Protein 7X0O (pdb70)

Nearest PDB structures (foldseek):
  7x0o-assembly2_B  TM=1.002E+00  e=2.118E-85  Acetivibrio thermocellus
  5f7v-assembly1_A  TM=6.932E-01  e=2.168E-16  Listeria monocytogenes EGD-e
  7bvt-assembly1_A  TM=6.896E-01  e=5.402E-16  Arthrobacter globiformis
  5z6b-assembly1_A  TM=6.510E-01  e=2.008E-15  Bacillus subtilis subsp. subtilis str. 168
  4qsd-assembly1_A  TM=6.463E-01  e=1.969E-14  Agrobacterium fabrum str. C58

Radius of gyration: 30.19 Å; Cα contacts (8 Å, |Δi|>4): 1554; chains: 2; bounding box: 73×84×67 Å

InterPro domains:
  IPR006059 Bacterial-type extracellular solute-binding protein [PF01547] (60-351)
  IPR050490 Bacterial solute-binding protein 1 [PTHR43649] (1-359)

Structure (mmCIF, N/CA/C/O backbone):
data_7X0O
#
_entry.id   7X0O
#
_cell.length_a   67.810
_cell.length_b   80.060
_cell.length_c   170.350
_cell.angle_alpha   90.000
_cell.angle_beta   90.000
_cell.angle_gamma   90.000
#
_symmetry.space_group_name_H-M   'P 21 21 21'
#
loop_
_entity.id
_entity.type
_entity.pdbx_description
1 polymer CbpC
2 water water
#
loop_
_atom_site.group_PDB
_atom_site.id
_atom_site.type_symbol
_atom_site.label_atom_id
_atom_site.label_alt_id
_atom_site.label_comp_id
_atom_site.label_asym_id
_atom_site.label_entity_id
_atom_site.label_seq_id
_atom_site.pdbx_PDB_ins_code
_atom_site.Cartn_x
_atom_site.Cartn_y
_atom_site.Cartn_z
_atom_site.occupancy
_atom_site.B_iso_or_equiv
_atom_site.auth_seq_id
_atom_site.auth_comp_id
_atom_site.auth_asym_id
_atom_site.auth_atom_id
_atom_site.pdbx_PDB_model_num
ATOM 1 N N . VAL A 1 11 ? -4.185 6.888 -51.731 1.00 43.65 33 VAL A N 1
ATOM 2 C CA . VAL A 1 11 ? -3.652 8.053 -52.426 1.00 43.64 33 VAL A CA 1
ATOM 3 C C . VAL A 1 11 ? -3.971 9.324 -51.649 1.00 42.58 33 VAL A C 1
ATOM 4 O O . VAL A 1 11 ? -5.135 9.706 -51.521 1.00 43.34 33 VAL A O 1
ATOM 8 N N . ILE A 1 12 ? -2.936 9.977 -51.131 1.00 39.89 34 ILE A N 1
ATOM 9 C CA . ILE A 1 12 ? -3.100 11.209 -50.369 1.00 37.48 34 ILE A CA 1
ATOM 10 C C . ILE A 1 12 ? -2.964 12.373 -51.341 1.00 36.60 34 ILE A C 1
ATOM 11 O O . ILE A 1 12 ? -1.878 12.641 -51.860 1.00 37.57 34 ILE A O 1
ATOM 16 N N . GLY A 1 13 ? -4.068 13.066 -51.585 1.00 34.42 35 GLY A N 1
ATOM 17 C CA . GLY A 1 13 ? -4.049 14.186 -52.503 1.00 33.28 35 GLY A CA 1
ATOM 18 C C . GLY A 1 13 ? -5.445 14.729 -52.700 1.00 31.52 35 GLY A C 1
ATOM 19 O O . GLY A 1 13 ? -6.383 14.364 -51.989 1.00 28.19 35 GLY A O 1
ATOM 20 N N . GLY A 1 14 ? -5.570 15.603 -53.688 1.00 31.88 36 GLY A N 1
ATOM 21 C CA . GLY A 1 14 ? -6.843 16.220 -53.983 1.00 32.20 36 GLY A CA 1
ATOM 22 C C . GLY A 1 14 ? -7.078 17.469 -53.162 1.00 31.45 36 GLY A C 1
ATOM 23 O O . GLY A 1 14 ? -6.203 17.980 -52.456 1.00 29.96 36 GLY A O 1
ATOM 24 N N . LYS A 1 15 ? -8.307 17.964 -53.258 1.00 32.72 37 LYS A N 1
ATOM 25 C CA . LYS A 1 15 ? -8.679 19.204 -52.595 1.00 34.42 37 LYS A CA 1
ATOM 26 C C . LYS A 1 15 ? -9.033 18.964 -51.132 1.00 33.30 37 LYS A C 1
ATOM 27 O O . LYS A 1 15 ? -9.722 17.997 -50.793 1.00 31.20 37 LYS A O 1
ATOM 33 N N . ILE A 1 16 ? -8.557 19.856 -50.266 1.00 32.82 38 ILE A N 1
ATOM 34 C CA . ILE A 1 16 ? -8.928 19.872 -48.855 1.00 30.66 38 ILE A CA 1
ATOM 35 C C . ILE A 1 16 ? -9.379 21.288 -48.526 1.00 31.86 38 ILE A C 1
ATOM 36 O O . ILE A 1 16 ? -8.574 22.227 -48.573 1.00 25.17 38 ILE A O 1
ATOM 41 N N . VAL A 1 17 ? -10.661 21.445 -48.212 1.00 30.80 39 VAL A N 1
ATOM 42 C CA . VAL A 1 17 ? -11.221 22.738 -47.835 1.00 30.19 39 VAL A CA 1
ATOM 43 C C . VAL A 1 17 ? -11.162 22.871 -46.320 1.00 29.51 39 VAL A C 1
ATOM 44 O O . VAL A 1 17 ? -11.566 21.955 -45.592 1.00 26.41 39 VAL A O 1
ATOM 48 N N . MET A 1 18 ? -10.637 23.997 -45.841 1.00 30.86 40 MET A N 1
ATOM 49 C CA . MET A 1 18 ? -10.688 24.312 -44.420 1.00 32.75 40 MET A CA 1
ATOM 50 C C . MET A 1 18 ? -10.821 25.819 -44.244 1.00 31.92 40 MET A C 1
ATOM 51 O O . MET A 1 18 ? -10.310 26.603 -45.049 1.00 32.44 40 MET A O 1
ATOM 56 N N . TYR A 1 19 ? -11.521 26.208 -43.183 1.00 30.18 41 TYR A N 1
ATOM 57 C CA . TYR A 1 19 ? -11.777 27.601 -42.846 1.00 29.52 41 TYR A CA 1
ATOM 58 C C . TYR A 1 19 ? -10.819 28.075 -41.761 1.00 27.24 41 TYR A C 1
ATOM 59 O O . TYR A 1 19 ? -10.426 27.312 -40.875 1.00 25.64 41 TYR A O 1
ATOM 68 N N . ALA A 1 20 ? -10.443 29.348 -41.841 1.00 28.00 42 ALA A N 1
ATOM 69 C CA . ALA A 1 20 ? -9.524 29.962 -40.891 1.00 27.31 42 ALA A CA 1
ATOM 70 C C . ALA A 1 20 ? -10.265 31.020 -40.084 1.00 28.40 42 ALA A C 1
ATOM 71 O O . ALA A 1 20 ? -10.824 31.963 -40.655 1.00 28.14 42 ALA A O 1
ATOM 73 N N . ALA A 1 21 ? -10.269 30.858 -38.762 1.00 30.24 43 ALA A N 1
ATOM 74 C CA . ALA A 1 21 ? -10.831 31.859 -37.871 1.00 31.92 43 ALA A CA 1
ATOM 75 C C . ALA A 1 21 ? -9.990 33.135 -37.926 1.00 35.41 43 ALA A C 1
ATOM 76 O O . ALA A 1 21 ? -8.845 33.108 -38.381 1.00 35.42 43 ALA A O 1
ATOM 78 N N . PRO A 1 22 ? -10.547 34.272 -37.479 1.00 39.35 44 PRO A N 1
ATOM 79 C CA . PRO A 1 22 ? -9.833 35.557 -37.642 1.00 42.35 44 PRO A CA 1
ATOM 80 C C . PRO A 1 22 ? -8.362 35.562 -37.244 1.00 43.92 44 PRO A C 1
ATOM 81 O O . PRO A 1 22 ? -7.516 35.986 -38.042 1.00 45.93 44 PRO A O 1
ATOM 85 N N . GLY A 1 23 ? -8.027 35.106 -36.042 1.00 44.49 45 GLY A N 1
ATOM 86 C CA . GLY A 1 23 ? -6.662 35.236 -35.567 1.00 46.83 45 GLY A CA 1
ATOM 87 C C . GLY A 1 23 ? -5.760 34.053 -35.854 1.00 48.00 45 GLY A C 1
ATOM 88 O O . GLY A 1 23 ? -4.680 33.939 -35.267 1.00 48.57 45 GLY A O 1
ATOM 89 N N . ASP A 1 24 ? -6.183 33.170 -36.757 1.00 47.07 46 ASP A N 1
ATOM 90 C CA . ASP A 1 24 ? -5.482 31.909 -36.957 1.00 45.06 46 ASP A CA 1
ATOM 91 C C . ASP A 1 24 ? -4.096 32.132 -37.553 1.00 44.66 46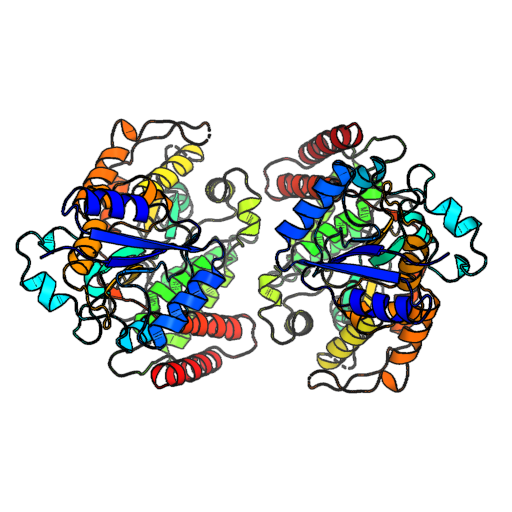 ASP A C 1
ATOM 92 O O . ASP A 1 24 ? -3.942 32.827 -38.563 1.00 46.05 46 ASP A O 1
ATOM 97 N N . ASN A 1 25 ? -3.086 31.529 -36.922 1.00 42.93 47 ASN A N 1
ATOM 98 C CA . ASN A 1 25 ? -1.721 31.534 -37.428 1.00 41.94 47 ASN A CA 1
ATOM 99 C C . ASN A 1 25 ? -1.104 30.142 -37.456 1.00 38.03 47 ASN A C 1
ATOM 100 O O . ASN A 1 25 ? 0.048 30.001 -37.883 1.00 38.53 47 ASN A O 1
ATOM 105 N N . VAL A 1 26 ? -1.832 29.118 -37.016 1.00 33.88 48 VAL A N 1
ATOM 106 C CA . VAL A 1 26 ? -1.297 27.762 -36.963 1.00 32.09 48 VAL A CA 1
ATOM 107 C C . VAL A 1 26 ? -1.583 26.976 -38.243 1.00 31.20 48 VAL A C 1
ATOM 108 O O . VAL A 1 26 ? -0.774 26.131 -38.641 1.00 32.42 48 VAL A O 1
ATOM 112 N N . GLN A 1 27 ? -2.712 27.242 -38.907 1.00 28.97 49 GLN A N 1
ATOM 113 C CA . GLN A 1 27 ? -3.073 26.462 -40.089 1.00 28.56 49 GLN A CA 1
ATOM 114 C C . GLN A 1 27 ? -2.059 26.635 -41.212 1.00 29.42 49 GLN A C 1
ATOM 115 O O . GLN A 1 27 ? -1.827 25.698 -41.987 1.00 28.06 49 GLN A O 1
ATOM 121 N N . SER A 1 28 ? -1.450 27.819 -41.322 1.00 29.74 50 SER A N 1
ATOM 122 C CA . SER A 1 28 ? -0.405 28.019 -42.320 1.00 32.91 50 SER A CA 1
ATOM 123 C C . SER A 1 28 ? 0.795 27.117 -42.058 1.00 32.23 50 SER A C 1
ATOM 124 O O . SER A 1 28 ? 1.466 26.686 -43.003 1.00 29.72 50 SER A O 1
ATOM 127 N N . GLU A 1 29 ? 1.083 26.825 -40.787 1.00 33.20 51 GLU A N 1
ATOM 128 C CA . GLU A 1 29 ? 2.110 25.839 -40.464 1.00 35.25 51 GLU A CA 1
ATOM 129 C C . GLU A 1 29 ? 1.705 24.460 -40.963 1.00 31.47 51 GLU A C 1
ATOM 130 O O . GLU A 1 29 ? 2.495 23.755 -41.601 1.00 28.92 51 GLU A O 1
ATOM 136 N N . ILE A 1 30 ? 0.468 24.060 -40.657 1.00 29.22 52 ILE A N 1
ATOM 137 C CA . ILE A 1 30 ? -0.032 22.739 -41.028 1.00 26.79 52 ILE A CA 1
ATOM 138 C C . ILE A 1 30 ? 0.081 22.521 -42.531 1.00 27.76 52 ILE A C 1
ATOM 139 O O . ILE A 1 30 ? 0.536 21.468 -42.991 1.00 27.69 52 ILE A O 1
ATOM 144 N N . ARG A 1 31 ? -0.335 23.516 -43.317 1.00 25.18 53 ARG A N 1
ATOM 145 C CA . ARG A 1 31 ? -0.321 23.375 -44.770 1.00 25.54 53 ARG A CA 1
ATOM 146 C C . ARG A 1 31 ? 1.084 23.108 -45.297 1.00 31.68 53 ARG A C 1
ATOM 147 O O . ARG A 1 31 ? 1.274 22.239 -46.154 1.00 29.58 53 ARG A O 1
ATOM 155 N N . ASN A 1 32 ? 2.082 23.841 -44.794 1.00 26.64 54 ASN A N 1
ATOM 156 C CA . ASN A 1 32 ? 3.450 23.640 -45.264 1.00 29.93 54 ASN A CA 1
ATOM 157 C C . ASN A 1 32 ? 3.958 22.245 -44.921 1.00 30.35 54 ASN A C 1
ATOM 158 O O . ASN A 1 32 ? 4.576 21.578 -45.760 1.00 27.99 54 ASN A O 1
ATOM 163 N N . ILE A 1 33 ? 3.710 21.786 -43.693 1.00 29.97 55 ILE A N 1
ATOM 164 C CA . ILE A 1 33 ? 4.120 20.439 -43.301 1.00 31.58 55 ILE A CA 1
ATOM 165 C C . ILE A 1 33 ? 3.350 19.397 -44.102 1.00 32.91 55 ILE A C 1
ATOM 166 O O . ILE A 1 33 ? 3.925 18.424 -44.606 1.00 33.10 55 ILE A O 1
ATOM 171 N N . VAL A 1 34 ? 2.033 19.584 -44.228 1.00 26.16 56 VAL A N 1
ATOM 172 C CA . VAL A 1 34 ? 1.218 18.639 -44.988 1.00 28.30 56 VAL A CA 1
ATOM 173 C C . VAL A 1 34 ? 1.670 18.598 -46.442 1.00 30.67 56 VAL A C 1
ATOM 174 O O . VAL A 1 34 ? 1.696 17.533 -47.067 1.00 32.61 56 VAL A O 1
ATOM 178 N N . ARG A 1 35 ? 2.030 19.756 -47.004 1.00 26.83 57 ARG A N 1
ATOM 179 C CA . ARG A 1 35 ? 2.512 19.815 -48.379 1.00 32.00 57 ARG A CA 1
ATOM 180 C C . ARG A 1 35 ? 3.961 19.366 -48.524 1.00 28.29 57 ARG A C 1
ATOM 181 O O . ARG A 1 35 ? 4.386 19.065 -49.645 1.00 28.88 57 ARG A O 1
ATOM 189 N N . SER A 1 36 ? 4.727 19.309 -47.431 1.00 28.44 58 SER A N 1
ATOM 190 C CA . SER A 1 36 ? 6.086 18.781 -47.521 1.00 45.16 58 SER A CA 1
ATOM 191 C C . SER A 1 36 ? 6.057 17.297 -47.866 1.00 45.17 58 SER A C 1
ATOM 192 O O . SER A 1 36 ? 6.677 16.865 -48.846 1.00 45.42 58 SER A O 1
ATOM 195 N N . LYS A 1 37 ? 5.347 16.499 -47.073 1.00 42.75 59 LYS A N 1
ATOM 196 C CA . LYS A 1 37 ? 4.859 15.231 -47.587 1.00 45.59 59 LYS A CA 1
ATOM 197 C C . LYS A 1 37 ? 3.735 15.505 -48.587 1.00 46.05 59 LYS A C 1
ATOM 198 O O . LYS A 1 37 ? 3.332 16.648 -48.789 1.00 49.06 59 LYS A O 1
ATOM 204 N N . TYR A 1 38 ? 3.236 14.445 -49.230 1.00 43.24 60 TYR A N 1
ATOM 205 C CA . TYR A 1 38 ? 2.086 14.509 -50.138 1.00 39.63 60 TYR A CA 1
ATOM 206 C C . TYR A 1 38 ? 1.971 15.827 -50.897 1.00 38.69 60 TYR A C 1
ATOM 207 O O . TYR A 1 38 ? 1.095 16.645 -50.586 1.00 37.88 60 TYR A O 1
ATOM 216 N N . PRO A 1 39 ? 2.838 16.081 -51.882 1.00 39.58 61 PRO A N 1
ATOM 217 C CA . PRO A 1 39 ? 2.794 17.369 -52.593 1.00 40.42 61 PRO A CA 1
ATOM 218 C C . PRO A 1 39 ? 1.566 17.562 -53.472 1.00 39.24 61 PRO A C 1
ATOM 219 O O . PRO A 1 39 ? 1.447 18.617 -54.106 1.00 40.41 61 PRO A O 1
ATOM 223 N N . ASN A 1 40 ? 0.650 16.597 -53.530 1.00 37.91 62 ASN A N 1
ATOM 224 C CA . ASN A 1 40 ? -0.537 16.697 -54.368 1.00 38.81 62 ASN A CA 1
ATOM 225 C C . ASN A 1 40 ? -1.761 17.195 -53.611 1.00 36.51 62 ASN A C 1
ATOM 226 O O . ASN A 1 40 ? -2.832 17.327 -54.211 1.00 36.51 62 ASN A O 1
ATOM 231 N N . VAL A 1 41 ? -1.634 17.465 -52.314 1.00 33.62 63 VAL A N 1
ATOM 232 C CA . VAL A 1 41 ? -2.756 17.979 -51.536 1.00 32.66 63 VAL A CA 1
ATOM 233 C C . VAL A 1 41 ? -3.005 19.431 -51.927 1.00 34.40 63 VAL A C 1
ATOM 234 O O . VAL A 1 41 ? -2.119 20.284 -51.799 1.00 34.45 63 VAL A O 1
ATOM 238 N N . GLU A 1 42 ? -4.215 19.716 -52.408 1.00 34.37 64 GLU A N 1
ATOM 239 C CA . GLU A 1 42 ? -4.607 21.059 -52.828 1.00 35.53 64 GLU A CA 1
ATOM 240 C C . GLU A 1 42 ? -5.441 21.695 -51.721 1.00 32.73 64 GLU A C 1
ATOM 241 O O . GLU A 1 42 ? -6.599 21.319 -51.514 1.00 31.61 64 GLU A O 1
ATOM 247 N N . PHE A 1 43 ? -4.858 22.656 -51.013 1.00 30.21 65 PHE A N 1
ATOM 248 C CA . PHE A 1 43 ? -5.566 23.361 -49.953 1.00 29.35 65 PHE A CA 1
ATOM 249 C C . PHE A 1 43 ? -6.360 24.528 -50.526 1.00 29.18 65 PHE A C 1
ATOM 250 O O . PHE A 1 43 ? -5.810 25.374 -51.238 1.00 27.60 65 PHE A O 1
ATOM 258 N N . GLN A 1 44 ? -7.653 24.566 -50.215 1.00 29.47 66 GLN A N 1
ATOM 259 C CA . GLN A 1 44 ? -8.522 25.697 -50.535 1.00 32.57 66 GLN A CA 1
ATOM 260 C C . GLN A 1 44 ? -8.908 26.347 -49.210 1.00 31.89 66 GLN A C 1
ATOM 261 O O . GLN A 1 44 ? -9.767 25.837 -48.486 1.00 32.36 66 GLN A O 1
ATOM 267 N N . VAL A 1 45 ? -8.266 27.468 -48.892 1.00 32.48 67 VAL A N 1
ATOM 268 C CA . VAL A 1 45 ? -8.421 28.128 -47.601 1.00 32.74 67 VAL A CA 1
ATOM 269 C C . VAL A 1 45 ? -9.422 29.265 -47.736 1.00 33.16 67 VAL A C 1
ATOM 270 O O . VAL A 1 45 ? -9.329 30.083 -48.661 1.00 34.75 67 VAL A O 1
ATOM 274 N N . VAL A 1 46 ? -10.377 29.318 -46.815 1.00 31.56 68 VAL A N 1
ATOM 275 C CA . VAL A 1 46 ? -11.287 30.447 -46.675 1.00 30.99 68 VAL A CA 1
ATOM 276 C C . VAL A 1 46 ? -10.953 31.120 -45.352 1.00 30.38 68 VAL A C 1
ATOM 277 O O . VAL A 1 46 ? -11.163 30.541 -44.279 1.00 28.23 68 VAL A O 1
ATOM 281 N N . SER A 1 47 ? -10.422 32.335 -45.422 1.00 33.35 69 SER A N 1
ATOM 282 C CA . SER A 1 47 ? -10.075 33.098 -44.235 1.00 36.71 69 SER A CA 1
ATOM 283 C C . SER A 1 47 ? -11.218 34.037 -43.875 1.00 37.64 69 SER A C 1
ATOM 284 O O . SER A 1 47 ? -11.909 34.568 -44.748 1.00 38.89 69 SER A O 1
ATOM 287 N N . PHE A 1 48 ? -11.406 34.242 -42.576 1.00 37.41 70 PHE A N 1
ATOM 288 C CA . PHE A 1 48 ? -12.469 35.091 -42.061 1.00 39.28 70 PHE A CA 1
ATOM 289 C C . PHE A 1 48 ? -11.872 36.208 -41.220 1.00 39.89 70 PHE A C 1
ATOM 290 O O . PHE A 1 48 ? -10.920 35.989 -40.467 1.00 39.54 70 PHE A O 1
ATOM 298 N N . ASN A 1 49 ? -12.421 37.412 -41.370 1.00 41.11 71 ASN A N 1
ATOM 299 C CA . ASN A 1 49 ? -12.020 38.548 -40.556 1.00 43.11 71 ASN A CA 1
ATOM 300 C C . ASN A 1 49 ? -13.050 38.916 -39.499 1.00 43.18 71 ASN A C 1
ATOM 301 O O . ASN A 1 49 ? -12.754 39.749 -38.635 1.00 43.93 71 ASN A O 1
ATOM 306 N N . ASN A 1 50 ? -14.235 38.312 -39.535 1.00 42.36 72 ASN A N 1
ATOM 307 C CA . ASN A 1 50 ? -15.289 38.565 -38.564 1.00 42.12 72 ASN A CA 1
ATOM 308 C C . ASN A 1 50 ? -15.597 37.276 -37.819 1.00 41.32 72 ASN A C 1
ATOM 309 O O . ASN A 1 50 ? -15.776 36.222 -38.439 1.00 40.11 72 ASN A O 1
ATOM 314 N N . ALA A 1 51 ? -15.657 37.364 -36.489 1.00 41.80 73 ALA A N 1
ATOM 315 C CA . ALA A 1 51 ? -15.858 36.170 -35.676 1.00 41.33 73 ALA A CA 1
ATOM 316 C C . ALA A 1 51 ? -17.267 35.613 -35.836 1.00 40.92 73 ALA A C 1
ATOM 317 O O . ALA A 1 51 ? -17.456 34.391 -35.880 1.00 38.46 73 ALA A O 1
ATOM 319 N N . ASP A 1 52 ? -18.269 36.490 -35.928 1.00 42.23 74 ASP A N 1
ATOM 320 C CA . ASP A 1 52 ? -19.645 36.023 -36.062 1.00 43.51 74 ASP A CA 1
ATOM 321 C C . ASP A 1 52 ? -19.906 35.400 -37.427 1.00 42.62 74 ASP A C 1
ATOM 322 O O . ASP A 1 52 ? -20.709 34.467 -37.534 1.00 43.48 74 ASP A O 1
ATOM 327 N N . GLU A 1 53 ? -19.246 35.894 -38.477 1.00 40.43 75 GLU A N 1
ATOM 328 C CA . GLU A 1 53 ? -19.410 35.287 -39.795 1.00 39.90 75 GLU A CA 1
ATOM 329 C C . GLU A 1 53 ? -18.747 33.918 -39.871 1.00 36.88 75 GLU A C 1
ATOM 330 O O . GLU A 1 53 ? -19.257 33.022 -40.555 1.00 36.53 75 GLU A O 1
ATOM 336 N N . PHE A 1 54 ? -17.622 33.731 -39.178 1.00 34.06 76 PHE A N 1
ATOM 337 C CA . PHE A 1 54 ? -16.989 32.416 -39.138 1.00 33.76 76 PHE A CA 1
ATOM 338 C C . PHE A 1 54 ? -17.890 31.393 -38.458 1.00 33.73 76 PHE A C 1
ATOM 339 O O . PHE A 1 54 ? -18.180 30.332 -39.022 1.00 32.86 76 PHE A O 1
ATOM 347 N N . LYS A 1 55 ? -18.337 31.695 -37.236 1.00 34.55 77 LYS A N 1
ATOM 348 C CA . LYS A 1 55 ? -19.139 30.735 -36.483 1.00 36.27 77 LYS A CA 1
ATOM 349 C C . LYS A 1 55 ? -20.469 30.459 -37.174 1.00 37.02 77 LYS A C 1
ATOM 350 O O . LYS A 1 55 ? -20.928 29.312 -37.217 1.00 37.61 77 LYS A O 1
ATOM 356 N N . SER A 1 56 ? -21.100 31.498 -37.724 1.00 36.95 78 SER A N 1
ATOM 357 C CA . SER A 1 56 ? -22.398 31.322 -38.367 1.00 38.74 78 SER A CA 1
ATOM 358 C C . SER A 1 56 ? -22.285 30.453 -39.614 1.00 38.13 78 SER A C 1
ATOM 359 O O . SER A 1 56 ? -23.096 29.544 -39.824 1.00 36.17 78 SER A O 1
ATOM 362 N N . ARG A 1 57 ? -21.286 30.720 -40.459 1.00 37.73 79 ARG A N 1
ATOM 363 C CA . ARG A 1 57 ? -21.170 29.977 -41.711 1.00 37.06 79 ARG A CA 1
ATOM 364 C C . ARG A 1 57 ? -20.736 28.535 -41.471 1.00 36.66 79 ARG A C 1
ATOM 365 O O . ARG A 1 57 ? -21.245 27.616 -42.122 1.00 37.32 79 ARG A O 1
ATOM 373 N N . LEU A 1 58 ? -19.802 28.314 -40.545 1.00 34.16 80 LEU A N 1
ATOM 374 C CA . LEU A 1 58 ? -19.309 26.959 -40.310 1.00 34.02 80 LEU A CA 1
ATOM 375 C C . LEU A 1 58 ? -20.397 26.072 -39.720 1.00 32.63 80 LEU A C 1
ATOM 376 O O . LEU A 1 58 ? -20.648 24.968 -40.217 1.00 31.35 80 LEU A O 1
ATOM 381 N N . LEU A 1 59 ? -21.065 26.544 -38.666 1.00 31.84 81 LEU A N 1
ATOM 382 C CA . LEU A 1 59 ? -22.045 25.703 -37.988 1.00 31.94 81 LEU A CA 1
ATOM 383 C C . LEU A 1 59 ? -23.256 25.433 -38.871 1.00 30.73 81 LEU A C 1
ATOM 384 O O . LEU A 1 59 ? -23.731 24.295 -38.945 1.00 30.91 81 LEU A O 1
ATOM 389 N N . THR A 1 60 ? -23.759 26.459 -39.562 1.00 31.63 82 THR A N 1
ATOM 390 C CA . THR A 1 60 ? -24.920 26.264 -40.425 1.00 32.90 82 THR A CA 1
ATOM 391 C C . THR A 1 60 ? -24.608 25.298 -41.561 1.00 32.92 82 THR A C 1
ATOM 392 O O . THR A 1 60 ? -25.458 24.487 -41.947 1.00 35.45 82 THR A O 1
ATOM 396 N N . GLU A 1 61 ? -23.394 25.372 -42.112 1.00 32.14 83 GLU A N 1
ATOM 397 C CA . GLU A 1 61 ? -23.020 24.473 -43.200 1.00 34.22 83 GLU A CA 1
ATOM 398 C C . GLU A 1 61 ? -22.919 23.031 -42.719 1.00 32.45 83 GLU A C 1
ATOM 399 O O . GLU A 1 61 ? -23.373 22.110 -43.408 1.00 31.85 83 GLU A O 1
ATOM 405 N N . LEU A 1 62 ? -22.323 22.814 -41.543 1.00 31.26 84 LEU A N 1
ATOM 406 C CA . LEU A 1 62 ? -22.199 21.460 -41.009 1.00 31.85 84 LEU A CA 1
ATOM 407 C C . LEU A 1 62 ? -23.570 20.834 -40.782 1.00 33.37 84 LEU A C 1
ATOM 408 O O . LEU A 1 62 ? -23.805 19.676 -41.145 1.00 29.37 84 LEU A O 1
ATOM 413 N N . MET A 1 63 ? -24.491 21.589 -40.180 1.00 34.88 85 MET A N 1
ATOM 414 C CA . MET A 1 63 ? -25.830 21.075 -39.917 1.00 37.55 85 MET A CA 1
ATOM 415 C C . MET A 1 63 ? -26.676 20.959 -41.178 1.00 37.10 85 MET A C 1
ATOM 416 O O . MET A 1 63 ? -27.783 20.415 -41.111 1.00 40.17 85 MET A O 1
ATOM 421 N N . ALA A 1 64 ? -26.189 21.454 -42.315 1.00 36.03 86 ALA A N 1
ATOM 422 C CA . ALA A 1 64 ? -26.860 21.290 -43.597 1.00 38.90 86 ALA A CA 1
ATOM 423 C C . ALA A 1 64 ? -26.135 20.298 -44.496 1.00 40.57 86 ALA A C 1
ATOM 424 O O . ALA A 1 64 ? -26.476 20.178 -45.678 1.00 42.63 86 ALA A O 1
ATOM 426 N N . GLY A 1 65 ? -25.144 19.587 -43.964 1.00 39.54 87 GLY A N 1
ATOM 427 C CA . GLY A 1 65 ? -24.393 18.613 -44.725 1.00 40.19 87 GLY A CA 1
ATOM 428 C C . GLY A 1 65 ? -23.273 19.172 -45.571 1.00 41.16 87 GLY A C 1
ATOM 429 O O . GLY A 1 65 ? -22.753 18.454 -46.432 1.00 43.06 87 GLY A O 1
ATOM 430 N N . GLU A 1 66 ? -22.882 20.427 -45.359 1.00 38.32 88 GLU A N 1
ATOM 431 C CA . GLU A 1 66 ? -21.815 21.055 -46.116 1.00 35.28 88 GLU A CA 1
ATOM 432 C C . GLU A 1 66 ? -20.646 21.378 -45.181 1.00 31.41 88 GLU A C 1
ATOM 433 O O . GLU A 1 66 ? -20.500 20.766 -44.113 1.00 29.14 88 GLU A O 1
ATOM 439 N N . GLY A 1 67 ? -19.817 22.338 -45.578 1.00 31.23 89 GLY A N 1
ATOM 440 C CA . GLY A 1 67 ? -18.717 22.773 -44.752 1.00 31.16 89 GLY A CA 1
ATOM 441 C C . GLY A 1 67 ? -17.381 22.249 -45.237 1.00 29.61 89 GLY A C 1
ATOM 442 O O . GLY A 1 67 ? -17.292 21.519 -46.228 1.00 30.22 89 GLY A O 1
ATOM 443 N N . PRO A 1 68 ? -16.311 22.616 -44.538 1.00 27.45 90 PRO A N 1
ATOM 444 C CA . PRO A 1 68 ? -14.969 22.205 -44.958 1.00 27.44 90 PRO A CA 1
ATOM 445 C C . PRO A 1 68 ? -14.679 20.751 -44.612 1.00 26.98 90 PRO A C 1
ATOM 446 O O . PRO A 1 68 ? -15.361 20.125 -43.801 1.00 26.31 90 PRO A O 1
ATOM 450 N N . ASP A 1 69 ? -13.627 20.224 -45.247 1.00 28.09 91 ASP A N 1
ATOM 451 C CA . ASP A 1 69 ? -13.240 18.835 -45.016 1.00 27.54 91 ASP A CA 1
ATOM 452 C C . ASP A 1 69 ? -12.661 18.641 -43.619 1.00 25.91 91 ASP A C 1
ATOM 453 O O . ASP A 1 69 ? -12.982 17.659 -42.939 1.00 24.99 91 ASP A O 1
ATOM 458 N N . VAL A 1 70 ? -11.803 19.558 -43.180 1.00 24.55 92 VAL A N 1
ATOM 459 C CA . VAL A 1 70 ? -11.177 19.507 -41.863 1.00 24.71 92 VAL A CA 1
ATOM 460 C C . VAL A 1 70 ? -11.610 20.735 -41.077 1.00 26.57 92 VAL A C 1
ATOM 461 O O . VAL A 1 70 ? -11.512 21.864 -41.574 1.00 28.36 92 VAL A O 1
ATOM 465 N N . ILE A 1 71 ? -12.080 20.516 -39.852 1.00 27.21 93 ILE A N 1
ATOM 466 C CA . ILE A 1 71 ? -12.640 21.567 -39.012 1.00 27.91 93 ILE A CA 1
ATOM 467 C C . ILE A 1 71 ? -11.698 21.814 -37.842 1.00 25.99 93 ILE A C 1
ATOM 468 O O . ILE A 1 71 ? -11.344 20.879 -37.114 1.00 25.54 93 ILE A O 1
ATOM 473 N N . VAL A 1 72 ? -11.291 23.069 -37.666 1.00 25.11 94 VAL A N 1
ATOM 474 C CA . VAL A 1 72 ? -10.488 23.497 -36.525 1.00 24.08 94 VAL A CA 1
ATOM 475 C C . VAL A 1 72 ? -11.329 24.482 -35.724 1.00 24.53 94 VAL A C 1
ATOM 476 O O . VAL A 1 72 ? -11.742 25.524 -36.251 1.00 25.24 94 VAL A O 1
ATOM 480 N N . LEU A 1 73 ? -11.584 24.153 -34.458 1.00 23.89 95 LEU A N 1
ATOM 481 C CA . LEU A 1 73 ? -12.464 24.944 -33.609 1.00 25.95 95 LEU A CA 1
ATOM 482 C C . LEU A 1 73 ? -11.820 25.208 -32.255 1.00 25.63 95 LEU A C 1
ATOM 483 O O . LEU A 1 73 ? -11.033 24.402 -31.751 1.00 23.51 95 LEU A O 1
ATOM 488 N N . SER A 1 74 ? -12.166 26.362 -31.679 1.00 25.95 96 SER A N 1
ATOM 489 C CA . SER A 1 74 ? -11.827 26.731 -30.305 1.00 29.80 96 SER A CA 1
ATOM 490 C C . SER A 1 74 ? -13.140 27.030 -29.583 1.00 30.67 96 SER A C 1
ATOM 491 O O . SER A 1 74 ? -13.530 28.198 -29.444 1.00 32.23 96 SER A O 1
ATOM 494 N N . PRO A 1 75 ? -13.847 25.998 -29.115 1.00 30.42 97 PRO A N 1
ATOM 495 C CA . PRO A 1 75 ? -15.245 26.180 -28.703 1.00 31.29 97 PRO A CA 1
ATOM 496 C C . PRO A 1 75 ? -15.461 26.642 -27.271 1.00 31.61 97 PRO A C 1
ATOM 497 O O . PRO A 1 75 ? -16.609 26.950 -26.918 1.00 32.45 97 PRO A O 1
ATOM 501 N N . SER A 1 76 ? -14.421 26.703 -26.440 1.00 31.08 98 SER A N 1
ATOM 502 C CA . SER A 1 76 ? -14.601 27.121 -25.054 1.00 32.43 98 SER A CA 1
ATOM 503 C C . SER A 1 76 ? -14.470 28.633 -24.906 1.00 31.92 98 SER A C 1
ATOM 504 O O . SER A 1 76 ? -14.889 29.386 -25.791 1.00 32.49 98 SER A O 1
ATOM 507 N N . THR A 1 77 ? -13.892 29.089 -23.791 1.00 31.17 99 THR A N 1
ATOM 508 C CA . THR A 1 77 ? -13.906 30.504 -23.433 1.00 31.90 99 THR A CA 1
ATOM 509 C C . THR A 1 77 ? -12.513 31.085 -23.201 1.00 32.63 99 THR A C 1
ATOM 510 O O . THR A 1 77 ? -12.389 32.132 -22.556 1.00 33.43 99 THR A O 1
ATOM 514 N N . LYS A 1 78 ? -11.459 30.440 -23.697 1.00 32.07 100 LYS A N 1
ATOM 515 C CA . LYS A 1 78 ? -10.144 31.058 -23.608 1.00 35.15 100 LYS A CA 1
ATOM 516 C C . LYS A 1 78 ? -10.089 32.295 -24.509 1.00 34.84 100 LYS A C 1
ATOM 517 O O . LYS A 1 78 ? -11.025 32.592 -25.257 1.00 34.87 100 LYS A O 1
ATOM 523 N N . LYS A 1 79 ? -8.971 33.023 -24.424 1.00 35.56 101 LYS A N 1
ATOM 524 C CA . LYS A 1 79 ? -8.918 34.403 -24.905 1.00 36.77 101 LYS A CA 1
ATOM 525 C C . LYS A 1 79 ? -9.417 34.543 -26.342 1.00 37.88 101 LYS A C 1
ATOM 526 O O . LYS A 1 79 ? -10.379 35.270 -26.610 1.00 39.97 101 LYS A O 1
ATOM 532 N N . GLY A 1 80 ? -8.774 33.857 -27.282 1.00 36.80 102 GLY A N 1
ATOM 533 C CA . GLY A 1 80 ? -9.133 34.020 -28.678 1.00 37.55 102 GLY A CA 1
ATOM 534 C C . GLY A 1 80 ? -10.181 33.051 -29.188 1.00 38.56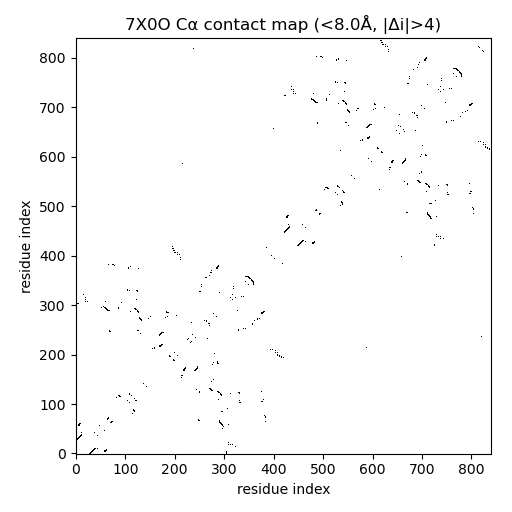 102 GLY A C 1
ATOM 535 O O . GLY A 1 80 ? -10.211 32.740 -30.382 1.00 40.12 102 GLY A O 1
ATOM 536 N N . SER A 1 81 ? -11.047 32.567 -28.303 1.00 37.03 103 SER A N 1
ATOM 537 C CA . SER A 1 81 ? -11.990 31.528 -28.680 1.00 36.76 103 SER A CA 1
ATOM 538 C C . SER A 1 81 ? -13.197 32.105 -29.415 1.00 37.50 103 SER A C 1
ATOM 539 O O . SER A 1 81 ? -13.553 33.278 -29.271 1.00 37.98 103 SER A O 1
ATOM 542 N N . ILE A 1 82 ? -13.826 31.248 -30.217 1.00 36.87 104 ILE A N 1
ATOM 543 C CA . ILE A 1 82 ? -15.169 31.496 -30.727 1.00 38.65 104 ILE A CA 1
ATOM 544 C C . ILE A 1 82 ? -16.110 30.572 -29.971 1.00 36.35 104 ILE A C 1
ATOM 545 O O . ILE A 1 82 ? -16.312 29.418 -30.367 1.00 34.37 104 ILE A O 1
ATOM 550 N N . THR A 1 83 ? -16.679 31.065 -28.873 1.00 36.54 105 THR A N 1
ATOM 551 C CA . THR A 1 83 ? -17.437 30.208 -27.972 1.00 36.62 105 THR A CA 1
ATOM 552 C C . THR A 1 83 ? -18.689 29.686 -28.665 1.00 35.50 105 THR A C 1
ATOM 553 O O . THR A 1 83 ? -19.438 30.450 -29.281 1.00 36.30 105 THR A O 1
ATOM 557 N N . ILE A 1 84 ? -18.914 28.379 -28.563 1.00 33.48 106 ILE A N 1
ATOM 558 C CA . ILE A 1 84 ? -20.086 27.724 -29.131 1.00 33.17 106 ILE A CA 1
ATOM 559 C C . ILE A 1 84 ? -20.914 27.155 -27.986 1.00 31.63 106 ILE A C 1
ATOM 560 O O . ILE A 1 84 ? -20.378 26.488 -27.094 1.00 31.01 106 ILE A O 1
ATOM 565 N N . GLU A 1 85 ? -22.223 27.421 -28.021 1.00 33.20 107 GLU A N 1
ATOM 566 C CA . GLU A 1 85 ? -23.072 27.202 -26.854 1.00 36.53 107 GLU A CA 1
ATOM 567 C C . GLU A 1 85 ? -23.333 25.722 -26.597 1.00 36.91 107 GLU A C 1
ATOM 568 O O . GLU A 1 85 ? -23.359 25.285 -25.440 1.00 35.85 107 GLU A O 1
ATOM 574 N N . THR A 1 86 ? -23.539 24.936 -27.653 1.00 28.57 108 THR A N 1
ATOM 575 C CA . THR A 1 86 ? -23.922 23.529 -27.528 1.00 28.86 108 THR A CA 1
ATOM 576 C C . THR A 1 86 ? -22.998 22.665 -28.389 1.00 31.20 108 THR A C 1
ATOM 577 O O . THR A 1 86 ? -23.438 21.908 -29.255 1.00 30.55 108 THR A O 1
ATOM 581 N N . MET A 1 87 ? -21.692 22.793 -28.144 1.00 30.53 109 MET A N 1
ATOM 582 C CA . MET A 1 87 ? -20.711 22.045 -28.925 1.00 31.85 109 MET A CA 1
ATOM 583 C C . MET A 1 87 ? -20.898 20.540 -28.771 1.00 30.47 109 MET A C 1
ATOM 584 O O . MET A 1 87 ? -20.815 19.795 -29.755 1.00 29.17 109 MET A O 1
ATOM 589 N N . ARG A 1 88 ? -21.161 20.071 -27.547 1.00 27.14 110 ARG A N 1
ATOM 590 C CA . ARG A 1 88 ? -21.319 18.635 -27.336 1.00 29.77 110 ARG A CA 1
ATOM 591 C C . ARG A 1 88 ? -22.554 18.100 -28.051 1.00 32.28 110 ARG A C 1
ATOM 592 O O . ARG A 1 88 ? -22.513 17.015 -28.643 1.00 33.04 110 ARG A O 1
ATOM 600 N N . LYS A 1 89 ? -23.662 18.843 -28.005 1.00 31.47 111 LYS A N 1
ATOM 601 C CA . LYS A 1 89 ? -24.851 18.430 -28.743 1.00 32.57 111 LYS A CA 1
ATOM 602 C C . LYS A 1 89 ? -24.614 18.457 -30.246 1.00 31.61 111 LYS A C 1
ATOM 603 O O . LYS A 1 89 ? -25.154 17.617 -30.974 1.00 33.60 111 LYS A O 1
ATOM 609 N N . LEU A 1 90 ? -23.813 19.411 -30.724 1.00 29.82 112 LEU A N 1
ATOM 610 C CA . LEU A 1 90 ? -23.480 19.466 -32.143 1.00 30.81 112 LEU A CA 1
ATOM 611 C C . LEU A 1 90 ? -22.680 18.239 -32.563 1.00 29.80 112 LEU A C 1
ATOM 612 O O . LEU A 1 90 ? -22.909 17.674 -33.639 1.00 28.36 112 LEU A O 1
ATOM 617 N N . VAL A 1 91 ? -21.733 17.817 -31.723 1.00 27.80 113 VAL A N 1
ATOM 618 C CA . VAL A 1 91 ? -20.967 16.607 -32.002 1.00 28.20 113 VAL A CA 1
ATOM 619 C C . VAL A 1 91 ? -21.879 15.386 -32.002 1.00 30.83 113 VAL A C 1
ATOM 620 O O . VAL A 1 91 ? -21.754 14.495 -32.851 1.00 30.35 113 VAL A O 1
ATOM 624 N N . GLU A 1 92 ? -22.824 15.336 -31.061 1.00 34.25 114 GLU A N 1
ATOM 625 C CA . GLU A 1 92 ? -23.730 14.198 -30.957 1.00 38.51 114 GLU A CA 1
ATOM 626 C C . GLU A 1 92 ? -24.669 14.078 -32.150 1.00 38.02 114 GLU A C 1
ATOM 627 O O . GLU A 1 92 ? -25.176 12.983 -32.412 1.00 38.44 114 GLU A O 1
ATOM 633 N N . SER A 1 93 ? -24.913 15.170 -32.876 1.00 37.15 115 SER A N 1
ATOM 634 C CA . SER A 1 93 ? -25.753 15.095 -34.065 1.00 37.63 115 SER A CA 1
ATOM 635 C C . SER A 1 93 ? -25.063 14.397 -35.229 1.00 37.08 115 SER A C 1
ATOM 636 O O . SER A 1 93 ? -25.738 14.046 -36.203 1.00 38.55 115 SER A O 1
ATOM 639 N N . GLY A 1 94 ? -23.752 14.186 -35.156 1.00 35.34 116 GLY A N 1
ATOM 640 C CA . GLY A 1 94 ? -23.053 13.446 -36.184 1.00 33.49 116 GLY A CA 1
ATOM 641 C C . GLY A 1 94 ? -22.526 14.269 -37.336 1.00 31.38 116 GLY A C 1
ATOM 642 O O . GLY A 1 94 ? -22.412 13.750 -38.452 1.00 30.44 116 GLY A O 1
ATOM 643 N N . VAL A 1 95 ? -22.192 15.542 -37.105 1.00 30.76 117 VAL A N 1
ATOM 644 C CA . VAL A 1 95 ? -21.628 16.354 -38.176 1.00 30.77 117 VAL A CA 1
ATOM 645 C C . VAL A 1 95 ? -20.199 15.943 -38.500 1.00 28.49 117 VAL A C 1
ATOM 646 O O . VAL A 1 95 ? -19.680 16.303 -39.563 1.00 26.65 117 VAL A O 1
ATOM 650 N N . PHE A 1 96 ? -19.549 15.192 -37.614 1.00 26.69 118 PHE A N 1
ATOM 651 C CA . PHE A 1 96 ? -18.214 14.664 -37.849 1.00 33.23 118 PHE A CA 1
ATOM 652 C C . PHE A 1 96 ? -18.259 13.144 -37.910 1.00 31.35 118 PHE A C 1
ATOM 653 O O . PHE A 1 96 ? -19.097 12.504 -37.267 1.00 27.22 118 PHE A O 1
ATOM 661 N N . CYS A 1 97 ? -17.345 12.571 -38.686 1.00 31.21 119 CYS A N 1
ATOM 662 C CA . CYS A 1 97 ? -17.258 11.126 -38.803 1.00 32.87 119 CYS A CA 1
ATOM 663 C C . CYS A 1 97 ? -16.425 10.542 -37.665 1.00 31.15 119 CYS A C 1
ATOM 664 O O . CYS A 1 97 ? -15.652 11.238 -37.000 1.00 29.72 119 CYS A O 1
ATOM 667 N N . ASP A 1 98 ? -16.600 9.242 -37.443 1.00 31.72 120 ASP A N 1
ATOM 668 C CA . ASP A 1 98 ? -15.807 8.537 -36.446 1.00 30.98 120 ASP A CA 1
ATOM 669 C C . ASP A 1 98 ? -14.364 8.421 -36.921 1.00 31.54 120 ASP A C 1
ATOM 670 O O . ASP A 1 98 ? -14.102 8.029 -38.063 1.00 30.25 120 ASP A O 1
ATOM 675 N N . LEU A 1 99 ? -13.426 8.764 -36.041 1.00 26.71 121 LEU A N 1
ATOM 676 C CA . LEU A 1 99 ? -12.007 8.725 -36.366 1.00 35.34 121 LEU A CA 1
ATOM 677 C C . LEU A 1 99 ? -11.355 7.386 -36.051 1.00 27.08 121 LEU A C 1
ATOM 678 O O . LEU A 1 99 ? -10.194 7.182 -36.419 1.00 33.10 121 LEU A O 1
ATOM 683 N N . GLU A 1 100 ? -12.065 6.479 -35.381 1.00 31.23 122 GLU A N 1
ATOM 684 C CA . GLU A 1 100 ? -11.474 5.190 -35.030 1.00 34.31 122 GLU A CA 1
ATOM 685 C C . GLU A 1 100 ? -11.037 4.357 -36.233 1.00 28.99 122 GLU A C 1
ATOM 686 O O . GLU A 1 100 ? -9.947 3.763 -36.162 1.00 29.34 122 GLU A O 1
ATOM 692 N N . PRO A 1 101 ? -11.806 4.241 -37.325 1.00 29.03 123 PRO A N 1
ATOM 693 C CA . PRO A 1 101 ? -11.304 3.473 -38.479 1.00 29.91 123 PRO A CA 1
ATOM 694 C C . PRO A 1 101 ? -9.975 3.973 -39.019 1.00 29.38 123 PRO A C 1
ATOM 695 O O . PRO A 1 101 ? -9.220 3.186 -39.603 1.00 29.30 123 PRO A O 1
ATOM 699 N N . TYR A 1 102 ? -9.659 5.255 -38.839 1.00 27.97 124 TYR A N 1
ATOM 700 C CA . TYR A 1 102 ? -8.402 5.803 -39.333 1.00 27.56 124 TYR A CA 1
ATOM 701 C C . TYR A 1 102 ? -7.272 5.613 -38.333 1.00 32.46 124 TYR A C 1
ATOM 702 O O . TYR A 1 102 ? -6.134 5.339 -38.728 1.00 34.24 124 TYR A O 1
ATOM 711 N N . ILE A 1 103 ? -7.571 5.747 -37.042 1.00 32.05 125 ILE A N 1
ATOM 712 C CA . ILE A 1 103 ? -6.555 5.534 -36.019 1.00 34.27 125 ILE A CA 1
ATOM 713 C C . ILE A 1 103 ? -6.189 4.057 -35.929 1.00 35.47 125 ILE A C 1
ATOM 714 O O . ILE A 1 103 ? -5.018 3.704 -35.744 1.00 36.19 125 ILE A O 1
ATOM 719 N N . SER A 1 104 ? -7.180 3.170 -36.065 1.00 35.49 126 SER A N 1
ATOM 720 C CA . SER A 1 104 ? -6.906 1.736 -36.011 1.00 35.88 126 SER A CA 1
ATOM 721 C C . SER A 1 104 ? -6.049 1.286 -37.189 1.00 35.96 126 SER A C 1
ATOM 722 O O . SER A 1 104 ? -5.102 0.510 -37.014 1.00 32.86 126 SER A O 1
ATOM 725 N N . LYS A 1 105 ? -6.369 1.756 -38.396 1.00 39.73 127 LYS A N 1
ATOM 726 C CA . LYS A 1 105 ? -5.637 1.350 -39.590 1.00 43.37 127 LYS A CA 1
ATOM 727 C C . LYS A 1 105 ? -4.238 1.952 -39.659 1.00 43.39 127 LYS A C 1
ATOM 728 O O . LYS A 1 105 ? -3.419 1.486 -40.459 1.00 44.16 127 LYS A O 1
ATOM 734 N N . ASP A 1 106 ? -3.931 2.944 -38.828 1.00 43.31 128 ASP A N 1
ATOM 735 C CA . ASP A 1 106 ? -2.707 3.725 -38.960 1.00 44.19 128 ASP A CA 1
ATOM 736 C C . ASP A 1 106 ? -1.665 3.186 -37.986 1.00 44.83 128 ASP A C 1
ATOM 737 O O . ASP A 1 106 ? -1.810 3.322 -36.767 1.00 44.04 128 ASP A O 1
ATOM 742 N N . GLU A 1 107 ? -0.612 2.576 -38.532 1.00 47.16 129 GLU A N 1
ATOM 743 C CA . GLU A 1 107 ? 0.515 2.156 -37.707 1.00 50.04 129 GLU A CA 1
ATOM 744 C C . GLU A 1 107 ? 1.320 3.350 -37.215 1.00 48.64 129 GLU A C 1
ATOM 745 O O . GLU A 1 107 ? 1.879 3.310 -36.114 1.00 48.87 129 GLU A O 1
ATOM 751 N N . SER A 1 108 ? 1.393 4.413 -38.019 1.00 47.78 130 SER A N 1
ATOM 752 C CA . SER A 1 108 ? 2.270 5.537 -37.715 1.00 47.20 130 SER A CA 1
ATOM 753 C C . SER A 1 108 ? 1.845 6.316 -36.475 1.00 45.15 130 SER A C 1
ATOM 754 O O . SER A 1 108 ? 2.679 7.018 -35.896 1.00 44.57 130 SER A O 1
ATOM 757 N N . ILE A 1 109 ? 0.587 6.215 -36.044 1.00 44.15 131 ILE A N 1
ATOM 758 C CA . ILE A 1 109 ? 0.117 6.952 -34.874 1.00 43.19 131 ILE A CA 1
ATOM 759 C C . ILE A 1 109 ? 0.021 6.003 -33.688 1.00 44.91 131 ILE A C 1
ATOM 760 O O . ILE A 1 109 ? -0.401 4.847 -33.825 1.00 46.08 131 ILE A O 1
ATOM 765 N N . ASN A 1 110 ? 0.437 6.486 -32.520 1.00 45.82 132 ASN A N 1
ATOM 766 C CA . ASN A 1 110 ? 0.329 5.734 -31.275 1.00 46.76 132 ASN A CA 1
ATOM 767 C C . ASN A 1 110 ? -0.155 6.672 -30.180 1.00 44.27 132 ASN A C 1
ATOM 768 O O . ASN A 1 110 ? 0.507 7.669 -29.880 1.00 40.53 132 ASN A O 1
ATOM 773 N N . LEU A 1 111 ? -1.316 6.361 -29.596 1.00 46.49 133 LEU A N 1
ATOM 774 C CA . LEU A 1 111 ? -1.951 7.246 -28.625 1.00 47.55 133 LEU A CA 1
ATOM 775 C C . LEU A 1 111 ? -1.197 7.336 -27.303 1.00 49.13 133 LEU A C 1
ATOM 776 O O . LEU A 1 111 ? -1.552 8.179 -26.472 1.00 48.54 133 LEU A O 1
ATOM 781 N N . SER A 1 112 ? -0.182 6.496 -27.081 1.00 50.35 134 SER A N 1
ATOM 782 C CA . SER A 1 112 ? 0.616 6.603 -25.864 1.00 51.77 134 SER A CA 1
ATOM 783 C C . SER A 1 112 ? 1.471 7.864 -25.838 1.00 51.88 134 SER A C 1
ATOM 784 O O . SER A 1 112 ? 1.925 8.268 -24.762 1.00 52.14 134 SER A O 1
ATOM 787 N N . GLU A 1 113 ? 1.697 8.494 -26.993 1.00 52.26 135 GLU A N 1
ATOM 788 C CA . GLU A 1 113 ? 2.491 9.716 -27.044 1.00 52.59 135 GLU A CA 1
ATOM 789 C C . GLU A 1 113 ? 1.710 10.931 -26.560 1.00 46.51 135 GLU A C 1
ATOM 790 O O . GLU A 1 113 ? 2.318 11.948 -26.209 1.00 45.50 135 GLU A O 1
ATOM 796 N N . TYR A 1 114 ? 0.387 10.843 -26.503 1.00 42.93 136 TYR A N 1
ATOM 797 C CA . TYR A 1 114 ? -0.452 11.976 -26.146 1.00 36.78 136 TYR A CA 1
ATOM 798 C C . TYR A 1 114 ? -1.131 11.755 -24.800 1.00 33.99 136 TYR A C 1
ATOM 799 O O . TYR A 1 114 ? -1.162 10.648 -24.256 1.00 34.49 136 TYR A O 1
ATOM 808 N N . ASN A 1 115 ? -1.681 12.842 -24.266 1.00 32.91 137 ASN A N 1
ATOM 809 C CA . ASN A 1 115 ? -2.453 12.800 -23.027 1.00 33.21 137 ASN A CA 1
ATOM 810 C C . ASN A 1 115 ? -3.748 12.045 -23.296 1.00 32.40 137 ASN A C 1
ATOM 811 O O . ASN A 1 115 ? -4.713 12.607 -23.817 1.00 29.66 137 ASN A O 1
ATOM 816 N N . GLU A 1 116 ? -3.773 10.759 -22.938 1.00 35.68 138 GLU A N 1
ATOM 817 C CA . GLU A 1 116 ? -4.932 9.926 -23.246 1.00 36.75 138 GLU A CA 1
ATOM 818 C C . GLU A 1 116 ? -6.170 10.381 -22.479 1.00 35.34 138 GLU A C 1
ATOM 819 O O . GLU A 1 116 ? -7.293 10.281 -22.988 1.00 33.51 138 GLU A O 1
ATOM 825 N N . THR A 1 117 ? -5.989 10.868 -21.248 1.00 34.24 139 THR A N 1
ATOM 826 C CA . THR A 1 117 ? -7.131 11.352 -20.475 1.00 33.77 139 THR A CA 1
ATOM 827 C C . THR A 1 117 ? -7.810 12.520 -21.179 1.00 34.93 139 THR A C 1
ATOM 828 O O . THR A 1 117 ? -9.043 12.618 -21.190 1.00 33.80 139 THR A O 1
ATOM 832 N N . VAL A 1 118 ? -7.022 13.414 -21.777 1.00 26.47 140 VAL A N 1
ATOM 833 C CA . VAL A 1 118 ? -7.591 14.540 -22.509 1.00 32.06 140 VAL A CA 1
ATOM 834 C C . VAL A 1 118 ? -8.140 14.084 -23.855 1.00 30.65 140 VAL A C 1
ATOM 835 O O . VAL A 1 118 ? -9.196 14.552 -24.296 1.00 30.47 140 VAL A O 1
ATOM 839 N N . LEU A 1 119 ? -7.438 13.165 -24.526 1.00 29.06 141 LEU A N 1
ATOM 840 C CA . LEU A 1 119 ? -7.891 12.695 -25.832 1.00 30.62 141 LEU A CA 1
ATOM 841 C C . LEU A 1 119 ? -9.229 11.976 -25.735 1.00 31.52 141 LEU A C 1
ATOM 842 O O . LEU A 1 119 ? -10.007 11.983 -26.696 1.00 31.74 141 LEU A O 1
ATOM 847 N N . ASN A 1 120 ? -9.511 11.348 -24.592 1.00 31.96 142 ASN A N 1
ATOM 848 C CA . ASN A 1 120 ? -10.780 10.661 -24.395 1.00 32.01 142 ASN A CA 1
ATOM 849 C C . ASN A 1 120 ? -11.967 11.612 -24.353 1.00 30.58 142 ASN A C 1
ATOM 850 O O . ASN A 1 120 ? -13.109 11.147 -24.435 1.00 29.32 142 ASN A O 1
ATOM 855 N N . SER A 1 121 ? -11.732 12.922 -24.225 1.00 29.45 143 SER A N 1
ATOM 856 C CA . SER A 1 121 ? -12.826 13.882 -24.341 1.00 29.14 143 SER A CA 1
ATOM 857 C C . SER A 1 121 ? -13.461 13.841 -25.724 1.00 30.17 143 SER A C 1
ATOM 858 O O . SER A 1 121 ? -14.639 14.184 -25.876 1.00 30.72 143 SER A O 1
ATOM 861 N N . GLY A 1 122 ? -12.704 13.430 -26.740 1.00 29.91 144 GLY A N 1
ATOM 862 C CA . GLY A 1 122 ? -13.243 13.250 -28.070 1.00 30.32 144 GLY A CA 1
ATOM 863 C C . GLY A 1 122 ? -13.994 11.961 -28.298 1.00 30.52 144 GLY A C 1
ATOM 864 O O . GLY A 1 122 ? -14.536 11.755 -29.387 1.00 28.84 144 GLY A O 1
ATOM 865 N N . VAL A 1 123 ? -14.046 11.082 -27.303 1.00 31.41 145 VAL A N 1
ATOM 866 C CA . VAL A 1 123 ? -14.799 9.836 -27.388 1.00 32.77 145 VAL A CA 1
ATOM 867 C C . VAL A 1 123 ? -16.131 10.074 -26.688 1.00 34.25 145 VAL A C 1
ATOM 868 O O . VAL A 1 123 ? -16.212 10.065 -25.456 1.00 35.34 145 VAL A O 1
ATOM 872 N N . ILE A 1 124 ? -17.181 10.297 -27.475 1.00 33.78 146 ILE A N 1
ATOM 873 C CA . ILE A 1 124 ? -18.529 10.515 -26.967 1.00 34.58 146 ILE A CA 1
ATOM 874 C C . ILE A 1 124 ? -19.448 9.491 -27.617 1.00 33.33 146 ILE A C 1
ATOM 875 O O . ILE A 1 124 ? -19.400 9.297 -28.838 1.00 30.37 146 ILE A O 1
ATOM 880 N N . ASN A 1 125 ? -20.287 8.847 -26.803 1.00 38.07 147 ASN A N 1
ATOM 881 C CA . ASN A 1 125 ? -21.228 7.829 -27.275 1.00 41.74 147 ASN A CA 1
ATOM 882 C C . ASN A 1 125 ? -20.514 6.714 -28.038 1.00 44.33 147 ASN A C 1
ATOM 883 O O . ASN A 1 125 ? -21.025 6.189 -29.029 1.00 47.03 147 ASN A O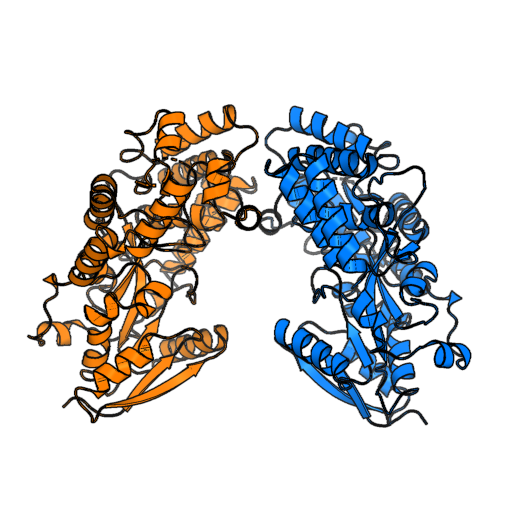 1
ATOM 888 N N . GLY A 1 126 ? -19.319 6.351 -27.574 1.00 43.70 148 GLY A N 1
ATOM 889 C CA . GLY A 1 126 ? -18.577 5.266 -28.188 1.00 42.81 148 GLY A CA 1
ATOM 890 C C . GLY A 1 126 ? -17.962 5.571 -29.535 1.00 41.35 148 GLY A C 1
ATOM 891 O O . GLY A 1 126 ? -17.617 4.643 -30.269 1.00 42.45 148 GLY A O 1
ATOM 892 N N . LYS A 1 127 ? -17.811 6.847 -29.886 1.00 38.62 149 LYS A N 1
ATOM 893 C CA . LYS A 1 127 ? -17.241 7.227 -31.171 1.00 36.86 149 LYS A CA 1
ATOM 894 C C . LYS A 1 127 ? -16.236 8.347 -30.957 1.00 33.59 149 LYS A C 1
ATOM 895 O O . LYS A 1 127 ? -16.517 9.303 -30.229 1.00 28.25 149 LYS A O 1
ATOM 901 N N . ARG A 1 128 ? -15.068 8.226 -31.586 1.00 31.46 150 ARG A N 1
ATOM 902 C CA . ARG A 1 128 ? -14.046 9.268 -31.502 1.00 30.98 150 ARG A CA 1
ATOM 903 C C . ARG A 1 128 ? -14.389 10.329 -32.538 1.00 29.85 150 ARG A C 1
ATOM 904 O O . ARG A 1 128 ? -13.902 10.313 -33.670 1.00 28.49 150 ARG A O 1
ATOM 912 N N . TYR A 1 129 ? -15.243 11.271 -32.136 1.00 29.42 151 TYR A N 1
ATOM 913 C CA . TYR A 1 129 ? -15.754 12.268 -33.068 1.00 30.33 151 TYR A CA 1
ATOM 914 C C . TYR A 1 129 ? -14.732 13.353 -33.384 1.00 30.82 151 TYR A C 1
ATOM 915 O O . TYR A 1 129 ? -14.752 13.908 -34.488 1.00 30.48 151 TYR A O 1
ATOM 924 N N . PHE A 1 130 ? -13.839 13.671 -32.449 1.00 24.94 152 PHE A N 1
ATOM 925 C CA . PHE A 1 130 ? -12.859 14.721 -32.683 1.00 28.15 152 PHE A CA 1
ATOM 926 C C . PHE A 1 130 ? -11.585 14.417 -31.909 1.00 29.37 152 PHE A C 1
ATOM 927 O O . PHE A 1 130 ? -11.548 13.540 -31.042 1.00 31.05 152 PHE A O 1
ATOM 935 N N . ILE A 1 131 ? -10.537 15.165 -32.237 1.00 28.27 153 ILE A N 1
ATOM 936 C CA . ILE A 1 131 ? -9.242 15.095 -31.571 1.00 28.38 153 ILE A CA 1
ATOM 937 C C . ILE A 1 131 ? -9.017 16.422 -30.851 1.00 23.38 153 ILE A C 1
ATOM 938 O O . ILE A 1 131 ? -8.854 17.461 -31.508 1.00 23.04 153 ILE A O 1
ATOM 943 N N . PRO A 1 132 ? -9.003 16.446 -29.516 1.00 25.30 154 PRO A N 1
ATOM 944 C CA . PRO A 1 132 ? -8.606 17.661 -28.787 1.00 23.23 154 PRO A CA 1
ATOM 945 C C . PRO A 1 132 ? -7.097 17.848 -28.845 1.00 24.18 154 PRO A C 1
ATOM 946 O O . PRO A 1 132 ? -6.338 17.022 -28.332 1.00 25.63 154 PRO A O 1
ATOM 950 N N . ILE A 1 133 ? -6.656 18.939 -29.481 1.00 24.02 155 ILE A N 1
ATOM 951 C CA . ILE A 1 133 ? -5.225 19.225 -29.572 1.00 25.59 155 ILE A CA 1
ATOM 952 C C . ILE A 1 133 ? -4.717 20.074 -28.415 1.00 26.37 155 ILE A C 1
ATOM 953 O O . ILE A 1 133 ? -3.495 20.169 -28.221 1.00 26.81 155 ILE A O 1
ATOM 958 N N . ALA A 1 134 ? -5.606 20.691 -27.641 1.00 25.22 156 ALA A N 1
ATOM 959 C CA . ALA A 1 134 ? -5.201 21.454 -26.469 1.00 24.83 156 ALA A CA 1
ATOM 960 C C . ALA A 1 134 ? -6.358 21.493 -25.482 1.00 24.89 156 ALA A C 1
ATOM 961 O O . ALA A 1 134 ? -7.520 21.309 -25.852 1.00 25.65 156 ALA A O 1
ATOM 963 N N . TYR A 1 135 ? -6.023 21.737 -24.217 1.00 24.66 157 TYR A N 1
ATOM 964 C CA . TYR A 1 135 ? -7.005 21.696 -23.143 1.00 25.11 157 TYR A CA 1
ATOM 965 C C . TYR A 1 135 ? -6.628 22.726 -22.086 1.00 25.24 157 TYR A C 1
ATOM 966 O O . TYR A 1 135 ? -5.609 23.414 -22.192 1.00 23.43 157 TYR A O 1
ATOM 975 N N . ASP A 1 136 ? -7.463 22.820 -21.054 1.00 25.69 158 ASP A N 1
ATOM 976 C CA . ASP A 1 136 ? -7.209 23.702 -19.925 1.00 29.20 158 ASP A CA 1
ATOM 977 C C . ASP A 1 136 ? -7.693 23.035 -18.647 1.00 30.05 158 ASP A C 1
ATOM 978 O O . ASP A 1 136 ? -8.647 22.253 -18.658 1.00 30.57 158 ASP A O 1
ATOM 983 N N . VAL A 1 137 ? -7.023 23.355 -17.545 1.00 31.22 159 VAL A N 1
ATOM 984 C CA . VAL A 1 137 ? -7.388 22.882 -16.217 1.00 32.30 159 VAL A CA 1
ATOM 985 C C . VAL A 1 137 ? -7.608 24.100 -15.329 1.00 32.34 159 VAL A C 1
ATOM 986 O O . VAL A 1 137 ? -6.681 24.889 -15.125 1.00 30.00 159 VAL A O 1
ATOM 990 N N . PRO A 1 138 ? -8.810 24.303 -14.787 1.00 33.27 160 PRO A N 1
ATOM 991 C CA . PRO A 1 138 ? -9.043 25.455 -13.901 1.00 32.57 160 PRO A CA 1
ATOM 992 C C . PRO A 1 138 ? -8.168 25.386 -12.659 1.00 33.02 160 PRO A C 1
ATOM 993 O O . PRO A 1 138 ? -8.179 24.399 -11.919 1.00 32.59 160 PRO A O 1
ATOM 997 N N . ILE A 1 139 ? -7.395 26.451 -12.442 1.00 33.27 161 ILE A N 1
ATOM 998 C CA . ILE A 1 139 ? -6.483 26.567 -11.312 1.00 32.13 161 ILE A CA 1
ATOM 999 C C . ILE A 1 139 ? -6.548 27.996 -10.796 1.00 30.84 161 ILE A C 1
ATOM 1000 O O . ILE A 1 139 ? -6.986 28.912 -11.495 1.00 31.82 161 ILE A O 1
ATOM 1005 N N . PHE A 1 140 ? -6.094 28.188 -9.561 1.00 29.68 162 PHE A N 1
ATOM 1006 C CA . PHE A 1 140 ? -5.845 29.525 -9.048 1.00 30.21 162 PHE A CA 1
ATOM 1007 C C . PHE A 1 140 ? -4.399 29.638 -8.580 1.00 31.48 162 PHE A C 1
ATOM 1008 O O . PHE A 1 140 ? -3.805 28.668 -8.099 1.00 34.63 162 PHE A O 1
ATOM 1016 N N . TRP A 1 141 ? -3.835 30.836 -8.733 1.00 30.20 163 TRP A N 1
ATOM 1017 C CA . TRP A 1 141 ? -2.412 31.046 -8.508 1.00 29.21 163 TRP A CA 1
ATOM 1018 C C . TRP A 1 141 ? -2.171 32.436 -7.939 1.00 28.66 163 TRP A C 1
ATOM 1019 O O . TRP A 1 141 ? -3.023 33.325 -8.028 1.00 28.00 163 TRP A O 1
ATOM 1030 N N . THR A 1 142 ? -0.987 32.614 -7.366 1.00 28.86 164 THR A N 1
ATOM 1031 C CA . THR A 1 142 ? -0.551 33.883 -6.787 1.00 30.41 164 THR A CA 1
ATOM 1032 C C . THR A 1 142 ? 0.938 33.767 -6.476 1.00 31.42 164 THR A C 1
ATOM 1033 O O . THR A 1 142 ? 1.578 32.757 -6.795 1.00 30.21 164 THR A O 1
ATOM 1037 N N . ALA A 1 143 ? 1.489 34.802 -5.849 1.00 31.12 165 ALA A N 1
ATOM 1038 C CA . ALA A 1 143 ? 2.872 34.776 -5.401 1.00 32.79 165 ALA A CA 1
ATOM 1039 C C . ALA A 1 143 ? 2.979 34.086 -4.046 1.00 32.04 165 ALA A C 1
ATOM 1040 O O . ALA A 1 143 ? 2.066 34.147 -3.219 1.00 31.51 165 ALA A O 1
ATOM 1042 N N . ASN A 1 144 ? 4.117 33.421 -3.826 1.00 31.71 166 ASN A N 1
ATOM 1043 C CA . ASN A 1 144 ? 4.311 32.672 -2.588 1.00 31.83 166 ASN A CA 1
ATOM 1044 C C . ASN A 1 144 ? 4.388 33.594 -1.376 1.00 32.46 166 ASN A C 1
ATOM 1045 O O . ASN A 1 144 ? 3.900 33.245 -0.294 1.00 32.38 166 ASN A O 1
ATOM 1050 N N . SER A 1 145 ? 4.993 34.774 -1.535 1.00 34.68 167 SER A N 1
ATOM 1051 C CA . SER A 1 145 ? 5.100 35.701 -0.413 1.00 37.56 167 SER A CA 1
ATOM 1052 C C . SER A 1 145 ? 3.742 36.266 -0.018 1.00 37.71 167 SER A C 1
ATOM 1053 O O . SER A 1 145 ? 3.548 36.659 1.139 1.00 38.29 167 SER A O 1
ATOM 1056 N N . ILE A 1 146 ? 2.793 36.315 -0.955 1.00 37.67 168 ILE A N 1
ATOM 1057 C CA . ILE A 1 146 ? 1.443 36.741 -0.603 1.00 37.81 168 ILE A CA 1
ATOM 1058 C C . ILE A 1 146 ? 0.732 35.645 0.181 1.00 37.09 168 ILE A C 1
ATOM 1059 O O . ILE A 1 146 ? -0.076 35.933 1.073 1.00 36.16 168 ILE A O 1
ATOM 1064 N N . LEU A 1 147 ? 1.028 34.378 -0.122 1.00 37.23 169 LEU A N 1
ATOM 1065 C CA . LEU A 1 147 ? 0.488 33.281 0.676 1.00 38.31 169 LEU A CA 1
ATOM 1066 C C . LEU A 1 147 ? 1.016 33.324 2.105 1.00 39.45 169 LEU A C 1
ATOM 1067 O O . LEU A 1 147 ? 0.264 33.091 3.059 1.00 39.10 169 LEU A O 1
ATOM 1072 N N . GLU A 1 148 ? 2.307 33.622 2.275 1.00 41.69 170 GLU A N 1
ATOM 1073 C CA . GLU A 1 148 ? 2.886 33.643 3.614 1.00 45.25 170 GLU A CA 1
ATOM 1074 C C . GLU A 1 148 ? 2.397 34.844 4.411 1.00 45.77 170 GLU A C 1
ATOM 1075 O O . GLU A 1 148 ? 2.290 34.771 5.641 1.00 44.48 170 GLU A O 1
ATOM 1081 N N . GLU A 1 149 ? 2.091 35.950 3.730 1.00 47.69 171 GLU A N 1
ATOM 1082 C CA . GLU A 1 149 ? 1.535 37.115 4.404 1.00 49.86 171 GLU A CA 1
ATOM 1083 C C . GLU A 1 149 ? 0.122 36.856 4.904 1.00 48.61 171 GLU A C 1
ATOM 1084 O O . GLU A 1 149 ? -0.306 37.483 5.878 1.00 48.15 171 GLU A O 1
ATOM 1090 N N . ASN A 1 150 ? -0.599 35.933 4.270 1.00 47.41 172 ASN A N 1
ATOM 1091 C CA . ASN A 1 150 ? -1.928 35.527 4.699 1.00 47.10 172 ASN A CA 1
ATOM 1092 C C . ASN A 1 150 ? -1.918 34.203 5.457 1.00 48.90 172 ASN A C 1
ATOM 1093 O O . ASN A 1 150 ? -2.989 33.674 5.772 1.00 49.56 172 ASN A O 1
ATOM 1098 N N . ASN A 1 151 ? -0.732 33.656 5.738 1.00 50.48 173 ASN A N 1
ATOM 1099 C CA . ASN A 1 151 ? -0.574 32.454 6.561 1.00 52.81 173 ASN A CA 1
ATOM 1100 C C . ASN A 1 151 ? -1.287 31.247 5.954 1.00 50.51 173 ASN A C 1
ATOM 1101 O O . ASN A 1 151 ? -1.869 30.425 6.665 1.00 50.60 173 ASN A O 1
ATOM 1106 N N . ILE A 1 152 ? -1.236 31.129 4.628 1.00 47.58 174 ILE A N 1
ATOM 1107 C CA . ILE A 1 152 ? -1.891 30.020 3.944 1.00 45.30 174 ILE A CA 1
ATOM 1108 C C . ILE A 1 152 ? -0.940 29.426 2.914 1.00 45.66 174 ILE A C 1
ATOM 1109 O O . ILE A 1 152 ? -1.372 28.890 1.887 1.00 46.17 174 ILE A O 1
ATOM 1114 N N . LYS A 1 153 ? 0.364 29.506 3.190 1.00 45.27 175 LYS A N 1
ATOM 1115 C CA . LYS A 1 153 ? 1.356 29.000 2.246 1.00 44.81 175 LYS A CA 1
ATOM 1116 C C . LYS A 1 153 ? 1.261 27.487 2.094 1.00 43.00 175 LYS A C 1
ATOM 1117 O O . LYS A 1 153 ? 1.486 26.957 0.999 1.00 41.44 175 LYS A O 1
ATOM 1123 N N . ASP A 1 154 ? 0.908 26.780 3.166 1.00 42.63 176 ASP A N 1
ATOM 1124 C CA . ASP A 1 154 ? 0.883 25.324 3.171 1.00 42.96 176 ASP A CA 1
ATOM 1125 C C . ASP A 1 154 ? -0.530 24.754 3.188 1.00 43.89 176 ASP A C 1
ATOM 1126 O O . ASP A 1 154 ? -0.690 23.535 3.310 1.00 44.76 176 ASP A O 1
ATOM 1131 N N . GLU A 1 155 ? -1.563 25.595 3.069 1.00 43.16 177 GLU A N 1
ATOM 1132 C CA . GLU A 1 155 ? -2.936 25.125 3.188 1.00 44.18 177 GLU A CA 1
ATOM 1133 C C . GLU A 1 155 ? -3.777 25.252 1.925 1.00 42.13 177 GLU A C 1
ATOM 1134 O O . GLU A 1 155 ? -4.808 24.578 1.835 1.00 42.47 177 GLU A O 1
ATOM 1140 N N . ILE A 1 156 ? -3.380 26.075 0.951 1.00 41.53 178 ILE A N 1
ATOM 1141 C CA . ILE A 1 156 ? -4.232 26.262 -0.219 1.00 40.98 178 ILE A CA 1
ATOM 1142 C C . ILE A 1 156 ? -4.233 25.030 -1.111 1.00 42.17 178 ILE A C 1
ATOM 1143 O O . ILE A 1 156 ? -5.177 24.829 -1.885 1.00 41.87 178 ILE A O 1
ATOM 1148 N N . ALA A 1 157 ? -3.196 24.194 -1.027 1.00 43.62 179 ALA A N 1
ATOM 1149 C CA . ALA A 1 157 ? -3.150 22.998 -1.859 1.00 43.60 179 ALA A CA 1
ATOM 1150 C C . ALA A 1 157 ? -4.165 21.964 -1.394 1.00 43.78 179 ALA A C 1
ATOM 1151 O O . ALA A 1 157 ? -4.647 21.162 -2.203 1.00 43.95 179 ALA A O 1
ATOM 1153 N N . ASN A 1 158 ? -4.496 21.962 -0.102 1.00 44.69 180 ASN A N 1
ATOM 1154 C CA . ASN A 1 158 ? -5.487 21.057 0.464 1.00 46.24 180 ASN A CA 1
ATOM 1155 C C . ASN A 1 158 ? -6.803 21.763 0.782 1.00 46.54 180 ASN A C 1
ATOM 1156 O O . ASN A 1 158 ? -7.565 21.291 1.632 1.00 48.04 180 ASN A O 1
ATOM 1161 N N . TRP A 1 159 ? -7.081 22.884 0.123 1.00 45.02 181 TRP A N 1
ATOM 1162 C CA . TRP A 1 159 ? -8.306 23.630 0.384 1.00 44.19 181 TRP A CA 1
ATOM 1163 C C . TRP A 1 159 ? -9.523 22.938 -0.224 1.00 43.46 181 TRP A C 1
ATOM 1164 O O . TRP A 1 159 ? -9.475 22.432 -1.348 1.00 41.48 181 TRP A O 1
ATOM 1175 N N . THR A 1 160 ? -10.619 22.916 0.532 1.00 45.15 182 THR A N 1
ATOM 1176 C CA . THR A 1 160 ? -11.935 22.613 -0.012 1.00 46.97 182 THR A CA 1
ATOM 1177 C C . THR A 1 160 ? -12.624 23.916 -0.421 1.00 47.09 182 THR A C 1
ATOM 1178 O O . THR A 1 160 ? -12.135 25.013 -0.147 1.00 46.22 182 THR A O 1
ATOM 1182 N N . LEU A 1 161 ? -13.773 23.798 -1.096 1.00 48.24 183 LEU A N 1
ATOM 1183 C CA . LEU A 1 161 ? -14.475 25.015 -1.494 1.00 47.97 183 LEU A CA 1
ATOM 1184 C C . LEU A 1 161 ? -15.019 25.760 -0.282 1.00 48.44 183 LEU A C 1
ATOM 1185 O O . LEU A 1 161 ? -15.165 26.987 -0.321 1.00 49.55 183 LEU A O 1
ATOM 1190 N N . LYS A 1 162 ? -15.306 25.046 0.807 1.00 48.81 184 LYS A N 1
ATOM 1191 C CA . LYS A 1 162 ? -15.746 25.726 2.017 1.00 49.66 184 LYS A CA 1
ATOM 1192 C C . LYS A 1 162 ? -14.571 26.295 2.800 1.00 48.86 184 LYS A C 1
ATOM 1193 O O . LYS A 1 162 ? -14.735 27.293 3.507 1.00 47.58 184 LYS A O 1
ATOM 1199 N N . ASP A 1 163 ? -13.385 25.690 2.686 1.00 50.06 185 ASP A N 1
ATOM 1200 C CA . ASP A 1 163 ? -12.195 26.316 3.252 1.00 51.16 185 ASP A CA 1
ATOM 1201 C C . ASP A 1 163 ? -11.862 27.618 2.536 1.00 49.86 185 ASP A C 1
ATOM 1202 O O . ASP A 1 163 ? -11.371 28.563 3.164 1.00 50.02 185 ASP A O 1
ATOM 1207 N N . MET A 1 164 ? -12.124 27.686 1.229 1.00 48.41 186 MET A N 1
ATOM 1208 C CA . MET A 1 164 ? -11.880 28.916 0.485 1.00 47.60 186 MET A CA 1
ATOM 1209 C C . MET A 1 164 ? -12.905 29.988 0.830 1.00 47.00 186 MET A C 1
ATOM 1210 O O . MET A 1 164 ? -12.555 31.167 0.969 1.00 45.52 186 MET A O 1
ATOM 1215 N N . ALA A 1 165 ? -14.174 29.600 0.974 1.00 46.90 187 ALA A N 1
ATOM 1216 C CA . ALA A 1 165 ? -15.197 30.564 1.366 1.00 47.76 187 ALA A CA 1
ATOM 1217 C C . ALA A 1 165 ? -14.943 31.098 2.769 1.00 48.35 187 ALA A C 1
ATOM 1218 O O . ALA A 1 165 ? -15.142 32.290 3.032 1.00 47.74 187 ALA A O 1
ATOM 1220 N N . ASP A 1 166 ? -14.486 30.235 3.680 1.00 49.92 188 ASP A N 1
ATOM 1221 C CA . ASP A 1 166 ? -14.214 30.683 5.041 1.00 50.99 188 ASP A CA 1
ATOM 1222 C C . ASP A 1 166 ? -12.999 31.601 5.094 1.00 47.91 188 ASP A C 1
ATOM 1223 O O . ASP A 1 166 ? -12.922 32.476 5.966 1.00 46.90 188 ASP A O 1
ATOM 1228 N N . PHE A 1 167 ? -12.034 31.404 4.193 1.00 45.51 189 PHE A N 1
ATOM 1229 C CA . PHE A 1 167 ? -10.951 32.370 4.070 1.00 44.51 189 PHE A CA 1
ATOM 1230 C C . PHE A 1 167 ? -11.446 33.672 3.458 1.00 43.30 189 PHE A C 1
ATOM 1231 O O . PHE A 1 167 ? -10.930 34.745 3.788 1.00 43.04 189 PHE A O 1
ATOM 1239 N N . ALA A 1 168 ? -12.444 33.602 2.572 1.00 42.99 190 ALA A N 1
ATOM 1240 C CA . ALA A 1 168 ? -12.936 34.811 1.921 1.00 42.11 190 ALA A CA 1
ATOM 1241 C C . ALA A 1 168 ? -13.739 35.677 2.883 1.00 42.83 190 ALA A C 1
ATOM 1242 O O . ALA A 1 168 ? -13.646 36.909 2.838 1.00 43.22 190 ALA A O 1
ATOM 1244 N N . VAL A 1 169 ? -14.536 35.055 3.756 1.00 44.64 191 VAL A N 1
ATOM 1245 C CA . VAL A 1 169 ? -15.258 35.821 4.768 1.00 47.01 191 VAL A CA 1
ATOM 1246 C C . VAL A 1 169 ? -14.281 36.465 5.742 1.00 48.47 191 VAL A C 1
ATOM 1247 O O . VAL A 1 169 ? -14.415 37.645 6.089 1.00 47.77 191 VAL A O 1
ATOM 1251 N N . GLN A 1 170 ? -13.287 35.702 6.203 1.00 49.88 192 GLN A N 1
ATOM 1252 C CA . GLN A 1 170 ? -12.268 36.267 7.082 1.00 51.65 192 GLN A CA 1
ATOM 1253 C C . GLN A 1 170 ? -11.459 37.341 6.367 1.00 50.93 192 GLN A C 1
ATOM 1254 O O . GLN A 1 170 ? -11.045 38.327 6.989 1.00 51.44 192 GLN A O 1
ATOM 1260 N N . PHE A 1 171 ? -11.228 37.171 5.063 1.00 49.45 193 PHE A N 1
ATOM 1261 C CA . PHE A 1 171 ? -10.523 38.190 4.293 1.00 48.52 193 PHE A CA 1
ATOM 1262 C C . PHE A 1 171 ? -11.392 39.426 4.090 1.00 49.80 193 PHE A C 1
ATOM 1263 O O . PHE A 1 171 ? -10.903 40.557 4.187 1.00 48.54 193 PHE A O 1
ATOM 1271 N N . LYS A 1 172 ? -12.682 39.227 3.799 1.00 52.38 194 LYS A N 1
ATOM 1272 C CA . LYS A 1 172 ? -13.575 40.361 3.579 1.00 55.06 194 LYS A CA 1
ATOM 1273 C C . LYS A 1 172 ? -13.704 41.199 4.842 1.00 57.48 194 LYS A C 1
ATOM 1274 O O . LYS A 1 172 ? -13.803 42.430 4.778 1.00 58.73 194 LYS A O 1
ATOM 1280 N N . GLU A 1 173 ? -13.694 40.546 6.005 1.00 58.02 195 GLU A N 1
ATOM 1281 C CA . GLU A 1 173 ? -13.701 41.261 7.273 1.00 59.50 195 GLU A CA 1
ATOM 1282 C C . GLU A 1 173 ? -12.347 41.874 7.593 1.00 61.16 195 GLU A C 1
ATOM 1283 O O . GLU A 1 173 ? -12.271 42.764 8.446 1.00 62.30 195 GLU A O 1
ATOM 1285 N N . LYS A 1 174 ? -11.282 41.410 6.941 1.00 61.83 196 LYS A N 1
ATOM 1286 C CA . LYS A 1 174 ? -9.950 41.978 7.124 1.00 63.59 196 LYS A CA 1
ATOM 1287 C C . LYS A 1 174 ? -9.672 43.084 6.105 1.00 64.48 196 LYS A C 1
ATOM 1288 O O . LYS A 1 174 ? -9.370 44.222 6.479 1.00 64.92 196 LYS A O 1
ATOM 1294 N N . ASN A 1 175 ? -9.785 42.761 4.814 1.00 68.69 197 ASN A N 1
ATOM 1295 C CA . ASN A 1 175 ? -9.542 43.703 3.724 1.00 68.78 197 ASN A CA 1
ATOM 1296 C C . ASN A 1 175 ? -10.891 44.188 3.202 1.00 68.36 197 ASN A C 1
ATOM 1297 O O . ASN A 1 175 ? -11.622 43.428 2.556 1.00 67.62 197 ASN A O 1
ATOM 1302 N N . SER A 1 176 ? -11.220 45.448 3.484 1.00 69.32 198 SER A N 1
ATOM 1303 C CA . SER A 1 176 ? -12.454 46.066 3.009 1.00 69.52 198 SER A CA 1
ATOM 1304 C C . SER A 1 176 ? -12.193 47.236 2.058 1.00 69.85 198 SER A C 1
ATOM 1305 O O . SER A 1 176 ? -12.869 48.271 2.123 1.00 72.29 198 SER A O 1
ATOM 1308 N N . ASP A 1 177 ? -11.232 47.076 1.136 1.00 67.31 199 ASP A N 1
ATOM 1309 C CA . ASP A 1 177 ? -11.036 48.039 0.054 1.00 66.75 199 ASP A CA 1
ATOM 1310 C C . ASP A 1 177 ? -10.218 47.405 -1.069 1.00 62.67 199 ASP A C 1
ATOM 1311 O O . ASP A 1 177 ? -9.817 48.075 -2.024 1.00 63.24 199 ASP A O 1
ATOM 1316 N N . ASN A 1 178 ? -9.976 46.104 -0.977 1.00 58.76 200 ASN A N 1
ATOM 1317 C CA . ASN A 1 178 ? -9.288 45.388 -2.032 1.00 55.13 200 ASN A CA 1
ATOM 1318 C C . ASN A 1 178 ? -10.073 44.127 -2.360 1.00 51.41 200 ASN A C 1
ATOM 1319 O O . ASN A 1 178 ? -10.812 43.585 -1.530 1.00 51.74 200 ASN A O 1
ATOM 1324 N N . TYR A 1 179 ? -9.883 43.651 -3.584 1.00 47.38 201 TYR A N 1
ATOM 1325 C CA . TYR A 1 179 ? -10.505 42.410 -4.001 1.00 43.13 201 TYR A CA 1
ATOM 1326 C C . TYR A 1 179 ? -9.656 41.240 -3.537 1.00 41.15 201 TYR A C 1
ATOM 1327 O O . TYR A 1 179 ? -8.426 41.318 -3.489 1.00 40.72 201 TYR A O 1
ATOM 1336 N N . LEU A 1 180 ? -10.300 40.114 -3.245 1.00 40.76 202 LEU A N 1
ATOM 1337 C CA . LEU A 1 180 ? -9.553 38.887 -2.891 1.00 39.28 202 LEU A CA 1
ATOM 1338 C C . LEU A 1 180 ? -9.149 38.168 -4.180 1.00 37.12 202 LEU A C 1
ATOM 1339 O O . LEU A 1 180 ? -8.048 37.656 -4.235 1.00 36.14 202 LEU A O 1
ATOM 1344 N N . PHE A 1 181 ? -10.007 38.188 -5.190 1.00 36.66 203 PHE A N 1
ATOM 1345 C CA . PHE A 1 181 ? -9.722 37.478 -6.435 1.00 36.35 203 PHE A CA 1
ATOM 1346 C C . PHE A 1 181 ? -9.769 38.391 -7.658 1.00 33.05 203 PHE A C 1
ATOM 1347 O O . PHE A 1 181 ? -10.431 39.437 -7.669 1.00 31.60 203 PHE A O 1
ATOM 1355 N N . GLY A 1 182 ? -9.029 37.962 -8.684 1.00 30.72 204 GLY A N 1
ATOM 1356 C CA . GLY A 1 182 ? -9.219 38.443 -10.036 1.00 31.89 204 GLY A CA 1
ATOM 1357 C C . GLY A 1 182 ? -9.073 37.272 -10.989 1.00 31.37 204 GLY A C 1
ATOM 1358 O O . GLY A 1 182 ? -8.481 36.247 -10.645 1.00 30.00 204 GLY A O 1
ATOM 1359 N N . TYR A 1 183 ? -9.620 37.425 -12.195 1.00 32.69 205 TYR A N 1
ATOM 1360 C CA . TYR A 1 183 ? -10.296 38.632 -12.652 1.00 35.38 205 TYR A CA 1
ATOM 1361 C C . TYR A 1 183 ? -11.342 38.273 -13.705 1.00 37.47 205 TYR A C 1
ATOM 1362 O O . TYR A 1 183 ? -11.250 37.225 -14.348 1.00 37.18 205 TYR A O 1
ATOM 1371 N N . GLY A 1 184 ? -12.325 39.151 -13.886 1.00 40.10 206 GLY A N 1
ATOM 1372 C CA . GLY A 1 184 ? -13.315 38.976 -14.930 1.00 41.27 206 GLY A CA 1
ATOM 1373 C C . GLY A 1 184 ? -14.260 37.811 -14.681 1.00 41.03 206 GLY A C 1
ATOM 1374 O O . GLY A 1 184 ? -14.256 37.162 -13.634 1.00 39.47 206 GLY A O 1
ATOM 1375 N N . ASP A 1 185 ? -15.088 37.552 -15.698 1.00 42.64 207 ASP A N 1
ATOM 1376 C CA . ASP A 1 185 ? -16.077 36.484 -15.606 1.00 43.82 207 ASP A CA 1
ATOM 1377 C C . ASP A 1 185 ? -15.441 35.101 -15.606 1.00 42.00 207 ASP A C 1
ATOM 1378 O O . ASP A 1 185 ? -16.097 34.132 -15.212 1.00 41.59 207 ASP A O 1
ATOM 1383 N N . GLY A 1 186 ? -14.183 34.989 -16.041 1.00 40.43 208 GLY A N 1
ATOM 1384 C CA . GLY A 1 186 ? -13.526 33.697 -16.115 1.00 39.18 208 GLY A CA 1
ATOM 1385 C C . GLY A 1 186 ? -13.292 33.036 -14.773 1.00 39.54 208 GLY A C 1
ATOM 1386 O O . GLY A 1 186 ? -13.113 31.814 -14.721 1.00 40.73 208 GLY A O 1
ATOM 1387 N N . PHE A 1 187 ? -13.289 33.811 -13.687 1.00 38.59 209 PHE A N 1
ATOM 1388 C CA . PHE A 1 187 ? -13.085 33.224 -12.366 1.00 37.48 209 PHE A CA 1
ATOM 1389 C C . PHE A 1 187 ? -14.290 32.392 -11.945 1.00 35.71 209 PHE A C 1
ATOM 1390 O O . PHE A 1 187 ? -14.144 31.236 -11.532 1.00 33.58 209 PHE A O 1
ATOM 1398 N N . ILE A 1 188 ? -15.492 32.967 -12.035 1.00 34.90 210 ILE A N 1
ATOM 1399 C CA . ILE A 1 188 ? -16.694 32.235 -11.650 1.00 34.56 210 ILE A CA 1
ATOM 1400 C C . ILE A 1 188 ? -16.952 31.070 -12.599 1.00 32.80 210 ILE A C 1
ATOM 1401 O O . ILE A 1 188 ? -17.447 30.016 -12.176 1.00 32.11 210 ILE A O 1
ATOM 1406 N N . ARG A 1 189 ? -16.610 31.221 -13.883 1.00 32.89 211 ARG A N 1
ATOM 1407 C CA . ARG A 1 189 ? -16.750 30.103 -14.809 1.00 33.46 211 ARG A CA 1
ATOM 1408 C C . ARG A 1 189 ? -15.783 28.983 -14.453 1.00 32.79 211 ARG A C 1
ATOM 1409 O O . ARG A 1 189 ? -16.082 27.803 -14.669 1.00 33.57 211 ARG A O 1
ATOM 1417 N N . ASN A 1 190 ? -14.612 29.336 -13.917 1.00 31.67 212 ASN A N 1
ATOM 1418 C CA . ASN A 1 190 ? -13.661 28.317 -13.489 1.00 30.69 212 ASN A CA 1
ATOM 1419 C C . ASN A 1 190 ? -14.213 27.496 -12.331 1.00 28.61 212 ASN A C 1
ATOM 1420 O O . ASN A 1 190 ? -13.941 26.293 -12.244 1.00 26.16 212 ASN A O 1
ATOM 1425 N N . ILE A 1 191 ? -14.983 28.121 -11.437 1.00 30.24 213 ILE A N 1
ATOM 1426 C CA . ILE A 1 191 ? -15.640 27.363 -10.374 1.00 32.19 213 ILE A CA 1
ATOM 1427 C C . ILE A 1 191 ? -16.666 26.407 -10.966 1.00 29.81 213 ILE A C 1
ATOM 1428 O O . ILE A 1 191 ? -16.836 25.278 -10.490 1.00 29.91 213 ILE A O 1
ATOM 1433 N N . MET A 1 192 ? -17.363 26.843 -12.018 1.00 27.58 214 MET A N 1
ATOM 1434 C CA . MET A 1 192 ? -18.331 25.976 -12.682 1.00 28.95 214 MET A CA 1
ATOM 1435 C C . MET A 1 192 ? -17.637 24.883 -13.486 1.00 28.46 214 MET A C 1
ATOM 1436 O O . MET A 1 192 ? -18.091 23.732 -13.499 1.00 27.52 214 MET A O 1
ATOM 1441 N N . TYR A 1 193 ? -16.547 25.230 -14.179 1.00 27.06 215 TYR A N 1
ATOM 1442 C CA . TYR A 1 193 ? -15.803 24.235 -14.945 1.00 26.05 215 TYR A CA 1
ATOM 1443 C C . TYR A 1 193 ? -15.315 23.102 -14.051 1.00 25.46 215 TYR A C 1
ATOM 1444 O O . TYR A 1 193 ? -15.276 21.939 -14.471 1.00 25.68 215 TYR A O 1
ATOM 1453 N N . ALA A 1 194 ? -14.939 23.423 -12.813 1.00 24.51 216 ALA A N 1
ATOM 1454 C CA . ALA A 1 194 ? -14.374 22.433 -11.907 1.00 26.11 216 ALA A CA 1
ATOM 1455 C C . ALA A 1 194 ? -15.430 21.622 -11.169 1.00 29.22 216 ALA A C 1
ATOM 1456 O O . ALA A 1 194 ? -15.108 20.552 -10.641 1.00 30.62 216 ALA A O 1
ATOM 1458 N N . ASN A 1 195 ? -16.678 22.092 -11.119 1.00 28.73 217 ASN A N 1
ATOM 1459 C CA . ASN A 1 195 ? -17.687 21.459 -10.283 1.00 30.54 217 ASN A CA 1
ATOM 1460 C C . ASN A 1 195 ? -18.967 21.064 -11.008 1.00 29.84 217 ASN A C 1
ATOM 1461 O O . ASN A 1 195 ? -19.878 20.539 -10.359 1.00 32.75 217 ASN A O 1
ATOM 1466 N N . TRP A 1 196 ? -19.070 21.291 -12.320 1.00 27.81 218 TRP A N 1
ATOM 1467 C CA . TRP A 1 196 ? -20.294 20.916 -13.025 1.00 27.00 218 TRP A CA 1
ATOM 1468 C C . TRP A 1 196 ? -20.481 19.404 -13.061 1.00 26.98 218 TRP A C 1
ATOM 1469 O O . TRP A 1 196 ? -21.619 18.921 -13.014 1.00 24.83 218 TRP A O 1
ATOM 1480 N N . ARG A 1 197 ? -19.382 18.647 -13.145 1.00 27.93 219 ARG A N 1
ATOM 1481 C CA . ARG A 1 197 ? -19.470 17.191 -13.185 1.00 30.95 219 ARG A CA 1
ATOM 1482 C C . ARG A 1 197 ? -20.123 16.637 -11.926 1.00 32.63 219 ARG A C 1
ATOM 1483 O O . ARG A 1 197 ? -20.710 15.549 -11.953 1.00 30.49 219 ARG A O 1
ATOM 1491 N N . GLU A 1 198 ? -20.047 17.381 -10.822 1.00 34.33 220 GLU A N 1
ATOM 1492 C CA . GLU A 1 198 ? -20.651 16.942 -9.572 1.00 34.76 220 GLU A CA 1
ATOM 1493 C C . GLU A 1 198 ? -22.172 16.920 -9.635 1.00 34.06 220 GLU A C 1
ATOM 1494 O O . GLU A 1 198 ? -22.804 16.259 -8.804 1.00 34.04 220 GLU A O 1
ATOM 1500 N N . PHE A 1 199 ? -22.773 17.612 -10.604 1.00 31.30 221 PHE A N 1
ATOM 1501 C CA . PHE A 1 199 ? -24.218 17.757 -10.650 1.00 31.96 221 PHE A CA 1
ATOM 1502 C C . PHE A 1 199 ? -24.852 17.334 -11.970 1.00 33.78 221 PHE A C 1
ATOM 1503 O O . PHE A 1 199 ? -26.079 17.408 -12.091 1.00 35.62 221 PHE A O 1
ATOM 1511 N N . VAL A 1 200 ? -24.069 16.894 -12.954 1.00 32.17 222 VAL A N 1
ATOM 1512 C CA . VAL A 1 200 ? -24.588 16.545 -14.272 1.00 31.75 222 VAL A CA 1
ATOM 1513 C C . VAL A 1 200 ? -24.115 15.144 -14.637 1.00 33.62 222 VAL A C 1
ATOM 1514 O O . VAL A 1 200 ? -22.920 14.842 -14.541 1.00 33.16 222 VAL A O 1
ATOM 1518 N N . ASP A 1 201 ? -25.052 14.295 -15.057 1.00 35.30 223 ASP A N 1
ATOM 1519 C CA . ASP A 1 201 ? -24.779 12.923 -15.487 1.00 38.45 223 ASP A CA 1
ATOM 1520 C C . ASP A 1 201 ? -25.188 12.815 -16.956 1.00 39.26 223 ASP A C 1
ATOM 1521 O O . ASP A 1 201 ? -26.348 12.534 -17.268 1.00 39.18 223 ASP A O 1
ATOM 1526 N N . TYR A 1 202 ? -24.226 13.040 -17.857 1.00 38.07 224 TYR A N 1
ATOM 1527 C CA . TYR A 1 202 ? -24.525 13.059 -19.287 1.00 37.65 224 TYR A CA 1
ATOM 1528 C C . TYR A 1 202 ? -25.013 11.701 -19.780 1.00 38.24 224 TYR A C 1
ATOM 1529 O O . TYR A 1 202 ? -25.911 11.628 -20.627 1.00 37.51 224 TYR A O 1
ATOM 1538 N N . GLU A 1 203 ? -24.429 10.616 -19.266 1.00 39.53 225 GLU A N 1
ATOM 1539 C CA . GLU A 1 203 ? -24.812 9.276 -19.708 1.00 42.14 225 GLU A CA 1
ATOM 1540 C C . GLU A 1 203 ? -26.295 9.014 -19.469 1.00 42.68 225 GLU A C 1
ATOM 1541 O O . GLU A 1 203 ? -27.006 8.543 -20.364 1.00 43.90 225 GLU A O 1
ATOM 1547 N N . ASN A 1 204 ? -26.780 9.316 -18.266 1.00 42.87 226 ASN A N 1
ATOM 1548 C CA . ASN A 1 204 ? -28.170 9.073 -17.906 1.00 45.33 226 ASN A CA 1
ATOM 1549 C C . ASN A 1 204 ? -29.075 10.269 -18.179 1.00 45.65 226 ASN A C 1
ATOM 1550 O O . ASN A 1 204 ? -30.286 10.170 -17.956 1.00 46.64 226 ASN A O 1
ATOM 1555 N N . LYS A 1 205 ? -28.516 11.388 -18.647 1.00 45.14 227 LYS A N 1
ATOM 1556 C CA . LYS A 1 205 ? -29.287 12.573 -19.031 1.00 44.85 227 LYS A CA 1
ATOM 1557 C C . LYS A 1 205 ? -30.128 13.107 -17.872 1.00 43.68 227 LYS A C 1
ATOM 1558 O O . LYS A 1 205 ? -31.308 13.426 -18.031 1.00 44.03 227 LYS A O 1
ATOM 1564 N N . GLN A 1 206 ? -29.520 13.204 -16.693 1.00 43.13 228 GLN A N 1
ATOM 1565 C CA . GLN A 1 206 ? -30.220 13.823 -15.577 1.00 44.13 228 GLN A CA 1
ATOM 1566 C C . GLN A 1 206 ? -29.226 14.548 -14.683 1.00 42.81 228 GLN A C 1
ATOM 1567 O O . GLN A 1 206 ? -28.027 14.255 -14.677 1.00 43.29 228 GLN A O 1
ATOM 1573 N N . ALA A 1 207 ? -29.749 15.513 -13.929 1.00 40.96 229 ALA A N 1
ATOM 1574 C CA . ALA A 1 207 ? -28.946 16.372 -13.075 1.00 37.40 229 ALA A CA 1
ATOM 1575 C C . ALA A 1 207 ? -29.495 16.342 -11.656 1.00 34.91 229 ALA A C 1
ATOM 1576 O O . ALA A 1 207 ? -30.649 15.981 -11.419 1.00 35.69 229 ALA A O 1
ATOM 1578 N N . SER A 1 208 ? -28.647 16.729 -10.709 1.00 32.88 230 SER A N 1
ATOM 1579 C CA . SER A 1 208 ? -29.003 16.792 -9.298 1.00 33.48 230 SER A CA 1
ATOM 1580 C C . SER A 1 208 ? -28.765 18.189 -8.735 1.00 33.60 230 SER A C 1
ATOM 1581 O O . SER A 1 208 ? -28.234 18.356 -7.635 1.00 34.08 230 SER A O 1
ATOM 1584 N N . PHE A 1 209 ? -29.160 19.217 -9.490 1.00 33.04 231 PHE A N 1
ATOM 1585 C CA . PHE A 1 209 ? -29.002 20.584 -9.004 1.00 34.00 231 PHE A CA 1
ATOM 1586 C C . PHE A 1 209 ? -29.997 20.899 -7.898 1.00 38.23 231 PHE A C 1
ATOM 1587 O O . PHE A 1 209 ? -29.717 21.737 -7.034 1.00 39.20 231 PHE A O 1
ATOM 1595 N N . ASP A 1 210 ? -31.155 20.238 -7.901 1.00 39.70 232 ASP A N 1
ATOM 1596 C CA . ASP A 1 210 ? -32.141 20.405 -6.833 1.00 44.21 232 ASP A CA 1
ATOM 1597 C C . ASP A 1 210 ? -31.787 19.461 -5.684 1.00 46.42 232 ASP A C 1
ATOM 1598 O O . ASP A 1 210 ? -32.465 18.473 -5.397 1.00 47.93 232 ASP A O 1
ATOM 1603 N N . SER A 1 211 ? -30.684 19.799 -5.022 1.00 46.87 233 SER A N 1
ATOM 1604 C CA . SER A 1 211 ? -30.128 18.984 -3.956 1.00 47.28 233 SER A CA 1
ATOM 1605 C C . SER A 1 211 ? -29.492 19.906 -2.930 1.00 46.54 233 SER A C 1
ATOM 1606 O O . SER A 1 211 ? -29.161 21.058 -3.224 1.00 45.99 233 SER A O 1
ATOM 1609 N N . GLN A 1 212 ? -29.329 19.387 -1.712 1.00 46.84 234 GLN A N 1
ATOM 1610 C CA . GLN A 1 212 ? -28.705 20.184 -0.664 1.00 46.30 234 GLN A CA 1
ATOM 1611 C C . GLN A 1 212 ? -27.249 20.499 -0.987 1.00 44.06 234 GLN A C 1
ATOM 1612 O O . GLN A 1 212 ? -26.741 21.548 -0.576 1.00 42.26 234 GLN A O 1
ATOM 1618 N N . GLU A 1 213 ? -26.571 19.621 -1.729 1.00 43.17 235 GLU A N 1
ATOM 1619 C CA . GLU A 1 213 ? -25.181 19.880 -2.093 1.00 41.30 235 GLU A CA 1
ATOM 1620 C C . GLU A 1 213 ? -25.049 21.127 -2.959 1.00 35.57 235 GLU A C 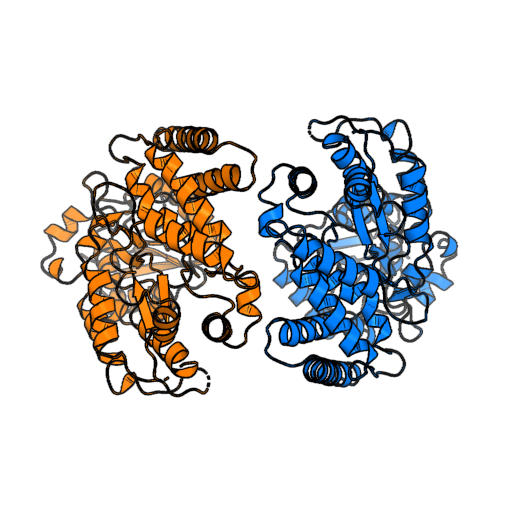1
ATOM 1621 O O . GLU A 1 213 ? -24.154 21.951 -2.738 1.00 30.76 235 GLU A O 1
ATOM 1627 N N . PHE A 1 214 ? -25.929 21.286 -3.951 1.00 35.21 236 PHE A N 1
ATOM 1628 C CA . PHE A 1 214 ? -25.828 22.445 -4.833 1.00 35.24 236 PHE A CA 1
ATOM 1629 C C . PHE A 1 214 ? -26.237 23.734 -4.132 1.00 34.72 236 PHE A C 1
ATOM 1630 O O . PHE A 1 214 ? -25.713 24.805 -4.461 1.00 33.71 236 PHE A O 1
ATOM 1638 N N . VAL A 1 215 ? -27.170 23.662 -3.182 1.00 36.62 237 VAL A N 1
ATOM 1639 C CA . VAL A 1 215 ? -27.532 24.851 -2.414 1.00 38.67 237 VAL A CA 1
ATOM 1640 C C . VAL A 1 215 ? -26.333 25.336 -1.611 1.00 39.07 237 VAL A C 1
ATOM 1641 O O . VAL A 1 215 ? -26.002 26.527 -1.609 1.00 39.10 237 VAL A O 1
ATOM 1645 N N . GLU A 1 216 ? -25.660 24.411 -0.921 1.00 40.16 238 GLU A N 1
ATOM 1646 C CA . GLU A 1 216 ? -24.431 24.754 -0.214 1.00 40.70 238 GLU A CA 1
ATOM 1647 C C . GLU A 1 216 ? -23.332 25.176 -1.181 1.00 36.98 238 GLU A C 1
ATOM 1648 O O . GLU A 1 216 ? -22.491 26.014 -0.837 1.00 35.84 238 GLU A O 1
ATOM 1654 N N . PHE A 1 217 ? -23.319 24.601 -2.388 1.00 34.19 239 PHE A N 1
ATOM 1655 C CA . PHE A 1 217 ? -22.372 25.034 -3.412 1.00 32.22 239 PHE A CA 1
ATOM 1656 C C . PHE A 1 217 ? -22.610 26.490 -3.792 1.00 31.77 239 PHE A C 1
ATOM 1657 O O . PHE A 1 217 ? -21.658 27.266 -3.937 1.00 30.20 239 PHE A O 1
ATOM 1665 N N . LEU A 1 218 ? -23.878 26.879 -3.952 1.00 32.43 240 LEU A N 1
ATOM 1666 C CA . LEU A 1 218 ? -24.197 28.269 -4.259 1.00 33.99 240 LEU A CA 1
ATOM 1667 C C . LEU A 1 218 ? -23.845 29.182 -3.091 1.00 35.05 240 LEU A C 1
ATOM 1668 O O . LEU A 1 218 ? -23.315 30.281 -3.292 1.00 34.45 240 LEU A O 1
ATOM 1673 N N . GLU A 1 219 ? -24.141 28.745 -1.865 1.00 35.61 241 GLU A N 1
ATOM 1674 C CA . GLU A 1 219 ? -23.824 29.551 -0.691 1.00 37.47 241 GLU A CA 1
ATOM 1675 C C . GLU A 1 219 ? -22.319 29.745 -0.545 1.00 36.29 241 GLU A C 1
ATOM 1676 O O . GLU A 1 219 ? -21.862 30.809 -0.112 1.00 36.58 241 GLU A O 1
ATOM 1682 N N . ALA A 1 220 ? -21.533 28.725 -0.898 1.00 35.37 242 ALA A N 1
ATOM 1683 C CA . ALA A 1 220 ? -20.080 28.847 -0.825 1.00 35.52 242 ALA A CA 1
ATOM 1684 C C . ALA A 1 220 ? -19.558 29.860 -1.838 1.00 34.40 242 ALA A C 1
ATOM 1685 O O . ALA A 1 220 ? -18.717 30.704 -1.507 1.00 34.42 242 ALA A O 1
ATOM 1687 N N . ILE A 1 221 ? -20.043 29.791 -3.082 1.00 34.34 243 ILE A N 1
ATOM 1688 C CA . ILE A 1 221 ? -19.641 30.768 -4.091 1.00 35.89 243 ILE A CA 1
ATOM 1689 C C . ILE A 1 221 ? -20.098 32.167 -3.703 1.00 38.29 243 ILE A C 1
ATOM 1690 O O . ILE A 1 221 ? -19.412 33.156 -3.993 1.00 37.93 243 ILE A O 1
ATOM 1695 N N . GLY A 1 222 ? -21.252 32.278 -3.042 1.00 40.60 244 GLY A N 1
ATOM 1696 C CA . GLY A 1 222 ? -21.731 33.587 -2.629 1.00 42.31 244 GLY A CA 1
ATOM 1697 C C . GLY A 1 222 ? -20.801 34.270 -1.645 1.00 42.98 244 GLY A C 1
ATOM 1698 O O . GLY A 1 222 ? -20.566 35.478 -1.734 1.00 43.69 244 GLY A O 1
ATOM 1699 N N . ALA A 1 223 ? -20.258 33.509 -0.691 1.00 42.04 245 ALA A N 1
ATOM 1700 C CA . ALA A 1 223 ? -19.305 34.081 0.255 1.00 42.94 245 ALA A CA 1
ATOM 1701 C C . ALA A 1 223 ? -17.984 34.417 -0.420 1.00 43.73 245 ALA A C 1
ATOM 1702 O O . ALA A 1 223 ? -17.314 35.381 -0.032 1.00 44.47 245 ALA A O 1
ATOM 1704 N N . ILE A 1 224 ? -17.598 33.632 -1.426 1.00 42.54 246 ILE A N 1
ATOM 1705 C CA . ILE A 1 224 ? -16.369 33.893 -2.166 1.00 42.26 246 ILE A CA 1
ATOM 1706 C C . ILE A 1 224 ? -16.486 35.191 -2.956 1.00 40.80 246 ILE A C 1
ATOM 1707 O O . ILE A 1 224 ? -15.575 36.027 -2.940 1.00 41.95 246 ILE A O 1
ATOM 1712 N N . GLU A 1 225 ? -17.615 35.388 -3.642 1.00 39.30 247 GLU A N 1
ATOM 1713 C CA . GLU A 1 225 ? -17.792 36.581 -4.464 1.00 40.59 247 GLU A CA 1
ATOM 1714 C C . GLU A 1 225 ? -17.916 37.841 -3.617 1.00 41.62 247 GLU A C 1
ATOM 1715 O O . GLU A 1 225 ? -17.529 38.927 -4.066 1.00 41.42 247 GLU A O 1
ATOM 1721 N N . LYS A 1 226 ? -18.444 37.722 -2.396 1.00 42.49 248 LYS A N 1
ATOM 1722 C CA . LYS A 1 226 ? -18.574 38.887 -1.527 1.00 44.25 248 LYS A CA 1
ATOM 1723 C C . LYS A 1 226 ? -17.223 39.476 -1.144 1.00 42.93 248 LYS A C 1
ATOM 1724 O O . LYS A 1 226 ? -17.152 40.660 -0.797 1.00 44.21 248 LYS A O 1
ATOM 1730 N N . ALA A 1 227 ? -16.153 38.682 -1.201 1.00 39.81 249 ALA A N 1
ATOM 1731 C CA . ALA A 1 227 ? -14.812 39.192 -0.952 1.00 39.43 249 ALA A CA 1
ATOM 1732 C C . ALA A 1 227 ? -14.260 40.001 -2.118 1.00 39.23 249 ALA A C 1
ATOM 1733 O O . ALA A 1 227 ? -13.247 40.688 -1.948 1.00 39.44 249 ALA A O 1
ATOM 1735 N N . GLY A 1 228 ? -14.890 39.933 -3.288 1.00 37.94 250 GLY A N 1
ATOM 1736 C CA . GLY A 1 228 ? -14.515 40.783 -4.399 1.00 36.49 250 GLY A CA 1
ATOM 1737 C C . GLY A 1 228 ? -13.800 40.072 -5.528 1.00 35.87 250 GLY A C 1
ATOM 1738 O O . GLY A 1 228 ? -12.781 39.409 -5.313 1.00 35.10 250 GLY A O 1
ATOM 1739 N N . ILE A 1 229 ? -14.333 40.206 -6.740 1.00 34.79 251 ILE A N 1
ATOM 1740 C CA . ILE A 1 229 ? -13.683 39.739 -7.960 1.00 34.32 251 ILE A CA 1
ATOM 1741 C C . ILE A 1 229 ? -13.610 40.933 -8.900 1.00 37.80 251 ILE A C 1
ATOM 1742 O O . ILE A 1 229 ? -14.639 41.381 -9.420 1.00 38.98 251 ILE A O 1
ATOM 1747 N N . CYS A 1 230 ? -12.403 41.449 -9.119 1.00 38.19 252 CYS A N 1
ATOM 1748 C CA . CYS A 1 230 ? -12.246 42.634 -9.948 1.00 40.57 252 CYS A CA 1
ATOM 1749 C C . CYS A 1 230 ? -12.524 42.301 -11.409 1.00 40.56 252 CYS A C 1
ATOM 1750 O O . CYS A 1 230 ? -12.322 41.172 -11.864 1.00 38.60 252 CYS A O 1
ATOM 1753 N N . ASP A 1 231 ? -13.002 43.299 -12.144 1.00 43.86 253 ASP A N 1
ATOM 1754 C CA . ASP A 1 231 ? -13.381 43.090 -13.531 1.00 43.73 253 ASP A CA 1
ATOM 1755 C C . ASP A 1 231 ? -12.149 43.009 -14.425 1.00 44.76 253 ASP A C 1
ATOM 1756 O O . ASP A 1 231 ? -11.042 43.406 -14.048 1.00 42.84 253 ASP A O 1
ATOM 1758 N N . GLU A 1 232 ? -12.357 42.477 -15.633 1.00 46.72 254 GLU A N 1
ATOM 1759 C CA . GLU A 1 232 ? -11.275 42.425 -16.608 1.00 47.67 254 GLU A CA 1
ATOM 1760 C C . GLU A 1 232 ? -10.876 43.822 -17.062 1.00 54.42 254 GLU A C 1
ATOM 1761 O O . GLU A 1 232 ? -9.732 44.035 -17.480 1.00 55.32 254 GLU A O 1
ATOM 1763 N N . LYS A 1 233 ? -11.801 44.781 -16.983 1.00 58.10 255 LYS A N 1
ATOM 1764 C CA . LYS A 1 233 ? -11.500 46.148 -17.386 1.00 63.05 255 LYS A CA 1
ATOM 1765 C C . LYS A 1 233 ? -10.624 46.868 -16.370 1.00 69.15 255 LYS A C 1
ATOM 1766 O O . LYS A 1 233 ? -10.050 47.912 -16.697 1.00 83.12 255 LYS A O 1
ATOM 1768 N N . LEU A 1 234 ? -10.515 46.343 -15.148 1.00 63.05 256 LEU A N 1
ATOM 1769 C CA . LEU A 1 234 ? -9.633 46.927 -14.147 1.00 62.52 256 LEU A CA 1
ATOM 1770 C C . LEU A 1 234 ? -8.231 46.333 -14.161 1.00 59.69 256 LEU A C 1
ATOM 1771 O O . LEU A 1 234 ? -7.311 46.950 -13.611 1.00 59.60 256 LEU A O 1
ATOM 1773 N N . ILE A 1 235 ? -8.042 45.165 -14.772 1.00 56.21 257 ILE A N 1
ATOM 1774 C CA . ILE A 1 235 ? -6.707 44.588 -14.884 1.00 53.72 257 ILE A CA 1
ATOM 1775 C C . ILE A 1 235 ? -5.942 45.119 -16.095 1.00 56.90 257 ILE A C 1
ATOM 1776 O O . ILE A 1 235 ? -4.719 45.276 -16.031 1.00 53.54 257 ILE A O 1
ATOM 1778 N N . LYS A 1 236 ? -6.635 45.408 -17.200 1.00 60.88 258 LYS A N 1
ATOM 1779 C CA . LYS A 1 236 ? -5.970 45.966 -18.371 1.00 68.28 258 LYS A CA 1
ATOM 1780 C C . LYS A 1 236 ? -5.486 47.391 -18.139 1.00 78.26 258 LYS A C 1
ATOM 1781 O O . LYS A 1 236 ? -4.618 47.866 -18.880 1.00 82.73 258 LYS A O 1
ATOM 1783 N N . GLU A 1 237 ? -6.025 48.079 -17.132 1.00 79.92 259 GLU A N 1
ATOM 1784 C CA . GLU A 1 237 ? -5.552 49.416 -16.792 1.00 71.09 259 GLU A CA 1
ATOM 1785 C C . GLU A 1 237 ? -4.121 49.414 -16.270 1.00 67.54 259 GLU A C 1
ATOM 1786 O O . GLU A 1 237 ? -3.460 50.457 -16.310 1.00 70.66 259 GLU A O 1
ATOM 1792 N N . TYR A 1 238 ? -3.629 48.278 -15.787 1.00 62.13 260 TYR A N 1
ATOM 1793 C CA . TYR A 1 238 ? -2.284 48.197 -15.238 1.00 59.38 260 TYR A CA 1
ATOM 1794 C C . TYR A 1 238 ? -1.279 47.876 -16.337 1.00 54.87 260 TYR A C 1
ATOM 1795 O O . TYR A 1 238 ? -1.519 47.011 -17.184 1.00 52.93 260 TYR A O 1
ATOM 1797 N N . THR A 1 239 ? -0.148 48.585 -16.313 1.00 54.14 261 THR A N 1
ATOM 1798 C CA . THR A 1 239 ? 0.903 48.335 -17.295 1.00 52.90 261 THR A CA 1
ATOM 1799 C C . THR A 1 239 ? 1.501 46.946 -17.118 1.00 49.55 261 THR A C 1
ATOM 1800 O O . THR A 1 239 ? 1.835 46.277 -18.103 1.00 48.80 261 THR A O 1
ATOM 1802 N N . GLY A 1 240 ? 1.644 46.497 -15.875 1.00 47.37 262 GLY A N 1
ATOM 1803 C CA . GLY A 1 240 ? 2.109 45.163 -15.570 1.00 44.95 262 GLY A CA 1
ATOM 1804 C C . GLY A 1 240 ? 1.023 44.111 -15.530 1.00 43.10 262 GLY A C 1
ATOM 1805 O O . GLY A 1 240 ? 1.281 42.992 -15.072 1.00 41.88 262 GLY A O 1
ATOM 1806 N N . MET A 1 241 ? -0.179 44.439 -15.992 1.00 43.51 263 MET A N 1
ATOM 1807 C CA . MET A 1 241 ? -1.314 43.504 -16.095 1.00 41.51 263 MET A CA 1
ATOM 1808 C C . MET A 1 241 ? -1.642 43.009 -14.682 1.00 40.74 263 MET A C 1
ATOM 1809 O O . MET A 1 241 ? -1.626 43.805 -13.730 1.00 40.32 263 MET A O 1
ATOM 1811 N N . GLU A 1 242 ? -1.944 41.720 -14.510 1.00 40.11 264 GLU A N 1
ATOM 1812 C CA . GLU A 1 242 ? -2.366 41.214 -13.210 1.00 38.72 264 GLU A CA 1
ATOM 1813 C C . GLU A 1 242 ? -1.216 41.140 -12.213 1.00 37.24 264 GLU A C 1
ATOM 1814 O O . GLU A 1 242 ? -1.464 41.114 -11.003 1.00 35.77 264 GLU A O 1
ATOM 1820 N N . PHE A 1 243 ? 0.030 41.105 -12.688 1.00 37.06 265 PHE A N 1
ATOM 1821 C CA . PHE A 1 243 ? 1.164 41.032 -11.772 1.00 37.36 265 PHE A CA 1
ATOM 1822 C C . PHE A 1 243 ? 1.350 42.343 -11.020 1.00 38.25 265 PHE A C 1
ATOM 1823 O O . PHE A 1 243 ? 1.666 42.340 -9.824 1.00 38.48 265 PHE A O 1
ATOM 1831 N N . GLU A 1 244 ? 1.158 43.475 -11.702 1.00 38.40 266 GLU A N 1
ATOM 1832 C CA . GLU A 1 244 ? 1.282 44.768 -11.036 1.00 38.88 266 GLU A CA 1
ATOM 1833 C C . GLU A 1 244 ? 0.136 44.997 -10.058 1.00 37.02 266 GLU A C 1
ATOM 1834 O O . GLU A 1 244 ? 0.354 45.482 -8.942 1.00 34.53 266 GLU A O 1
ATOM 1840 N N . ALA A 1 245 ? -1.094 44.659 -10.460 1.00 38.53 267 ALA A N 1
ATOM 1841 C CA . ALA A 1 245 ? -2.221 44.744 -9.536 1.00 38.69 267 ALA A CA 1
ATOM 1842 C C . ALA A 1 245 ? -2.026 43.824 -8.339 1.00 38.70 267 ALA A C 1
ATOM 1843 O O . ALA A 1 245 ? -2.475 44.139 -7.231 1.00 39.37 267 ALA A O 1
ATOM 1845 N N . LEU A 1 246 ? -1.363 42.684 -8.543 1.00 36.69 268 LEU A N 1
ATOM 1846 C CA . LEU A 1 246 ? -1.017 41.813 -7.425 1.00 36.19 268 LEU A CA 1
ATOM 1847 C C . LEU A 1 246 ? 0.009 42.475 -6.513 1.00 35.67 268 LEU A C 1
ATOM 1848 O O . LEU A 1 246 ? -0.049 42.323 -5.287 1.00 35.92 268 LEU A O 1
ATOM 1853 N N . LYS A 1 247 ? 0.955 43.216 -7.097 1.00 35.52 269 LYS A N 1
ATOM 1854 C CA . LYS A 1 247 ? 1.962 43.910 -6.300 1.00 36.23 269 LYS A CA 1
ATOM 1855 C C . LYS A 1 247 ? 1.345 45.041 -5.486 1.00 36.01 269 LYS A C 1
ATOM 1856 O O . LYS A 1 247 ? 1.735 45.270 -4.335 1.00 35.65 269 LYS A O 1
ATOM 1862 N N . HIS A 1 248 ? 0.382 45.758 -6.064 1.00 36.92 270 HIS A N 1
ATOM 1863 C CA . HIS A 1 248 ? -0.277 46.857 -5.369 1.00 39.74 270 HIS A CA 1
ATOM 1864 C C . HIS A 1 248 ? -1.325 46.391 -4.368 1.00 40.00 270 HIS A C 1
ATOM 1865 O O . HIS A 1 248 ? -1.869 47.224 -3.634 1.00 41.92 270 HIS A O 1
ATOM 1872 N N . GLY A 1 249 ? -1.624 45.095 -4.319 1.00 37.47 271 GLY A N 1
ATOM 1873 C CA . GLY A 1 249 ? -2.601 44.581 -3.383 1.00 37.93 271 GLY A CA 1
ATOM 1874 C C . GLY A 1 249 ? -4.038 44.649 -3.842 1.00 37.99 271 GLY A C 1
ATOM 1875 O O . GLY A 1 249 ? -4.937 44.349 -3.047 1.00 37.89 271 GLY A O 1
ATOM 1876 N N . LYS A 1 250 ? -4.289 45.036 -5.095 1.00 37.52 272 LYS A N 1
ATOM 1877 C CA . LYS A 1 250 ? -5.662 45.101 -5.587 1.00 37.83 272 LYS A CA 1
ATOM 1878 C C . LYS A 1 250 ? -6.300 43.718 -5.632 1.00 36.05 272 LYS A C 1
ATOM 1879 O O . LYS A 1 250 ? -7.501 43.571 -5.376 1.00 34.72 272 LYS A O 1
ATOM 1885 N N . ILE A 1 251 ? -5.512 42.692 -5.957 1.00 36.02 273 ILE A N 1
ATOM 1886 C CA . ILE A 1 251 ? -5.960 41.308 -5.926 1.00 35.92 273 ILE A CA 1
ATOM 1887 C C . ILE A 1 251 ? -4.964 40.502 -5.102 1.00 35.48 273 ILE A C 1
ATOM 1888 O O . ILE A 1 251 ? -3.831 40.926 -4.866 1.00 35.60 273 ILE A O 1
ATOM 1893 N N . THR A 1 252 ? -5.403 39.324 -4.665 1.00 34.24 274 THR A N 1
ATOM 1894 C CA . THR A 1 252 ? -4.573 38.444 -3.849 1.00 34.79 274 THR A CA 1
ATOM 1895 C C . THR A 1 252 ? -4.432 37.057 -4.453 1.00 32.75 274 THR A C 1
ATOM 1896 O O . THR A 1 252 ? -3.315 36.532 -4.533 1.00 33.93 274 THR A O 1
ATOM 1900 N N . LEU A 1 253 ? -5.531 36.449 -4.890 1.00 31.11 275 LEU A N 1
ATOM 1901 C CA . LEU A 1 253 ? -5.511 35.168 -5.579 1.00 29.79 275 LEU A CA 1
ATOM 1902 C C . LEU A 1 253 ? -6.086 35.358 -6.975 1.00 29.16 275 LEU A C 1
ATOM 1903 O O . LEU A 1 253 ? -7.064 36.088 -7.156 1.00 29.55 275 LEU A O 1
ATOM 1908 N N . ILE A 1 254 ? -5.481 34.704 -7.963 1.00 28.41 276 ILE A N 1
ATOM 1909 C CA . ILE A 1 254 ? -5.844 34.891 -9.362 1.00 29.60 276 ILE A CA 1
ATOM 1910 C C . ILE A 1 254 ? -6.360 33.579 -9.931 1.00 30.23 276 ILE A C 1
ATOM 1911 O O . ILE A 1 254 ? -5.752 32.524 -9.724 1.00 27.33 276 ILE A O 1
ATOM 1916 N N . SER A 1 255 ? -7.480 33.651 -10.647 1.00 31.78 277 SER A N 1
ATOM 1917 C CA . SER A 1 255 ? -7.956 32.540 -11.463 1.00 31.82 277 SER A CA 1
ATOM 1918 C C . SER A 1 255 ? -8.673 33.132 -12.665 1.00 32.86 277 SER A C 1
ATOM 1919 O O . SER A 1 255 ? -9.624 33.902 -12.502 1.00 33.46 277 SER A O 1
ATOM 1922 N N . SER A 1 256 ? -8.218 32.773 -13.863 1.00 32.29 278 SER A N 1
ATOM 1923 C CA . SER A 1 256 ? -8.757 33.341 -15.087 1.00 32.61 278 SER A CA 1
ATOM 1924 C C . SER A 1 256 ? -8.828 32.266 -16.161 1.00 30.99 278 SER A C 1
ATOM 1925 O O . SER A 1 256 ? -8.107 31.266 -16.121 1.00 31.28 278 SER A O 1
ATOM 1928 N N . THR A 1 257 ? -9.713 32.493 -17.130 1.00 31.93 279 THR A N 1
ATOM 1929 C CA . THR A 1 257 ? -9.906 31.586 -18.252 1.00 31.97 279 THR A CA 1
ATOM 1930 C C . THR A 1 257 ? -9.147 32.009 -19.503 1.00 32.48 279 THR A C 1
ATOM 1931 O O . THR A 1 257 ? -9.040 31.210 -20.440 1.00 33.13 279 THR A O 1
ATOM 1935 N N . GLU A 1 258 ? -8.628 33.240 -19.541 1.00 33.45 280 GLU A N 1
ATOM 1936 C CA . GLU A 1 258 ? -8.034 33.763 -20.768 1.00 36.49 280 GLU A CA 1
ATOM 1937 C C . GLU A 1 258 ? -6.820 32.950 -21.200 1.00 34.58 280 GLU A C 1
ATOM 1938 O O . GLU A 1 258 ? -6.648 32.664 -22.391 1.00 35.18 280 GLU A O 1
ATOM 1944 N N . TYR A 1 259 ? -5.966 32.573 -20.258 1.00 31.66 281 TYR A N 1
ATOM 1945 C CA . TYR A 1 259 ? -4.701 31.919 -20.592 1.00 32.07 281 TYR A CA 1
ATOM 1946 C C . TYR A 1 259 ? -4.598 30.551 -19.938 1.00 29.22 281 TYR A C 1
ATOM 1947 O O . TYR A 1 259 ? -4.367 30.468 -18.716 1.00 29.28 281 TYR A O 1
ATOM 1956 N N . PRO A 1 260 ? -4.760 29.460 -20.686 1.00 27.39 282 PRO A N 1
ATOM 1957 C CA . PRO A 1 260 ? -4.426 28.143 -20.138 1.00 27.07 282 PRO A CA 1
ATOM 1958 C C . PRO A 1 260 ? -2.947 28.092 -19.793 1.00 27.64 282 PRO A C 1
ATOM 1959 O O . PRO A 1 260 ? -2.116 28.741 -20.433 1.00 27.74 282 PRO A O 1
ATOM 1963 N N . ILE A 1 261 ? -2.618 27.318 -18.766 1.00 26.27 283 ILE A N 1
ATOM 1964 C CA . ILE A 1 261 ? -1.270 27.367 -18.177 1.00 28.74 283 ILE A CA 1
ATOM 1965 C C . ILE A 1 261 ? -0.415 26.363 -18.931 1.00 27.02 283 ILE A C 1
ATOM 1966 O O . ILE A 1 261 ? -0.148 25.237 -18.494 1.00 26.42 283 ILE A O 1
ATOM 1971 N N . ASN A 1 262 ? 0.044 26.776 -20.109 1.00 27.64 284 ASN A N 1
ATOM 1972 C CA . ASN A 1 262 ? 1.040 26.015 -20.843 1.00 29.58 284 ASN A CA 1
ATOM 1973 C C . ASN A 1 262 ? 2.411 26.276 -20.227 1.00 29.49 284 ASN A C 1
ATOM 1974 O O . ASN A 1 262 ? 2.569 27.189 -19.412 1.00 28.02 284 ASN A O 1
ATOM 1979 N N . PRO A 1 263 ? 3.427 25.471 -20.572 1.00 32.17 285 PRO A N 1
ATOM 1980 C CA . PRO A 1 263 ? 4.758 25.679 -19.970 1.00 34.36 285 PRO A CA 1
ATOM 1981 C C . PRO A 1 263 ? 5.278 27.105 -20.077 1.00 35.18 285 PRO A C 1
ATOM 1982 O O . PRO A 1 263 ? 5.953 27.580 -19.156 1.00 36.10 285 PRO A O 1
ATOM 1986 N N . TRP A 1 264 ? 4.978 27.803 -21.174 1.00 35.64 286 TRP A N 1
ATOM 1987 C CA . TRP A 1 264 ? 5.413 29.190 -21.310 1.00 35.54 286 TRP A CA 1
ATOM 1988 C C . TRP A 1 264 ? 4.704 30.093 -20.307 1.00 33.62 286 TRP A C 1
ATOM 1989 O O . TRP A 1 264 ? 5.338 30.937 -19.663 1.00 33.89 286 TRP A O 1
ATOM 2000 N N . GLU A 1 265 ? 3.382 29.936 -20.168 1.00 31.14 287 GLU A N 1
ATOM 2001 C CA . GLU A 1 265 ? 2.632 30.755 -19.218 1.00 32.02 287 GLU A CA 1
ATOM 2002 C C . GLU A 1 265 ? 3.153 30.572 -17.799 1.00 33.05 287 GLU A C 1
ATOM 2003 O O . GLU A 1 265 ? 3.222 31.535 -17.027 1.00 34.50 287 GLU A O 1
ATOM 2009 N N . LEU A 1 266 ? 3.519 29.341 -17.438 1.00 31.84 288 LEU A N 1
ATOM 2010 C CA . LEU A 1 266 ? 4.072 29.085 -16.112 1.00 31.93 288 LEU A CA 1
ATOM 2011 C C . LEU A 1 266 ? 5.376 29.846 -15.907 1.00 31.21 288 LEU A C 1
ATOM 2012 O O . LEU A 1 266 ? 5.572 30.506 -14.879 1.00 29.22 288 LEU A O 1
ATOM 2017 N N . TRP A 1 267 ? 6.282 29.765 -16.884 1.00 33.28 289 TRP A N 1
ATOM 2018 C CA . TRP A 1 267 ? 7.550 30.482 -16.794 1.00 35.52 289 TRP A CA 1
ATOM 2019 C C . TRP A 1 267 ? 7.337 31.988 -16.888 1.00 37.38 289 TRP A C 1
ATOM 2020 O O . TRP A 1 267 ? 8.028 32.763 -16.217 1.00 39.62 289 TRP A O 1
ATOM 2031 N N . TYR A 1 268 ? 6.381 32.415 -17.715 1.00 36.05 290 TYR A N 1
ATOM 2032 C CA . TYR A 1 268 ? 6.069 33.836 -17.842 1.00 35.83 290 TYR A CA 1
ATOM 2033 C C . TYR A 1 268 ? 5.526 34.394 -16.531 1.00 35.14 290 TYR A C 1
ATOM 2034 O O . TYR A 1 268 ? 5.951 35.460 -16.072 1.00 35.91 290 TYR A O 1
ATOM 2043 N N . ARG A 1 269 ? 4.579 33.682 -15.913 1.00 33.76 291 ARG A N 1
ATOM 2044 C CA . ARG A 1 269 ? 4.008 34.145 -14.651 1.00 32.54 291 ARG A CA 1
ATOM 2045 C C . ARG A 1 269 ? 5.039 34.106 -13.528 1.00 31.48 291 ARG A C 1
ATOM 2046 O O . ARG A 1 269 ? 5.102 35.027 -12.705 1.00 30.53 291 ARG A O 1
ATOM 2054 N N . ASN A 1 270 ? 5.851 33.047 -13.477 1.00 31.47 292 ASN A N 1
ATOM 2055 C CA . ASN A 1 270 ? 6.862 32.941 -12.429 1.00 31.12 292 ASN A CA 1
ATOM 2056 C C . ASN A 1 270 ? 7.908 34.039 -12.563 1.00 32.38 292 ASN A C 1
ATOM 2057 O O . ASN A 1 270 ? 8.356 34.607 -11.560 1.00 32.33 292 ASN A O 1
ATOM 2062 N N . SER A 1 271 ? 8.311 34.351 -13.796 1.00 34.95 293 SER A N 1
ATOM 2063 C CA . SER A 1 271 ? 9.315 35.388 -14.006 1.00 37.70 293 SER A CA 1
ATOM 2064 C C . SER A 1 271 ? 8.765 36.768 -13.665 1.00 37.51 293 SER A C 1
ATOM 2065 O O . SER A 1 271 ? 9.466 37.589 -13.063 1.00 37.98 293 SER A O 1
ATOM 2068 N N . HIS A 1 272 ? 7.515 37.043 -14.047 1.00 35.43 294 HIS A N 1
ATOM 2069 C CA . HIS A 1 272 ? 6.908 38.331 -13.722 1.00 34.59 294 HIS A CA 1
ATOM 2070 C C . HIS A 1 272 ? 6.710 38.483 -12.219 1.00 33.65 294 HIS A C 1
ATOM 2071 O O . HIS A 1 272 ? 6.902 39.575 -11.670 1.00 34.48 294 HIS A O 1
ATOM 2078 N N . ILE A 1 273 ? 6.315 37.404 -11.540 1.00 32.58 295 ILE A N 1
ATOM 2079 C CA . ILE A 1 273 ? 6.150 37.454 -10.091 1.00 33.81 295 ILE A CA 1
ATOM 2080 C C . ILE A 1 273 ? 7.496 37.668 -9.409 1.00 36.83 295 ILE A C 1
ATOM 2081 O O . ILE A 1 273 ? 7.614 38.471 -8.475 1.00 38.40 295 ILE A O 1
ATOM 2086 N N . ASN A 1 274 ? 8.534 36.964 -9.868 1.00 35.87 296 ASN A N 1
ATOM 2087 C CA . ASN A 1 274 ? 9.874 37.175 -9.333 1.00 37.32 296 ASN A CA 1
ATOM 2088 C C . ASN A 1 274 ? 10.368 38.594 -9.578 1.00 40.82 296 ASN A C 1
ATOM 2089 O O . ASN A 1 274 ? 11.234 39.077 -8.841 1.00 41.55 296 ASN A O 1
ATOM 2094 N N . TYR A 1 275 ? 9.830 39.273 -10.592 1.00 42.78 297 TYR A N 1
ATOM 2095 C CA . TYR A 1 275 ? 10.229 40.649 -10.864 1.00 46.48 297 TYR A CA 1
ATOM 2096 C C . TYR A 1 275 ? 9.651 41.613 -9.834 1.00 45.92 297 TYR A C 1
ATOM 2097 O O . TYR A 1 275 ? 10.354 42.509 -9.352 1.00 48.20 297 TYR A O 1
ATOM 2106 N N . TYR A 1 276 ? 8.375 41.444 -9.482 1.00 42.28 298 TYR A N 1
ATOM 2107 C CA . TYR A 1 276 ? 7.716 42.373 -8.572 1.00 40.84 298 TYR A CA 1
ATOM 2108 C C . TYR A 1 276 ? 7.946 42.047 -7.103 1.00 39.34 298 TYR A C 1
ATOM 2109 O O . TYR A 1 276 ? 7.791 42.934 -6.258 1.00 40.50 298 TYR A O 1
ATOM 2118 N N . PHE A 1 277 ? 8.318 40.815 -6.777 1.00 55.97 299 PHE A N 1
ATOM 2119 C CA . PHE A 1 277 ? 8.493 40.430 -5.382 1.00 55.31 299 PHE A CA 1
ATOM 2120 C C . PHE A 1 277 ? 9.902 39.901 -5.156 1.00 55.21 299 PHE A C 1
ATOM 2121 O O . PHE A 1 277 ? 10.836 40.310 -5.844 1.00 55.20 299 PHE A O 1
ATOM 2129 N N . PRO A 1 279 ? 12.779 38.337 -5.313 1.00 57.56 301 PRO A N 1
ATOM 2130 C CA . PRO A 1 279 ? 12.978 36.900 -5.097 1.00 56.31 301 PRO A CA 1
ATOM 2131 C C . PRO A 1 279 ? 11.699 36.183 -4.668 1.00 53.31 301 PRO A C 1
ATOM 2132 O O . PRO A 1 279 ? 11.429 36.060 -3.473 1.00 54.09 301 PRO A O 1
ATOM 2136 N N . ASP A 1 280 ? 10.919 35.713 -5.638 1.00 55.51 302 ASP A N 1
ATOM 2137 C CA . ASP A 1 280 ? 9.681 35.009 -5.340 1.00 52.54 302 ASP A CA 1
ATOM 2138 C C . ASP A 1 280 ? 9.390 34.011 -6.451 1.00 49.07 302 ASP A C 1
ATOM 2139 O O . ASP A 1 280 ? 10.046 33.997 -7.495 1.00 47.72 302 ASP A O 1
ATOM 2144 N N . SER A 1 281 ? 8.388 33.169 -6.207 1.00 46.84 303 SER A N 1
ATOM 2145 C CA . SER A 1 281 ? 7.977 32.151 -7.159 1.00 45.04 303 SER A CA 1
ATOM 2146 C C . SER A 1 281 ? 6.458 32.105 -7.216 1.00 44.33 303 SER A C 1
ATOM 2147 O O . SER A 1 281 ? 5.767 32.554 -6.298 1.00 44.68 303 SER A O 1
ATOM 2150 N N . ILE A 1 282 ? 5.942 31.560 -8.312 1.00 41.88 304 ILE A N 1
ATOM 2151 C CA . ILE A 1 282 ? 4.505 31.365 -8.454 1.00 39.24 304 ILE A CA 1
ATOM 2152 C C . ILE A 1 282 ? 4.090 30.144 -7.647 1.00 39.81 304 ILE A C 1
ATOM 2153 O O . ILE A 1 282 ? 4.833 29.158 -7.545 1.00 39.66 304 ILE A O 1
ATOM 2158 N N . ARG A 1 283 ? 2.905 30.216 -7.048 1.00 40.78 305 ARG A N 1
ATOM 2159 C CA . ARG A 1 283 ? 2.281 29.085 -6.379 1.00 40.92 305 ARG A CA 1
ATOM 2160 C C . ARG A 1 283 ? 0.963 28.792 -7.073 1.00 40.02 305 ARG A C 1
ATOM 2161 O O . ARG A 1 283 ? 0.143 29.694 -7.259 1.00 39.74 305 ARG A O 1
ATOM 2169 N N . LEU A 1 284 ? 0.758 27.538 -7.453 1.00 40.48 306 LEU A N 1
ATOM 2170 C CA . LEU A 1 284 ? -0.460 27.121 -8.123 1.00 38.78 306 LEU A CA 1
ATOM 2171 C C . LEU A 1 284 ? -1.146 26.021 -7.334 1.00 39.11 306 LEU A C 1
ATOM 2172 O O . LEU A 1 284 ? -0.535 25.324 -6.522 1.00 40.96 306 LEU A O 1
ATOM 2177 N N . SER A 1 285 ? -2.431 25.859 -7.618 1.00 37.28 307 SER A N 1
ATOM 2178 C CA . SER A 1 285 ? -3.242 24.852 -6.963 1.00 38.20 307 SER A CA 1
ATOM 2179 C C . SER A 1 285 ? -4.452 24.571 -7.839 1.00 36.46 307 SER A C 1
ATOM 2180 O O . SER A 1 285 ? -4.954 25.461 -8.532 1.00 34.39 307 SER A O 1
ATOM 2183 N N . LYS A 1 286 ? -4.915 23.327 -7.801 1.00 37.69 308 LYS A N 1
ATOM 2184 C CA . LYS A 1 286 ? -6.189 23.014 -8.421 1.00 37.24 308 LYS A CA 1
ATOM 2185 C C . LYS A 1 286 ? -7.302 23.771 -7.703 1.00 39.48 308 LYS A C 1
ATOM 2186 O O . LYS A 1 286 ? -7.146 24.234 -6.569 1.00 39.28 308 LYS A O 1
ATOM 2192 N N . PHE A 1 287 ? -8.437 23.892 -8.373 1.00 41.18 309 PHE A N 1
ATOM 2193 C CA . PHE A 1 287 ? -9.523 24.669 -7.805 1.00 45.56 309 PHE A CA 1
ATOM 2194 C C . PHE A 1 287 ? -10.152 23.918 -6.636 1.00 50.18 309 PHE A C 1
ATOM 2195 O O . PHE A 1 287 ? -10.301 22.693 -6.692 1.00 51.58 309 PHE A O 1
ATOM 2203 N N . PRO A 1 288 ? -10.506 24.615 -5.557 1.00 53.66 310 PRO A N 1
ATOM 2204 C CA . PRO A 1 288 ? -11.232 23.956 -4.462 1.00 57.23 310 PRO A CA 1
ATOM 2205 C C . PRO A 1 288 ? -12.557 23.400 -4.960 1.00 59.62 310 PRO A C 1
ATOM 2206 O O . PRO A 1 288 ? -13.392 24.126 -5.506 1.00 59.89 310 PRO A O 1
ATOM 2210 N N . THR A 1 289 ? -12.744 22.098 -4.768 1.00 60.85 311 THR A N 1
ATOM 2211 C CA . THR A 1 289 ? -13.874 21.371 -5.323 1.00 60.99 311 THR A CA 1
ATOM 2212 C C . THR A 1 289 ? -14.740 20.797 -4.207 1.00 61.82 311 THR A C 1
ATOM 2213 O O . THR A 1 289 ? -14.307 20.657 -3.059 1.00 63.23 311 THR A O 1
ATOM 2217 N N . PHE A 1 290 ? -15.980 20.471 -4.564 1.00 60.18 312 PHE A N 1
ATOM 2218 C CA . PHE A 1 290 ? -16.945 19.895 -3.643 1.00 59.94 312 PHE A CA 1
ATOM 2219 C C . PHE A 1 290 ? -16.919 18.367 -3.694 1.00 60.58 312 PHE A C 1
ATOM 2220 O O . PHE A 1 290 ? -16.105 17.748 -4.382 1.00 59.25 312 PHE A O 1
ATOM 2228 N N . GLY A 1 291 ? -17.832 17.757 -2.941 1.00 63.42 313 GLY A N 1
ATOM 2229 C CA . GLY A 1 291 ? -18.100 16.337 -3.031 1.00 64.59 313 GLY A CA 1
ATOM 2230 C C . GLY A 1 291 ? -17.139 15.451 -2.259 1.00 65.32 313 GLY A C 1
ATOM 2231 O O . GLY A 1 291 ? -16.091 15.868 -1.764 1.00 65.13 313 GLY A O 1
ATOM 2232 N N . ASP A 1 292 ? -17.528 14.178 -2.169 1.00 65.94 314 ASP A N 1
ATOM 2233 C CA . ASP A 1 292 ? -16.765 13.133 -1.502 1.00 65.63 314 ASP A CA 1
ATOM 2234 C C . ASP A 1 292 ? -15.746 12.461 -2.412 1.00 62.08 314 ASP A C 1
ATOM 2235 O O . ASP A 1 292 ? -14.898 11.710 -1.918 1.00 62.42 314 ASP A O 1
ATOM 2237 N N . LEU A 1 293 ? -15.807 12.706 -3.716 1.00 58.98 315 LEU A N 1
ATOM 2238 C CA . LEU A 1 293 ? -14.916 12.067 -4.671 1.00 58.18 315 LEU A CA 1
ATOM 2239 C C . LEU A 1 293 ? -13.742 12.989 -4.980 1.00 57.02 315 LEU A C 1
ATOM 2240 O O . LEU A 1 293 ? -13.741 14.175 -4.641 1.00 56.63 315 LEU A O 1
ATOM 2245 N N . GLY A 1 294 ? -12.731 12.428 -5.636 1.00 56.49 316 GLY A N 1
ATOM 2246 C CA . GLY A 1 294 ? -11.552 13.200 -5.974 1.00 55.12 316 GLY A CA 1
ATOM 2247 C C . GLY A 1 294 ? -11.437 13.546 -7.442 1.00 53.40 316 GLY A C 1
ATOM 2248 O O . GLY A 1 294 ? -10.512 13.092 -8.122 1.00 52.65 316 GLY A O 1
ATOM 2249 N N . ARG A 1 295 ? -12.369 14.350 -7.947 1.00 51.96 317 ARG A N 1
ATOM 2250 C CA . ARG A 1 295 ? -12.372 14.725 -9.352 1.00 48.49 317 ARG A CA 1
ATOM 2251 C C . ARG A 1 295 ? -11.553 15.992 -9.559 1.00 45.95 317 ARG A C 1
ATOM 2252 O O . ARG A 1 295 ? -11.707 16.969 -8.818 1.00 46.69 317 ARG A O 1
ATOM 2260 N N . ILE A 1 296 ? -10.688 15.968 -10.568 1.00 43.12 318 ILE A N 1
ATOM 2261 C CA . ILE A 1 296 ? -9.971 17.144 -11.050 1.00 40.77 318 ILE A CA 1
ATOM 2262 C C . ILE A 1 296 ? -10.272 17.185 -12.542 1.00 38.59 318 ILE A C 1
ATOM 2263 O O . ILE A 1 296 ? -9.658 16.452 -13.326 1.00 38.00 318 ILE A O 1
ATOM 2268 N N . VAL A 1 297 ? -11.212 18.034 -12.941 1.00 36.07 319 VAL A N 1
ATOM 2269 C CA . VAL A 1 297 ? -11.811 17.974 -14.268 1.00 33.12 319 VAL A CA 1
ATOM 2270 C C . VAL A 1 297 ? -11.182 19.026 -15.168 1.00 29.86 319 VAL A C 1
ATOM 2271 O O . VAL A 1 297 ? -11.133 20.212 -14.818 1.00 28.02 319 VAL A O 1
ATOM 2275 N N . ALA A 1 298 ? -10.698 18.588 -16.322 1.00 29.03 320 ALA A N 1
ATOM 2276 C CA . ALA A 1 298 ? -10.257 19.473 -17.386 1.00 28.37 320 ALA A CA 1
ATOM 2277 C C . ALA A 1 298 ? -11.302 19.495 -18.496 1.00 27.97 320 ALA A C 1
ATOM 2278 O O . ALA A 1 298 ? -12.241 18.695 -18.519 1.00 29.25 320 ALA A O 1
ATOM 2280 N N . HIS A 1 299 ? -11.133 20.432 -19.425 1.00 26.82 321 HIS A N 1
ATOM 2281 C CA . HIS A 1 299 ? -11.994 20.495 -20.592 1.00 28.41 321 HIS A CA 1
ATOM 2282 C C . HIS A 1 299 ? -11.160 20.917 -21.793 1.00 26.76 321 HIS A C 1
ATOM 2283 O O . HIS A 1 299 ? -10.230 21.726 -21.652 1.00 25.57 321 HIS A O 1
ATOM 2290 N N . PRO A 1 300 ? -11.455 20.382 -22.977 1.00 32.04 322 PRO A N 1
ATOM 2291 C CA . PRO A 1 300 ? -10.675 20.755 -24.161 1.00 35.05 322 PRO A CA 1
ATOM 2292 C C . PRO A 1 300 ? -11.002 22.168 -24.614 1.00 43.64 322 PRO A C 1
ATOM 2293 O O . PRO A 1 300 ? -12.148 22.615 -24.540 1.00 53.42 322 PRO A O 1
ATOM 2297 N N . THR A 1 301 ? -9.979 22.871 -25.095 1.00 37.67 323 THR A N 1
ATOM 2298 C CA . THR A 1 301 ? -10.152 24.213 -25.630 1.00 31.70 323 THR A CA 1
ATOM 2299 C C . THR A 1 301 ? -9.962 24.285 -27.137 1.00 28.32 323 THR A C 1
ATOM 2300 O O . THR A 1 301 ? -10.348 25.290 -27.743 1.00 29.77 323 THR A O 1
ATOM 2304 N N . ASP A 1 302 ? -9.392 23.251 -27.753 1.00 25.64 324 ASP A N 1
ATOM 2305 C CA . ASP A 1 302 ? -9.098 23.263 -29.179 1.00 26.35 324 ASP A CA 1
ATOM 2306 C C . ASP A 1 302 ? -9.277 21.855 -29.725 1.00 25.21 324 ASP A C 1
ATOM 2307 O O . ASP A 1 302 ? -8.687 20.906 -29.200 1.00 23.12 324 ASP A O 1
ATOM 2312 N N . ILE A 1 303 ? -10.094 21.722 -30.769 1.00 25.74 325 ILE A N 1
ATOM 2313 C CA . ILE A 1 303 ? -10.424 20.424 -31.340 1.00 28.02 325 ILE A CA 1
ATOM 2314 C C . ILE A 1 303 ? -10.257 20.473 -32.852 1.00 26.92 325 ILE A C 1
ATOM 2315 O O . ILE A 1 303 ? -10.344 21.536 -33.475 1.00 19.33 325 ILE A O 1
ATOM 2320 N N . VAL A 1 304 ? -9.996 19.307 -33.438 1.00 25.44 326 VAL A N 1
ATOM 2321 C CA . VAL A 1 304 ? -9.941 19.129 -34.884 1.00 25.37 326 VAL A CA 1
ATOM 2322 C C . VAL A 1 304 ? -10.762 17.894 -35.228 1.00 23.91 326 VAL A C 1
ATOM 2323 O O . VAL A 1 304 ? -10.766 16.915 -34.474 1.00 24.42 326 VAL A O 1
ATOM 2327 N N . ALA A 1 305 ? -11.456 17.936 -36.364 1.00 21.98 327 ALA A N 1
ATOM 2328 C CA . ALA A 1 305 ? -12.319 16.833 -36.758 1.00 20.00 327 ALA A CA 1
ATOM 2329 C C . ALA A 1 305 ? -12.459 16.827 -38.274 1.00 20.34 327 ALA A C 1
ATOM 2330 O O . ALA A 1 305 ? -12.074 17.777 -38.961 1.00 20.42 327 ALA A O 1
ATOM 2332 N N . ILE A 1 306 ? -13.014 15.732 -38.790 1.00 20.84 328 ILE A N 1
ATOM 2333 C CA . ILE A 1 306 ? -13.241 15.545 -40.218 1.00 21.33 328 ILE A CA 1
ATOM 2334 C C . ILE A 1 306 ? -14.738 15.608 -40.487 1.00 22.99 328 ILE A C 1
ATOM 2335 O O . ILE A 1 306 ? -15.538 15.021 -39.748 1.00 25.46 328 ILE A O 1
ATOM 2340 N N . ASN A 1 307 ? -15.113 16.330 -41.543 1.00 24.01 329 ASN A N 1
ATOM 2341 C CA . ASN A 1 307 ? -16.514 16.425 -41.930 1.00 26.45 329 ASN A CA 1
ATOM 2342 C C . ASN A 1 307 ? -17.057 15.053 -42.308 1.00 28.38 329 ASN A C 1
ATOM 2343 O O . ASN A 1 307 ? -16.404 14.280 -43.015 1.00 29.28 329 ASN A O 1
ATOM 2348 N N . LYS A 1 308 ? -18.263 14.749 -41.820 1.00 29.82 330 LYS A N 1
ATOM 2349 C CA . LYS A 1 308 ? -18.893 13.475 -42.149 1.00 31.84 330 LYS A CA 1
ATOM 2350 C C . LYS A 1 308 ? -19.176 13.360 -43.643 1.00 33.64 330 LYS A C 1
ATOM 2351 O O . LYS A 1 308 ? -19.103 12.261 -44.207 1.00 33.65 330 LYS A O 1
ATOM 2357 N N . ASN A 1 309 ? -19.463 14.479 -44.307 1.00 35.27 331 ASN A N 1
ATOM 2358 C CA . ASN A 1 309 ? -19.773 14.486 -45.730 1.00 38.92 331 ASN A CA 1
ATOM 2359 C C . ASN A 1 309 ? -18.562 14.814 -46.595 1.00 37.72 331 ASN A C 1
ATOM 2360 O O . ASN A 1 309 ? -18.723 15.147 -47.775 1.00 39.59 331 ASN A O 1
ATOM 2365 N N . SER A 1 310 ? -17.358 14.725 -46.040 1.00 34.07 332 SER A N 1
ATOM 2366 C CA . SER A 1 310 ? -16.156 14.929 -46.834 1.00 32.30 332 SER A CA 1
ATOM 2367 C C . SER A 1 310 ? -15.988 13.791 -47.833 1.00 32.37 332 SER A C 1
ATOM 2368 O O . SER A 1 310 ? -16.153 12.616 -47.487 1.00 31.83 332 SER A O 1
ATOM 2371 N N . LYS A 1 311 ? -15.664 14.139 -49.075 1.00 33.96 333 LYS A N 1
ATOM 2372 C CA . LYS A 1 311 ? -15.363 13.151 -50.099 1.00 38.04 333 LYS A CA 1
ATOM 2373 C C . LYS A 1 311 ? -13.869 12.912 -50.240 1.00 39.32 333 LYS A C 1
ATOM 2374 O O . LYS A 1 311 ? -13.447 12.226 -51.176 1.00 39.84 333 LYS A O 1
ATOM 2380 N N . ASN A 1 312 ? -13.066 13.447 -49.326 1.00 38.80 334 ASN A N 1
ATOM 2381 C CA . ASN A 1 312 ? -11.622 13.261 -49.324 1.00 38.10 334 ASN A CA 1
ATOM 2382 C C . ASN A 1 312 ? -11.135 12.947 -47.918 1.00 36.12 334 ASN A C 1
ATOM 2383 O O . ASN A 1 312 ? -10.182 13.544 -47.410 1.00 34.61 334 ASN A O 1
ATOM 2388 N N . LYS A 1 313 ? -11.797 11.997 -47.264 1.00 34.94 335 LYS A N 1
ATOM 2389 C CA . LYS A 1 313 ? -11.283 11.490 -46.005 1.00 37.93 335 LYS A CA 1
ATOM 2390 C C . LYS A 1 313 ? -9.963 10.760 -46.257 1.00 43.62 335 LYS A C 1
ATOM 2391 O O . LYS A 1 313 ? -9.534 10.582 -47.401 1.00 58.67 335 LYS A O 1
ATOM 2397 N N . ALA A 1 314 ? -9.311 10.349 -45.167 1.00 39.83 336 ALA A N 1
ATOM 2398 C CA . ALA A 1 314 ? -7.964 9.777 -45.193 1.00 37.31 336 ALA A CA 1
ATOM 2399 C C . ALA A 1 314 ? -6.927 10.833 -45.568 1.00 35.12 336 ALA A C 1
ATOM 2400 O O . ALA A 1 314 ? -5.913 10.972 -44.876 1.00 35.59 336 ALA A O 1
ATOM 2402 N N . THR A 1 315 ? -7.151 11.576 -46.657 1.00 32.66 337 THR A N 1
ATOM 2403 C CA . THR A 1 315 ? -6.354 12.780 -46.881 1.00 30.54 337 THR A CA 1
ATOM 2404 C C . THR A 1 315 ? -6.632 13.814 -45.798 1.00 30.08 337 THR A C 1
ATOM 2405 O O . THR A 1 315 ? -5.704 14.446 -45.279 1.00 29.46 337 THR A O 1
ATOM 2409 N N . ALA A 1 316 ? -7.906 13.993 -45.441 1.00 28.61 338 ALA A N 1
ATOM 2410 C CA . ALA A 1 316 ? -8.251 14.868 -44.326 1.00 28.44 338 ALA A CA 1
ATOM 2411 C C . ALA A 1 316 ? -7.671 14.348 -43.017 1.00 26.72 338 ALA A C 1
ATOM 2412 O O . ALA A 1 316 ? -7.245 15.133 -42.162 1.00 23.02 338 ALA A O 1
ATOM 2414 N N . TYR A 1 317 ? -7.652 13.023 -42.842 1.00 25.67 339 TYR A N 1
ATOM 2415 C CA . TYR A 1 317 ? -7.062 12.442 -41.640 1.00 24.44 339 TYR A CA 1
ATOM 2416 C C . TYR A 1 317 ? -5.567 12.722 -41.573 1.00 24.67 339 TYR A C 1
ATOM 2417 O O . TYR A 1 317 ? -5.020 12.971 -40.492 1.00 21.41 339 TYR A O 1
ATOM 2426 N N . GLU A 1 318 ? -4.889 12.676 -42.721 1.00 27.19 340 GLU A N 1
ATOM 2427 C CA . GLU A 1 318 ? -3.463 12.978 -42.750 1.00 29.92 340 GLU A CA 1
ATOM 2428 C C . GLU A 1 318 ? -3.196 14.421 -42.339 1.00 27.74 340 GLU A C 1
ATOM 2429 O O . GLU A 1 318 ? -2.199 14.709 -41.666 1.00 27.48 340 GLU A O 1
ATOM 2435 N N . VAL A 1 319 ? -4.079 15.344 -42.729 1.00 26.41 341 VAL A N 1
ATOM 2436 C CA . VAL A 1 319 ? -3.938 16.732 -42.299 1.00 27.06 341 VAL A CA 1
ATOM 2437 C C . VAL A 1 319 ? -4.222 16.857 -40.807 1.00 28.01 341 VAL A C 1
ATOM 2438 O O . VAL A 1 319 ? -3.572 17.636 -40.099 1.00 27.56 341 VAL A O 1
ATOM 2442 N N . LEU A 1 320 ? -5.182 16.078 -40.304 1.00 27.99 342 LEU A N 1
ATOM 2443 C CA . LEU A 1 320 ? -5.566 16.163 -38.898 1.00 28.53 342 LEU A CA 1
ATOM 2444 C C . LEU A 1 320 ? -4.416 15.762 -37.983 1.00 28.69 342 LEU A C 1
ATOM 2445 O O . LEU A 1 320 ? -4.225 16.357 -36.915 1.00 29.14 342 LEU A O 1
ATOM 2450 N N . LYS A 1 321 ? -3.640 14.750 -38.381 1.00 28.29 343 LYS A N 1
ATOM 2451 C CA . LYS A 1 321 ? -2.583 14.234 -37.518 1.00 29.04 343 LYS A CA 1
ATOM 2452 C C . LYS A 1 321 ? -1.482 15.261 -37.284 1.00 28.76 343 LYS A C 1
ATOM 2453 O O . LYS A 1 321 ? -0.871 15.274 -36.209 1.00 29.69 343 LYS A O 1
ATOM 2459 N N . VAL A 1 322 ? -1.211 16.118 -38.271 1.00 27.42 344 VAL A N 1
ATOM 2460 C CA . VAL A 1 322 ? -0.139 17.102 -38.139 1.00 27.46 344 VAL A CA 1
ATOM 2461 C C . VAL A 1 322 ? -0.411 18.050 -36.977 1.00 27.86 344 VAL A C 1
ATOM 2462 O O . VAL A 1 322 ? 0.524 18.551 -36.340 1.00 28.97 344 VAL A O 1
ATOM 2466 N N . PHE A 1 323 ? -1.687 18.301 -36.670 1.00 25.55 345 PHE A N 1
ATOM 2467 C CA . PHE A 1 323 ? -2.028 19.118 -35.511 1.00 24.09 345 PHE A CA 1
ATOM 2468 C C . PHE A 1 323 ? -1.542 18.503 -34.203 1.00 23.92 345 PHE A C 1
ATOM 2469 O O . PHE A 1 323 ? -1.382 19.227 -33.214 1.00 25.17 345 PHE A O 1
ATOM 2477 N N . LEU A 1 324 ? -1.307 17.190 -34.173 1.00 23.46 346 LEU A N 1
ATOM 2478 C CA . LEU A 1 324 ? -0.857 16.505 -32.969 1.00 25.36 346 LEU A CA 1
ATOM 2479 C C . LEU A 1 324 ? 0.656 16.352 -32.886 1.00 26.41 346 LEU A C 1
ATOM 2480 O O . LEU A 1 324 ? 1.160 15.930 -31.840 1.00 27.53 346 LEU A O 1
ATOM 2485 N N . SER A 1 325 ? 1.385 16.673 -33.952 1.00 26.28 347 SER A N 1
ATOM 2486 C CA . SER A 1 325 ? 2.820 16.426 -33.987 1.00 28.14 347 SER A CA 1
ATOM 2487 C C . SER A 1 325 ? 3.540 17.254 -32.927 1.00 23.48 347 SER A C 1
ATOM 2488 O O . SER A 1 325 ? 3.129 18.369 -32.595 1.00 22.91 347 SER A O 1
ATOM 2491 N N . LYS A 1 326 ? 4.627 16.688 -32.389 1.00 30.05 348 LYS A N 1
ATOM 2492 C CA . LYS A 1 326 ? 5.424 17.406 -31.397 1.00 32.84 348 LYS A CA 1
ATOM 2493 C C . LYS A 1 326 ? 5.911 18.746 -31.930 1.00 25.78 348 LYS A C 1
ATOM 2494 O O . LYS A 1 326 ? 6.053 19.703 -31.162 1.00 25.89 348 LYS A O 1
ATOM 2500 N N . GLU A 1 327 ? 6.180 18.832 -33.234 1.00 26.11 349 GLU A N 1
ATOM 2501 C CA . GLU A 1 327 ? 6.684 20.077 -33.805 1.00 31.22 349 GLU A CA 1
ATOM 2502 C C . GLU A 1 327 ? 5.624 21.171 -33.760 1.00 28.33 349 GLU A C 1
ATOM 2503 O O . GLU A 1 327 ? 5.900 22.300 -33.342 1.00 27.79 349 GLU A O 1
ATOM 2509 N N . ILE A 1 328 ? 4.396 20.853 -34.171 1.00 26.16 350 ILE A N 1
ATOM 2510 C CA . ILE A 1 328 ? 3.325 21.843 -34.120 1.00 24.52 350 ILE A CA 1
ATOM 2511 C C . ILE A 1 328 ? 2.992 22.195 -32.675 1.00 23.31 350 ILE A C 1
ATOM 2512 O O . ILE A 1 328 ? 2.885 23.373 -32.314 1.00 23.20 350 ILE A O 1
ATOM 2517 N N . GLN A 1 329 ? 2.847 21.178 -31.820 1.00 24.65 351 GLN A N 1
ATOM 2518 C CA . GLN A 1 329 ? 2.396 21.401 -30.451 1.00 26.85 351 GLN A CA 1
ATOM 2519 C C . GLN A 1 329 ? 3.392 22.205 -29.624 1.00 28.35 351 GLN A C 1
ATOM 2520 O O . GLN A 1 329 ? 2.997 22.811 -28.622 1.00 28.49 351 GLN A O 1
ATOM 2526 N N . SER A 1 330 ? 4.666 22.227 -30.013 1.00 30.05 352 SER A N 1
ATOM 2527 C CA . SER A 1 330 ? 5.683 22.995 -29.309 1.00 31.70 352 SER A CA 1
ATOM 2528 C C . SER A 1 330 ? 6.060 24.281 -30.037 1.00 32.53 352 SER A C 1
ATOM 2529 O O . SER A 1 330 ? 7.033 24.938 -29.651 1.00 30.96 352 SER A O 1
ATOM 2532 N N . SER A 1 331 ? 5.317 24.653 -31.076 1.00 31.83 353 SER A N 1
ATOM 2533 C CA . SER A 1 331 ? 5.651 25.827 -31.866 1.00 33.86 353 SER A CA 1
ATOM 2534 C C . SER A 1 331 ? 5.226 27.108 -31.152 1.00 32.61 353 SER A C 1
ATOM 2535 O O . SER A 1 331 ? 4.431 27.095 -30.208 1.00 31.67 353 SER A O 1
ATOM 2538 N N . GLN A 1 332 ? 5.775 28.230 -31.623 1.00 33.57 354 GLN A N 1
ATOM 2539 C CA . GLN A 1 332 ? 5.446 29.526 -31.037 1.00 35.19 354 GLN A CA 1
ATOM 2540 C C . GLN A 1 332 ? 3.996 29.908 -31.307 1.00 31.81 354 GLN A C 1
ATOM 2541 O O . GLN A 1 332 ? 3.313 30.435 -30.421 1.00 28.96 354 GLN A O 1
ATOM 2547 N N . GLN A 1 333 ? 3.510 29.658 -32.526 1.00 31.97 355 GLN A N 1
ATOM 2548 C CA . GLN A 1 333 ? 2.120 29.969 -32.847 1.00 31.69 355 GLN A CA 1
ATOM 2549 C C . GLN A 1 333 ? 1.160 29.161 -31.982 1.00 30.78 355 GLN A C 1
ATOM 2550 O O . GLN A 1 333 ? 0.143 29.686 -31.512 1.00 29.01 355 GLN A O 1
ATOM 2556 N N . PHE A 1 334 ? 1.464 27.878 -31.763 1.00 29.95 356 PHE A N 1
ATOM 2557 C CA . PHE A 1 334 ? 0.623 27.053 -30.902 1.00 30.93 356 PHE A CA 1
ATOM 2558 C C . PHE A 1 334 ? 0.602 27.590 -29.477 1.00 32.09 356 PHE A C 1
ATOM 2559 O O . PHE A 1 334 ? -0.435 27.549 -28.803 1.00 30.31 356 PHE A O 1
ATOM 2567 N N . ARG A 1 335 ? 1.743 28.092 -28.999 1.00 31.47 357 ARG A N 1
ATOM 2568 C CA . ARG A 1 335 ? 1.810 28.627 -27.645 1.00 33.69 357 ARG A CA 1
ATOM 2569 C C . ARG A 1 335 ? 0.963 29.886 -27.494 1.00 35.18 357 ARG A C 1
ATOM 2570 O O . ARG A 1 335 ? 0.382 30.118 -26.428 1.00 36.29 357 ARG A O 1
ATOM 2578 N N . ASP A 1 336 ? 0.872 30.702 -28.547 1.00 35.63 358 ASP A N 1
ATOM 2579 C CA . ASP A 1 336 ? 0.183 31.984 -28.444 1.00 37.33 358 ASP A CA 1
ATOM 2580 C C . ASP A 1 336 ? -1.329 31.859 -28.594 1.00 37.35 358 ASP A C 1
ATOM 2581 O O . ASP A 1 336 ? -2.066 32.695 -28.061 1.00 37.20 358 ASP A O 1
ATOM 2586 N N . ARG A 1 337 ? -1.813 30.834 -29.298 1.00 36.71 359 ARG A N 1
ATOM 2587 C CA . ARG A 1 337 ? -3.218 30.763 -29.676 1.00 37.51 359 ARG A CA 1
ATOM 2588 C C . ARG A 1 337 ? -3.957 29.545 -29.139 1.00 37.27 359 ARG A C 1
ATOM 2589 O O . ARG A 1 337 ? -5.191 29.519 -29.209 1.00 37.82 359 ARG A O 1
ATOM 2597 N N . MET A 1 338 ? -3.258 28.544 -28.614 1.00 37.00 360 MET A N 1
ATOM 2598 C CA . MET A 1 338 ? -3.882 27.308 -28.168 1.00 34.76 360 MET A CA 1
ATOM 2599 C C . MET A 1 338 ? -3.695 27.143 -26.666 1.00 33.82 360 MET A C 1
ATOM 2600 O O . MET A 1 338 ? -2.962 27.894 -26.017 1.00 34.64 360 MET A O 1
ATOM 2605 N N . GLY A 1 339 ? -4.367 26.135 -26.117 1.00 31.19 361 GLY A N 1
ATOM 2606 C CA . GLY A 1 339 ? -4.257 25.812 -24.708 1.00 30.47 361 GLY A CA 1
ATOM 2607 C C . GLY A 1 339 ? -3.054 24.950 -24.394 1.00 30.37 361 GLY A C 1
ATOM 2608 O O . GLY A 1 339 ? -2.031 24.983 -25.088 1.00 31.17 361 GLY A O 1
ATOM 2609 N N . ILE A 1 340 ? -3.176 24.167 -23.327 1.00 28.19 362 ILE A N 1
ATOM 2610 C CA . ILE A 1 340 ? -2.118 23.257 -22.896 1.00 26.72 362 ILE A CA 1
ATOM 2611 C C . ILE A 1 340 ? -2.026 22.110 -23.896 1.00 27.61 362 ILE A C 1
ATOM 2612 O O . ILE A 1 340 ? -3.022 21.409 -24.126 1.00 26.42 362 ILE A O 1
ATOM 2617 N N . PRO A 1 341 ? -0.866 21.888 -24.514 1.00 28.82 363 PRO A N 1
ATOM 2618 C CA . PRO A 1 341 ? -0.753 20.819 -25.515 1.00 29.62 363 PRO A CA 1
ATOM 2619 C C . PRO A 1 341 ? -1.007 19.440 -24.923 1.00 29.01 363 PRO A C 1
ATOM 2620 O O . PRO A 1 341 ? -0.770 19.189 -23.738 1.00 30.69 363 PRO A O 1
ATOM 2624 N N . VAL A 1 342 ? -1.497 18.537 -25.778 1.00 27.25 364 VAL A N 1
ATOM 2625 C CA . VAL A 1 342 ? -1.784 17.161 -25.379 1.00 29.62 364 VAL A CA 1
ATOM 2626 C C . VAL A 1 342 ? -0.673 16.192 -25.760 1.00 30.25 364 VAL A C 1
ATOM 2627 O O . VAL A 1 342 ? -0.693 15.038 -25.304 1.00 30.80 364 VAL A O 1
ATOM 2631 N N . ASN A 1 343 ? 0.287 16.616 -26.577 1.00 31.60 365 ASN A N 1
ATOM 2632 C CA . ASN A 1 343 ? 1.430 15.783 -26.937 1.00 32.30 365 ASN A CA 1
ATOM 2633 C C . ASN A 1 343 ? 2.422 15.770 -25.779 1.00 33.86 365 ASN A C 1
ATOM 2634 O O . ASN A 1 343 ? 2.962 16.818 -25.409 1.00 33.45 365 ASN A O 1
ATOM 2639 N N . ASP A 1 344 ? 2.660 14.587 -25.203 1.00 37.20 366 ASP A N 1
ATOM 2640 C CA . ASP A 1 344 ? 3.448 14.511 -23.976 1.00 40.80 366 ASP A CA 1
ATOM 2641 C C . ASP A 1 344 ? 4.908 14.887 -24.200 1.00 40.53 366 ASP A C 1
ATOM 2642 O O . ASP A 1 344 ? 5.552 15.425 -23.291 1.00 40.12 366 ASP A O 1
ATOM 2647 N N . GLU A 1 345 ? 5.451 14.620 -25.390 1.00 39.80 367 GLU A N 1
ATOM 2648 C CA . GLU A 1 345 ? 6.838 14.991 -25.655 1.00 41.72 367 GLU A CA 1
ATOM 2649 C C . GLU A 1 345 ? 7.011 16.496 -25.820 1.00 38.63 367 GLU A C 1
ATOM 2650 O O . GLU A 1 345 ? 8.053 17.039 -25.436 1.00 38.18 367 GLU A O 1
ATOM 2656 N N . ALA A 1 346 ? 6.015 17.184 -26.382 1.00 36.51 368 ALA A N 1
ATOM 2657 C CA . ALA A 1 346 ? 6.095 18.638 -26.495 1.00 35.17 368 ALA A CA 1
ATOM 2658 C C . ALA A 1 346 ? 6.140 19.292 -25.120 1.00 35.10 368 ALA A C 1
ATOM 2659 O O . ALA A 1 346 ? 6.984 20.156 -24.857 1.00 36.00 368 ALA A O 1
ATOM 2661 N N . ILE A 1 347 ? 5.231 18.891 -24.228 1.00 33.87 369 ILE A N 1
ATOM 2662 C CA . ILE A 1 347 ? 5.255 19.393 -22.857 1.00 34.10 369 ILE A CA 1
ATOM 2663 C C . ILE A 1 347 ? 6.588 19.063 -22.197 1.00 34.80 369 ILE A C 1
ATOM 2664 O O . ILE A 1 347 ? 7.184 19.900 -21.508 1.00 34.87 369 ILE A O 1
ATOM 2669 N N . ARG A 1 348 ? 7.077 17.837 -22.405 1.00 36.42 370 ARG A N 1
ATOM 2670 C CA . ARG A 1 348 ? 8.356 17.430 -21.831 1.00 38.79 370 ARG A CA 1
ATOM 2671 C C . ARG A 1 348 ? 9.497 18.300 -22.347 1.00 40.61 370 ARG A C 1
ATOM 2672 O O . ARG A 1 348 ? 10.367 18.720 -21.575 1.00 34.95 370 ARG A O 1
ATOM 2680 N N . GLU A 1 349 ? 9.514 18.574 -23.654 1.00 40.06 371 GLU A N 1
ATOM 2681 C CA . GLU A 1 349 ? 10.564 19.409 -24.228 1.00 41.04 371 GLU A CA 1
ATOM 2682 C C . GLU A 1 349 ? 10.443 20.858 -23.770 1.00 37.63 371 GLU A C 1
ATOM 2683 O O . GLU A 1 349 ? 11.454 21.509 -23.482 1.00 36.98 371 GLU A O 1
ATOM 2689 N N . LEU A 1 350 ? 9.215 21.381 -23.696 1.00 34.24 372 LEU A N 1
ATOM 2690 C CA . LEU A 1 350 ? 9.024 22.781 -23.328 1.00 33.51 372 LEU A CA 1
ATOM 2691 C C . LEU A 1 350 ? 9.436 23.042 -21.884 1.00 35.98 372 LEU A C 1
ATOM 2692 O O . LEU A 1 350 ? 10.101 24.044 -21.596 1.00 37.46 372 LEU A O 1
ATOM 2697 N N . ILE A 1 351 ? 9.046 22.159 -20.960 1.00 37.31 373 ILE A N 1
ATOM 2698 C CA . ILE A 1 351 ? 9.427 22.336 -19.561 1.00 39.51 373 ILE A CA 1
ATOM 2699 C C . ILE A 1 351 ? 10.944 22.303 -19.419 1.00 41.79 373 ILE A C 1
ATOM 2700 O O . ILE A 1 351 ? 11.531 23.090 -18.666 1.00 41.97 373 ILE A O 1
ATOM 2705 N N . GLU A 1 352 ? 11.602 21.404 -20.156 1.00 43.07 374 GLU A N 1
ATOM 2706 C CA . GLU A 1 352 ? 13.060 21.345 -20.142 1.00 46.67 374 GLU A CA 1
ATOM 2707 C C . GLU A 1 352 ? 13.677 22.662 -20.604 1.00 46.45 374 GLU A C 1
ATOM 2708 O O . GLU A 1 352 ? 14.705 23.094 -20.068 1.00 48.91 374 GLU A O 1
ATOM 2714 N N . LYS A 1 353 ? 13.058 23.316 -21.595 1.00 44.47 375 LYS A N 1
ATOM 2715 C CA . LYS A 1 353 ? 13.610 24.561 -22.127 1.00 44.94 375 LYS A CA 1
ATOM 2716 C C . LYS A 1 353 ? 13.575 25.680 -21.096 1.00 44.92 375 LYS A C 1
ATOM 2717 O O . LYS A 1 353 ? 14.561 26.406 -20.927 1.00 48.52 375 LYS A O 1
ATOM 2723 N N . TYR A 1 354 ? 12.463 25.822 -20.381 1.00 41.34 376 TYR A N 1
ATOM 2724 C CA . TYR A 1 354 ? 12.323 26.900 -19.415 1.00 42.35 376 TYR A CA 1
ATOM 2725 C C . TYR A 1 354 ? 12.873 26.544 -18.043 1.00 43.25 376 TYR A C 1
ATOM 2726 O O . TYR A 1 354 ? 12.902 27.407 -17.159 1.00 40.93 376 TYR A O 1
ATOM 2735 N N . SER A 1 355 ? 13.311 25.303 -17.847 1.00 44.25 377 SER A N 1
ATOM 2736 C CA . SER A 1 355 ? 13.969 24.905 -16.613 1.00 46.97 377 SER A CA 1
ATOM 2737 C C . SER A 1 355 ? 15.484 25.050 -16.681 1.00 50.25 377 SER A C 1
ATOM 2738 O O . SER A 1 355 ? 16.152 24.863 -15.659 1.00 52.46 377 SER A O 1
ATOM 2741 N N . GLY A 1 356 ? 16.039 25.377 -17.849 1.00 50.34 378 GLY A N 1
ATOM 2742 C CA . GLY A 1 356 ? 17.478 25.483 -17.993 1.00 52.89 378 GLY A CA 1
ATOM 2743 C C . GLY A 1 356 ? 17.949 26.846 -18.462 1.00 54.45 378 GLY A C 1
ATOM 2744 O O . GLY A 1 356 ? 17.334 27.865 -18.136 1.00 53.13 378 GLY A O 1
ATOM 2745 N N . GLU A 1 357 ? 19.042 26.873 -19.233 1.00 57.81 379 GLU A N 1
ATOM 2746 C CA . GLU A 1 357 ? 19.660 28.141 -19.615 1.00 58.97 379 GLU A CA 1
ATOM 2747 C C . GLU A 1 357 ? 18.743 28.985 -20.492 1.00 56.75 379 GLU A C 1
ATOM 2748 O O . GLU A 1 357 ? 18.748 30.217 -20.387 1.00 57.41 379 GLU A O 1
ATOM 2754 N N . GLU A 1 358 ? 17.935 28.349 -21.344 1.00 54.86 380 GLU A N 1
ATOM 2755 C CA . GLU A 1 358 ? 17.019 29.112 -22.182 1.00 55.13 380 GLU A CA 1
ATOM 2756 C C . GLU A 1 358 ? 15.951 29.813 -21.355 1.00 54.22 380 GLU A C 1
ATOM 2757 O O . GLU A 1 358 ? 15.325 30.759 -21.845 1.00 54.05 380 GLU A O 1
ATOM 2763 N N . GLY A 1 359 ? 15.734 29.371 -20.116 1.00 53.30 381 GLY A N 1
ATOM 2764 C CA . GLY A 1 359 ? 14.847 30.060 -19.202 1.00 51.34 381 GLY A CA 1
ATOM 2765 C C . GLY A 1 359 ? 15.457 31.268 -18.527 1.00 53.42 381 GLY A C 1
ATOM 2766 O O . GLY A 1 359 ? 14.728 32.060 -17.922 1.00 53.21 381 GLY A O 1
ATOM 2767 N N . LYS A 1 360 ? 16.778 31.427 -18.619 1.00 51.16 382 LYS A N 1
ATOM 2768 C CA . LYS A 1 360 ? 17.477 32.597 -18.088 1.00 53.44 382 LYS A CA 1
ATOM 2769 C C . LYS A 1 360 ? 17.718 33.534 -19.268 1.00 55.21 382 LYS A C 1
ATOM 2770 O O . LYS A 1 360 ? 18.753 33.483 -19.936 1.00 57.02 382 LYS A O 1
ATOM 2776 N N . THR A 1 361 ? 16.722 34.371 -19.549 1.00 54.27 383 THR A N 1
ATOM 2777 C CA . THR A 1 361 ? 16.826 35.366 -20.607 1.00 54.96 383 THR A CA 1
ATOM 2778 C C . THR A 1 361 ? 16.217 36.680 -20.136 1.00 55.15 383 THR A C 1
ATOM 2779 O O . THR A 1 361 ? 16.248 36.988 -18.940 1.00 56.00 383 THR A O 1
ATOM 2783 N N . THR A 1 362 ? 15.669 37.463 -21.062 1.00 54.72 384 THR A N 1
ATOM 2784 C CA . THR A 1 362 ? 15.024 38.727 -20.738 1.00 55.09 384 THR A CA 1
ATOM 2785 C C . THR A 1 362 ? 13.607 38.750 -21.294 1.00 53.01 384 THR A C 1
ATOM 2786 O O . THR A 1 362 ? 13.347 38.222 -22.379 1.00 52.79 384 THR A O 1
ATOM 2790 N N . LEU A 1 363 ? 12.695 39.357 -20.537 1.00 51.76 385 LEU A N 1
ATOM 2791 C CA . LEU A 1 363 ? 11.325 39.597 -20.954 1.00 51.55 385 LEU A CA 1
ATOM 2792 C C . LEU A 1 363 ? 11.020 41.086 -20.849 1.00 54.08 385 LEU A C 1
ATOM 2793 O O . LEU A 1 363 ? 11.525 41.755 -19.942 1.00 56.47 385 LEU A O 1
ATOM 2798 N N . PRO A 1 364 ? 10.222 41.645 -21.772 1.00 54.45 386 PRO A N 1
ATOM 2799 C CA . PRO A 1 364 ? 9.893 43.075 -21.719 1.00 55.33 386 PRO A CA 1
ATOM 2800 C C . PRO A 1 364 ? 9.054 43.447 -20.499 1.00 52.85 386 PRO A C 1
ATOM 2801 O O . PRO A 1 364 ? 7.943 42.939 -20.356 1.00 48.96 386 PRO A O 1
ATOM 2805 N N . THR A 1 372 ? 11.722 46.234 -19.590 1.00 60.55 394 THR A N 1
ATOM 2806 C CA . THR A 1 372 ? 12.350 44.921 -19.678 1.00 59.33 394 THR A CA 1
ATOM 2807 C C . THR A 1 372 ? 12.697 44.384 -18.293 1.00 58.98 394 THR A C 1
ATOM 2808 O O . THR A 1 372 ? 12.947 45.152 -17.364 1.00 61.52 394 THR A O 1
ATOM 2812 N N . MET A 1 373 ? 12.703 43.060 -18.158 1.00 56.56 395 MET A N 1
ATOM 2813 C CA . MET A 1 373 ? 13.018 42.415 -16.892 1.00 54.78 395 MET A CA 1
ATOM 2814 C C . MET A 1 373 ? 13.903 41.204 -17.147 1.00 53.38 395 MET A C 1
ATOM 2815 O O . MET A 1 373 ? 13.939 40.653 -18.249 1.00 52.10 395 MET A O 1
ATOM 2820 N N . ASP A 1 374 ? 14.626 40.800 -16.106 1.00 54.07 396 ASP A N 1
ATOM 2821 C CA . ASP A 1 374 ? 15.441 39.594 -16.148 1.00 54.63 396 ASP A CA 1
ATOM 2822 C C . ASP A 1 374 ? 14.605 38.405 -15.697 1.00 52.58 396 ASP A C 1
ATOM 2823 O O . ASP A 1 374 ? 13.965 38.452 -14.641 1.00 52.74 396 ASP A O 1
ATOM 2828 N N . THR A 1 375 ? 14.612 37.346 -16.496 1.00 50.26 397 THR A N 1
ATOM 2829 C CA . THR A 1 375 ? 13.866 36.143 -16.165 1.00 45.97 397 THR A CA 1
ATOM 2830 C C . THR A 1 375 ? 14.763 35.137 -15.452 1.00 46.82 397 THR A C 1
ATOM 2831 O O . THR A 1 375 ? 15.993 35.215 -15.499 1.00 49.59 397 THR A O 1
ATOM 2835 N N . VAL A 1 376 ? 14.123 34.184 -14.785 1.00 45.70 398 VAL A N 1
ATOM 2836 C CA . VAL A 1 376 ? 14.828 33.094 -14.117 1.00 47.04 398 VAL A CA 1
ATOM 2837 C C . VAL A 1 376 ? 14.249 31.781 -14.626 1.00 43.45 398 VAL A C 1
ATOM 2838 O O . VAL A 1 376 ? 13.068 31.731 -14.999 1.00 39.59 398 VAL A O 1
ATOM 2842 N N . PRO A 1 377 ? 15.034 30.707 -14.686 1.00 45.08 399 PRO A N 1
ATOM 2843 C CA . PRO A 1 377 ? 14.467 29.410 -15.064 1.00 45.27 399 PRO A CA 1
ATOM 2844 C C . PRO A 1 377 ? 13.450 28.936 -14.036 1.00 45.20 399 PRO A C 1
ATOM 2845 O O . PRO A 1 377 ? 13.438 29.373 -12.883 1.00 47.60 399 PRO A O 1
ATOM 2849 N N . LEU A 1 378 ? 12.580 28.036 -14.480 1.00 41.74 400 LEU A N 1
ATOM 2850 C CA . LEU A 1 378 ? 11.542 27.506 -13.607 1.00 39.85 400 LEU A CA 1
ATOM 2851 C C . LEU A 1 378 ? 12.174 26.790 -12.419 1.00 40.09 400 LEU A C 1
ATOM 2852 O O . LEU A 1 378 ? 13.014 25.899 -12.613 1.00 40.32 400 LEU A O 1
ATOM 2857 N N . PRO A 1 379 ? 11.813 27.141 -11.188 1.00 40.61 401 PRO A N 1
ATOM 2858 C CA . PRO A 1 379 ? 12.344 26.413 -10.035 1.00 41.90 401 PRO A CA 1
ATOM 2859 C C . PRO A 1 379 ? 11.811 24.991 -9.998 1.00 41.90 401 PRO A C 1
ATOM 2860 O O . PRO A 1 379 ? 10.717 24.700 -10.488 1.00 40.87 401 PRO A O 1
ATOM 2864 N N . GLU A 1 380 ? 12.619 24.097 -9.423 1.00 44.00 402 GLU A N 1
ATOM 2865 C CA . GLU A 1 380 ? 12.197 22.709 -9.255 1.00 45.26 402 GLU A CA 1
ATOM 2866 C C . GLU A 1 380 ? 10.875 22.622 -8.502 1.00 43.97 402 GLU A C 1
ATOM 2867 O O . GLU A 1 380 ? 10.028 21.775 -8.811 1.00 40.30 402 GLU A O 1
ATOM 2873 N N . SER A 1 381 ? 10.686 23.489 -7.503 1.00 45.36 403 SER A N 1
ATOM 2874 C CA . SER A 1 381 ? 9.443 23.498 -6.738 1.00 44.29 403 SER A CA 1
ATOM 2875 C C . SER A 1 381 ? 8.242 23.799 -7.627 1.00 41.42 403 SER A C 1
ATOM 2876 O O . SER A 1 381 ? 7.182 23.177 -7.483 1.00 40.28 403 SER A O 1
ATOM 2879 N N . VAL A 1 382 ? 8.386 24.752 -8.550 1.00 39.20 404 VAL A N 1
ATOM 2880 C CA . VAL A 1 382 ? 7.262 25.142 -9.396 1.00 36.30 404 VAL A CA 1
ATOM 2881 C C . VAL A 1 382 ? 6.942 24.047 -10.407 1.00 35.40 404 VAL A C 1
ATOM 2882 O O . VAL A 1 382 ? 5.771 23.780 -10.703 1.00 31.65 404 VAL A O 1
ATOM 2886 N N . VAL A 1 383 ? 7.973 23.397 -10.953 1.00 37.05 405 VAL A N 1
ATOM 2887 C CA . VAL A 1 383 ? 7.748 22.328 -11.923 1.00 37.00 405 VAL A CA 1
ATOM 2888 C C . VAL A 1 383 ? 7.020 21.159 -11.271 1.00 36.36 405 VAL A C 1
ATOM 2889 O O . VAL A 1 383 ? 6.139 20.539 -11.879 1.00 34.20 405 VAL A O 1
ATOM 2893 N N . ALA A 1 384 ? 7.370 20.846 -10.021 1.00 37.72 406 ALA A N 1
ATOM 2894 C CA . ALA A 1 384 ? 6.712 19.746 -9.322 1.00 37.73 406 ALA A CA 1
ATOM 2895 C C . ALA A 1 384 ? 5.254 20.072 -9.021 1.00 37.25 406 ALA A C 1
ATOM 2896 O O . ALA A 1 384 ? 4.385 19.196 -9.114 1.00 36.85 406 ALA A O 1
ATOM 2898 N N . GLU A 1 385 ? 4.965 21.323 -8.656 1.00 37.50 407 GLU A N 1
ATOM 2899 C CA . GLU A 1 385 ? 3.579 21.714 -8.420 1.00 37.13 407 GLU A CA 1
ATOM 2900 C C . GLU A 1 385 ? 2.796 21.754 -9.726 1.00 35.73 407 GLU A C 1
ATOM 2901 O O . GLU A 1 385 ? 1.616 21.387 -9.763 1.00 34.82 407 GLU A O 1
ATOM 2907 N N . TYR A 1 386 ? 3.439 22.205 -10.805 1.00 34.38 408 TYR A N 1
ATOM 2908 C CA . TYR A 1 386 ? 2.816 22.163 -12.123 1.00 32.76 408 TYR A CA 1
ATOM 2909 C C . TYR A 1 386 ? 2.515 20.730 -12.545 1.00 33.65 408 TYR A C 1
ATOM 2910 O O . TYR A 1 386 ? 1.420 20.430 -13.033 1.00 34.31 408 TYR A O 1
ATOM 2919 N N . ASN A 1 387 ? 3.481 19.825 -12.358 1.00 34.35 409 ASN A N 1
ATOM 2920 C CA . ASN A 1 387 ? 3.290 18.441 -12.780 1.00 34.67 409 ASN A CA 1
ATOM 2921 C C . ASN A 1 387 ? 2.216 17.746 -11.953 1.00 34.60 409 ASN A C 1
ATOM 2922 O O . ASN A 1 387 ? 1.448 16.936 -12.482 1.00 33.70 409 ASN A O 1
ATOM 2927 N N . SER A 1 388 ? 2.145 18.051 -10.654 1.00 34.79 410 SER A N 1
ATOM 2928 C CA . SER A 1 388 ? 1.120 17.448 -9.807 1.00 35.78 410 SER A CA 1
ATOM 2929 C C . SER A 1 388 ? -0.286 17.819 -10.264 1.00 34.69 410 SER A C 1
ATOM 2930 O O . SER A 1 388 ? -1.237 17.069 -10.009 1.00 33.73 410 SER A O 1
ATOM 2933 N N . ILE A 1 389 ? -0.444 18.963 -10.931 1.00 33.00 411 ILE A N 1
ATOM 2934 C CA . ILE A 1 389 ? -1.770 19.387 -11.371 1.00 31.41 411 ILE A CA 1
ATOM 2935 C C . ILE A 1 389 ? -2.152 18.719 -12.686 1.00 31.19 411 ILE A C 1
ATOM 2936 O O . ILE A 1 389 ? -3.209 18.085 -12.788 1.00 30.84 411 ILE A O 1
ATOM 2941 N N . ILE A 1 390 ? -1.305 18.852 -13.713 1.00 30.70 412 ILE A N 1
ATOM 2942 C CA . ILE A 1 390 ? -1.638 18.278 -15.015 1.00 33.64 412 ILE A CA 1
ATOM 2943 C C . ILE A 1 390 ? -1.677 16.754 -14.945 1.00 36.73 412 ILE A C 1
ATOM 2944 O O . ILE A 1 390 ? -2.503 16.118 -15.613 1.00 38.22 412 ILE A O 1
ATOM 2949 N N . ASN A 1 391 ? -0.792 16.139 -14.160 1.00 37.02 413 ASN A N 1
ATOM 2950 C CA . ASN A 1 391 ? -0.820 14.688 -14.019 1.00 37.56 413 ASN A CA 1
ATOM 2951 C C . ASN A 1 391 ? -1.935 14.223 -13.093 1.00 37.51 413 ASN A C 1
ATOM 2952 O O . ASN A 1 391 ? -2.268 13.032 -13.091 1.00 38.32 413 ASN A O 1
ATOM 2957 N N . GLY A 1 392 ? -2.512 15.132 -12.307 1.00 36.83 414 GLY A N 1
ATOM 2958 C CA . GLY A 1 392 ? -3.632 14.833 -11.437 1.00 37.35 414 GLY A CA 1
ATOM 2959 C C . GLY A 1 392 ? -5.003 14.905 -12.071 1.00 35.80 414 GLY A C 1
ATOM 2960 O O . GLY A 1 392 ? -5.991 14.566 -11.414 1.00 38.23 414 GLY A O 1
ATOM 2961 N N . VAL A 1 393 ? -5.094 15.354 -13.324 1.00 32.46 415 VAL A N 1
ATOM 2962 C CA . VAL A 1 393 ? -6.379 15.422 -14.013 1.00 29.70 415 VAL A CA 1
ATOM 2963 C C . VAL A 1 393 ? -6.992 14.030 -14.075 1.00 31.05 415 VAL A C 1
ATOM 2964 O O . VAL A 1 393 ? -6.393 13.094 -14.618 1.00 29.52 415 VAL A O 1
ATOM 2968 N N . THR A 1 394 ? -8.195 13.888 -13.517 1.00 31.80 416 THR A N 1
ATOM 2969 C CA . THR A 1 394 ? -8.852 12.588 -13.468 1.00 33.30 416 THR A CA 1
ATOM 2970 C C . THR A 1 394 ? -9.747 12.328 -14.672 1.00 33.50 416 THR A C 1
ATOM 2971 O O . THR A 1 394 ? -9.945 11.165 -15.041 1.00 34.63 416 THR A O 1
ATOM 2975 N N . GLU A 1 395 ? -10.291 13.372 -15.292 1.00 33.58 417 GLU A N 1
ATOM 2976 C CA . GLU A 1 395 ? -11.083 13.203 -16.503 1.00 35.97 417 GLU A CA 1
ATOM 2977 C C . GLU A 1 395 ? -11.171 14.537 -17.227 1.00 34.66 417 GLU A C 1
ATOM 2978 O O . GLU A 1 395 ? -11.024 15.605 -16.627 1.00 34.61 417 GLU A O 1
ATOM 2984 N N . CYS A 1 396 ? -11.423 14.454 -18.531 1.00 33.55 418 CYS A N 1
ATOM 2985 C CA . CYS A 1 396 ? -11.560 15.618 -19.397 1.00 31.19 418 CYS A CA 1
ATOM 2986 C C . CYS A 1 396 ? -12.823 15.433 -20.219 1.00 32.04 418 CYS A C 1
ATOM 2987 O O . CYS A 1 396 ? -12.930 14.472 -20.989 1.00 33.99 418 CYS A O 1
ATOM 2990 N N . VAL A 1 397 ? -13.779 16.342 -20.052 1.00 30.05 419 VAL A N 1
ATOM 2991 C CA . VAL A 1 397 ? -15.103 16.205 -20.643 1.00 30.63 419 VAL A CA 1
ATOM 2992 C C . VAL A 1 397 ? -15.407 17.456 -21.449 1.00 28.53 419 VAL A C 1
ATOM 2993 O O . VAL A 1 397 ? -15.211 18.576 -20.964 1.00 26.27 419 VAL A O 1
ATOM 2997 N N . LEU A 1 398 ? -15.881 17.267 -22.677 1.00 29.74 420 LEU A N 1
ATOM 2998 C CA . LEU A 1 398 ? -16.430 18.380 -23.438 1.00 30.00 420 LEU A CA 1
ATOM 2999 C C . LEU A 1 398 ? -17.801 18.696 -22.865 1.00 29.86 420 LEU A C 1
ATOM 3000 O O . LEU A 1 398 ? -18.742 17.909 -23.012 1.00 31.39 420 LEU A O 1
ATOM 3005 N N . VAL A 1 399 ? -17.921 19.838 -22.207 1.00 29.11 421 VAL A N 1
ATOM 3006 C CA . VAL A 1 399 ? -19.164 20.232 -21.563 1.00 30.68 421 VAL A CA 1
ATOM 3007 C C . VAL A 1 399 ? -19.847 21.274 -22.432 1.00 31.16 421 VAL A C 1
ATOM 3008 O O . VAL A 1 399 ? -19.191 22.153 -23.007 1.00 31.73 421 VAL A O 1
ATOM 3012 N N . ASP A 1 400 ? -21.166 21.160 -22.552 1.00 29.97 422 ASP A N 1
ATOM 3013 C CA . ASP A 1 400 ? -21.936 22.199 -23.215 1.00 29.39 422 ASP A CA 1
ATOM 3014 C C . ASP A 1 400 ? -21.809 23.491 -22.425 1.00 29.44 422 ASP A C 1
ATOM 3015 O O . ASP A 1 400 ? -22.116 23.528 -21.230 1.00 29.11 422 ASP A O 1
ATOM 3020 N N . GLU A 1 401 ? -21.336 24.547 -23.090 1.00 30.25 423 GLU A N 1
ATOM 3021 C CA . GLU A 1 401 ? -21.175 25.830 -22.415 1.00 31.59 423 GLU A CA 1
ATOM 3022 C C . GLU A 1 401 ? -22.504 26.358 -21.892 1.00 30.36 423 GLU A C 1
ATOM 3023 O O . GLU A 1 401 ? -22.527 27.139 -20.934 1.00 30.22 423 GLU A O 1
ATOM 3029 N N . GLN A 1 402 ? -23.615 25.948 -22.507 1.00 30.13 424 GLN A N 1
ATOM 3030 C CA . GLN A 1 402 ? -24.927 26.399 -22.053 1.00 29.12 424 GLN A CA 1
ATOM 3031 C C . GLN A 1 402 ? -25.232 25.884 -20.650 1.00 28.33 424 GLN A C 1
ATOM 3032 O O . GLN A 1 402 ? -25.859 26.585 -19.847 1.00 28.58 424 GLN A O 1
ATOM 3038 N N . ILE A 1 403 ? -24.796 24.660 -20.337 1.00 26.95 425 ILE A N 1
ATOM 3039 C CA . ILE A 1 403 ? -24.983 24.123 -18.990 1.00 28.65 425 ILE A CA 1
ATOM 3040 C C . ILE A 1 403 ? -24.248 24.988 -17.974 1.00 29.55 425 ILE A C 1
ATOM 3041 O O . ILE A 1 403 ? -24.779 25.314 -16.906 1.00 31.08 425 ILE A O 1
ATOM 3046 N N . ILE A 1 404 ? -23.006 25.362 -18.291 1.00 26.62 426 ILE A N 1
ATOM 3047 C CA . ILE A 1 404 ? -22.238 26.237 -17.409 1.00 26.35 426 ILE A CA 1
ATOM 3048 C C . ILE A 1 404 ? -22.936 27.582 -17.253 1.00 26.77 426 ILE A C 1
ATOM 3049 O O . ILE A 1 404 ? -22.979 28.154 -16.156 1.00 27.04 426 ILE A O 1
ATOM 3054 N N . ASP A 1 405 ? -23.503 28.104 -18.345 1.00 27.70 427 ASP A N 1
ATOM 3055 C CA . ASP A 1 405 ? -24.215 29.376 -18.273 1.00 29.50 427 ASP A CA 1
ATOM 3056 C C . ASP A 1 405 ? -25.471 29.274 -17.421 1.00 30.05 427 ASP A C 1
ATOM 3057 O O . ASP A 1 405 ? -25.832 30.240 -16.740 1.00 28.89 427 ASP A O 1
ATOM 3062 N N . PHE A 1 406 ? -26.152 28.126 -17.448 1.00 29.40 428 PHE A N 1
ATOM 3063 C CA . PHE A 1 406 ? -27.324 27.949 -16.597 1.00 29.77 428 PHE A CA 1
ATOM 3064 C C . PHE A 1 406 ? -26.938 27.966 -15.123 1.00 29.22 428 PHE A C 1
ATOM 3065 O O . PHE A 1 406 ? -27.676 28.499 -14.286 1.00 30.45 428 PHE A O 1
ATOM 3073 N N . MET A 1 407 ? -25.785 27.383 -14.785 1.00 27.33 429 MET A N 1
ATOM 3074 C CA . MET A 1 407 ? -25.343 27.384 -13.395 1.00 27.69 429 MET A CA 1
ATOM 3075 C C . MET A 1 407 ? -24.990 28.788 -12.925 1.00 27.56 429 MET A C 1
ATOM 3076 O O . MET A 1 407 ? -25.209 29.122 -11.755 1.00 27.92 429 MET A O 1
ATOM 3081 N N . ILE A 1 408 ? -24.455 29.620 -13.818 1.00 27.64 430 ILE A N 1
ATOM 3082 C CA . ILE A 1 408 ? -24.058 30.971 -13.439 1.00 28.76 430 ILE A CA 1
ATOM 3083 C C . ILE A 1 408 ? -25.285 31.861 -13.281 1.00 32.16 430 ILE A C 1
ATOM 3084 O O . ILE A 1 408 ? -25.410 32.605 -12.300 1.00 34.28 430 ILE A O 1
ATOM 3089 N N . GLU A 1 409 ? -26.207 31.803 -14.245 1.00 34.43 431 GLU A N 1
ATOM 3090 C CA . GLU A 1 409 ? -27.433 32.586 -14.137 1.00 38.26 431 GLU A CA 1
ATOM 3091 C C . GLU A 1 409 ? -28.278 32.153 -12.945 1.00 38.05 431 GLU A C 1
ATOM 3092 O O . GLU A 1 409 ? -29.074 32.952 -12.439 1.00 40.71 431 GLU A O 1
ATOM 3098 N N . GLY A 1 410 ? -28.122 30.910 -12.487 1.00 35.23 432 GLY A N 1
ATOM 3099 C CA . GLY A 1 410 ? -28.760 30.507 -11.246 1.00 33.33 432 GLY A CA 1
ATOM 3100 C C . GLY A 1 410 ? -28.065 31.080 -10.026 1.00 31.91 432 GLY A C 1
ATOM 3101 O O . GLY A 1 410 ? -28.719 31.493 -9.065 1.00 30.85 432 GLY A O 1
ATOM 3102 N N . PHE A 1 411 ? -26.729 31.111 -10.045 1.00 31.58 433 PHE A N 1
ATOM 3103 C CA . PHE A 1 411 ? -25.990 31.728 -8.949 1.00 32.98 433 PHE A CA 1
ATOM 3104 C C . PHE A 1 411 ? -26.249 33.228 -8.881 1.00 32.76 433 PHE A C 1
ATOM 3105 O O . PHE A 1 411 ? -26.348 33.798 -7.788 1.00 32.64 433 PHE A O 1
ATOM 3113 N N . ASN A 1 412 ? -26.366 33.883 -10.039 1.00 32.17 434 ASN A N 1
ATOM 3114 C CA . ASN A 1 412 ? -26.600 35.323 -10.051 1.00 35.70 434 ASN A CA 1
ATOM 3115 C C . ASN A 1 412 ? -27.965 35.677 -9.477 1.00 38.23 434 ASN A C 1
ATOM 3116 O O . ASN A 1 412 ? -28.111 36.725 -8.837 1.00 38.52 434 ASN A O 1
ATOM 3121 N N . GLU A 1 413 ? -28.972 34.827 -9.694 1.00 40.26 435 GLU A N 1
ATOM 3122 C CA . GLU A 1 413 ? -30.277 35.061 -9.085 1.00 43.07 435 GLU A CA 1
ATOM 3123 C C . GLU A 1 413 ? -30.182 35.035 -7.564 1.00 42.11 435 GLU A C 1
ATOM 3124 O O . GLU A 1 413 ? -30.793 35.865 -6.881 1.00 43.61 435 GLU A O 1
ATOM 3130 N N . TYR A 1 414 ? -29.421 34.085 -7.018 1.00 39.65 436 TYR A N 1
ATOM 3131 C CA . TYR A 1 414 ? -29.228 34.026 -5.573 1.00 39.81 436 TYR A CA 1
ATOM 3132 C C . TYR A 1 414 ? -28.322 35.154 -5.092 1.00 40.83 436 TYR A C 1
ATOM 3133 O O . TYR A 1 414 ? -28.571 35.750 -4.037 1.00 42.43 436 TYR A O 1
ATOM 3142 N N . LYS A 1 415 ? -27.267 35.460 -5.852 1.00 39.36 437 LYS A N 1
ATOM 3143 C CA . LYS A 1 415 ? -26.343 36.517 -5.451 1.00 39.15 437 LYS A CA 1
ATOM 3144 C C . LYS A 1 415 ? -27.029 37.877 -5.435 1.00 38.25 437 LYS A C 1
ATOM 3145 O O . LYS A 1 415 ? -26.859 38.655 -4.489 1.00 39.88 437 LYS A O 1
ATOM 3151 N N . ASN A 1 416 ? -27.810 38.182 -6.470 1.00 36.51 438 ASN A N 1
ATOM 3152 C CA . ASN A 1 416 ? -28.476 39.473 -6.589 1.00 37.32 438 ASN A CA 1
ATOM 3153 C C . ASN A 1 416 ? -29.747 39.570 -5.753 1.00 39.31 438 ASN A C 1
ATOM 3154 O O . ASN A 1 416 ? -30.522 40.513 -5.943 1.00 43.18 438 ASN A O 1
ATOM 3159 N N . GLY A 1 417 ? -29.980 38.627 -4.841 1.00 37.80 439 GLY A N 1
ATOM 3160 C CA . GLY A 1 417 ? -31.126 38.716 -3.960 1.00 39.93 439 GLY A CA 1
ATOM 3161 C C . GLY A 1 417 ? -32.459 38.536 -4.646 1.00 41.77 439 GLY A C 1
ATOM 3162 O O . GLY A 1 417 ? -33.486 38.947 -4.101 1.00 42.34 439 GLY A O 1
ATOM 3163 N N . LYS A 1 418 ? -32.473 37.933 -5.835 1.00 42.81 440 LYS A N 1
ATOM 3164 C CA . LYS A 1 418 ? -33.714 37.700 -6.562 1.00 45.03 440 LYS A CA 1
ATOM 3165 C C . LYS A 1 418 ? -34.410 36.416 -6.139 1.00 44.98 440 LYS A C 1
ATOM 3166 O O . LYS A 1 418 ? -35.645 36.357 -6.149 1.00 45.45 440 LYS A O 1
ATOM 3172 N N . MET A 1 419 ? -33.646 35.393 -5.763 1.00 42.93 441 MET A N 1
ATOM 3173 C CA . MET A 1 419 ? -34.195 34.128 -5.302 1.00 43.39 441 MET A CA 1
ATOM 3174 C C . MET A 1 419 ? -33.405 33.661 -4.091 1.00 43.66 441 MET A C 1
ATOM 3175 O O . MET A 1 419 ? -32.283 34.111 -3.845 1.00 42.47 441 MET A O 1
ATOM 3180 N N . SER A 1 420 ? -34.003 32.747 -3.336 1.00 45.33 442 SER A N 1
ATOM 3181 C CA . SER A 1 420 ? -33.258 32.051 -2.304 1.00 45.83 442 SER A CA 1
ATOM 3182 C C . SER A 1 420 ? -32.355 30.993 -2.936 1.00 43.65 442 SER A C 1
ATOM 3183 O O . SER A 1 420 ? -32.458 30.674 -4.124 1.00 41.50 442 SER A O 1
ATOM 3186 N N . ALA A 1 421 ? -31.450 30.449 -2.120 1.00 43.60 443 ALA A N 1
ATOM 3187 C CA . ALA A 1 421 ? -30.524 29.435 -2.611 1.00 42.44 443 ALA A CA 1
ATOM 3188 C C . ALA A 1 421 ? -31.255 28.191 -3.097 1.00 42.90 443 ALA A C 1
ATOM 3189 O O . ALA A 1 421 ? -30.821 27.554 -4.064 1.00 41.91 443 ALA A O 1
ATOM 3191 N N . LYS A 1 422 ? -32.365 27.831 -2.448 1.00 45.12 444 LYS A N 1
ATOM 3192 C CA . LYS A 1 422 ? -33.087 26.624 -2.829 1.00 46.43 444 LYS A CA 1
ATOM 3193 C C . LYS A 1 422 ? -33.975 26.852 -4.046 1.00 44.97 444 LYS A C 1
ATOM 3194 O O . LYS A 1 422 ? -34.231 25.911 -4.806 1.00 43.84 444 LYS A O 1
ATOM 3200 N N . ASP A 1 423 ? -34.440 28.084 -4.259 1.00 44.32 445 ASP A N 1
ATOM 3201 C CA . ASP A 1 423 ? -35.177 28.396 -5.477 1.00 44.10 445 ASP A CA 1
ATOM 3202 C C . ASP A 1 423 ? -34.258 28.527 -6.687 1.00 39.78 445 ASP A C 1
ATOM 3203 O O . ASP A 1 423 ? -34.652 28.160 -7.800 1.00 38.93 445 ASP A O 1
ATOM 3208 N N . ALA A 1 424 ? -33.040 29.041 -6.495 1.00 36.68 446 ALA A N 1
ATOM 3209 C CA . ALA A 1 424 ? -32.090 29.113 -7.600 1.00 34.01 446 ALA A CA 1
ATOM 3210 C C . ALA A 1 424 ? -31.568 27.737 -7.987 1.00 32.81 446 ALA A C 1
ATOM 3211 O O . ALA A 1 424 ? -31.326 27.479 -9.172 1.00 33.01 446 ALA A O 1
ATOM 3213 N N . ALA A 1 425 ? -31.388 26.844 -7.012 1.00 32.41 447 ALA A N 1
ATOM 3214 C CA . ALA A 1 425 ? -30.998 25.478 -7.335 1.00 33.90 447 ALA A CA 1
ATOM 3215 C C . ALA A 1 425 ? -32.096 24.758 -8.102 1.00 36.76 447 ALA A C 1
ATOM 3216 O O . ALA A 1 425 ? -31.810 23.906 -8.950 1.00 35.71 447 ALA A O 1
ATOM 3218 N N . ARG A 1 426 ? -33.354 25.082 -7.812 1.00 39.87 448 ARG A N 1
ATOM 3219 C CA . ARG A 1 426 ? -34.466 24.449 -8.507 1.00 42.31 448 ARG A CA 1
ATOM 3220 C C . ARG A 1 426 ? -34.609 24.970 -9.935 1.00 42.20 448 ARG A C 1
ATOM 3221 O O . ARG A 1 426 ? -35.004 24.216 -10.833 1.00 42.43 448 ARG A O 1
ATOM 3229 N N . MET A 1 427 ? -34.278 26.243 -10.169 1.00 41.04 449 MET A N 1
ATOM 3230 C CA . MET A 1 427 ? -34.353 26.793 -11.520 1.00 39.94 449 MET A CA 1
ATOM 3231 C C . MET A 1 427 ? -33.265 26.216 -12.419 1.00 37.06 449 MET A C 1
ATOM 3232 O O . MET A 1 427 ? -33.519 25.903 -13.589 1.00 36.26 449 MET A O 1
ATOM 3237 N N . VAL A 1 428 ? -32.045 26.071 -11.892 1.00 35.14 450 VAL A N 1
ATOM 3238 C CA . VAL A 1 428 ? -30.969 25.450 -12.660 1.00 32.90 450 VAL A CA 1
ATOM 3239 C C . VAL A 1 428 ? -31.311 24.001 -12.976 1.00 31.39 450 VAL A C 1
ATOM 3240 O O . VAL A 1 428 ? -31.086 23.522 -14.094 1.00 29.69 450 VAL A O 1
ATOM 3244 N N . GLN A 1 429 ? -31.861 23.281 -11.994 1.00 32.54 451 GLN A N 1
ATOM 3245 C CA . GLN A 1 429 ? -32.249 21.892 -12.217 1.00 33.36 451 GLN A CA 1
ATOM 3246 C C . GLN A 1 429 ? -33.273 21.780 -13.338 1.00 35.08 451 GLN A C 1
ATOM 3247 O O . GLN A 1 429 ? -33.220 20.846 -14.146 1.00 35.69 451 GLN A O 1
ATOM 3253 N N . GLN A 1 430 ? -34.213 22.723 -13.405 1.00 37.39 452 GLN A N 1
ATOM 3254 C CA . GLN A 1 430 ? -35.200 22.712 -14.478 1.00 42.00 452 GLN A CA 1
ATOM 3255 C C . GLN A 1 430 ? -34.539 22.898 -15.838 1.00 41.67 452 GLN A C 1
ATOM 3256 O O . GLN A 1 430 ? -34.670 22.054 -16.731 1.00 42.74 452 GLN A O 1
ATOM 3262 N N . LYS A 1 431 ? -33.815 24.006 -16.009 1.00 39.09 453 LYS A N 1
ATOM 3263 C CA . LYS A 1 431 ? -33.267 24.343 -17.319 1.00 35.74 453 LYS A CA 1
ATOM 3264 C C . LYS A 1 431 ? -32.284 23.286 -17.807 1.00 33.19 453 LYS A C 1
ATOM 3265 O O . LYS A 1 431 ? -32.248 22.968 -19.001 1.00 33.80 453 LYS A O 1
ATOM 3271 N N . VAL A 1 432 ? -31.480 22.727 -16.901 1.00 30.06 454 VAL A N 1
ATOM 3272 C CA . VAL A 1 432 ? -30.476 21.754 -17.320 1.00 30.86 454 VAL A CA 1
ATOM 3273 C C . VAL A 1 432 ? -31.124 20.414 -17.655 1.00 34.23 454 VAL A C 1
ATOM 3274 O O . VAL A 1 432 ? -30.764 19.771 -18.648 1.00 34.11 454 VAL A O 1
ATOM 3278 N N . ASN A 1 433 ? -32.091 19.975 -16.843 1.00 36.68 455 ASN A N 1
ATOM 3279 C CA . ASN A 1 433 ? -32.742 18.691 -17.099 1.00 38.28 455 ASN A CA 1
ATOM 3280 C C . ASN A 1 433 ? -33.469 18.694 -18.437 1.00 38.88 455 ASN A C 1
ATOM 3281 O O . ASN A 1 433 ? -33.450 17.693 -19.165 1.00 38.64 455 ASN A O 1
ATOM 3286 N N . LEU A 1 434 ? -34.114 19.808 -18.783 1.00 39.26 456 LEU A N 1
ATOM 3287 C CA . LEU A 1 434 ? -34.778 19.908 -20.075 1.00 40.29 456 LEU A CA 1
ATOM 3288 C C . LEU A 1 434 ? -33.808 20.212 -21.209 1.00 36.72 456 LEU A C 1
ATOM 3289 O O . LEU A 1 434 ? -34.163 20.023 -22.377 1.00 36.43 456 LEU A O 1
ATOM 3294 N N . PHE A 1 435 ? -32.595 20.676 -20.897 1.00 36.62 457 PHE A N 1
ATOM 3295 C CA . PHE A 1 435 ? -31.565 20.784 -21.924 1.00 36.87 457 PHE A CA 1
ATOM 3296 C C . PHE A 1 435 ? -30.980 19.418 -22.260 1.00 38.31 457 PHE A C 1
ATOM 3297 O O . PHE A 1 435 ? -30.664 19.144 -23.422 1.00 38.02 457 PHE A O 1
ATOM 3305 N N . LEU A 1 436 ? -30.843 18.547 -21.259 1.00 40.14 458 LEU A N 1
ATOM 3306 C CA . LEU A 1 436 ? -30.262 17.229 -21.491 1.00 40.96 458 LEU A CA 1
ATOM 3307 C C . LEU A 1 436 ? -31.212 16.330 -22.272 1.00 43.82 458 LEU A C 1
ATOM 3308 O O . LEU A 1 436 ? -30.764 15.446 -23.011 1.00 43.73 458 LEU A O 1
ATOM 3313 N N . ASN A 1 437 ? -32.516 16.544 -22.124 1.00 46.66 459 ASN A N 1
ATOM 3314 C CA . ASN A 1 437 ? -33.555 15.741 -22.764 1.00 50.61 459 ASN A CA 1
ATOM 3315 C C . ASN A 1 437 ? -34.100 16.424 -24.012 1.00 53.20 459 ASN A C 1
ATOM 3316 O O . ASN A 1 437 ? -35.297 16.336 -24.306 1.00 54.28 459 ASN A O 1
ATOM 3321 N N . GLU A 1 438 ? -33.244 17.190 -24.691 1.00 53.41 460 GLU A N 1
ATOM 3322 C CA . GLU A 1 438 ? -33.575 17.943 -25.903 1.00 53.89 460 GLU A CA 1
ATOM 3323 C C . GLU A 1 438 ? -34.451 19.145 -25.579 1.00 54.82 460 GLU A C 1
ATOM 3324 O O . GLU A 1 438 ? -33.979 20.282 -25.588 1.00 53.38 460 GLU A O 1
ATOM 3326 N N . VAL B 1 11 ? -30.147 77.941 -58.187 1.00 66.65 33 VAL B N 1
ATOM 3327 C CA . VAL B 1 11 ? -30.663 76.695 -58.740 1.00 66.88 33 VAL B CA 1
ATOM 3328 C C . VAL B 1 11 ? -30.251 75.518 -57.862 1.00 62.52 33 VAL B C 1
ATOM 3329 O O . VAL B 1 11 ? -29.069 75.191 -57.760 1.00 61.76 33 VAL B O 1
ATOM 3331 N N . ILE B 1 12 ? -31.235 74.886 -57.231 1.00 60.53 34 ILE B N 1
ATOM 3332 C CA . ILE B 1 12 ? -30.999 73.754 -56.341 1.00 56.29 34 ILE B CA 1
ATOM 3333 C C . ILE B 1 12 ? -31.137 72.470 -57.153 1.00 56.87 34 ILE B C 1
ATOM 3334 O O . ILE B 1 12 ? -32.229 72.132 -57.618 1.00 57.63 34 ILE B O 1
ATOM 3339 N N . GLY B 1 13 ? -30.031 71.757 -57.326 1.00 55.52 35 GLY B N 1
ATOM 3340 C CA . GLY B 1 13 ? -30.055 70.526 -58.091 1.00 56.57 35 GLY B CA 1
ATOM 3341 C C . GLY B 1 13 ? -28.662 69.954 -58.229 1.00 54.29 35 GLY B C 1
ATOM 3342 O O . GLY B 1 13 ? -27.724 70.381 -57.553 1.00 51.66 35 GLY B O 1
ATOM 3343 N N . GLY B 1 14 ? -28.541 68.970 -59.114 1.00 55.63 36 GLY B N 1
ATOM 3344 C CA . GLY B 1 14 ? -27.265 68.328 -59.352 1.00 55.37 36 GLY B CA 1
ATOM 3345 C C . GLY B 1 14 ? -26.996 67.162 -58.423 1.00 53.10 36 GLY B C 1
ATOM 3346 O O . GLY B 1 14 ? -27.860 66.682 -57.682 1.00 53.49 36 GLY B O 1
ATOM 3347 N N . LYS B 1 15 ? -25.749 66.699 -58.475 1.00 50.78 37 LYS B N 1
ATOM 3348 C CA . LYS B 1 15 ? -25.335 65.539 -57.700 1.00 48.50 37 LYS B CA 1
ATOM 3349 C C . LYS B 1 15 ? -25.029 65.934 -56.262 1.00 44.96 37 LYS B C 1
ATOM 3350 O O . LYS B 1 15 ? -24.388 66.957 -56.005 1.00 44.48 37 LYS B O 1
ATOM 3356 N N . ILE B 1 16 ? -25.499 65.118 -55.323 1.00 43.76 38 ILE B N 1
ATOM 3357 C CA . ILE B 1 16 ? -25.156 65.253 -53.912 1.00 41.09 38 ILE B CA 1
ATOM 3358 C C . ILE B 1 16 ? -24.703 63.889 -53.413 1.00 40.98 38 ILE B C 1
ATOM 3359 O O . ILE B 1 16 ? -25.498 62.942 -53.377 1.00 43.91 38 ILE B O 1
ATOM 3364 N N . VAL B 1 17 ? -23.433 63.788 -53.040 1.00 37.53 39 VAL B N 1
ATOM 3365 C CA . VAL B 1 17 ? -22.872 62.551 -52.510 1.00 36.76 39 VAL B CA 1
ATOM 3366 C C . VAL B 1 17 ? -23.027 62.560 -50.996 1.00 34.84 39 VAL B C 1
ATOM 3367 O O . VAL B 1 17 ? -22.715 63.559 -50.337 1.00 33.41 39 VAL B O 1
ATOM 3371 N N . MET B 1 18 ? -23.508 61.449 -50.442 1.00 36.73 40 MET B N 1
ATOM 3372 C CA . MET B 1 18 ? -23.587 61.280 -48.999 1.00 38.78 40 MET B CA 1
ATOM 3373 C C . MET B 1 18 ? -23.244 59.844 -48.638 1.00 40.08 40 MET B C 1
ATOM 3374 O O . MET B 1 18 ? -23.574 58.912 -49.378 1.00 42.83 40 MET B O 1
ATOM 3379 N N . TYR B 1 19 ? -22.580 59.676 -47.500 1.00 36.76 41 TYR B N 1
ATOM 3380 C CA . TYR B 1 19 ? -22.229 58.360 -46.990 1.00 35.21 41 TYR B CA 1
ATOM 3381 C C . TYR B 1 19 ? -23.199 57.997 -45.874 1.00 35.49 41 TYR B C 1
ATOM 3382 O O . TYR B 1 19 ? -23.589 58.854 -45.076 1.00 33.63 41 TYR B O 1
ATOM 3391 N N . ALA B 1 20 ? -23.580 56.723 -45.817 1.00 37.02 42 ALA B N 1
ATOM 3392 C CA . ALA B 1 20 ? -24.525 56.232 -44.821 1.00 36.94 42 ALA B CA 1
ATOM 3393 C C . ALA B 1 20 ? -23.821 55.245 -43.903 1.00 36.68 42 ALA B C 1
ATOM 3394 O O . ALA B 1 20 ? -23.287 54.231 -44.368 1.00 35.44 42 ALA B O 1
ATOM 3396 N N . ALA B 1 21 ? -23.822 55.543 -42.606 1.00 38.39 43 ALA B N 1
ATOM 3397 C CA . ALA B 1 21 ? -23.288 54.622 -41.622 1.00 39.83 43 ALA B CA 1
ATOM 3398 C C . ALA B 1 21 ? -24.166 53.373 -41.546 1.00 44.42 43 ALA B C 1
ATOM 3399 O O . ALA B 1 21 ? -25.319 53.391 -41.985 1.00 45.09 43 ALA B O 1
ATOM 3401 N N . PRO B 1 22 ? -23.633 52.271 -41.001 1.00 47.03 44 PRO B N 1
ATOM 3402 C CA . PRO B 1 22 ? -24.390 51.003 -41.015 1.00 50.34 44 PRO B CA 1
ATOM 3403 C C . PRO B 1 22 ? -25.846 51.101 -40.582 1.00 54.16 44 PRO B C 1
ATOM 3404 O O . PRO B 1 22 ? -26.729 50.603 -41.289 1.00 56.69 44 PRO B O 1
ATOM 3408 N N . GLY B 1 23 ? -26.128 51.715 -39.445 1.00 53.83 45 GLY B N 1
ATOM 3409 C CA . GLY B 1 23 ? -27.481 51.691 -38.932 1.00 54.54 45 GLY B CA 1
ATOM 3410 C C . GLY B 1 23 ? -28.366 52.841 -39.358 1.00 52.86 45 GLY B C 1
ATOM 3411 O O . GLY B 1 23 ? -29.392 53.088 -38.712 1.00 54.18 45 GLY B O 1
ATOM 3412 N N . ASP B 1 24 ? -27.990 53.570 -40.405 1.00 49.06 46 ASP B N 1
ATOM 3413 C CA . ASP B 1 24 ? -28.684 54.806 -40.740 1.00 46.46 46 ASP B CA 1
ATOM 3414 C C . ASP B 1 24 ? -30.111 54.552 -41.198 1.00 45.49 46 ASP B C 1
ATOM 3415 O O . ASP B 1 24 ? -30.356 53.695 -42.050 1.00 46.84 46 ASP B O 1
ATOM 3420 N N . ASN B 1 25 ? -31.054 55.303 -40.620 1.00 44.13 47 ASN B N 1
ATOM 3421 C CA . ASN B 1 25 ? -32.437 55.285 -41.068 1.00 46.66 47 ASN B CA 1
ATOM 3422 C C . ASN B 1 25 ? -33.024 56.677 -41.289 1.00 44.33 47 ASN B C 1
ATOM 3423 O O . ASN B 1 25 ? -34.188 56.783 -41.694 1.00 44.79 47 ASN B O 1
ATOM 3428 N N . VAL B 1 26 ? -32.267 57.739 -41.030 1.00 42.89 48 VAL B N 1
ATOM 3429 C CA . VAL B 1 26 ? -32.795 59.087 -41.196 1.00 42.60 48 VAL B CA 1
ATOM 3430 C C . VAL B 1 26 ? -32.506 59.647 -42.587 1.00 41.34 48 VAL B C 1
ATOM 3431 O O . VAL B 1 26 ? -33.327 60.389 -43.135 1.00 40.25 48 VAL B O 1
ATOM 3435 N N . GLN B 1 27 ? -31.369 59.283 -43.189 1.00 41.04 49 GLN B N 1
ATOM 3436 C CA . GLN B 1 27 ? -30.986 59.883 -44.465 1.00 41.01 49 GLN B CA 1
ATOM 3437 C C . GLN B 1 27 ? -31.970 59.549 -45.579 1.00 41.55 49 GLN B C 1
ATOM 3438 O O . GLN B 1 27 ? -32.189 60.373 -46.475 1.00 40.57 49 GLN B O 1
ATOM 3444 N N . SER B 1 28 ? -32.569 58.356 -45.551 1.00 43.48 50 SER B N 1
ATOM 3445 C CA . SER B 1 28 ? -33.577 58.033 -46.556 1.00 46.18 50 SER B CA 1
ATOM 3446 C C . SER B 1 28 ? -34.783 58.955 -46.442 1.00 46.13 50 SER B C 1
ATOM 3447 O O . SER B 1 28 ? -35.401 59.298 -47.457 1.00 47.82 50 SER B O 1
ATOM 3450 N N . GLU B 1 29 ? -35.126 59.369 -45.220 1.00 41.20 51 GLU B N 1
ATOM 3451 C CA . GLU B 1 29 ? -36.168 60.373 -45.032 1.00 45.29 51 GLU B CA 1
ATOM 3452 C C . GLU B 1 29 ? -35.739 61.719 -45.601 1.00 44.31 51 GLU B C 1
ATOM 3453 O O . GLU B 1 29 ? -36.507 62.376 -46.314 1.00 45.02 51 GLU B O 1
ATOM 3459 N N . ILE B 1 30 ? -34.520 62.154 -45.268 1.00 41.39 52 ILE B N 1
ATOM 3460 C CA . ILE B 1 30 ? -34.017 63.435 -45.758 1.00 40.78 52 ILE B CA 1
ATOM 3461 C C . ILE B 1 30 ? -34.061 63.469 -47.280 1.00 39.77 52 ILE B C 1
ATOM 3462 O O . ILE B 1 30 ? -34.541 64.434 -47.885 1.00 39.68 52 ILE B O 1
ATOM 3467 N N . ARG B 1 31 ? -33.566 62.405 -47.917 1.00 40.91 53 ARG B N 1
ATOM 3468 C CA . ARG B 1 31 ? -33.559 62.346 -49.375 1.00 44.30 53 ARG B CA 1
ATOM 3469 C C . ARG B 1 31 ? -34.973 62.415 -49.938 1.00 48.06 53 ARG B C 1
ATOM 3470 O O . ARG B 1 31 ? -35.221 63.122 -50.921 1.00 44.82 53 ARG B O 1
ATOM 3478 N N . ASN B 1 32 ? -35.914 61.690 -49.327 1.00 50.95 54 ASN B N 1
ATOM 3479 C CA . ASN B 1 32 ? -37.292 61.717 -49.806 1.00 53.93 54 ASN B CA 1
ATOM 3480 C C . ASN B 1 32 ? -37.882 63.117 -49.688 1.00 50.62 54 ASN B C 1
ATOM 3481 O O . ASN B 1 32 ? -38.548 63.600 -50.611 1.00 51.87 54 ASN B O 1
ATOM 3486 N N . ILE B 1 33 ? -37.648 63.783 -48.556 1.00 47.42 55 ILE B N 1
ATOM 3487 C CA . ILE B 1 33 ? -38.123 65.152 -48.381 1.00 46.51 55 ILE B CA 1
ATOM 3488 C C . ILE B 1 33 ? -37.413 66.091 -49.349 1.00 46.42 55 ILE B C 1
ATOM 3489 O O . ILE B 1 33 ? -38.048 66.926 -50.006 1.00 47.70 55 ILE B O 1
ATOM 3494 N N . VAL B 1 34 ? -36.086 65.972 -49.450 1.00 44.10 56 VAL B N 1
ATOM 3495 C CA . VAL B 1 34 ? -35.326 66.830 -50.357 1.00 44.46 56 VAL B CA 1
ATOM 3496 C C . VAL B 1 34 ? -35.757 66.596 -51.799 1.00 47.17 56 VAL B C 1
ATOM 3497 O O . VAL B 1 34 ? -35.810 67.532 -52.603 1.00 47.66 56 VAL B O 1
ATOM 3501 N N . ARG B 1 35 ? -36.055 65.343 -52.154 1.00 47.37 57 ARG B N 1
ATOM 3502 C CA . ARG B 1 35 ? -36.514 65.033 -53.503 1.00 51.36 57 ARG B CA 1
ATOM 3503 C C . ARG B 1 35 ? -37.976 65.402 -53.729 1.00 53.20 57 ARG B C 1
ATOM 3504 O O . ARG B 1 35 ? -38.394 65.521 -54.885 1.00 55.97 57 ARG B O 1
ATOM 3512 N N . SER B 1 36 ? -38.758 65.588 -52.661 1.00 56.68 58 SER B N 1
ATOM 3513 C CA . SER B 1 36 ? -40.140 66.038 -52.818 1.00 59.91 58 SER B CA 1
ATOM 3514 C C . SER B 1 36 ? -40.193 67.477 -53.315 1.00 61.60 58 SER B C 1
ATOM 3515 O O . SER B 1 36 ? -40.795 67.768 -54.355 1.00 64.25 58 SER B O 1
ATOM 3518 N N . LYS B 1 37 ? -39.558 68.394 -52.589 1.00 60.71 59 LYS B N 1
ATOM 3519 C CA . LYS B 1 37 ? -39.165 69.638 -53.226 1.00 63.21 59 LYS B CA 1
ATOM 3520 C C . LYS B 1 37 ? -38.039 69.340 -54.211 1.00 64.65 59 LYS B C 1
ATOM 3521 O O . LYS B 1 37 ? -37.557 68.211 -54.298 1.00 65.58 59 LYS B O 1
ATOM 3527 N N . TYR B 1 38 ? -37.633 70.360 -54.971 1.00 65.41 60 TYR B N 1
ATOM 3528 C CA . TYR B 1 38 ? -36.504 70.286 -55.901 1.00 63.72 60 TYR B CA 1
ATOM 3529 C C . TYR B 1 38 ? -36.322 68.891 -56.490 1.00 62.83 60 TYR B C 1
ATOM 3530 O O . TYR B 1 38 ? -35.385 68.183 -56.105 1.00 60.04 60 TYR B O 1
ATOM 3539 N N . PRO B 1 39 ? -37.183 68.452 -57.412 1.00 65.43 61 PRO B N 1
ATOM 3540 C CA . PRO B 1 39 ? -37.069 67.078 -57.921 1.00 64.92 61 PRO B CA 1
ATOM 3541 C C . PRO B 1 39 ? -35.838 66.816 -58.775 1.00 63.58 61 PRO B C 1
ATOM 3542 O O . PRO B 1 39 ? -35.681 65.690 -59.258 1.00 63.70 61 PRO B O 1
ATOM 3546 N N . ASN B 1 40 ? -34.960 67.795 -58.985 1.00 62.48 62 ASN B N 1
ATOM 3547 C CA . ASN B 1 40 ? -33.774 67.597 -59.810 1.00 62.48 62 ASN B CA 1
ATOM 3548 C C . ASN B 1 40 ? -32.524 67.259 -59.002 1.00 58.83 62 ASN B C 1
ATOM 3549 O O . ASN B 1 40 ? -31.459 67.060 -59.596 1.00 58.13 62 ASN B O 1
ATOM 3554 N N . VAL B 1 41 ? -32.614 67.201 -57.674 1.00 56.42 63 VAL B N 1
ATOM 3555 C CA . VAL B 1 41 ? -31.449 66.847 -56.868 1.00 52.00 63 VAL B CA 1
ATOM 3556 C C . VAL B 1 41 ? -31.171 65.359 -57.035 1.00 52.51 63 VAL B C 1
ATOM 3557 O O . VAL B 1 41 ? -32.030 64.515 -56.751 1.00 52.25 63 VAL B O 1
ATOM 3561 N N . GLU B 1 42 ? -29.967 65.030 -57.499 1.00 53.09 64 GLU B N 1
ATOM 3562 C CA . GLU B 1 42 ? -29.559 63.648 -57.726 1.00 54.36 64 GLU B CA 1
ATOM 3563 C C . GLU B 1 42 ? -28.710 63.190 -56.548 1.00 50.25 64 GLU B C 1
ATOM 3564 O O . GLU B 1 42 ? -27.558 63.609 -56.404 1.00 48.60 64 GLU B O 1
ATOM 3570 N N . PHE B 1 43 ? -29.281 62.333 -55.706 1.00 49.24 65 PHE B N 1
ATOM 3571 C CA . PHE B 1 43 ? -28.550 61.796 -54.568 1.00 46.34 65 PHE B CA 1
ATOM 3572 C C . PHE B 1 43 ? -27.735 60.584 -54.999 1.00 47.03 65 PHE B C 1
ATOM 3573 O O . PHE B 1 43 ? -28.272 59.637 -55.581 1.00 49.82 65 PHE B O 1
ATOM 3581 N N . GLN B 1 44 ? -26.439 60.621 -54.715 1.00 45.39 66 GLN B N 1
ATOM 3582 C CA . GLN B 1 44 ? -25.541 59.490 -54.929 1.00 46.58 66 GLN B CA 1
ATOM 3583 C C . GLN B 1 44 ? -25.117 58.995 -53.551 1.00 45.33 66 GLN B C 1
ATOM 3584 O O . GLN B 1 44 ? -24.243 59.586 -52.909 1.00 44.17 66 GLN B O 1
ATOM 3590 N N . VAL B 1 45 ? -25.742 57.911 -53.098 1.00 45.39 67 VAL B N 1
ATOM 3591 C CA . VAL B 1 45 ? -25.554 57.398 -51.746 1.00 44.21 67 VAL B CA 1
ATOM 3592 C C . VAL B 1 45 ? -24.557 56.251 -51.782 1.00 44.76 67 VAL B C 1
ATOM 3593 O O . VAL B 1 45 ? -24.680 55.334 -52.604 1.00 40.91 67 VAL B O 1
ATOM 3597 N N . VAL B 1 46 ? -23.577 56.298 -50.886 1.00 42.23 68 VAL B N 1
ATOM 3598 C CA . VAL B 1 46 ? -22.652 55.197 -50.653 1.00 42.08 68 VAL B CA 1
ATOM 3599 C C . VAL B 1 46 ? -22.951 54.657 -49.263 1.00 40.71 68 VAL B C 1
ATOM 3600 O O . VAL B 1 46 ? -22.719 55.340 -48.257 1.00 34.37 68 VAL B O 1
ATOM 3604 N N . SER B 1 47 ? -23.475 53.438 -49.200 1.00 42.67 69 SER B N 1
ATOM 3605 C CA . SER B 1 47 ? -23.800 52.801 -47.936 1.00 43.79 69 SER B CA 1
ATOM 3606 C C . SER B 1 47 ? -22.659 51.896 -47.492 1.00 46.81 69 SER B C 1
ATOM 3607 O O . SER B 1 47 ? -21.978 51.272 -48.311 1.00 48.56 69 SER B O 1
ATOM 3610 N N . PHE B 1 48 ? -22.455 51.836 -46.181 1.00 47.30 70 PHE B N 1
ATOM 3611 C CA . PHE B 1 48 ? -21.424 51.008 -45.578 1.00 49.04 70 PHE B CA 1
ATOM 3612 C C . PHE B 1 48 ? -22.076 50.050 -44.594 1.00 52.02 70 PHE B C 1
ATOM 3613 O O . PHE B 1 48 ? -22.988 50.432 -43.855 1.00 52.59 70 PHE B O 1
ATOM 3621 N N . ASN B 1 49 ? -21.553 48.825 -44.548 1.00 53.76 71 ASN B N 1
ATOM 3622 C CA . ASN B 1 49 ? -22.079 47.804 -43.610 1.00 56.04 71 ASN B CA 1
ATOM 3623 C C . ASN B 1 49 ? -21.092 47.562 -42.479 1.00 53.82 71 ASN B C 1
ATOM 3624 O O . ASN B 1 49 ? -21.458 46.882 -41.529 1.00 54.93 71 ASN B O 1
ATOM 3629 N N . ASN B 1 50 ? -19.895 48.127 -42.599 1.00 50.33 72 ASN B N 1
ATOM 3630 C CA . ASN B 1 50 ? -18.878 48.023 -41.564 1.00 47.67 72 ASN B CA 1
ATOM 3631 C C . ASN B 1 50 ? -18.587 49.423 -41.045 1.00 43.64 72 ASN B C 1
ATOM 3632 O O . ASN B 1 50 ? -18.381 50.351 -41.835 1.00 41.04 72 ASN B O 1
ATOM 3637 N N . ALA B 1 51 ? -18.577 49.574 -39.719 1.00 42.86 73 ALA B N 1
ATOM 3638 C CA . ALA B 1 51 ? -18.389 50.897 -39.132 1.00 39.48 73 ALA B CA 1
ATOM 3639 C C . ALA B 1 51 ? -16.972 51.405 -39.358 1.00 38.29 73 ALA B C 1
ATOM 3640 O O . ALA B 1 51 ? -16.768 52.600 -39.606 1.00 34.37 73 ALA B O 1
ATOM 3642 N N . ASP B 1 52 ? -15.979 50.516 -39.279 1.00 40.92 74 ASP B N 1
ATOM 3643 C CA . ASP B 1 52 ? -14.601 50.942 -39.492 1.00 42.04 74 ASP B CA 1
ATOM 3644 C C . ASP B 1 52 ? -14.351 51.314 -40.947 1.00 39.12 74 ASP B C 1
ATOM 3645 O O . ASP B 1 52 ? -13.538 52.203 -41.224 1.00 37.47 74 ASP B O 1
ATOM 3650 N N . GLU B 1 53 ? -15.039 50.659 -41.885 1.00 38.56 75 GLU B N 1
ATOM 3651 C CA . GLU B 1 53 ? -14.908 51.040 -43.286 1.00 37.81 75 GLU B CA 1
ATOM 3652 C C . GLU B 1 53 ? -15.544 52.399 -43.546 1.00 36.71 75 GLU B C 1
ATOM 3653 O O . GLU B 1 53 ? -15.051 53.163 -44.383 1.00 37.64 75 GLU B O 1
ATOM 3655 N N . PHE B 1 54 ? -16.635 52.713 -42.844 1.00 35.53 76 PHE B N 1
ATOM 3656 C CA . PHE B 1 54 ? -17.221 54.046 -42.933 1.00 33.88 76 PHE B CA 1
ATOM 3657 C C . PHE B 1 54 ? -16.261 55.096 -42.386 1.00 33.03 76 PHE B C 1
ATOM 3658 O O . PHE B 1 54 ? -15.954 56.086 -43.059 1.00 27.80 76 PHE B O 1
ATOM 3666 N N . LYS B 1 55 ? -15.781 54.891 -41.157 1.00 32.17 77 LYS B N 1
ATOM 3667 C CA . LYS B 1 55 ? -14.917 55.874 -40.512 1.00 32.75 77 LYS B CA 1
ATOM 3668 C C . LYS B 1 55 ? -13.604 56.045 -41.266 1.00 32.27 77 LYS B C 1
ATOM 3669 O O . LYS B 1 55 ? -13.108 57.168 -41.413 1.00 32.30 77 LYS B O 1
ATOM 3675 N N . SER B 1 56 ? -13.029 54.944 -41.758 1.00 33.24 78 SER B N 1
ATOM 3676 C CA . SER B 1 56 ? -11.739 55.022 -42.438 1.00 33.47 78 SER B CA 1
ATOM 3677 C C . SER B 1 56 ? -11.841 55.810 -43.738 1.00 31.36 78 SER B C 1
ATOM 3678 O O . SER B 1 56 ? -11.023 56.697 -44.001 1.00 30.32 78 SER B O 1
ATOM 3681 N N . ARG B 1 57 ? -12.847 55.509 -44.562 1.00 33.86 79 ARG B N 1
ATOM 3682 C CA . ARG B 1 57 ? -12.957 56.193 -45.848 1.00 34.91 79 ARG B CA 1
ATOM 3683 C C . ARG B 1 57 ? -13.375 57.646 -45.669 1.00 31.80 79 ARG B C 1
ATOM 3684 O O . ARG B 1 57 ? -12.863 58.534 -46.361 1.00 31.61 79 ARG B O 1
ATOM 3692 N N . LEU B 1 58 ? -14.304 57.910 -44.749 1.00 31.02 80 LEU B N 1
ATOM 3693 C CA . LEU B 1 58 ? -14.786 59.274 -44.556 1.00 31.19 80 LEU B CA 1
ATOM 3694 C C . LEU B 1 58 ? -13.678 60.166 -44.007 1.00 31.56 80 LEU B C 1
ATOM 3695 O O . LEU B 1 58 ? -13.453 61.274 -44.508 1.00 30.04 80 LEU B O 1
ATOM 3700 N N . LEU B 1 59 ? -12.977 59.698 -42.970 1.00 31.73 81 LEU B N 1
ATOM 3701 C CA . LEU B 1 59 ? -11.942 60.515 -42.345 1.00 32.38 81 LEU B CA 1
ATOM 3702 C C . LEU B 1 59 ? -10.752 60.719 -43.277 1.00 31.33 81 LEU B C 1
ATOM 3703 O O . LEU B 1 59 ? -10.224 61.832 -43.377 1.00 30.10 81 LEU B O 1
ATOM 3708 N N . THR B 1 60 ? -10.317 59.662 -43.969 1.00 31.82 82 THR B N 1
ATOM 3709 C CA . THR B 1 60 ? -9.179 59.794 -44.875 1.00 34.53 82 THR B CA 1
ATOM 3710 C C . THR B 1 60 ? -9.490 60.745 -46.024 1.00 34.21 82 THR B C 1
ATOM 3711 O O . THR B 1 60 ? -8.633 61.539 -46.432 1.00 34.31 82 THR B O 1
ATOM 3715 N N . GLU B 1 61 ? -10.712 60.684 -46.557 1.00 33.31 83 GLU B N 1
ATOM 3716 C CA . GLU B 1 61 ? -11.077 61.572 -47.656 1.00 33.60 83 GLU B CA 1
ATOM 3717 C C . GLU B 1 61 ? -11.165 63.020 -47.190 1.00 32.93 83 GLU B C 1
ATOM 3718 O O . GLU B 1 61 ? -10.689 63.929 -47.880 1.00 36.25 83 GLU B O 1
ATOM 3724 N N . LEU B 1 62 ? -11.768 63.254 -46.021 1.00 28.86 84 LEU B N 1
ATOM 3725 C CA . LEU B 1 62 ? -11.877 64.614 -45.500 1.00 27.67 84 LEU B CA 1
ATOM 3726 C C . LEU B 1 62 ? -10.505 65.227 -45.239 1.00 28.24 84 LEU B C 1
ATOM 3727 O O . LEU B 1 62 ? -10.259 66.385 -45.596 1.00 27.81 84 LEU B O 1
ATOM 3732 N N . MET B 1 63 ? -9.591 64.466 -44.633 1.00 28.24 85 MET B N 1
ATOM 3733 C CA . MET B 1 63 ? -8.275 65.013 -44.324 1.00 30.41 85 MET B CA 1
ATOM 3734 C C . MET B 1 63 ? -7.428 65.243 -45.566 1.00 32.17 85 MET B C 1
ATOM 3735 O O . MET B 1 63 ? -6.342 65.824 -45.456 1.00 33.33 85 MET B O 1
ATOM 3740 N N . ALA B 1 64 ? -7.892 64.807 -46.735 1.00 33.53 86 ALA B N 1
ATOM 3741 C CA . ALA B 1 64 ? -7.223 65.083 -47.997 1.00 35.21 86 ALA B CA 1
ATOM 3742 C C . ALA B 1 64 ? -7.985 66.094 -48.844 1.00 36.56 86 ALA B C 1
ATOM 3743 O O . ALA B 1 64 ? -7.639 66.297 -50.013 1.00 38.17 86 ALA B O 1
ATOM 3745 N N . GLY B 1 65 ? -9.014 66.730 -48.286 1.00 35.54 87 GLY B N 1
ATOM 3746 C CA . GLY B 1 65 ? -9.786 67.707 -49.025 1.00 36.21 87 GLY B CA 1
ATOM 3747 C C . GLY B 1 65 ? -10.859 67.141 -49.926 1.00 36.57 87 GLY B C 1
ATOM 3748 O O . GLY B 1 65 ? -11.365 67.869 -50.788 1.00 38.77 87 GLY B O 1
ATOM 3749 N N . GLU B 1 66 ? -11.224 65.871 -49.763 1.00 34.71 88 GLU B N 1
ATOM 3750 C CA . GLU B 1 66 ? -12.219 65.195 -50.577 1.00 37.51 88 GLU B CA 1
ATOM 3751 C C . GLU B 1 66 ? -13.425 64.837 -49.706 1.00 34.88 88 GLU B C 1
ATOM 3752 O O . GLU B 1 66 ? -13.674 65.504 -48.685 1.00 33.16 88 GLU B O 1
ATOM 3758 N N . GLY B 1 67 ? -14.170 63.808 -50.101 1.00 34.55 89 GLY B N 1
ATOM 3759 C CA . GLY B 1 67 ? -15.290 63.341 -49.324 1.00 33.96 89 GLY B CA 1
ATOM 3760 C C . GLY B 1 67 ? -16.627 63.713 -49.929 1.00 34.82 89 GLY B C 1
ATOM 3761 O O . GLY B 1 67 ? -16.709 64.349 -50.985 1.00 36.90 89 GLY B O 1
ATOM 3762 N N . PRO B 1 68 ? -17.706 63.316 -49.264 1.00 33.29 90 PRO B N 1
ATOM 3763 C CA . PRO B 1 68 ? -19.045 63.577 -49.796 1.00 33.11 90 PRO B CA 1
ATOM 3764 C C . PRO B 1 68 ? -19.441 65.035 -49.627 1.00 33.41 90 PRO B C 1
ATOM 3765 O O . PRO B 1 68 ? -18.832 65.795 -48.873 1.00 32.99 90 PRO B O 1
ATOM 3769 N N . ASP B 1 69 ? -20.492 65.417 -50.357 1.00 33.20 91 ASP B N 1
ATOM 3770 C CA . ASP B 1 69 ? -20.957 66.799 -50.312 1.00 32.64 91 ASP B CA 1
ATOM 3771 C C . ASP B 1 69 ? -21.572 67.135 -48.960 1.00 31.29 91 ASP B C 1
ATOM 3772 O O . ASP B 1 69 ? -21.324 68.215 -48.411 1.00 27.39 91 ASP B O 1
ATOM 3777 N N . VAL B 1 70 ? -22.377 66.230 -48.410 1.00 27.66 92 VAL B N 1
ATOM 3778 C CA . VAL B 1 70 ? -22.999 66.412 -47.105 1.00 26.57 92 VAL B CA 1
ATOM 3779 C C . VAL B 1 70 ? -22.484 65.317 -46.184 1.00 25.51 92 VAL B C 1
ATOM 3780 O O . VAL B 1 70 ? -22.532 64.132 -46.533 1.00 26.10 92 VAL B O 1
ATOM 3784 N N . ILE B 1 71 ? -21.994 65.715 -45.014 1.00 24.96 93 ILE B N 1
ATOM 3785 C CA . ILE B 1 71 ? -21.371 64.804 -44.061 1.00 25.09 93 ILE B CA 1
ATOM 3786 C C . ILE B 1 71 ? -22.286 64.696 -42.850 1.00 25.79 93 ILE B C 1
ATOM 3787 O O . ILE B 1 71 ? -22.645 65.710 -42.240 1.00 24.95 93 ILE B O 1
ATOM 3792 N N . VAL B 1 72 ? -22.666 63.468 -42.507 1.00 27.36 94 VAL B N 1
ATOM 3793 C CA . VAL B 1 72 ? -23.453 63.178 -41.314 1.00 29.70 94 VAL B CA 1
ATOM 3794 C C . VAL B 1 72 ? -22.603 62.315 -40.396 1.00 33.84 94 VAL B C 1
ATOM 3795 O O . VAL B 1 72 ? -22.185 61.215 -40.782 1.00 36.17 94 VAL B O 1
ATOM 3799 N N . LEU B 1 73 ? -22.352 62.803 -39.184 1.00 32.28 95 LEU B N 1
ATOM 3800 C CA . LEU B 1 73 ? -21.486 62.114 -38.241 1.00 30.74 95 LEU B CA 1
ATOM 3801 C C . LEU B 1 73 ? -22.156 62.028 -36.878 1.00 30.25 95 LEU B C 1
ATOM 3802 O O . LEU B 1 73 ? -22.905 62.922 -36.476 1.00 30.18 95 LEU B O 1
ATOM 3807 N N . SER B 1 74 ? -21.868 60.934 -36.170 1.00 28.51 96 SER B N 1
ATOM 3808 C CA . SER B 1 74 ? -22.244 60.750 -34.771 1.00 28.99 96 SER B CA 1
ATOM 3809 C C . SER B 1 74 ? -20.937 60.496 -34.027 1.00 29.17 96 SER B C 1
ATOM 3810 O O . SER B 1 74 ? -20.607 59.348 -33.696 1.00 29.86 96 SER B O 1
ATOM 3813 N N . PRO B 1 75 ? -20.170 61.553 -33.745 1.00 28.44 97 PRO B N 1
ATOM 3814 C CA . PRO B 1 75 ? -18.771 61.378 -33.339 1.00 29.89 97 PRO B CA 1
ATOM 3815 C C . PRO B 1 75 ? -18.524 61.191 -31.852 1.00 32.24 97 PRO B C 1
ATOM 3816 O O . PRO B 1 75 ? -17.381 60.896 -31.477 1.00 35.29 97 PRO B O 1
ATOM 3820 N N . SER B 1 76 ? -19.536 61.338 -31.000 1.00 31.37 98 SER B N 1
ATOM 3821 C CA . SER B 1 76 ? -19.306 61.212 -29.567 1.00 31.56 98 SER B CA 1
ATOM 3822 C C . SER B 1 76 ? -19.415 59.758 -29.130 1.00 32.45 98 SER B C 1
ATOM 3823 O O . SER B 1 76 ? -19.021 58.851 -29.870 1.00 33.86 98 SER B O 1
ATOM 3826 N N . THR B 1 77 ? -19.951 59.523 -27.933 1.00 31.83 99 THR B N 1
ATOM 3827 C CA . THR B 1 77 ? -19.895 58.201 -27.324 1.00 33.81 99 THR B CA 1
ATOM 3828 C C . THR B 1 77 ? -21.271 57.652 -26.959 1.00 34.35 99 THR B C 1
ATOM 3829 O O . THR B 1 77 ? -21.361 56.709 -26.167 1.00 36.56 99 THR B O 1
ATOM 3833 N N . LYS B 1 78 ? -22.347 58.194 -27.530 1.00 33.06 100 LYS B N 1
ATOM 3834 C CA . LYS B 1 78 ? -23.646 57.581 -27.299 1.00 37.80 100 LYS B CA 1
ATOM 3835 C C . LYS B 1 78 ? -23.689 56.204 -27.966 1.00 38.96 100 LYS B C 1
ATOM 3836 O O . LYS B 1 78 ? -22.779 55.815 -28.704 1.00 37.37 100 LYS B O 1
ATOM 3842 N N . LYS B 1 79 ? -24.765 55.462 -27.693 1.00 41.59 101 LYS B N 1
ATOM 3843 C CA . LYS B 1 79 ? -24.771 54.019 -27.929 1.00 45.51 101 LYS B CA 1
ATOM 3844 C C . LYS B 1 79 ? -24.376 53.658 -29.359 1.00 46.71 101 LYS B C 1
ATOM 3845 O O . LYS B 1 79 ? -23.396 52.940 -29.582 1.00 49.77 101 LYS B O 1
ATOM 3851 N N . GLY B 1 80 ? -25.122 54.152 -30.343 1.00 45.32 102 GLY B N 1
ATOM 3852 C CA . GLY B 1 80 ? -24.872 53.764 -31.719 1.00 43.79 102 GLY B CA 1
ATOM 3853 C C . GLY B 1 80 ? -23.890 54.645 -32.464 1.00 39.86 102 GLY B C 1
ATOM 3854 O O . GLY B 1 80 ? -23.957 54.762 -33.691 1.00 38.28 102 GLY B O 1
ATOM 3855 N N . SER B 1 81 ? -22.970 55.270 -31.735 1.00 38.43 103 SER B N 1
ATOM 3856 C CA . SER B 1 81 ? -22.054 56.227 -32.333 1.00 36.20 103 SER B CA 1
ATOM 3857 C C . SER B 1 81 ? -20.886 55.528 -33.022 1.00 35.77 103 SER B C 1
ATOM 3858 O O . SER B 1 81 ? -20.530 54.387 -32.712 1.00 36.43 103 SER B O 1
ATOM 3861 N N . ILE B 1 82 ? -20.297 56.236 -33.984 1.00 33.92 104 ILE B N 1
ATOM 3862 C CA . ILE B 1 82 ? -18.977 55.903 -34.502 1.00 35.61 104 ILE B CA 1
ATOM 3863 C C . ILE B 1 82 ? -18.015 56.955 -33.968 1.00 34.24 104 ILE B C 1
ATOM 3864 O O . ILE B 1 82 ? -17.847 58.022 -34.568 1.00 32.50 104 ILE B O 1
ATOM 3869 N N . THR B 1 83 ? -17.393 56.663 -32.827 1.00 35.80 105 THR B N 1
ATOM 3870 C CA . THR B 1 83 ? -16.618 57.660 -32.097 1.00 35.90 105 THR B CA 1
ATOM 3871 C C . THR B 1 83 ? -15.390 58.094 -32.889 1.00 35.72 105 THR B C 1
ATOM 3872 O O . THR B 1 83 ? -14.656 57.260 -33.427 1.00 37.76 105 THR B O 1
ATOM 3876 N N . ILE B 1 84 ? -15.171 59.406 -32.962 1.00 32.58 106 ILE B N 1
ATOM 3877 C CA . ILE B 1 84 ? -14.005 59.985 -33.621 1.00 31.41 106 ILE B CA 1
ATOM 3878 C C . ILE B 1 84 ? -13.163 60.690 -32.567 1.00 30.35 106 ILE B C 1
ATOM 3879 O O . ILE B 1 84 ? -13.685 61.479 -31.769 1.00 28.09 106 ILE B O 1
ATOM 3884 N N . GLU B 1 85 ? -11.859 60.405 -32.568 1.00 32.17 107 GLU B N 1
ATOM 3885 C CA . GLU B 1 85 ? -11.000 60.823 -31.464 1.00 32.37 107 GLU B CA 1
ATOM 3886 C C . GLU B 1 85 ? -10.699 62.316 -31.509 1.00 29.02 107 GLU B C 1
ATOM 3887 O O . GLU B 1 85 ? -10.616 62.967 -30.461 1.00 28.18 107 GLU B O 1
ATOM 3893 N N . THR B 1 86 ? -10.526 62.878 -32.703 1.00 28.26 108 THR B N 1
ATOM 3894 C CA . THR B 1 86 ? -10.109 64.268 -32.868 1.00 28.55 108 THR B CA 1
ATOM 3895 C C . THR B 1 86 ? -11.072 65.005 -33.789 1.00 27.16 108 THR B C 1
ATOM 3896 O O . THR B 1 86 ? -10.682 65.622 -34.783 1.00 27.04 108 THR B O 1
ATOM 3900 N N . MET B 1 87 ? -12.363 64.943 -33.452 1.00 25.80 109 MET B N 1
ATOM 3901 C CA . MET B 1 87 ? -13.383 65.584 -34.277 1.00 27.54 109 MET B CA 1
ATOM 3902 C C . MET B 1 87 ? -13.208 67.098 -34.321 1.00 25.16 109 MET B C 1
ATOM 3903 O O . MET B 1 87 ? -13.336 67.712 -35.387 1.00 21.74 109 MET B O 1
ATOM 3908 N N . ARG B 1 88 ? -12.920 67.723 -33.175 1.00 25.13 110 ARG B N 1
ATOM 3909 C CA . ARG B 1 88 ? -12.764 69.175 -33.166 1.00 27.93 110 ARG B CA 1
ATOM 3910 C C . ARG B 1 88 ? -11.534 69.609 -33.953 1.00 28.92 110 ARG B C 1
ATOM 3911 O O . ARG B 1 88 ? -11.581 70.604 -34.685 1.00 29.45 110 ARG B O 1
ATOM 3919 N N . LYS B 1 89 ? -10.427 68.874 -33.824 1.00 29.04 111 LYS B N 1
ATOM 3920 C CA . LYS B 1 89 ? -9.240 69.208 -34.602 1.00 29.45 111 LYS B CA 1
ATOM 3921 C C . LYS B 1 89 ? -9.498 69.057 -36.093 1.00 28.67 111 LYS B C 1
ATOM 3922 O O . LYS B 1 89 ? -8.967 69.832 -36.898 1.00 22.63 111 LYS B O 1
ATOM 3928 N N . LEU B 1 90 ? -10.313 68.074 -36.480 1.00 27.53 112 LEU B N 1
ATOM 3929 C CA . LEU B 1 90 ? -10.670 67.919 -37.885 1.00 27.79 112 LEU B CA 1
ATOM 3930 C C . LEU B 1 90 ? -11.484 69.110 -38.375 1.00 28.59 112 LEU B C 1
ATOM 3931 O O . LEU B 1 90 ? -11.259 69.609 -39.484 1.00 27.95 112 LEU B O 1
ATOM 3936 N N . VAL B 1 91 ? -12.431 69.579 -37.559 1.00 27.66 113 VAL B N 1
ATOM 3937 C CA . VAL B 1 91 ? -13.207 70.764 -37.913 1.00 26.15 113 VAL B CA 1
ATOM 3938 C C . VAL B 1 91 ? -12.302 71.987 -37.986 1.00 26.46 113 VAL B C 1
ATOM 3939 O O . VAL B 1 91 ? -12.427 72.819 -38.892 1.00 26.61 113 VAL B O 1
ATOM 3943 N N . GLU B 1 92 ? -11.360 72.102 -37.046 1.00 26.90 114 GLU B N 1
ATOM 3944 C CA . GLU B 1 92 ? -10.454 73.244 -37.020 1.00 28.54 114 GLU B CA 1
ATOM 3945 C C . GLU B 1 92 ? -9.512 73.271 -38.217 1.00 29.11 114 GLU B C 1
ATOM 3946 O O . GLU B 1 92 ? -9.004 74.343 -38.563 1.00 30.64 114 GLU B O 1
ATOM 3952 N N . SER B 1 93 ? -9.265 72.125 -38.856 1.00 27.37 115 SER B N 1
ATOM 3953 C CA . SER B 1 93 ? -8.437 72.099 -40.056 1.00 26.50 115 SER B CA 1
ATOM 3954 C C . SER B 1 93 ? -9.150 72.667 -41.277 1.00 28.85 115 SER B C 1
ATOM 3955 O O . SER B 1 93 ? -8.492 72.930 -42.289 1.00 29.81 115 SER B O 1
ATOM 3958 N N . GLY B 1 94 ? -10.466 72.854 -41.211 1.00 28.71 116 GLY B N 1
ATOM 3959 C CA . GLY B 1 94 ? -11.194 73.483 -42.294 1.00 31.15 116 GLY B CA 1
ATOM 3960 C C . GLY B 1 94 ? -11.718 72.558 -43.367 1.00 32.19 116 GLY B C 1
ATOM 3961 O O . GLY B 1 94 ? -11.860 72.985 -44.519 1.00 34.04 116 GLY B O 1
ATOM 3962 N N . VAL B 1 95 ? -12.017 71.300 -43.032 1.00 30.72 117 VAL B N 1
ATOM 3963 C CA . VAL B 1 95 ? -12.588 70.380 -44.010 1.00 30.44 117 VAL B CA 1
ATOM 3964 C C . VAL B 1 95 ? -14.041 70.694 -44.329 1.00 27.12 117 VAL B C 1
ATOM 3965 O O . VAL B 1 95 ? -14.570 70.186 -45.325 1.00 25.58 117 VAL B O 1
ATOM 3969 N N . PHE B 1 96 ? -14.697 71.520 -43.518 1.00 27.49 118 PHE B N 1
ATOM 3970 C CA . PHE B 1 96 ? -16.056 71.971 -43.772 1.00 30.17 118 PHE B CA 1
ATOM 3971 C C . PHE B 1 96 ? -16.045 73.465 -44.066 1.00 31.22 118 PHE B C 1
ATOM 3972 O O . PHE B 1 96 ? -15.200 74.207 -43.558 1.00 31.60 118 PHE B O 1
ATOM 3980 N N . CYS B 1 97 ? -16.990 73.902 -44.892 1.00 31.78 119 CYS B N 1
ATOM 3981 C CA . CYS B 1 97 ? -17.106 75.310 -45.238 1.00 33.60 119 CYS B CA 1
ATOM 3982 C C . CYS B 1 97 ? -17.928 76.063 -44.196 1.00 29.60 119 CYS B C 1
ATOM 3983 O O . CYS B 1 97 ? -18.691 75.476 -43.424 1.00 26.86 119 CYS B O 1
ATOM 3986 N N . ASP B 1 98 ? -17.758 77.384 -44.184 1.00 32.28 120 ASP B N 1
ATOM 3987 C CA . ASP B 1 98 ? -18.541 78.239 -43.301 1.00 34.08 120 ASP B CA 1
ATOM 3988 C C . ASP B 1 98 ? -19.988 78.297 -43.777 1.00 31.99 120 ASP B C 1
ATOM 3989 O O . ASP B 1 98 ? -20.255 78.529 -44.960 1.00 32.53 120 ASP B O 1
ATOM 3994 N N . LEU B 1 99 ? -20.923 78.083 -42.853 1.00 30.96 121 LEU B N 1
ATOM 3995 C CA . LEU B 1 99 ? -22.343 78.094 -43.178 1.00 32.15 121 LEU B CA 1
ATOM 3996 C C . LEU B 1 99 ? -23.001 79.457 -42.997 1.00 35.57 121 LEU B C 1
ATOM 3997 O O . LEU B 1 99 ? -24.151 79.627 -43.416 1.00 37.39 121 LEU B O 1
ATOM 4002 N N . GLU B 1 100 ? -22.312 80.424 -42.389 1.00 36.83 122 GLU B N 1
ATOM 4003 C CA . GLU B 1 100 ? -22.917 81.739 -42.182 1.00 41.70 122 GLU B CA 1
ATOM 4004 C C . GLU B 1 100 ? -23.303 82.454 -43.473 1.00 42.47 122 GLU B C 1
ATOM 4005 O O . GLU B 1 100 ? -24.384 83.067 -43.497 1.00 43.78 122 GLU B O 1
ATOM 4011 N N . PRO B 1 101 ? -22.497 82.453 -44.545 1.00 42.52 123 PRO B N 1
ATOM 4012 C CA . PRO B 1 101 ? -22.943 83.120 -45.781 1.00 44.32 123 PRO B CA 1
ATOM 4013 C C . PRO B 1 101 ? -24.282 82.623 -46.297 1.00 44.80 123 PRO B C 1
ATOM 4014 O O . PRO B 1 101 ? -24.990 83.368 -46.985 1.00 48.04 123 PRO B O 1
ATOM 4018 N N . TYR B 1 102 ? -24.647 81.380 -45.990 1.00 41.91 124 TYR B N 1
ATOM 4019 C CA . TYR B 1 102 ? -25.912 80.809 -46.436 1.00 43.03 124 TYR B CA 1
ATOM 4020 C C . TYR B 1 102 ? -27.055 81.073 -45.461 1.00 41.88 124 TYR B C 1
ATOM 4021 O O . TYR B 1 102 ? -28.189 81.310 -45.891 1.00 42.67 124 TYR B O 1
ATOM 4030 N N . ILE B 1 103 ? -26.782 81.034 -44.154 1.00 39.95 125 ILE B N 1
ATOM 4031 C CA . ILE B 1 103 ? -27.830 81.279 -43.167 1.00 41.99 125 ILE B CA 1
ATOM 4032 C C . ILE B 1 103 ? -28.257 82.743 -43.177 1.00 47.00 125 ILE B C 1
ATOM 4033 O O . ILE B 1 103 ? -29.444 83.057 -43.022 1.00 49.11 125 ILE B O 1
ATOM 4038 N N . SER B 1 104 ? -27.305 83.660 -43.364 1.00 48.72 126 SER B N 1
ATOM 4039 C CA . SER B 1 104 ? -27.649 85.079 -43.407 1.00 52.91 126 SER B CA 1
ATOM 4040 C C . SER B 1 104 ? -28.552 85.385 -44.594 1.00 54.90 126 SER B C 1
ATOM 4041 O O . SER B 1 104 ? -29.522 86.143 -44.472 1.00 59.35 126 SER B O 1
ATOM 4044 N N . LYS B 1 105 ? -28.244 84.802 -45.751 1.00 53.35 127 LYS B N 1
ATOM 4045 C CA . LYS B 1 105 ? -28.980 85.008 -46.991 1.00 55.62 127 LYS B CA 1
ATOM 4046 C C . LYS B 1 105 ? -30.359 84.345 -47.001 1.00 56.10 127 LYS B C 1
ATOM 4047 O O . LYS B 1 105 ? -31.169 84.667 -47.877 1.00 57.03 127 LYS B O 1
ATOM 4053 N N . ASP B 1 106 ? -30.660 83.462 -46.043 1.00 55.49 128 ASP B N 1
ATOM 4054 C CA . ASP B 1 106 ? -31.828 82.579 -46.098 1.00 55.92 128 ASP B CA 1
ATOM 4055 C C . ASP B 1 106 ? -32.976 83.153 -45.269 1.00 56.29 128 ASP B C 1
ATOM 4056 O O . ASP B 1 106 ? -32.868 83.269 -44.044 1.00 53.24 128 ASP B O 1
ATOM 4061 N N . GLU B 1 107 ? -34.076 83.514 -45.939 1.00 61.36 129 GLU B N 1
ATOM 4062 C CA . GLU B 1 107 ? -35.244 84.030 -45.217 1.00 65.43 129 GLU B CA 1
ATOM 4063 C C . GLU B 1 107 ? -36.022 82.940 -44.492 1.00 66.68 129 GLU B C 1
ATOM 4064 O O . GLU B 1 107 ? -36.528 83.150 -43.380 1.00 67.37 129 GLU B O 1
ATOM 4066 N N . SER B 1 108 ? -36.167 81.789 -45.126 1.00 66.53 130 SER B N 1
ATOM 4067 C CA . SER B 1 108 ? -37.034 80.760 -44.587 1.00 66.11 130 SER B CA 1
ATOM 4068 C C . SER B 1 108 ? -36.461 80.095 -43.327 1.00 61.62 130 SER B C 1
ATOM 4069 O O . SER B 1 108 ? -37.174 79.310 -42.689 1.00 62.16 130 SER B O 1
ATOM 4072 N N . ILE B 1 109 ? -35.174 80.366 -42.955 1.00 57.67 131 ILE B N 1
ATOM 4073 C CA . ILE B 1 109 ? -34.594 79.864 -41.696 1.00 53.64 131 ILE B CA 1
ATOM 4074 C C . ILE B 1 109 ? -34.548 81.011 -40.686 1.00 53.73 131 ILE B C 1
ATOM 4075 O O . ILE B 1 109 ? -34.226 82.153 -41.039 1.00 53.66 131 ILE B O 1
ATOM 4080 N N . ASN B 1 110 ? -34.908 80.716 -39.432 1.00 53.93 132 ASN B N 1
ATOM 4081 C CA . ASN B 1 110 ? -34.771 81.656 -38.318 1.00 55.14 132 ASN B CA 1
ATOM 4082 C C . ASN B 1 110 ? -34.248 80.880 -37.118 1.00 53.84 132 ASN B C 1
ATOM 4083 O O . ASN B 1 110 ? -34.903 79.947 -36.642 1.00 53.83 132 ASN B O 1
ATOM 4088 N N . LEU B 1 111 ? -33.064 81.259 -36.636 1.00 52.25 133 LEU B N 1
ATOM 4089 C CA . LEU B 1 111 ? -32.369 80.488 -35.612 1.00 50.45 133 LEU B CA 1
ATOM 4090 C C . LEU B 1 111 ? -33.052 80.515 -34.250 1.00 51.72 133 LEU B C 1
ATOM 4091 O O . LEU B 1 111 ? -32.660 79.739 -33.372 1.00 50.84 133 LEU B O 1
ATOM 4096 N N . SER B 1 112 ? -34.058 81.369 -34.049 1.00 53.97 134 SER B N 1
ATOM 4097 C CA . SER B 1 112 ? -34.801 81.355 -32.792 1.00 55.47 134 SER B CA 1
ATOM 4098 C C . SER B 1 112 ? -35.647 80.098 -32.637 1.00 54.37 134 SER B C 1
ATOM 4099 O O . SER B 1 112 ? -36.095 79.798 -31.526 1.00 54.50 134 SER B O 1
ATOM 4102 N N . GLU B 1 113 ? -35.865 79.364 -33.728 1.00 54.23 135 GLU B N 1
ATOM 4103 C CA . GLU B 1 113 ? -36.698 78.131 -33.701 1.00 56.83 135 GLU B CA 1
ATOM 4104 C C . GLU B 1 113 ? -35.922 76.941 -33.122 1.00 51.42 135 GLU B C 1
ATOM 4105 O O . GLU B 1 113 ? -36.564 75.967 -32.787 1.00 50.61 135 GLU B O 1
ATOM 4111 N N . TYR B 1 114 ? -34.597 77.045 -32.986 1.00 46.96 136 TYR B N 1
ATOM 4112 C CA . TYR B 1 114 ? -33.767 75.976 -32.450 1.00 44.34 136 TYR B CA 1
ATOM 4113 C C . TYR B 1 114 ? -33.060 76.435 -31.179 1.00 44.35 136 TYR B C 1
ATOM 4114 O O . TYR B 1 114 ? -33.032 77.622 -30.845 1.00 46.45 136 TYR B O 1
ATOM 4123 N N . ASN B 1 115 ? -32.481 75.466 -30.473 1.00 43.44 137 ASN B N 1
ATOM 4124 C CA . ASN B 1 115 ? -31.692 75.723 -29.268 1.00 42.86 137 ASN B CA 1
ATOM 4125 C C . ASN B 1 115 ? -30.418 76.458 -29.665 1.00 40.41 137 ASN B C 1
ATOM 4126 O O . ASN B 1 115 ? -29.463 75.851 -30.155 1.00 37.41 137 ASN B O 1
ATOM 4131 N N . GLU B 1 116 ? -30.407 77.779 -29.460 1.00 36.35 138 GLU B N 1
ATOM 4132 C CA . GLU B 1 116 ? -29.284 78.599 -29.905 1.00 39.44 138 GLU B CA 1
ATOM 4133 C C . GLU B 1 116 ? -27.997 78.246 -29.167 1.00 37.89 138 GLU B C 1
ATOM 4134 O O . GLU B 1 116 ? -26.910 78.279 -29.755 1.00 35.59 138 GLU B O 1
ATOM 4140 N N . THR B 1 117 ? -28.099 77.915 -27.878 1.00 37.53 139 THR B N 1
ATOM 4141 C CA . THR B 1 117 ? -26.908 77.568 -27.106 1.00 35.58 139 THR B CA 1
ATOM 4142 C C . THR B 1 117 ? -26.224 76.327 -27.667 1.00 34.21 139 THR B C 1
ATOM 4143 O O . THR B 1 117 ? -24.990 76.261 -27.726 1.00 34.88 139 THR B O 1
ATOM 4147 N N . VAL B 1 118 ? -27.006 75.336 -28.097 1.00 30.25 140 VAL B N 1
ATOM 4148 C CA . VAL B 1 118 ? -26.418 74.123 -28.653 1.00 28.41 140 VAL B CA 1
ATOM 4149 C C . VAL B 1 118 ? -25.881 74.383 -30.055 1.00 27.62 140 VAL B C 1
ATOM 4150 O O . VAL B 1 118 ? -24.818 73.873 -30.431 1.00 26.36 140 VAL B O 1
ATOM 4154 N N . LEU B 1 119 ? -26.593 75.195 -30.842 1.00 27.79 141 LEU B N 1
ATOM 4155 C CA . LEU B 1 119 ? -26.176 75.462 -32.215 1.00 27.54 141 LEU B CA 1
ATOM 4156 C C . LEU B 1 119 ? -24.820 76.153 -32.270 1.00 30.14 141 LEU B C 1
ATOM 4157 O O . LEU B 1 119 ? -24.064 75.965 -33.231 1.00 28.74 141 LEU B O 1
ATOM 4162 N N . ASN B 1 120 ? -24.489 76.943 -31.247 1.00 33.58 142 ASN B N 1
ATOM 4163 C CA . ASN B 1 120 ? -23.210 77.640 -31.197 1.00 38.92 142 ASN B CA 1
ATOM 4164 C C . ASN B 1 120 ? -22.020 76.702 -31.037 1.00 32.66 142 ASN B C 1
ATOM 4165 O O . ASN B 1 120 ? -20.881 77.152 -31.205 1.00 32.18 142 ASN B O 1
ATOM 4170 N N . SER B 1 121 ? -22.245 75.425 -30.713 1.00 30.41 143 SER B N 1
ATOM 4171 C CA . SER B 1 121 ? -21.146 74.464 -30.715 1.00 29.37 143 SER B CA 1
ATOM 4172 C C . SER B 1 121 ? -20.541 74.317 -32.104 1.00 26.95 143 SER B C 1
ATOM 4173 O O . SER B 1 121 ? -19.363 73.965 -32.235 1.00 25.57 143 SER B O 1
ATOM 4176 N N . GLY B 1 122 ? -21.325 74.579 -33.147 1.00 26.80 144 GLY B N 1
ATOM 4177 C CA . GLY B 1 122 ? -20.827 74.583 -34.503 1.00 26.17 144 GLY B CA 1
ATOM 4178 C C . GLY B 1 122 ? -20.093 75.835 -34.914 1.00 25.97 144 GLY B C 1
ATOM 4179 O O . GLY B 1 122 ? -19.593 75.909 -36.040 1.00 25.77 144 GLY B O 1
ATOM 4180 N N . VAL B 1 123 ? -20.009 76.826 -34.034 1.00 25.80 145 VAL B N 1
ATOM 4181 C CA . VAL B 1 123 ? -19.272 78.056 -34.294 1.00 28.13 145 VAL B CA 1
ATOM 4182 C C . VAL B 1 123 ? -17.904 77.890 -33.644 1.00 28.04 145 VAL B C 1
ATOM 4183 O O . VAL B 1 123 ? -17.753 78.042 -32.429 1.00 28.51 145 VAL B O 1
ATOM 4187 N N . ILE B 1 124 ? -16.900 77.578 -34.460 1.00 29.08 146 ILE B N 1
ATOM 4188 C CA . ILE B 1 124 ? -15.530 77.385 -34.004 1.00 30.88 146 ILE B CA 1
ATOM 4189 C C . ILE B 1 124 ? -14.637 78.341 -34.780 1.00 30.15 146 ILE B C 1
ATOM 4190 O O . ILE B 1 124 ? -14.746 78.436 -36.008 1.00 28.33 146 ILE B O 1
ATOM 4195 N N . ASN B 1 125 ? -13.757 79.042 -34.064 1.00 30.97 147 ASN B N 1
ATOM 4196 C CA . ASN B 1 125 ? -12.830 80.000 -34.668 1.00 32.91 147 ASN B CA 1
ATOM 4197 C C . ASN B 1 125 ? -13.576 81.039 -35.503 1.00 33.30 147 ASN B C 1
ATOM 4198 O O . ASN B 1 125 ? -13.117 81.463 -36.566 1.00 34.29 147 ASN B O 1
ATOM 4203 N N . GLY B 1 126 ? -14.747 81.447 -35.017 1.00 33.75 148 GLY B N 1
ATOM 4204 C CA . GLY B 1 126 ? -15.537 82.457 -35.693 1.00 36.43 148 GLY B CA 1
ATOM 4205 C C . GLY B 1 126 ? -16.222 82.005 -36.962 1.00 36.87 148 GLY B C 1
ATOM 4206 O O . GLY B 1 126 ? -16.636 82.849 -37.762 1.00 41.56 148 GLY B O 1
ATOM 4207 N N . LYS B 1 127 ? -16.361 80.698 -37.174 1.00 32.60 149 LYS B N 1
ATOM 4208 C CA . LYS B 1 127 ? -16.996 80.174 -38.375 1.00 30.31 149 LYS B CA 1
ATOM 4209 C C . LYS B 1 127 ? -17.952 79.055 -37.995 1.00 29.67 149 LYS B C 1
ATOM 4210 O O . LYS B 1 127 ? -17.610 78.183 -37.192 1.00 28.40 149 LYS B O 1
ATOM 4216 N N . ARG B 1 128 ? -19.151 79.084 -38.574 1.00 29.85 150 ARG B N 1
ATOM 4217 C CA . ARG B 1 128 ? -20.152 78.047 -38.331 1.00 28.68 150 ARG B CA 1
ATOM 4218 C C . ARG B 1 128 ? -19.850 76.871 -39.251 1.00 26.28 150 ARG B C 1
ATOM 4219 O O . ARG B 1 128 ? -20.384 76.759 -40.356 1.00 26.88 150 ARG B O 1
ATOM 4227 N N . TYR B 1 129 ? -18.974 75.980 -38.783 1.00 24.72 151 TYR B N 1
ATOM 4228 C CA . TYR B 1 129 ? -18.513 74.877 -39.618 1.00 24.08 151 TYR B CA 1
ATOM 4229 C C . TYR B 1 129 ? -19.546 73.764 -39.736 1.00 23.48 151 TYR B C 1
ATOM 4230 O O . TYR B 1 129 ? -19.578 73.065 -40.755 1.00 20.79 151 TYR B O 1
ATOM 4239 N N . PHE B 1 130 ? -20.386 73.573 -38.721 1.00 24.03 152 PHE B N 1
ATOM 4240 C CA . PHE B 1 130 ? -21.379 72.509 -38.766 1.00 25.88 152 PHE B CA 1
ATOM 4241 C C . PHE B 1 130 ? -22.609 72.923 -37.970 1.00 23.74 152 PHE B C 1
ATOM 4242 O O . PHE B 1 130 ? -22.601 73.914 -37.235 1.00 22.76 152 PHE B O 1
ATOM 4250 N N . ILE B 1 131 ? -23.672 72.144 -38.136 1.00 24.04 153 ILE B N 1
ATOM 4251 C CA . ILE B 1 131 ? -24.933 72.311 -37.423 1.00 26.09 153 ILE B CA 1
ATOM 4252 C C . ILE B 1 131 ? -25.112 71.107 -36.509 1.00 27.82 153 ILE B C 1
ATOM 4253 O O . ILE B 1 131 ? -25.288 69.979 -36.999 1.00 27.36 153 ILE B O 1
ATOM 4258 N N . PRO B 1 132 ? -25.073 71.274 -35.188 1.00 28.49 154 PRO B N 1
ATOM 4259 C CA . PRO B 1 132 ? -25.424 70.158 -34.304 1.00 28.06 154 PRO B CA 1
ATOM 4260 C C . PRO B 1 132 ? -26.925 69.927 -34.291 1.00 28.47 154 PRO B C 1
ATOM 4261 O O . PRO B 1 132 ? -27.691 70.773 -33.816 1.00 31.32 154 PRO B O 1
ATOM 4265 N N . ILE B 1 133 ? -27.361 68.779 -34.815 1.00 26.50 155 ILE B N 1
ATOM 4266 C CA . ILE B 1 133 ? -28.785 68.461 -34.841 1.00 26.08 155 ILE B CA 1
ATOM 4267 C C . ILE B 1 133 ? -29.229 67.689 -33.607 1.00 25.75 155 ILE B C 1
ATOM 4268 O O . ILE B 1 133 ? -30.441 67.564 -33.371 1.00 25.70 155 ILE B O 1
ATOM 4273 N N . ALA B 1 134 ? -28.293 67.177 -32.809 1.00 24.08 156 ALA B N 1
ATOM 4274 C CA . ALA B 1 134 ? -28.622 66.526 -31.550 1.00 25.28 156 ALA B CA 1
ATOM 4275 C C . ALA B 1 134 ? -27.435 66.658 -30.606 1.00 24.78 156 ALA B C 1
ATOM 4276 O O . ALA B 1 134 ? -26.288 66.815 -31.034 1.00 21.81 156 ALA B O 1
ATOM 4278 N N . TYR B 1 135 ? -27.723 66.585 -29.309 1.00 26.05 157 TYR B N 1
ATOM 4279 C CA . TYR B 1 135 ? -26.714 66.822 -28.287 1.00 24.86 157 TYR B CA 1
ATOM 4280 C C . TYR B 1 135 ? -27.032 65.972 -27.063 1.00 27.01 157 TYR B C 1
ATOM 4281 O O . TYR B 1 135 ? -28.008 65.216 -27.039 1.00 26.60 157 TYR B O 1
ATOM 4290 N N . ASP B 1 136 ? -26.185 66.096 -26.044 1.00 27.29 158 ASP B N 1
ATOM 4291 C CA . ASP B 1 136 ? -26.386 65.422 -24.771 1.00 28.89 158 ASP B CA 1
ATOM 4292 C C . ASP B 1 136 ? -25.929 66.338 -23.646 1.00 29.12 158 ASP B C 1
ATOM 4293 O O . ASP B 1 136 ? -25.033 67.168 -23.824 1.00 29.24 158 ASP B O 1
ATOM 4298 N N . VAL B 1 137 ? -26.561 66.187 -22.488 1.00 29.13 159 VAL B N 1
ATOM 4299 C CA . VAL B 1 137 ? -26.192 66.911 -21.281 1.00 30.86 159 VAL B CA 1
ATOM 4300 C C . VAL B 1 137 ? -25.869 65.880 -20.203 1.00 32.16 159 VAL B C 1
ATOM 4301 O O . VAL B 1 137 ? -26.727 65.066 -19.849 1.00 31.03 159 VAL B O 1
ATOM 4305 N N . PRO B 1 138 ? -24.641 65.839 -19.689 1.00 33.51 160 PRO B N 1
ATOM 4306 C CA . PRO B 1 138 ? -24.315 64.874 -18.627 1.00 34.35 160 PRO B CA 1
ATOM 4307 C C . PRO B 1 138 ? -25.147 65.134 -17.382 1.00 34.92 160 PRO B C 1
ATOM 4308 O O . PRO B 1 138 ? -25.133 66.231 -16.818 1.00 35.59 160 PRO B O 1
ATOM 4312 N N . ILE B 1 139 ? -25.884 64.108 -16.958 1.00 33.74 161 ILE B N 1
ATOM 4313 C CA . ILE B 1 139 ? -26.752 64.180 -15.791 1.00 34.17 161 ILE B CA 1
ATOM 4314 C C . ILE B 1 139 ? -26.657 62.864 -15.033 1.00 35.96 161 ILE B C 1
ATOM 4315 O O . ILE B 1 139 ? -26.202 61.847 -15.560 1.00 34.31 161 ILE B O 1
ATOM 4320 N N . PHE B 1 140 ? -27.092 62.897 -13.779 1.00 37.28 162 PHE B N 1
ATOM 4321 C CA . PHE B 1 140 ? -27.342 61.682 -13.023 1.00 38.47 162 PHE B CA 1
ATOM 4322 C C . PHE B 1 140 ? -28.787 61.685 -12.546 1.00 38.06 162 PHE B C 1
ATOM 4323 O O . PHE B 1 140 ? -29.373 62.743 -12.292 1.00 38.70 162 PHE B O 1
ATOM 4331 N N . TRP B 1 141 ? -29.362 60.491 -12.431 1.00 36.79 163 TRP B N 1
ATOM 4332 C CA . TRP B 1 141 ? -30.781 60.350 -12.154 1.00 35.59 163 TRP B CA 1
ATOM 4333 C C . TRP B 1 141 ? -31.005 59.153 -11.244 1.00 35.85 163 TRP B C 1
ATOM 4334 O O . TRP B 1 141 ? -30.150 58.273 -11.116 1.00 33.56 163 TRP B O 1
ATOM 4345 N N . THR B 1 142 ? -32.177 59.131 -10.617 1.00 36.90 164 THR B N 1
ATOM 4346 C CA . THR B 1 142 ? -32.572 58.062 -9.708 1.00 38.70 164 THR B CA 1
ATOM 4347 C C . THR B 1 142 ? -34.055 58.227 -9.403 1.00 40.30 164 THR B C 1
ATOM 4348 O O . THR B 1 142 ? -34.728 59.112 -9.943 1.00 40.48 164 THR B O 1
ATOM 4352 N N . ALA B 1 143 ? -34.558 57.365 -8.524 1.00 41.25 165 ALA B N 1
ATOM 4353 C CA . ALA B 1 143 ? -35.926 57.473 -8.046 1.00 43.73 165 ALA B CA 1
ATOM 4354 C C . ALA B 1 143 ? -36.003 58.452 -6.881 1.00 45.37 165 ALA B C 1
ATOM 4355 O O . ALA B 1 143 ? -35.054 58.605 -6.106 1.00 42.09 165 ALA B O 1
ATOM 4357 N N . ASN B 1 144 ? -37.150 59.124 -6.766 1.00 46.66 166 ASN B N 1
ATOM 4358 C CA . ASN B 1 144 ? -37.317 60.108 -5.703 1.00 46.46 166 ASN B CA 1
ATOM 4359 C C . ASN B 1 144 ? -37.304 59.452 -4.329 1.00 48.44 166 ASN B C 1
ATOM 4360 O O . ASN B 1 144 ? -36.804 60.046 -3.367 1.00 48.08 166 ASN B O 1
ATOM 4365 N N . SER B 1 145 ? -37.843 58.235 -4.218 1.00 50.51 167 SER B N 1
ATOM 4366 C CA . SER B 1 145 ? -37.858 57.546 -2.932 1.00 52.36 167 SER B CA 1
ATOM 4367 C C . SER B 1 145 ? -36.457 57.138 -2.490 1.00 50.74 167 SER B C 1
ATOM 4368 O O . SER B 1 145 ? -36.205 57.008 -1.287 1.00 51.39 167 SER B O 1
ATOM 4371 N N . ILE B 1 146 ? -35.537 56.935 -3.436 1.00 48.84 168 ILE B N 1
ATOM 4372 C CA . ILE B 1 146 ? -34.159 56.635 -3.060 1.00 47.12 168 ILE B CA 1
ATOM 4373 C C . ILE B 1 146 ? -33.463 57.889 -2.546 1.00 45.07 168 ILE B C 1
ATOM 4374 O O . ILE B 1 146 ? -32.618 57.815 -1.645 1.00 44.96 168 ILE B O 1
ATOM 4379 N N . LEU B 1 147 ? -33.811 59.056 -3.093 1.00 43.70 169 LEU B N 1
ATOM 4380 C CA . LEU B 1 147 ? -33.289 60.309 -2.558 1.00 43.93 169 LEU B CA 1
ATOM 4381 C C . LEU B 1 147 ? -33.779 60.546 -1.136 1.00 46.38 169 LEU B C 1
ATOM 4382 O O . LEU B 1 147 ? -33.027 61.030 -0.282 1.00 45.98 169 LEU B O 1
ATOM 4387 N N . GLU B 1 148 ? -35.043 60.213 -0.862 1.00 49.84 170 GLU B N 1
ATOM 4388 C CA . GLU B 1 148 ? -35.596 60.451 0.466 1.00 54.08 170 GLU B CA 1
ATOM 4389 C C . GLU B 1 148 ? -35.003 59.504 1.502 1.00 55.46 170 GLU B C 1
ATOM 4390 O O . GLU B 1 148 ? -34.898 59.866 2.679 1.00 57.39 170 GLU B O 1
ATOM 4396 N N . GLU B 1 149 ? -34.614 58.294 1.091 1.00 55.55 171 GLU B N 1
ATOM 4397 C CA . GLU B 1 149 ? -33.979 57.368 2.019 1.00 57.49 171 GLU B CA 1
ATOM 4398 C C . GLU B 1 149 ? -32.582 57.832 2.413 1.00 54.61 171 GLU B C 1
ATOM 4399 O O . GLU B 1 149 ? -32.101 57.470 3.493 1.00 54.87 171 GLU B O 1
ATOM 4405 N N . ASN B 1 150 ? -31.927 58.633 1.575 1.00 51.56 172 ASN B N 1
ATOM 4406 C CA . ASN B 1 150 ? -30.626 59.201 1.898 1.00 49.82 172 ASN B CA 1
ATOM 4407 C C . ASN B 1 150 ? -30.717 60.639 2.394 1.0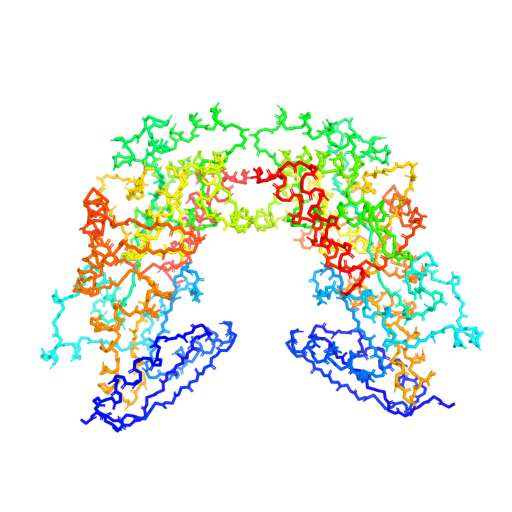0 50.59 172 ASN B C 1
ATOM 4408 O O . ASN B 1 150 ? -29.678 61.265 2.628 1.00 49.86 172 ASN B O 1
ATOM 4413 N N . ASN B 1 151 ? -31.932 61.174 2.556 1.00 52.27 173 ASN B N 1
ATOM 4414 C CA . ASN B 1 151 ? -32.155 62.493 3.155 1.00 53.17 173 ASN B CA 1
ATOM 4415 C C . ASN B 1 151 ? -31.456 63.603 2.368 1.00 52.32 173 ASN B C 1
ATOM 4416 O O . ASN B 1 151 ? -30.911 64.548 2.942 1.00 53.12 173 ASN B O 1
ATOM 4421 N N . ILE B 1 152 ? -31.470 63.493 1.040 1.00 51.05 174 ILE B N 1
ATOM 4422 C CA . ILE B 1 152 ? -30.813 64.482 0.188 1.00 51.15 174 ILE B CA 1
ATOM 4423 C C . ILE B 1 152 ? -31.713 64.874 -0.979 1.00 50.71 174 ILE B C 1
ATOM 4424 O O . ILE B 1 152 ? -31.227 65.186 -2.073 1.00 48.71 174 ILE B O 1
ATOM 4429 N N . LYS B 1 153 ? -33.028 64.869 -0.757 1.00 52.37 175 LYS B N 1
ATOM 4430 C CA . LYS B 1 153 ? -33.959 65.146 -1.846 1.00 53.44 175 LYS B CA 1
ATOM 4431 C C . LYS B 1 153 ? -33.823 66.571 -2.379 1.00 54.75 175 LYS B C 1
ATOM 4432 O O . LYS B 1 153 ? -34.025 66.803 -3.577 1.00 53.02 175 LYS B O 1
ATOM 4434 N N . ASP B 1 154 ? -33.488 67.535 -1.520 1.00 57.71 176 ASP B N 1
ATOM 4435 C CA . ASP B 1 154 ? -33.482 68.946 -1.894 1.00 60.18 176 ASP B CA 1
ATOM 4436 C C . ASP B 1 154 ? -32.086 69.539 -2.026 1.00 60.90 176 ASP B C 1
ATOM 4437 O O . ASP B 1 154 ? -31.960 70.758 -2.176 1.00 62.13 176 ASP B O 1
ATOM 4439 N N . GLU B 1 155 ? -31.037 68.720 -1.972 1.00 59.91 177 GLU B N 1
ATOM 4440 C CA . GLU B 1 155 ? -29.672 69.226 -1.961 1.00 59.69 177 GLU B CA 1
ATOM 4441 C C . GLU B 1 155 ? -28.844 68.829 -3.176 1.00 58.46 177 GLU B C 1
ATOM 4442 O O . GLU B 1 155 ? -27.763 69.397 -3.378 1.00 58.69 177 GLU B O 1
ATOM 4448 N N . ILE B 1 156 ? -29.292 67.852 -3.968 1.00 57.23 178 ILE B N 1
ATOM 4449 C CA . ILE B 1 156 ? -28.466 67.362 -5.066 1.00 55.45 178 ILE B CA 1
ATOM 4450 C C . ILE B 1 156 ? -28.349 68.361 -6.213 1.00 55.42 178 ILE B C 1
ATOM 4451 O O . ILE B 1 156 ? -27.372 68.308 -6.970 1.00 54.02 178 ILE B O 1
ATOM 4456 N N . ALA B 1 157 ? -29.313 69.275 -6.372 1.00 57.01 179 ALA B N 1
ATOM 4457 C CA . ALA B 1 157 ? -29.247 70.210 -7.495 1.00 56.13 179 ALA B CA 1
ATOM 4458 C C . ALA B 1 157 ? -28.199 71.297 -7.286 1.00 56.39 179 ALA B C 1
ATOM 4459 O O . ALA B 1 157 ? -27.628 71.795 -8.264 1.00 56.51 179 ALA B O 1
ATOM 4461 N N . ASN B 1 158 ? -27.931 71.682 -6.038 1.00 56.95 180 ASN B N 1
ATOM 4462 C CA . ASN B 1 158 ? -26.928 72.693 -5.733 1.00 56.74 180 ASN B CA 1
ATOM 4463 C C . ASN B 1 158 ? -25.648 72.082 -5.175 1.00 54.83 180 ASN B C 1
ATOM 4464 O O . ASN B 1 158 ? -24.904 72.756 -4.454 1.00 56.33 180 ASN B O 1
ATOM 4469 N N . TRP B 1 159 ? -25.383 70.820 -5.498 1.00 51.28 181 TRP B N 1
ATOM 4470 C CA . TRP B 1 159 ? -24.189 70.142 -5.017 1.00 49.88 181 TRP B CA 1
ATOM 4471 C C . TRP B 1 159 ? -22.951 70.665 -5.733 1.00 49.16 181 TRP B C 1
ATOM 4472 O O . TRP B 1 159 ? -22.970 70.909 -6.943 1.00 48.18 181 TRP B O 1
ATOM 4483 N N . THR B 1 160 ? -21.870 70.839 -4.982 1.00 50.33 182 THR B N 1
ATOM 4484 C CA . THR B 1 160 ? -20.562 71.005 -5.593 1.00 50.53 182 THR B CA 1
ATOM 4485 C C . THR B 1 160 ? -19.911 69.635 -5.759 1.00 51.12 182 THR B C 1
ATOM 4486 O O . THR B 1 160 ? -20.409 68.619 -5.268 1.00 51.30 182 THR B O 1
ATOM 4490 N N . LEU B 1 161 ? -18.780 69.608 -6.467 1.00 51.62 183 LEU B N 1
ATOM 4491 C CA . LEU B 1 161 ? -18.115 68.331 -6.707 1.00 51.45 183 LEU B CA 1
ATOM 4492 C C . LEU B 1 161 ? -17.553 67.731 -5.424 1.00 54.16 183 LEU B C 1
ATOM 4493 O O . LEU B 1 161 ? -17.454 66.504 -5.310 1.00 56.12 183 LEU B O 1
ATOM 4498 N N . LYS B 1 162 ? -17.191 68.564 -4.448 1.00 54.21 184 LYS B N 1
ATOM 4499 C CA . LYS B 1 162 ? -16.723 68.025 -3.178 1.00 56.12 184 LYS B CA 1
ATOM 4500 C C . LYS B 1 162 ? -17.885 67.635 -2.271 1.00 56.71 184 LYS B C 1
ATOM 4501 O O . LYS B 1 162 ? -17.740 66.731 -1.439 1.00 58.58 184 LYS B O 1
ATOM 4507 N N . ASP B 1 163 ? -19.044 68.281 -2.430 1.00 55.94 185 ASP B N 1
ATOM 4508 C CA . ASP B 1 163 ? -20.239 67.820 -1.732 1.00 57.12 185 ASP B CA 1
ATOM 4509 C C . ASP B 1 163 ? -20.637 66.427 -2.197 1.00 55.36 185 ASP B C 1
ATOM 4510 O O . ASP B 1 163 ? -21.160 65.632 -1.408 1.00 55.82 185 ASP B O 1
ATOM 4515 N N . MET B 1 164 ? -20.393 66.111 -3.470 1.00 52.75 186 MET B N 1
ATOM 4516 C CA . MET B 1 164 ? -20.653 64.763 -3.961 1.00 51.19 186 MET B CA 1
ATOM 4517 C C . MET B 1 164 ? -19.639 63.779 -3.393 1.00 52.21 186 MET B C 1
ATOM 4518 O O . MET B 1 164 ? -19.990 62.646 -3.043 1.00 52.92 186 MET B O 1
ATOM 4523 N N . ALA B 1 165 ? -18.374 64.197 -3.294 1.00 52.80 187 ALA B N 1
ATOM 4524 C CA . ALA B 1 165 ? -17.364 63.357 -2.660 1.00 54.78 187 ALA B CA 1
ATOM 4525 C C . ALA B 1 165 ? -17.685 63.144 -1.188 1.00 56.90 187 ALA B C 1
ATOM 4526 O O . ALA B 1 165 ? -17.440 62.063 -0.640 1.00 58.06 187 ALA B O 1
ATOM 4528 N N . ASP B 1 166 ? -18.236 64.169 -0.532 1.00 57.41 188 ASP B N 1
ATOM 4529 C CA . ASP B 1 166 ? -18.573 64.066 0.885 1.00 59.67 188 ASP B CA 1
ATOM 4530 C C . ASP B 1 166 ? -19.744 63.126 1.128 1.00 58.48 188 ASP B C 1
ATOM 4531 O O . ASP B 1 166 ? -19.830 62.507 2.195 1.00 59.90 188 ASP B O 1
ATOM 4536 N N . PHE B 1 167 ? -20.668 63.025 0.173 1.00 56.45 189 PHE B N 1
ATOM 4537 C CA . PHE B 1 167 ? -21.693 61.993 0.265 1.00 55.82 189 PHE B CA 1
ATOM 4538 C C . PHE B 1 167 ? -21.114 60.610 -0.018 1.00 55.82 189 PHE B C 1
ATOM 4539 O O . PHE B 1 167 ? -21.587 59.615 0.542 1.00 57.05 189 PHE B O 1
ATOM 4547 N N . ALA B 1 168 ? -20.101 60.526 -0.885 1.00 54.70 190 ALA B N 1
ATOM 4548 C CA . ALA B 1 168 ? -19.530 59.229 -1.237 1.00 55.12 190 ALA B CA 1
ATOM 4549 C C . ALA B 1 168 ? -18.678 58.665 -0.105 1.00 57.12 190 ALA B C 1
ATOM 4550 O O . ALA B 1 168 ? -18.659 57.448 0.118 1.00 57.61 190 ALA B O 1
ATOM 4552 N N . VAL B 1 169 ? -17.954 59.525 0.616 1.00 58.11 191 VAL B N 1
ATOM 4553 C CA . VAL B 1 169 ? -17.179 59.033 1.749 1.00 59.82 191 VAL B CA 1
ATOM 4554 C C . VAL B 1 169 ? -18.112 58.521 2.835 1.00 59.63 191 VAL B C 1
ATOM 4555 O O . VAL B 1 169 ? -17.890 57.444 3.398 1.00 60.95 191 VAL B O 1
ATOM 4559 N N . GLN B 1 170 ? -19.174 59.275 3.150 1.00 58.35 192 GLN B N 1
ATOM 4560 C CA . GLN B 1 170 ? -20.148 58.793 4.127 1.00 59.52 192 GLN B CA 1
ATOM 4561 C C . GLN B 1 170 ? -20.890 57.557 3.623 1.00 58.81 192 GLN B C 1
ATOM 4562 O O . GLN B 1 170 ? -21.235 56.681 4.421 1.00 60.11 192 GLN B O 1
ATOM 4568 N N . PHE B 1 171 ? -21.133 57.456 2.311 1.00 56.55 193 PHE B N 1
ATOM 4569 C CA . PHE B 1 171 ? -21.828 56.284 1.784 1.00 55.61 193 PHE B CA 1
ATOM 4570 C C . PHE B 1 171 ? -20.959 55.037 1.872 1.00 55.47 193 PHE B C 1
ATOM 4571 O O . PHE B 1 171 ? -21.457 53.949 2.184 1.00 56.19 193 PHE B O 1
ATOM 4579 N N . LYS B 1 172 ? -19.662 55.170 1.581 1.00 54.43 194 LYS B N 1
ATOM 4580 C CA . LYS B 1 172 ? -18.771 54.015 1.640 1.00 55.50 194 LYS B CA 1
ATOM 4581 C C . LYS B 1 172 ? -18.671 53.461 3.057 1.00 58.44 194 LYS B C 1
ATOM 4582 O O . LYS B 1 172 ? -18.535 52.246 3.238 1.00 59.18 194 LYS B O 1
ATOM 4588 N N . GLU B 1 173 ? -18.746 54.329 4.070 1.00 61.25 195 GLU B N 1
ATOM 4589 C CA . GLU B 1 173 ? -18.717 53.863 5.452 1.00 66.10 195 GLU B CA 1
ATOM 4590 C C . GLU B 1 173 ? -20.019 53.198 5.875 1.00 67.21 195 GLU B C 1
ATOM 4591 O O . GLU B 1 173 ? -20.019 52.426 6.840 1.00 69.98 195 GLU B O 1
ATOM 4597 N N . LYS B 1 174 ? -21.122 53.470 5.180 1.00 65.58 196 LYS B N 1
ATOM 4598 C CA . LYS B 1 174 ? -22.403 52.849 5.497 1.00 66.07 196 LYS B CA 1
ATOM 4599 C C . LYS B 1 174 ? -22.634 51.567 4.704 1.00 67.48 196 LYS B C 1
ATOM 4600 O O . LYS B 1 174 ? -22.930 50.519 5.286 1.00 70.21 196 LYS B O 1
ATOM 4606 N N . ASN B 1 175 ? -22.499 51.635 3.381 1.00 65.89 197 ASN B N 1
ATOM 4607 C CA . ASN B 1 175 ? -22.783 50.508 2.500 1.00 66.49 197 ASN B CA 1
ATOM 4608 C C . ASN B 1 175 ? -21.489 49.780 2.162 1.00 68.66 197 ASN B C 1
ATOM 4609 O O . ASN B 1 175 ? -20.643 50.300 1.425 1.00 67.71 197 ASN B O 1
ATOM 4614 N N . SER B 1 176 ? -21.344 48.576 2.708 1.00 71.78 198 SER B N 1
ATOM 4615 C CA . SER B 1 176 ? -20.238 47.678 2.403 1.00 73.82 198 SER B CA 1
ATOM 4616 C C . SER B 1 176 ? -20.752 46.431 1.687 1.00 73.69 198 SER B C 1
ATOM 4617 O O . SER B 1 176 ? -20.325 45.308 1.970 1.00 75.83 198 SER B O 1
ATOM 4620 N N . ASP B 1 177 ? -21.685 46.624 0.747 1.00 70.40 199 ASP B N 1
ATOM 4621 C CA . ASP B 1 177 ? -22.140 45.545 -0.122 1.00 69.72 199 ASP B CA 1
ATOM 4622 C C . ASP B 1 177 ? -22.837 46.093 -1.366 1.00 64.31 199 ASP B C 1
ATOM 4623 O O . ASP B 1 177 ? -23.250 45.329 -2.244 1.00 64.53 199 ASP B O 1
ATOM 4628 N N . ASN B 1 178 ? -22.900 47.414 -1.512 1.00 59.00 200 ASN B N 1
ATOM 4629 C CA . ASN B 1 178 ? -23.501 47.976 -2.712 1.00 54.20 200 ASN B CA 1
ATOM 4630 C C . ASN B 1 178 ? -22.667 49.128 -3.252 1.00 52.16 200 ASN B C 1
ATOM 4631 O O . ASN B 1 178 ? -21.919 49.785 -2.524 1.00 52.99 200 ASN B O 1
ATOM 4636 N N . TYR B 1 179 ? -22.832 49.373 -4.548 1.00 48.87 201 TYR B N 1
ATOM 4637 C CA . TYR B 1 179 ? -22.226 50.506 -5.224 1.00 46.49 201 TYR B CA 1
ATOM 4638 C C . TYR B 1 179 ? -23.121 51.725 -5.069 1.00 47.05 201 TYR B C 1
ATOM 4639 O O . TYR B 1 179 ? -24.349 51.614 -5.034 1.00 48.32 201 TYR B O 1
ATOM 4648 N N . LEU B 1 180 ? -22.496 52.898 -4.982 1.00 46.43 202 LEU B N 1
ATOM 4649 C CA . LEU B 1 180 ? -23.282 54.124 -5.008 1.00 45.24 202 LEU B CA 1
ATOM 4650 C C . LEU B 1 180 ? -23.720 54.464 -6.426 1.00 42.27 202 LEU B C 1
ATOM 4651 O O . LEU B 1 180 ? -24.840 54.948 -6.630 1.00 39.80 202 LEU B O 1
ATOM 4656 N N . PHE B 1 181 ? -22.869 54.200 -7.418 1.00 42.45 203 PHE B N 1
ATOM 4657 C CA . PHE B 1 181 ? -23.133 54.622 -8.783 1.00 42.19 203 PHE B CA 1
ATOM 4658 C C . PHE B 1 181 ? -23.185 53.448 -9.752 1.00 41.25 203 PHE B C 1
ATOM 4659 O O . PHE B 1 181 ? -22.561 52.402 -9.542 1.00 42.24 203 PHE B O 1
ATOM 4667 N N . GLY B 1 182 ? -23.956 53.656 -10.818 1.00 40.03 204 GLY B N 1
ATOM 4668 C CA . GLY B 1 182 ? -23.854 52.855 -12.018 1.00 37.98 204 GLY B CA 1
ATOM 4669 C C . GLY B 1 182 ? -24.052 53.766 -13.213 1.00 33.72 204 GLY B C 1
ATOM 4670 O O . GLY B 1 182 ? -24.619 54.855 -13.092 1.00 32.61 204 GLY B O 1
ATOM 4671 N N . TYR B 1 183 ? -23.582 53.320 -14.376 1.00 33.64 205 TYR B N 1
ATOM 4672 C CA . TYR B 1 183 ? -22.957 52.023 -14.590 1.00 36.05 205 TYR B CA 1
ATOM 4673 C C . TYR B 1 183 ? -21.941 52.175 -15.716 1.00 35.87 205 TYR B C 1
ATOM 4674 O O . TYR B 1 183 ? -22.054 53.089 -16.533 1.00 32.38 205 TYR B O 1
ATOM 4683 N N . GLY B 1 184 ? -20.958 51.283 -15.769 1.00 39.05 206 GLY B N 1
ATOM 4684 C CA . GLY B 1 184 ? -20.023 51.311 -16.873 1.00 39.93 206 GLY B CA 1
ATOM 4685 C C . GLY B 1 184 ? -19.109 52.528 -16.860 1.00 41.83 206 GLY B C 1
ATOM 4686 O O . GLY B 1 184 ? -19.068 53.323 -15.920 1.00 41.13 206 GLY B O 1
ATOM 4687 N N . ASP B 1 185 ? -18.355 52.653 -17.954 1.00 44.33 207 ASP B N 1
ATOM 4688 C CA . ASP B 1 185 ? -17.401 53.745 -18.106 1.00 46.89 207 ASP B CA 1
ATOM 4689 C C . ASP B 1 185 ? -18.080 55.096 -18.286 1.00 47.89 207 ASP B C 1
ATOM 4690 O O . ASP B 1 185 ? -17.419 56.131 -18.139 1.00 48.03 207 ASP B O 1
ATOM 4695 N N . GLY B 1 186 ? -19.378 55.111 -18.598 1.00 49.16 208 GLY B N 1
ATOM 4696 C CA . GLY B 1 186 ? -20.070 56.356 -18.876 1.00 47.25 208 GLY B CA 1
ATOM 4697 C C . GLY B 1 186 ? -20.127 57.317 -17.708 1.00 46.66 208 GLY B C 1
ATOM 4698 O O . GLY B 1 186 ? -20.344 58.516 -17.917 1.00 45.74 208 GLY B O 1
ATOM 4699 N N . PHE B 1 187 ? -19.948 56.828 -16.481 1.00 46.55 209 PHE B N 1
ATOM 4700 C CA . PHE B 1 187 ? -19.972 57.734 -15.339 1.00 45.51 209 PHE B CA 1
ATOM 4701 C C . PHE B 1 187 ? -18.731 58.616 -15.310 1.00 42.79 209 PHE B C 1
ATOM 4702 O O . PHE B 1 187 ? -18.832 59.846 -15.222 1.00 41.12 209 PHE B O 1
ATOM 4710 N N . ILE B 1 188 ? -17.547 58.003 -15.376 1.00 41.44 210 ILE B N 1
ATOM 4711 C CA . ILE B 1 188 ? -16.314 58.778 -15.328 1.00 39.82 210 ILE B CA 1
ATOM 4712 C C . ILE B 1 188 ? -16.183 59.646 -16.571 1.00 36.43 210 ILE B C 1
ATOM 4713 O O . ILE B 1 188 ? -15.608 60.738 -16.519 1.00 36.49 210 ILE B O 1
ATOM 4718 N N . ARG B 1 189 ? -16.717 59.192 -17.704 1.00 34.03 211 ARG B N 1
ATOM 4719 C CA . ARG B 1 189 ? -16.704 60.036 -18.892 1.00 33.11 211 ARG B CA 1
ATOM 4720 C C . ARG B 1 189 ? -17.608 61.252 -18.723 1.00 32.46 211 ARG B C 1
ATOM 4721 O O . ARG B 1 189 ? -17.282 62.344 -19.204 1.00 32.29 211 ARG B O 1
ATOM 4729 N N . ASN B 1 190 ? -18.738 61.090 -18.026 1.00 31.92 212 ASN B N 1
ATOM 4730 C CA . ASN B 1 190 ? -19.666 62.205 -17.849 1.00 31.93 212 ASN B CA 1
ATOM 4731 C C . ASN B 1 190 ? -19.101 63.288 -16.937 1.00 33.04 212 ASN B C 1
ATOM 4732 O O . ASN B 1 190 ? -19.327 64.481 -17.175 1.00 32.17 212 ASN B O 1
ATOM 4737 N N . ILE B 1 191 ? -18.375 62.903 -15.883 1.00 34.55 213 ILE B N 1
ATOM 4738 C CA . ILE B 1 191 ? -17.754 63.918 -15.035 1.00 36.79 213 ILE B CA 1
ATOM 4739 C C . ILE B 1 191 ? -16.679 64.672 -15.811 1.00 36.26 213 ILE B C 1
ATOM 4740 O O . ILE B 1 191 ? -16.471 65.872 -15.592 1.00 37.34 213 ILE B O 1
ATOM 4745 N N . MET B 1 192 ? -15.988 63.995 -16.733 1.00 34.27 214 MET B N 1
ATOM 4746 C CA . MET B 1 192 ? -15.010 64.685 -17.568 1.00 33.63 214 MET B CA 1
ATOM 4747 C C . MET B 1 192 ? -15.698 65.614 -18.562 1.00 33.76 214 MET B C 1
ATOM 4748 O O . MET B 1 192 ? -15.218 66.726 -18.812 1.00 35.48 214 MET B O 1
ATOM 4753 N N . TYR B 1 193 ? -16.817 65.171 -19.145 1.00 32.60 215 TYR B N 1
ATOM 4754 C CA . TYR B 1 193 ? -17.555 66.011 -20.086 1.00 31.69 215 TYR B CA 1
ATOM 4755 C C . TYR B 1 193 ? -17.982 67.323 -19.441 1.00 34.02 215 TYR B C 1
ATOM 4756 O O . TYR B 1 193 ? -18.001 68.371 -20.098 1.00 33.49 215 TYR B O 1
ATOM 4765 N N . ALA B 1 194 ? -18.326 67.287 -18.154 1.00 34.90 216 ALA B N 1
ATOM 4766 C CA . ALA B 1 194 ? -18.852 68.464 -17.477 1.00 33.20 216 ALA B CA 1
ATOM 4767 C C . ALA B 1 194 ? -17.767 69.407 -16.976 1.00 34.37 216 ALA B C 1
ATOM 4768 O O . ALA B 1 194 ? -18.068 70.569 -16.684 1.00 36.88 216 ALA B O 1
ATOM 4770 N N . ASN B 1 195 ? -16.520 68.945 -16.863 1.00 33.53 217 ASN B N 1
ATOM 4771 C CA . ASN B 1 195 ? -15.478 69.740 -16.231 1.00 34.10 217 ASN B CA 1
ATOM 4772 C C . ASN B 1 195 ? -14.219 69.931 -17.068 1.00 34.57 217 ASN B C 1
ATOM 4773 O O . ASN B 1 195 ? -13.276 70.566 -16.584 1.00 37.97 217 ASN B O 1
ATOM 4778 N N . TRP B 1 196 ? -14.166 69.407 -18.295 1.00 32.80 218 TRP B N 1
ATOM 4779 C CA . TRP B 1 196 ? -12.965 69.588 -19.106 1.00 35.13 218 TRP B CA 1
ATOM 4780 C C . TRP B 1 196 ? -12.761 71.050 -19.484 1.00 36.27 218 TRP B C 1
ATOM 4781 O O . TRP B 1 196 ? -11.617 71.494 -19.637 1.00 36.46 218 TRP B O 1
ATOM 4792 N N . ARG B 1 197 ? -13.853 71.805 -19.649 1.00 37.11 219 ARG B N 1
ATOM 4793 C CA . ARG B 1 197 ? -13.744 73.218 -20.005 1.00 38.92 219 ARG B CA 1
ATOM 4794 C C . ARG B 1 197 ? -12.967 74.006 -18.958 1.00 40.58 219 ARG B C 1
ATOM 4795 O O . ARG B 1 197 ? -12.383 75.049 -19.274 1.00 40.99 219 ARG B O 1
ATOM 4803 N N . GLU B 1 198 ? -12.924 73.502 -17.736 1.00 41.23 220 GLU B N 1
ATOM 4804 C CA . GLU B 1 198 ? -12.230 74.202 -16.638 1.00 43.34 220 GLU B CA 1
ATOM 4805 C C . GLU B 1 198 ? -10.714 74.127 -16.813 1.00 44.38 220 GLU B C 1
ATOM 4806 O O . GLU B 1 198 ? -10.042 74.924 -16.211 1.00 47.36 220 GLU B O 1
ATOM 4812 N N . PHE B 1 199 ? -10.216 73.235 -17.660 1.00 41.89 221 PHE B N 1
ATOM 4813 C CA . PHE B 1 199 ? -8.781 73.014 -17.772 1.00 38.92 221 PHE B CA 1
ATOM 4814 C C . PHE B 1 199 ? -8.227 73.143 -19.185 1.00 35.51 221 PHE B C 1
ATOM 4815 O O . PHE B 1 199 ? -7.017 72.978 -19.364 1.00 33.60 221 PHE B O 1
ATOM 4823 N N . VAL B 1 200 ? -9.056 73.415 -20.191 1.00 35.09 222 VAL B N 1
ATOM 4824 C CA . VAL B 1 200 ? -8.599 73.470 -21.576 1.00 36.26 222 VAL B CA 1
ATOM 4825 C C . VAL B 1 200 ? -9.042 74.788 -22.196 1.00 38.62 222 VAL B C 1
ATOM 4826 O O . VAL B 1 200 ? -10.217 75.160 -22.108 1.00 39.07 222 VAL B O 1
ATOM 4830 N N . ASP B 1 201 ? -8.098 75.486 -22.827 1.00 40.08 223 ASP B N 1
ATOM 4831 C CA . ASP B 1 201 ? -8.326 76.757 -23.514 1.00 41.15 223 ASP B CA 1
ATOM 4832 C C . ASP B 1 201 ? -8.009 76.530 -24.991 1.00 40.76 223 ASP B C 1
ATOM 4833 O O . ASP B 1 201 ? -6.862 76.674 -25.421 1.00 39.73 223 ASP B O 1
ATOM 4838 N N . TYR B 1 202 ? -9.038 76.178 -25.766 1.00 40.96 224 TYR B N 1
ATOM 4839 C CA . TYR B 1 202 ? -8.833 75.845 -27.174 1.00 40.52 224 TYR B CA 1
ATOM 4840 C C . TYR B 1 202 ? -8.338 77.046 -27.974 1.00 43.92 224 TYR B C 1
ATOM 4841 O O . TYR B 1 202 ? -7.521 76.890 -28.892 1.00 43.53 224 TYR B O 1
ATOM 4850 N N . GLU B 1 203 ? -8.834 78.249 -27.660 1.00 47.46 225 GLU B N 1
ATOM 4851 C CA . GLU B 1 203 ? -8.427 79.440 -28.406 1.00 51.39 225 GLU B CA 1
ATOM 4852 C C . GLU B 1 203 ? -6.919 79.653 -28.340 1.00 52.26 225 GLU B C 1
ATOM 4853 O O . GLU B 1 203 ? -6.266 79.890 -29.364 1.00 54.32 225 GLU B O 1
ATOM 4859 N N . ASN B 1 204 ? -6.352 79.589 -27.136 1.00 50.98 226 ASN B N 1
ATOM 4860 C CA . ASN B 1 204 ? -4.927 79.815 -26.932 1.00 51.01 226 ASN B CA 1
ATOM 4861 C C . ASN B 1 204 ? -4.105 78.534 -26.990 1.00 47.64 226 ASN B C 1
ATOM 4862 O O . ASN B 1 204 ? -2.877 78.599 -26.871 1.00 46.36 226 ASN B O 1
ATOM 4867 N N . LYS B 1 205 ? -4.754 77.380 -27.162 1.00 45.54 227 LYS B N 1
ATOM 4868 C CA . LYS B 1 205 ? -4.073 76.094 -27.331 1.00 44.06 227 LYS B CA 1
ATOM 4869 C C . LYS B 1 205 ? -3.177 75.766 -26.136 1.00 44.51 227 LYS B C 1
ATOM 4870 O O . LYS B 1 205 ? -2.025 75.356 -26.289 1.00 45.44 227 LYS B O 1
ATOM 4876 N N . GLN B 1 206 ? -3.744 75.960 -24.950 1.00 44.06 228 GLN B N 1
ATOM 4877 C CA . GLN B 1 206 ? -3.045 75.622 -23.695 1.00 44.53 228 GLN B CA 1
ATOM 4878 C C . GLN B 1 206 ? -4.023 74.975 -22.714 1.00 43.28 228 GLN B C 1
ATOM 4879 O O . GLN B 1 206 ? -5.208 75.226 -22.808 1.00 43.39 228 GLN B O 1
ATOM 4885 N N . ALA B 1 207 ? -3.477 74.226 -21.764 1.00 40.66 229 ALA B N 1
ATOM 4886 C CA . ALA B 1 207 ? -4.263 73.568 -20.736 1.00 36.61 229 ALA B CA 1
ATOM 4887 C C . ALA B 1 207 ? -3.677 73.897 -19.370 1.00 36.55 229 ALA B C 1
ATOM 4888 O O . ALA B 1 207 ? -2.523 74.318 -19.250 1.00 36.70 229 ALA B O 1
ATOM 4890 N N . SER B 1 208 ? -4.488 73.704 -18.333 1.00 34.54 230 SER B N 1
ATOM 4891 C CA . SER B 1 208 ? -4.078 73.950 -16.957 1.00 44.35 230 SER B CA 1
ATOM 4892 C C . SER B 1 208 ? -4.232 72.694 -16.108 1.00 43.76 230 SER B C 1
ATOM 4893 O O . SER B 1 208 ? -4.714 72.742 -14.975 1.00 44.04 230 SER B O 1
ATOM 4896 N N . PHE B 1 209 ? -3.816 71.547 -16.652 1.00 40.94 231 PHE B N 1
ATOM 4897 C CA . PHE B 1 209 ? -3.899 70.302 -15.897 1.00 38.73 231 PHE B CA 1
ATOM 4898 C C . PHE B 1 209 ? -2.851 70.240 -14.793 1.00 41.46 231 PHE B C 1
ATOM 4899 O O . PHE B 1 209 ? -3.062 69.565 -13.779 1.00 40.03 231 PHE B O 1
ATOM 4907 N N . ASP B 1 210 ? -1.722 70.926 -14.969 1.00 43.51 232 ASP B N 1
ATOM 4908 C CA . ASP B 1 210 ? -0.691 70.996 -13.932 1.00 46.26 232 ASP B CA 1
ATOM 4909 C C . ASP B 1 210 ? -1.032 72.127 -12.962 1.00 48.74 232 ASP B C 1
ATOM 4910 O O . ASP B 1 210 ? -0.373 73.166 -12.892 1.00 51.13 232 ASP B O 1
ATOM 4915 N N . SER B 1 211 ? -2.099 71.899 -12.200 1.00 48.46 233 SER B N 1
ATOM 4916 C CA . SER B 1 211 ? -2.607 72.900 -11.276 1.00 50.37 233 SER B CA 1
ATOM 4917 C C . SER B 1 211 ? -3.209 72.199 -10.070 1.00 50.38 233 SER B C 1
ATOM 4918 O O . SER B 1 211 ? -3.603 71.032 -10.137 1.00 49.11 233 SER B O 1
ATOM 4921 N N . GLN B 1 212 ? -3.280 72.932 -8.957 1.00 52.49 234 GLN B N 1
ATOM 4922 C CA . GLN B 1 212 ? -3.895 72.380 -7.755 1.00 52.71 234 GLN B CA 1
ATOM 4923 C C . GLN B 1 212 ? -5.385 72.140 -7.954 1.00 49.57 234 GLN B C 1
ATOM 4924 O O . GLN B 1 212 ? -5.957 71.241 -7.327 1.00 47.48 234 GLN B O 1
ATOM 4930 N N . GLU B 1 213 ? -6.027 72.926 -8.823 1.00 49.01 235 GLU B N 1
ATOM 4931 C CA . GLU B 1 213 ? -7.447 72.723 -9.088 1.00 48.03 235 GLU B CA 1
ATOM 4932 C C . GLU B 1 213 ? -7.702 71.341 -9.678 1.00 44.02 235 GLU B C 1
ATOM 4933 O O . GLU B 1 213 ? -8.638 70.644 -9.267 1.00 43.70 235 GLU B O 1
ATOM 4939 N N . PHE B 1 214 ? -6.874 70.924 -10.639 1.00 40.84 236 PHE B N 1
ATOM 4940 C CA . PHE B 1 214 ? -7.042 69.603 -11.232 1.00 38.73 236 PHE B CA 1
ATOM 4941 C C . PHE B 1 214 ? -6.631 68.503 -10.263 1.00 37.20 236 PHE B C 1
ATOM 4942 O O . PHE B 1 214 ? -7.170 67.392 -10.325 1.00 37.41 236 PHE B O 1
ATOM 4950 N N . VAL B 1 215 ? -5.671 68.785 -9.380 1.00 37.36 237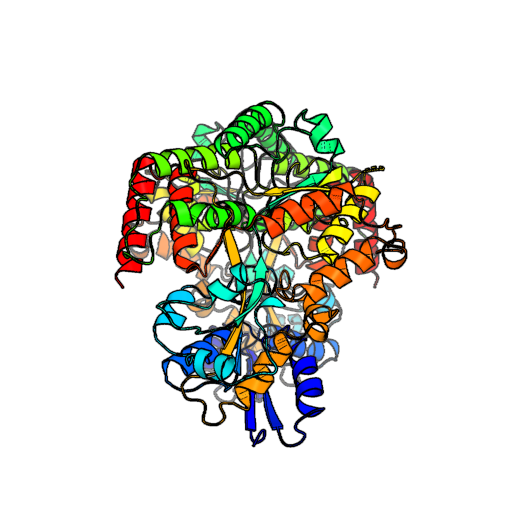 VAL B N 1
ATOM 4951 C CA . VAL B 1 215 ? -5.284 67.813 -8.361 1.00 38.59 237 VAL B CA 1
ATOM 4952 C C . VAL B 1 215 ? -6.452 67.536 -7.424 1.00 39.62 237 VAL B C 1
ATOM 4953 O O . VAL B 1 215 ? -6.773 66.379 -7.126 1.00 38.58 237 VAL B O 1
ATOM 4957 N N . GLU B 1 216 ? -7.105 68.597 -6.942 1.00 41.60 238 GLU B N 1
ATOM 4958 C CA . GLU B 1 216 ? -8.305 68.416 -6.132 1.00 44.07 238 GLU B CA 1
ATOM 4959 C C . GLU B 1 216 ? -9.421 67.768 -6.937 1.00 43.21 238 GLU B C 1
ATOM 4960 O O . GLU B 1 216 ? -10.242 67.029 -6.383 1.00 43.61 238 GLU B O 1
ATOM 4966 N N . PHE B 1 217 ? -9.469 68.043 -8.242 1.00 42.13 239 PHE B N 1
ATOM 4967 C CA . PHE B 1 217 ? -10.452 67.405 -9.111 1.00 39.89 239 PHE B CA 1
ATOM 4968 C C . PHE B 1 217 ? -10.258 65.893 -9.148 1.00 38.87 239 PHE B C 1
ATOM 4969 O O . PHE B 1 217 ? -11.230 65.134 -9.064 1.00 38.66 239 PHE B O 1
ATOM 4977 N N . LEU B 1 218 ? -9.008 65.437 -9.265 1.00 37.88 240 LEU B N 1
ATOM 4978 C CA . LEU B 1 218 ? -8.742 64.001 -9.276 1.00 36.78 240 LEU B CA 1
ATOM 4979 C C . LEU B 1 218 ? -9.036 63.366 -7.922 1.00 38.59 240 LEU B C 1
ATOM 4980 O O . LEU B 1 218 ? -9.636 62.287 -7.853 1.00 39.68 240 LEU B O 1
ATOM 4985 N N . GLU B 1 219 ? -8.616 64.018 -6.835 1.00 39.43 241 GLU B N 1
ATOM 4986 C CA . GLU B 1 219 ? -8.857 63.474 -5.502 1.00 41.09 241 GLU B CA 1
ATOM 4987 C C . GLU B 1 219 ? -10.346 63.422 -5.181 1.00 41.46 241 GLU B C 1
ATOM 4988 O O . GLU B 1 219 ? -10.812 62.489 -4.516 1.00 42.14 241 GLU B O 1
ATOM 4994 N N . ALA B 1 220 ? -11.108 64.418 -5.640 1.00 42.26 242 ALA B N 1
ATOM 4995 C CA . ALA B 1 220 ? -12.549 64.408 -5.410 1.00 40.93 242 ALA B CA 1
ATOM 4996 C C . ALA B 1 220 ? -13.210 63.259 -6.160 1.00 36.77 242 ALA B C 1
ATOM 4997 O O . ALA B 1 220 ? -14.057 62.548 -5.607 1.00 36.17 242 ALA B O 1
ATOM 4999 N N . ILE B 1 221 ? -12.840 63.068 -7.429 1.00 36.06 243 ILE B N 1
ATOM 5000 C CA . ILE B 1 221 ? -13.349 61.932 -8.191 1.00 36.41 243 ILE B CA 1
ATOM 5001 C C . ILE B 1 221 ? -12.876 60.621 -7.578 1.00 37.36 243 ILE B C 1
ATOM 5002 O O . ILE B 1 221 ? -13.601 59.618 -7.597 1.00 36.99 243 ILE B O 1
ATOM 5007 N N . GLY B 1 222 ? -11.665 60.606 -7.016 1.00 37.59 244 GLY B N 1
ATOM 5008 C CA . GLY B 1 222 ? -11.162 59.391 -6.396 1.00 37.93 244 GLY B CA 1
ATOM 5009 C C . GLY B 1 222 ? -12.005 58.944 -5.217 1.00 39.52 244 GLY B C 1
ATOM 5010 O O . GLY B 1 222 ? -12.256 57.750 -5.038 1.00 39.87 244 GLY B O 1
ATOM 5011 N N . ALA B 1 223 ? -12.453 59.896 -4.396 1.00 41.24 245 ALA B N 1
ATOM 5012 C CA . ALA B 1 223 ? -13.334 59.551 -3.286 1.00 42.92 245 ALA B CA 1
ATOM 5013 C C . ALA B 1 223 ? -14.706 59.122 -3.785 1.00 45.04 245 ALA B C 1
ATOM 5014 O O . ALA B 1 223 ? -15.363 58.285 -3.155 1.00 46.93 245 ALA B O 1
ATOM 5016 N N . ILE B 1 224 ? -15.148 59.683 -4.911 1.00 44.36 246 ILE B N 1
ATOM 5017 C CA . ILE B 1 224 ? -16.438 59.318 -5.484 1.00 43.89 246 ILE B CA 1
ATOM 5018 C C . ILE B 1 224 ? -16.418 57.874 -5.975 1.00 44.88 246 ILE B C 1
ATOM 5019 O O . ILE B 1 224 ? -17.336 57.093 -5.697 1.00 45.11 246 ILE B O 1
ATOM 5024 N N . GLU B 1 225 ? -15.359 57.487 -6.686 1.00 44.69 247 GLU B N 1
ATOM 5025 C CA . GLU B 1 225 ? -15.309 56.112 -7.236 1.00 45.31 247 GLU B CA 1
ATOM 5026 C C . GLU B 1 225 ? -15.075 55.089 -6.124 1.00 44.51 247 GLU B C 1
ATOM 5027 O O . GLU B 1 225 ? -15.447 53.966 -6.300 1.00 42.19 247 GLU B O 1
ATOM 5033 N N . LYS B 1 226 ? -14.452 55.497 -5.029 1.00 44.86 248 LYS B N 1
ATOM 5034 C CA . LYS B 1 226 ? -14.249 54.569 -3.923 1.00 44.75 248 LYS B CA 1
ATOM 5035 C C . LYS B 1 226 ? -15.570 54.101 -3.327 1.00 44.29 248 LYS B C 1
ATOM 5036 O O . LYS B 1 226 ? -15.613 53.037 -2.698 1.00 43.47 248 LYS B O 1
ATOM 5042 N N . ALA B 1 227 ? -16.643 54.873 -3.507 1.00 44.02 249 ALA B N 1
ATOM 5043 C CA . ALA B 1 227 ? -17.970 54.450 -3.084 1.00 42.81 249 ALA B CA 1
ATOM 5044 C C . ALA B 1 227 ? -18.570 53.402 -4.010 1.00 39.77 249 ALA B C 1
ATOM 5045 O O . ALA B 1 227 ? -19.581 52.788 -3.652 1.00 40.42 249 ALA B O 1
ATOM 5047 N N . GLY B 1 228 ? -17.981 53.191 -5.185 1.00 37.57 250 GLY B N 1
ATOM 5048 C CA . GLY B 1 228 ? -18.393 52.115 -6.063 1.00 37.48 250 GLY B CA 1
ATOM 5049 C C . GLY B 1 228 ? -19.128 52.545 -7.316 1.00 36.46 250 GLY B C 1
ATOM 5050 O O . GLY B 1 228 ? -20.136 53.255 -7.247 1.00 36.19 250 GLY B O 1
ATOM 5051 N N . ILE B 1 229 ? -18.625 52.112 -8.470 1.00 37.62 251 ILE B N 1
ATOM 5052 C CA . ILE B 1 229 ? -19.297 52.274 -9.754 1.00 37.62 251 ILE B CA 1
ATOM 5053 C C . ILE B 1 229 ? -19.403 50.885 -10.367 1.00 40.59 251 ILE B C 1
ATOM 5054 O O . ILE B 1 229 ? -18.392 50.315 -10.795 1.00 41.00 251 ILE B O 1
ATOM 5059 N N . CYS B 1 230 ? -20.614 50.337 -10.406 1.00 42.40 252 CYS B N 1
ATOM 5060 C CA . CYS B 1 230 ? -20.800 48.988 -10.917 1.00 45.00 252 CYS B CA 1
ATOM 5061 C C . CYS B 1 230 ? -20.633 48.951 -12.431 1.00 44.26 252 CYS B C 1
ATOM 5062 O O . CYS B 1 230 ? -20.904 49.927 -13.137 1.00 45.32 252 CYS B O 1
ATOM 5065 N N . ASP B 1 231 ? -20.171 47.807 -12.926 1.00 42.62 253 ASP B N 1
ATOM 5066 C CA . ASP B 1 231 ? -19.936 47.633 -14.349 1.00 42.11 253 ASP B CA 1
ATOM 5067 C C . ASP B 1 231 ? -21.253 47.398 -15.083 1.00 42.55 253 ASP B C 1
ATOM 5068 O O . ASP B 1 231 ? -22.290 47.102 -14.481 1.00 44.43 253 ASP B O 1
ATOM 5070 N N . GLU B 1 232 ? -21.202 47.547 -16.407 1.00 40.97 254 GLU B N 1
ATOM 5071 C CA . GLU B 1 232 ? -22.371 47.280 -17.236 1.00 40.55 254 GLU B CA 1
ATOM 5072 C C . GLU B 1 232 ? -22.759 45.806 -17.238 1.00 41.26 254 GLU B C 1
ATOM 5073 O O . GLU B 1 232 ? -23.928 45.488 -17.480 1.00 42.16 254 GLU B O 1
ATOM 5075 N N . LYS B 1 233 ? -21.811 44.903 -16.968 1.00 41.17 255 LYS B N 1
ATOM 5076 C CA . LYS B 1 233 ? -22.110 43.475 -16.998 1.00 43.28 255 LYS B CA 1
ATOM 5077 C C . LYS B 1 233 ? -22.936 43.013 -15.803 1.00 44.61 255 LYS B C 1
ATOM 5078 O O . LYS B 1 233 ? -23.530 41.931 -15.861 1.00 46.55 255 LYS B O 1
ATOM 5080 N N . LEU B 1 234 ? -22.999 43.803 -14.731 1.00 45.35 256 LEU B N 1
ATOM 5081 C CA . LEU B 1 234 ? -23.851 43.472 -13.597 1.00 47.16 256 LEU B CA 1
ATOM 5082 C C . LEU B 1 234 ? -25.250 44.046 -13.743 1.00 48.15 256 LEU B C 1
ATOM 5083 O O . LEU B 1 234 ? -26.167 43.609 -13.037 1.00 49.81 256 LEU B O 1
ATOM 5085 N N . ILE B 1 235 ? -25.432 44.999 -14.659 1.00 47.43 257 ILE B N 1
ATOM 5086 C CA . ILE B 1 235 ? -26.759 45.527 -14.939 1.00 46.85 257 ILE B CA 1
ATOM 5087 C C . ILE B 1 235 ? -27.496 44.592 -15.889 1.00 47.88 257 ILE B C 1
ATOM 5088 O O . ILE B 1 235 ? -28.721 44.444 -15.800 1.00 49.04 257 ILE B O 1
ATOM 5093 N N . LYS B 1 236 ? -26.768 43.936 -16.796 1.00 47.08 258 LYS B N 1
ATOM 5094 C CA . LYS B 1 236 ? -27.378 42.944 -17.671 1.00 47.23 258 LYS B CA 1
ATOM 5095 C C . LYS B 1 236 ? -27.805 41.696 -16.909 1.00 47.71 258 LYS B C 1
ATOM 5096 O O . LYS B 1 236 ? -28.641 40.936 -17.409 1.00 47.28 258 LYS B O 1
ATOM 5098 N N . GLU B 1 237 ? -27.250 41.468 -15.713 1.00 48.82 259 GLU B N 1
ATOM 5099 C CA . GLU B 1 237 ? -27.690 40.350 -14.886 1.00 51.68 259 GLU B CA 1
ATOM 5100 C C . GLU B 1 237 ? -29.122 40.526 -14.397 1.00 51.62 259 GLU B C 1
ATOM 5101 O O . GLU B 1 237 ? -29.776 39.534 -14.062 1.00 52.30 259 GLU B O 1
ATOM 5107 N N . TYR B 1 238 ? -29.613 41.761 -14.343 1.00 50.10 260 TYR B N 1
ATOM 5108 C CA . TYR B 1 238 ? -30.967 42.044 -13.891 1.00 49.62 260 TYR B CA 1
ATOM 5109 C C . TYR B 1 238 ? -31.932 42.057 -15.068 1.00 50.16 260 TYR B C 1
ATOM 5110 O O . TYR B 1 238 ? -31.632 42.615 -16.128 1.00 50.85 260 TYR B O 1
ATOM 5119 N N . THR B 1 239 ? -33.096 41.431 -14.875 1.00 49.24 261 THR B N 1
ATOM 5120 C CA . THR B 1 239 ? -34.116 41.435 -15.918 1.00 50.36 261 THR B CA 1
ATOM 5121 C C . THR B 1 239 ? -34.663 42.838 -16.148 1.00 49.84 261 THR B C 1
ATOM 5122 O O . THR B 1 239 ? -34.948 43.221 -17.288 1.00 50.06 261 THR B O 1
ATOM 5126 N N . GLY B 1 240 ? -34.816 43.616 -15.080 1.00 49.99 262 GLY B N 1
ATOM 5127 C CA . GLY B 1 240 ? -35.249 44.994 -15.162 1.00 49.31 262 GLY B CA 1
ATOM 5128 C C . GLY B 1 240 ? -34.141 45.998 -15.387 1.00 48.45 262 GLY B C 1
ATOM 5129 O O . GLY B 1 240 ? -34.381 47.203 -15.254 1.00 47.19 262 GLY B O 1
ATOM 5130 N N . MET B 1 241 ? -32.939 45.537 -15.714 1.00 49.10 263 MET B N 1
ATOM 5131 C CA . MET B 1 241 ? -31.785 46.386 -16.062 1.00 49.39 263 MET B CA 1
ATOM 5132 C C . MET B 1 241 ? -31.458 47.269 -14.852 1.00 46.95 263 MET B C 1
ATOM 5133 O O . MET B 1 241 ? -31.505 46.792 -13.708 1.00 48.45 263 MET B O 1
ATOM 5138 N N . GLU B 1 242 ? -31.130 48.545 -15.065 1.00 43.11 264 GLU B N 1
ATOM 5139 C CA . GLU B 1 242 ? -30.698 49.405 -13.970 1.00 40.72 264 GLU B CA 1
ATOM 5140 C C . GLU B 1 242 ? -31.843 49.787 -13.042 1.00 38.04 264 GLU B C 1
ATOM 5141 O O . GLU B 1 242 ? -31.594 50.142 -11.885 1.00 36.07 264 GLU B O 1
ATOM 5147 N N . PHE B 1 243 ? -33.088 49.720 -13.517 1.00 38.06 265 PHE B N 1
ATOM 5148 C CA . PHE B 1 243 ? -34.219 50.071 -12.666 1.00 37.63 265 PHE B CA 1
ATOM 5149 C C . PHE B 1 243 ? -34.452 49.011 -11.595 1.00 38.56 265 PHE B C 1
ATOM 5150 O O . PHE B 1 243 ? -34.765 49.340 -10.445 1.00 37.53 265 PHE B O 1
ATOM 5158 N N . GLU B 1 244 ? -34.301 47.733 -11.954 1.00 40.50 266 GLU B N 1
ATOM 5159 C CA . GLU B 1 244 ? -34.458 46.664 -10.971 1.00 42.07 266 GLU B CA 1
ATOM 5160 C C . GLU B 1 244 ? -33.301 46.647 -9.980 1.00 41.36 266 GLU B C 1
ATOM 5161 O O . GLU B 1 244 ? -33.514 46.475 -8.773 1.00 41.39 266 GLU B O 1
ATOM 5167 N N . ALA B 1 245 ? -32.069 46.813 -10.469 1.00 39.92 267 ALA B N 1
ATOM 5168 C CA . ALA B 1 245 ? -30.924 46.909 -9.569 1.00 39.37 267 ALA B CA 1
ATOM 5169 C C . ALA B 1 245 ? -31.057 48.101 -8.633 1.00 37.77 267 ALA B C 1
ATOM 5170 O O . ALA B 1 245 ? -30.578 48.057 -7.494 1.00 37.91 267 ALA B O 1
ATOM 5172 N N . LEU B 1 246 ? -31.702 49.172 -9.098 1.00 37.20 268 LEU B N 1
ATOM 5173 C CA . LEU B 1 246 ? -31.982 50.311 -8.233 1.00 38.68 268 LEU B CA 1
ATOM 5174 C C . LEU B 1 246 ? -32.971 49.939 -7.134 1.00 40.02 268 LEU B C 1
ATOM 5175 O O . LEU B 1 246 ? -32.845 50.400 -5.994 1.00 41.78 268 LEU B O 1
ATOM 5180 N N . LYS B 1 247 ? -33.959 49.099 -7.457 1.00 39.31 269 LYS B N 1
ATOM 5181 C CA . LYS B 1 247 ? -34.930 48.672 -6.453 1.00 40.29 269 LYS B CA 1
ATOM 5182 C C . LYS B 1 247 ? -34.283 47.783 -5.398 1.00 37.18 269 LYS B C 1
ATOM 5183 O O . LYS B 1 247 ? -34.615 47.877 -4.211 1.00 38.05 269 LYS B O 1
ATOM 5189 N N . HIS B 1 248 ? -33.356 46.918 -5.809 1.00 40.16 270 HIS B N 1
ATOM 5190 C CA . HIS B 1 248 ? -32.675 46.035 -4.872 1.00 41.13 270 HIS B CA 1
ATOM 5191 C C . HIS B 1 248 ? -31.589 46.740 -4.071 1.00 41.00 270 HIS B C 1
ATOM 5192 O O . HIS B 1 248 ? -31.033 46.135 -3.148 1.00 42.70 270 HIS B O 1
ATOM 5199 N N . GLY B 1 249 ? -31.279 47.993 -4.392 1.00 39.94 271 GLY B N 1
ATOM 5200 C CA . GLY B 1 249 ? -30.271 48.736 -3.667 1.00 40.59 271 GLY B CA 1
ATOM 5201 C C . GLY B 1 249 ? -28.846 48.517 -4.119 1.00 41.61 271 GLY B C 1
ATOM 5202 O O . GLY B 1 249 ? -27.927 49.029 -3.470 1.00 41.79 271 GLY B O 1
ATOM 5203 N N . LYS B 1 250 ? -28.628 47.771 -5.207 1.00 40.67 272 LYS B N 1
ATOM 5204 C CA . LYS B 1 250 ? -27.268 47.562 -5.695 1.00 40.27 272 LYS B CA 1
ATOM 5205 C C . LYS B 1 250 ? -26.642 48.866 -6.169 1.00 38.96 272 LYS B C 1
ATOM 5206 O O . LYS B 1 250 ? -25.433 49.070 -6.011 1.00 38.82 272 LYS B O 1
ATOM 5208 N N . ILE B 1 251 ? -27.445 49.755 -6.752 1.00 37.90 273 ILE B N 1
ATOM 5209 C CA . ILE B 1 251 ? -27.006 51.085 -7.142 1.00 35.69 273 ILE B CA 1
ATOM 5210 C C . ILE B 1 251 ? -27.973 52.097 -6.544 1.00 35.93 273 ILE B C 1
ATOM 5211 O O . ILE B 1 251 ? -29.095 51.766 -6.153 1.00 35.88 273 ILE B O 1
ATOM 5216 N N . THR B 1 252 ? -27.521 53.347 -6.473 1.00 35.81 274 THR B N 1
ATOM 5217 C CA . THR B 1 252 ? -28.336 54.410 -5.897 1.00 37.56 274 THR B CA 1
ATOM 5218 C C . THR B 1 252 ? -28.494 55.571 -6.870 1.00 36.20 274 THR B C 1
ATOM 5219 O O . THR B 1 252 ? -29.603 56.079 -7.061 1.00 36.62 274 THR B O 1
ATOM 5223 N N . LEU B 1 253 ? -27.398 55.993 -7.494 1.00 36.26 275 LEU B N 1
ATOM 5224 C CA . LEU B 1 253 ? -27.422 57.041 -8.502 1.00 35.17 275 LEU B CA 1
ATOM 5225 C C . LEU B 1 253 ? -26.935 56.484 -9.833 1.00 35.93 275 LEU B C 1
ATOM 5226 O O . LEU B 1 253 ? -25.985 55.697 -9.877 1.00 34.79 275 LEU B O 1
ATOM 5231 N N . ILE B 1 254 ? -27.595 56.889 -10.915 1.00 35.94 276 ILE B N 1
ATOM 5232 C CA . ILE B 1 254 ? -27.315 56.376 -12.250 1.00 35.61 276 ILE B CA 1
ATOM 5233 C C . ILE B 1 254 ? -26.847 57.529 -13.124 1.00 37.41 276 ILE B C 1
ATOM 5234 O O . ILE B 1 254 ? -27.480 58.590 -13.152 1.00 36.64 276 ILE B O 1
ATOM 5239 N N . SER B 1 255 ? -25.751 57.313 -13.846 1.00 38.69 277 SER B N 1
ATOM 5240 C CA . SER B 1 255 ? -25.301 58.241 -14.874 1.00 39.82 277 SER B CA 1
ATOM 5241 C C . SER B 1 255 ? -24.597 57.443 -15.957 1.00 41.00 277 SER B C 1
ATOM 5242 O O . SER B 1 255 ? -23.649 56.707 -15.666 1.00 42.21 277 SER B O 1
ATOM 5245 N N . SER B 1 256 ? -25.059 57.586 -17.196 1.00 40.89 278 SER B N 1
ATOM 5246 C CA . SER B 1 256 ? -24.520 56.811 -18.301 1.00 39.83 278 SER B CA 1
ATOM 5247 C C . SER B 1 256 ? -24.428 57.685 -19.543 1.00 39.46 278 SER B C 1
ATOM 5248 O O . SER B 1 256 ? -25.117 58.700 -19.673 1.00 38.75 278 SER B O 1
ATOM 5251 N N . THR B 1 257 ? -23.556 57.267 -20.458 1.00 39.40 279 THR B N 1
ATOM 5252 C CA . THR B 1 257 ? -23.330 57.961 -21.716 1.00 37.59 279 THR B CA 1
ATOM 5253 C C . THR B 1 257 ? -24.133 57.363 -22.869 1.00 35.48 279 THR B C 1
ATOM 5254 O O . THR B 1 257 ? -24.358 58.045 -23.877 1.00 33.03 279 THR B O 1
ATOM 5258 N N . GLU B 1 258 ? -24.656 56.146 -22.695 1.00 34.90 280 GLU B N 1
ATOM 5259 C CA . GLU B 1 258 ? -25.282 55.423 -23.799 1.00 36.07 280 GLU B CA 1
ATOM 5260 C C . GLU B 1 258 ? -26.519 56.140 -24.331 1.00 32.27 280 GLU B C 1
ATOM 5261 O O . GLU B 1 258 ? -26.717 56.223 -25.549 1.00 29.39 280 GLU B O 1
ATOM 5267 N N . TYR B 1 259 ? -27.361 56.662 -23.446 1.00 32.07 281 TYR B N 1
ATOM 5268 C CA . TYR B 1 259 ? -28.652 57.223 -23.848 1.00 32.01 281 TYR B CA 1
ATOM 5269 C C . TYR B 1 259 ? -28.787 58.682 -23.434 1.00 31.87 281 TYR B C 1
ATOM 5270 O O . TYR B 1 259 ? -28.970 58.968 -22.235 1.00 32.92 281 TYR B O 1
ATOM 5279 N N . PRO B 1 260 ? -28.705 59.632 -24.367 1.00 30.07 282 PRO B N 1
ATOM 5280 C CA . PRO B 1 260 ? -29.040 61.023 -24.036 1.00 31.38 282 PRO B CA 1
ATOM 5281 C C . PRO B 1 260 ? -30.492 61.145 -23.598 1.00 33.14 282 PRO B C 1
ATOM 5282 O O . PRO B 1 260 ? -31.360 60.380 -24.022 1.00 32.39 282 PRO B O 1
ATOM 5286 N N . ILE B 1 261 ? -30.751 62.124 -22.733 1.00 34.45 283 ILE B N 1
ATOM 5287 C CA . ILE B 1 261 ? -32.058 62.228 -22.060 1.00 34.97 283 ILE B CA 1
ATOM 5288 C C . ILE B 1 261 ? -32.957 63.050 -22.983 1.00 34.52 283 ILE B C 1
ATOM 5289 O O . ILE B 1 261 ? -33.227 64.234 -22.775 1.00 34.44 283 ILE B O 1
ATOM 5294 N N . ASN B 1 262 ? -33.439 62.394 -24.034 1.00 35.66 284 ASN B N 1
ATOM 5295 C CA . ASN B 1 262 ? -34.467 62.969 -24.888 1.00 38.65 284 ASN B CA 1
ATOM 5296 C C . ASN B 1 262 ? -35.831 62.782 -24.232 1.00 38.41 284 ASN B C 1
ATOM 5297 O O . ASN B 1 262 ? -35.959 62.054 -23.245 1.00 36.71 284 ASN B O 1
ATOM 5302 N N . PRO B 1 263 ? -36.873 63.459 -24.734 1.00 39.88 285 PRO B N 1
ATOM 5303 C CA . PRO B 1 263 ? -38.205 63.295 -24.123 1.00 41.21 285 PRO B CA 1
ATOM 5304 C C . PRO B 1 263 ? -38.659 61.849 -23.982 1.00 42.12 285 PRO B C 1
ATOM 5305 O O . PRO B 1 263 ? -39.333 61.518 -22.998 1.00 42.58 285 PRO B O 1
ATOM 5309 N N . TRP B 1 264 ? -38.311 60.974 -24.930 1.00 42.41 286 TRP B N 1
ATOM 5310 C CA . TRP B 1 264 ? -38.696 59.571 -24.805 1.00 41.00 286 TRP B CA 1
ATOM 5311 C C . TRP B 1 264 ? -37.973 58.901 -23.643 1.00 38.98 286 TRP B C 1
ATOM 5312 O O . TRP B 1 264 ? -38.590 58.179 -22.851 1.00 38.92 286 TRP B O 1
ATOM 5323 N N . GLU B 1 265 ? -36.658 59.116 -23.534 1.00 37.71 287 GLU B N 1
ATOM 5324 C CA . GLU B 1 265 ? -35.902 58.524 -22.434 1.00 37.32 287 GLU B CA 1
ATOM 5325 C C . GLU B 1 265 ? -36.435 58.991 -21.086 1.00 39.33 287 GLU B C 1
ATOM 5326 O O . GLU B 1 265 ? -36.489 58.212 -20.128 1.00 38.46 287 GLU B O 1
ATOM 5332 N N . LEU B 1 266 ? -36.835 60.261 -20.994 1.00 41.16 288 LEU B N 1
ATOM 5333 C CA . LEU B 1 266 ? -37.406 60.773 -19.753 1.00 42.81 288 LEU B CA 1
ATOM 5334 C C . LEU B 1 266 ? -38.681 60.022 -19.389 1.00 43.17 288 LEU B C 1
ATOM 5335 O O . LEU B 1 266 ? -38.862 59.596 -18.242 1.00 43.29 288 LEU B O 1
ATOM 5340 N N . TRP B 1 267 ? -39.581 59.850 -20.360 1.00 44.08 289 TRP B N 1
ATOM 5341 C CA . TRP B 1 267 ? -40.811 59.107 -20.108 1.00 44.96 289 TRP B CA 1
ATOM 5342 C C . TRP B 1 267 ? -40.525 57.626 -19.885 1.00 44.48 289 TRP B C 1
ATOM 5343 O O . TRP B 1 267 ? -41.185 56.975 -19.067 1.00 45.86 289 TRP B O 1
ATOM 5354 N N . TYR B 1 268 ? -39.545 57.077 -20.608 1.00 43.69 290 TYR B N 1
ATOM 5355 C CA . TYR B 1 268 ? -39.188 55.671 -20.444 1.00 43.96 290 TYR B CA 1
ATOM 5356 C C . TYR B 1 268 ? -38.637 55.398 -19.049 1.00 43.06 290 TYR B C 1
ATOM 5357 O O . TYR B 1 268 ? -39.042 54.436 -18.385 1.00 44.31 290 TYR B O 1
ATOM 5366 N N . ARG B 1 269 ? -37.706 56.237 -18.587 1.00 40.71 291 ARG B N 1
ATOM 5367 C CA . ARG B 1 269 ? -37.115 56.035 -17.266 1.00 39.68 291 ARG B CA 1
ATOM 5368 C C . ARG B 1 269 ? -38.139 56.253 -16.158 1.00 39.18 291 ARG B C 1
ATOM 5369 O O . ARG B 1 269 ? -38.149 55.520 -15.162 1.00 40.27 291 ARG B O 1
ATOM 5377 N N . ASN B 1 270 ? -39.001 57.261 -16.310 1.00 37.69 292 ASN B N 1
ATOM 5378 C CA . ASN B 1 270 ? -40.003 57.545 -15.286 1.00 37.62 292 ASN B CA 1
ATOM 5379 C C . ASN B 1 270 ? -41.002 56.402 -15.150 1.00 36.90 292 ASN B C 1
ATOM 5380 O O . ASN B 1 270 ? -41.414 56.059 -14.035 1.00 36.76 292 ASN B O 1
ATOM 5385 N N . SER B 1 271 ? -41.402 55.800 -16.271 1.00 37.87 293 SER B N 1
ATOM 5386 C CA . SER B 1 271 ? -42.379 54.716 -16.219 1.00 42.60 293 SER B CA 1
ATOM 5387 C C . SER B 1 271 ? -41.799 53.473 -15.555 1.00 43.10 293 SER B C 1
ATOM 5388 O O . SER B 1 271 ? -42.486 52.802 -14.776 1.00 44.43 293 SER B O 1
ATOM 5391 N N . HIS B 1 272 ? -40.540 53.145 -15.855 1.00 42.24 294 HIS B N 1
ATOM 5392 C CA . HIS B 1 272 ? -39.912 51.986 -15.228 1.00 41.85 294 HIS B CA 1
ATOM 5393 C C . HIS B 1 272 ? -39.741 52.194 -13.728 1.00 44.74 294 HIS B C 1
ATOM 5394 O O . HIS B 1 272 ? -39.937 51.262 -12.939 1.00 46.89 294 HIS B O 1
ATOM 5401 N N . ILE B 1 273 ? -39.375 53.410 -13.319 1.00 45.01 295 ILE B N 1
ATOM 5402 C CA . ILE B 1 273 ? -39.213 53.705 -11.898 1.00 44.43 295 ILE B CA 1
ATOM 5403 C C . ILE B 1 273 ? -40.554 53.632 -11.176 1.00 45.50 295 ILE B C 1
ATOM 5404 O O . ILE B 1 273 ? -40.656 53.060 -10.084 1.00 45.93 295 ILE B O 1
ATOM 5409 N N . ASN B 1 274 ? -41.605 54.199 -11.775 1.00 45.66 296 ASN B N 1
ATOM 5410 C CA . ASN B 1 274 ? -42.938 54.104 -11.190 1.00 46.94 296 ASN B CA 1
ATOM 5411 C C . ASN B 1 274 ? -43.422 52.663 -11.102 1.00 46.47 296 ASN B C 1
ATOM 5412 O O . ASN B 1 274 ? -44.271 52.354 -10.259 1.00 47.33 296 ASN B O 1
ATOM 5417 N N . TYR B 1 275 ? -42.896 51.777 -11.948 1.00 46.88 297 TYR B N 1
ATOM 5418 C CA . TYR B 1 275 ? -43.282 50.371 -11.898 1.00 47.36 297 TYR B CA 1
ATOM 5419 C C . TYR B 1 275 ? -42.675 49.677 -10.685 1.00 45.90 297 TYR B C 1
ATOM 5420 O O . TYR B 1 275 ? -43.359 48.914 -9.992 1.00 47.49 297 TYR B O 1
ATOM 5429 N N . TYR B 1 276 ? -41.395 49.931 -10.410 1.00 42.85 298 TYR B N 1
ATOM 5430 C CA . TYR B 1 276 ? -40.700 49.283 -9.306 1.00 42.74 298 TYR B CA 1
ATOM 5431 C C . TYR B 1 276 ? -40.887 49.995 -7.973 1.00 42.78 298 TYR B C 1
ATOM 5432 O O . TYR B 1 276 ? -40.671 49.377 -6.925 1.00 44.53 298 TYR B O 1
ATOM 5441 N N . PHE B 1 277 ? -41.279 51.264 -7.982 1.00 62.70 299 PHE B N 1
ATOM 5442 C CA . PHE B 1 277 ? -41.416 52.024 -6.744 1.00 64.78 299 PHE B CA 1
ATOM 5443 C C . PHE B 1 277 ? -42.831 52.575 -6.599 1.00 61.75 299 PHE B C 1
ATOM 5444 O O . PHE B 1 277 ? -43.788 51.998 -7.113 1.00 62.44 299 PHE B O 1
ATOM 5452 N N . PRO B 1 279 ? -45.799 54.021 -6.783 1.00 65.93 301 PRO B N 1
ATOM 5453 C CA . PRO B 1 279 ? -46.040 55.453 -6.979 1.00 65.32 301 PRO B CA 1
ATOM 5454 C C . PRO B 1 279 ? -44.779 56.292 -6.781 1.00 64.73 301 PRO B C 1
ATOM 5455 O O . PRO B 1 279 ? -44.509 56.750 -5.670 1.00 66.67 301 PRO B O 1
ATOM 5459 N N . ASP B 1 280 ? -44.014 56.494 -7.851 1.00 63.21 302 ASP B N 1
ATOM 5460 C CA . ASP B 1 280 ? -42.788 57.272 -7.761 1.00 62.52 302 ASP B CA 1
ATOM 5461 C C . ASP B 1 280 ? -42.514 57.952 -9.093 1.00 58.67 302 ASP B C 1
ATOM 5462 O O . ASP B 1 280 ? -43.166 57.681 -10.105 1.00 58.12 302 ASP B O 1
ATOM 5467 N N . SER B 1 281 ? -41.525 58.843 -9.078 1.00 56.49 303 SER B N 1
ATOM 5468 C CA . SER B 1 281 ? -41.124 59.595 -10.256 1.00 54.02 303 SER B CA 1
ATOM 5469 C C . SER B 1 281 ? -39.605 59.634 -10.324 1.00 52.75 303 SER B C 1
ATOM 5470 O O . SER B 1 281 ? -38.912 59.441 -9.321 1.00 54.84 303 SER B O 1
ATOM 5473 N N . ILE B 1 282 ? -39.091 59.885 -11.522 1.00 49.11 304 ILE B N 1
ATOM 5474 C CA . ILE B 1 282 ? -37.653 60.021 -11.718 1.00 46.91 304 ILE B CA 1
ATOM 5475 C C . ILE B 1 282 ? -37.204 61.395 -11.242 1.00 47.11 304 ILE B C 1
ATOM 5476 O O . ILE B 1 282 ? -37.923 62.392 -11.384 1.00 45.61 304 ILE B O 1
ATOM 5481 N N . ARG B 1 283 ? -36.013 61.445 -10.652 1.00 48.62 305 ARG B N 1
ATOM 5482 C CA . ARG B 1 283 ? -35.351 62.689 -10.292 1.00 49.26 305 ARG B CA 1
ATOM 5483 C C . ARG B 1 283 ? -34.027 62.762 -11.036 1.00 48.53 305 ARG B C 1
ATOM 5484 O O . ARG B 1 283 ? -33.230 61.823 -10.973 1.00 48.12 305 ARG B O 1
ATOM 5492 N N . LEU B 1 284 ? -33.791 63.870 -11.730 1.00 48.86 306 LEU B N 1
ATOM 5493 C CA . LEU B 1 284 ? -32.542 64.070 -12.445 1.00 48.86 306 LEU B CA 1
ATOM 5494 C C . LEU B 1 284 ? -31.872 65.347 -11.960 1.00 51.28 306 LEU B C 1
ATOM 5495 O O . LEU B 1 284 ? -32.503 66.216 -11.352 1.00 52.41 306 LEU B O 1
ATOM 5500 N N . SER B 1 285 ? -30.576 65.449 -12.238 1.00 50.81 307 SER B N 1
ATOM 5501 C CA . SER B 1 285 ? -29.802 66.592 -11.784 1.00 51.84 307 SER B CA 1
ATOM 5502 C C . SER B 1 285 ? -28.576 66.750 -12.666 1.00 49.80 307 SER B C 1
ATOM 5503 O O . SER B 1 285 ? -28.014 65.767 -13.155 1.00 47.19 307 SER B O 1
ATOM 5506 N N . LYS B 1 286 ? -28.176 68.002 -12.864 1.00 49.47 308 LYS B N 1
ATOM 5507 C CA . LYS B 1 286 ? -26.908 68.292 -13.506 1.00 47.59 308 LYS B CA 1
ATOM 5508 C C . LYS B 1 286 ? -25.758 67.785 -12.641 1.00 48.63 308 LYS B C 1
ATOM 5509 O O . LYS B 1 286 ? -25.909 67.528 -11.443 1.00 49.30 308 LYS B O 1
ATOM 5515 N N . PHE B 1 287 ? -24.599 67.634 -13.265 1.00 48.88 309 PHE B N 1
ATOM 5516 C CA . PHE B 1 287 ? -23.453 67.113 -12.541 1.00 52.07 309 PHE B CA 1
ATOM 5517 C C . PHE B 1 287 ? -22.902 68.176 -11.593 1.00 60.50 309 PHE B C 1
ATOM 5518 O O . PHE B 1 287 ? -22.852 69.359 -11.946 1.00 60.70 309 PHE B O 1
ATOM 5526 N N . PRO B 1 288 ? -22.501 67.791 -10.382 1.00 66.03 310 PRO B N 1
ATOM 5527 C CA . PRO B 1 288 ? -21.817 68.739 -9.494 1.00 71.66 310 PRO B CA 1
ATOM 5528 C C . PRO B 1 288 ? -20.544 69.242 -10.156 1.00 75.59 310 PRO B C 1
ATOM 5529 O O . PRO B 1 288 ? -19.720 68.456 -10.629 1.00 85.20 310 PRO B O 1
ATOM 5533 N N . THR B 1 289 ? -20.382 70.560 -10.195 1.00 73.70 311 THR B N 1
ATOM 5534 C CA . THR B 1 289 ? -19.318 71.147 -10.992 1.00 70.11 311 THR B CA 1
ATOM 5535 C C . THR B 1 289 ? -18.245 71.778 -10.115 1.00 71.29 311 THR B C 1
ATOM 5536 O O . THR B 1 289 ? -18.466 72.119 -8.948 1.00 73.66 311 THR B O 1
ATOM 5540 N N . PHE B 1 290 ? -17.062 71.899 -10.707 1.00 68.76 312 PHE B N 1
ATOM 5541 C CA . PHE B 1 290 ? -15.902 72.519 -10.090 1.00 68.54 312 PHE B CA 1
ATOM 5542 C C . PHE B 1 290 ? -15.836 73.987 -10.511 1.00 68.20 312 PHE B C 1
ATOM 5543 O O . PHE B 1 290 ? -16.740 74.508 -11.171 1.00 66.31 312 PHE B O 1
ATOM 5551 N N . GLY B 1 291 ? -14.764 74.674 -10.129 1.00 71.06 313 GLY B N 1
ATOM 5552 C CA . GLY B 1 291 ? -14.511 76.013 -10.615 1.00 72.12 313 GLY B CA 1
ATOM 5553 C C . GLY B 1 291 ? -15.302 77.062 -9.858 1.00 74.72 313 GLY B C 1
ATOM 5554 O O . GLY B 1 291 ? -16.163 76.771 -9.025 1.00 75.77 313 GLY B O 1
ATOM 5555 N N . ASP B 1 292 ? -14.995 78.322 -10.160 1.00 76.19 314 ASP B N 1
ATOM 5556 C CA . ASP B 1 292 ? -15.687 79.434 -9.525 1.00 79.06 314 ASP B CA 1
ATOM 5557 C C . ASP B 1 292 ? -16.996 79.790 -10.216 1.00 77.16 314 ASP B C 1
ATOM 5558 O O . ASP B 1 292 ? -17.792 80.545 -9.646 1.00 78.87 314 ASP B O 1
ATOM 5560 N N . LEU B 1 293 ? -17.236 79.274 -11.416 1.00 73.83 315 LEU B N 1
ATOM 5561 C CA . LEU B 1 293 ? -18.439 79.579 -12.175 1.00 72.19 315 LEU B CA 1
ATOM 5562 C C . LEU B 1 293 ? -19.461 78.453 -12.047 1.00 70.18 315 LEU B C 1
ATOM 5563 O O . LEU B 1 293 ? -19.170 77.357 -11.564 1.00 69.92 315 LEU B O 1
ATOM 5565 N N . GLY B 1 294 ? -20.679 78.746 -12.493 1.00 69.75 316 GLY B N 1
ATOM 5566 C CA . GLY B 1 294 ? -21.757 77.777 -12.490 1.00 68.93 316 GLY B CA 1
ATOM 5567 C C . GLY B 1 294 ? -22.049 77.311 -13.900 1.00 66.69 316 GLY B C 1
ATOM 5568 O O . GLY B 1 294 ? -23.129 77.569 -14.441 1.00 67.03 316 GLY B O 1
ATOM 5569 N N . ARG B 1 295 ? -21.089 76.616 -14.503 1.00 63.89 317 ARG B N 1
ATOM 5570 C CA . ARG B 1 295 ? -21.194 76.185 -15.888 1.00 59.43 317 ARG B CA 1
ATOM 5571 C C . ARG B 1 295 ? -21.904 74.842 -15.989 1.00 54.98 317 ARG B C 1
ATOM 5572 O O . ARG B 1 295 ? -21.641 73.921 -15.211 1.00 55.70 317 ARG B O 1
ATOM 5574 N N . ILE B 1 296 ? -22.807 74.743 -16.959 1.00 50.87 318 ILE B N 1
ATOM 5575 C CA . ILE B 1 296 ? -23.486 73.499 -17.304 1.00 46.58 318 ILE B CA 1
ATOM 5576 C C . ILE B 1 296 ? -23.200 73.261 -18.779 1.00 43.40 318 ILE B C 1
ATOM 5577 O O . ILE B 1 296 ? -23.819 73.881 -19.652 1.00 42.74 318 ILE B O 1
ATOM 5582 N N . VAL B 1 297 ? -22.258 72.368 -19.064 1.00 41.13 319 VAL B N 1
ATOM 5583 C CA . VAL B 1 297 ? -21.713 72.205 -20.404 1.00 39.63 319 VAL B CA 1
ATOM 5584 C C . VAL B 1 297 ? -22.377 71.007 -21.061 1.00 37.52 319 VAL B C 1
ATOM 5585 O O . VAL B 1 297 ? -22.380 69.901 -20.505 1.00 40.16 319 VAL B O 1
ATOM 5589 N N . ALA B 1 298 ? -22.939 71.227 -22.240 1.00 34.96 320 ALA B N 1
ATOM 5590 C CA . ALA B 1 298 ? -23.430 70.157 -23.089 1.00 32.66 320 ALA B CA 1
ATOM 5591 C C . ALA B 1 298 ? -22.436 69.936 -24.221 1.00 33.50 320 ALA B C 1
ATOM 5592 O O . ALA B 1 298 ? -21.502 70.715 -24.422 1.00 35.65 320 ALA B O 1
ATOM 5594 N N . HIS B 1 299 ? -22.631 68.851 -24.957 1.00 31.30 321 HIS B N 1
ATOM 5595 C CA . HIS B 1 299 ? -21.791 68.591 -26.113 1.00 29.84 321 HIS B CA 1
ATOM 5596 C C . HIS B 1 299 ? -22.630 67.965 -27.208 1.00 25.68 321 HIS B C 1
ATOM 5597 O O . HIS B 1 299 ? -23.561 67.195 -26.927 1.00 25.64 321 HIS B O 1
ATOM 5604 N N . PRO B 1 300 ? -22.342 68.278 -28.470 1.00 26.70 322 PRO B N 1
ATOM 5605 C CA . PRO B 1 300 ? -23.129 67.707 -29.564 1.00 24.46 322 PRO B CA 1
ATOM 5606 C C . PRO B 1 300 ? -22.824 66.230 -29.747 1.00 25.12 322 PRO B C 1
ATOM 5607 O O . PRO B 1 300 ? -21.687 65.785 -29.583 1.00 26.23 322 PRO B O 1
ATOM 5611 N N . THR B 1 301 ? -23.864 65.470 -30.082 1.00 25.37 323 THR B N 1
ATOM 5612 C CA . THR B 1 301 ? -23.732 64.054 -30.384 1.00 26.44 323 THR B CA 1
ATOM 5613 C C . THR B 1 301 ? -23.964 63.742 -31.853 1.00 26.31 323 THR B C 1
ATOM 5614 O O . THR B 1 301 ? -23.623 62.640 -32.298 1.00 27.72 323 THR B O 1
ATOM 5618 N N . ASP B 1 302 ? -24.533 64.677 -32.610 1.00 25.17 324 ASP B N 1
ATOM 5619 C CA . ASP B 1 302 ? -24.851 64.465 -34.014 1.00 26.58 324 ASP B CA 1
ATOM 5620 C C . ASP B 1 302 ? -24.681 65.782 -34.754 1.00 26.44 324 ASP B C 1
ATOM 5621 O O . ASP B 1 302 ? -25.283 66.789 -34.371 1.00 25.41 324 ASP B O 1
ATOM 5626 N N . ILE B 1 303 ? -23.866 65.773 -35.808 1.00 26.31 325 ILE B N 1
ATOM 5627 C CA . ILE B 1 303 ? -23.560 66.983 -36.559 1.00 25.64 325 ILE B CA 1
ATOM 5628 C C . ILE B 1 303 ? -23.724 66.713 -38.047 1.00 26.14 325 ILE B C 1
ATOM 5629 O O . ILE B 1 303 ? -23.595 65.577 -38.515 1.00 29.41 325 ILE B O 1
ATOM 5634 N N . VAL B 1 304 ? -24.021 67.776 -38.790 1.00 24.07 326 VAL B N 1
ATOM 5635 C CA . VAL B 1 304 ? -24.081 67.753 -40.245 1.00 24.05 326 VAL B CA 1
ATOM 5636 C C . VAL B 1 304 ? -23.298 68.953 -40.757 1.00 25.38 326 VAL B C 1
ATOM 5637 O O . VAL B 1 304 ? -23.280 70.019 -40.134 1.00 25.02 326 VAL B O 1
ATOM 5641 N N . ALA B 1 305 ? -22.632 68.773 -41.895 1.00 24.89 327 ALA B N 1
ATOM 5642 C CA . ALA B 1 305 ? -21.802 69.834 -42.445 1.00 33.27 327 ALA B CA 1
ATOM 5643 C C . ALA B 1 305 ? -21.686 69.668 -43.953 1.00 34.38 327 ALA B C 1
ATOM 5644 O O . ALA B 1 305 ? -22.041 68.630 -44.520 1.00 35.32 327 ALA B O 1
ATOM 5646 N N . ILE B 1 306 ? -21.181 70.716 -44.599 1.00 33.32 328 ILE B N 1
ATOM 5647 C CA . ILE B 1 306 ? -20.969 70.749 -46.040 1.00 32.37 328 ILE B CA 1
ATOM 5648 C C . ILE B 1 306 ? -19.471 70.738 -46.306 1.00 32.73 328 ILE B C 1
ATOM 5649 O O . ILE B 1 306 ? -18.709 71.458 -45.650 1.00 32.60 328 ILE B O 1
ATOM 5654 N N . ASN B 1 307 ? -19.052 69.916 -47.265 1.00 33.96 329 ASN B N 1
ATOM 5655 C CA . ASN B 1 307 ? -17.645 69.847 -47.633 1.00 33.00 329 ASN B CA 1
ATOM 5656 C C . ASN B 1 307 ? -17.168 71.189 -48.171 1.00 35.24 329 ASN B C 1
ATOM 5657 O O . ASN B 1 307 ? -17.845 71.821 -48.988 1.00 35.52 329 ASN B O 1
ATOM 5662 N N . LYS B 1 308 ? -15.997 71.630 -47.702 1.00 34.53 330 LYS B N 1
ATOM 5663 C CA . LYS B 1 308 ? -15.431 72.875 -48.209 1.00 37.56 330 LYS B CA 1
ATOM 5664 C C . LYS B 1 308 ? -15.109 72.765 -49.692 1.00 38.30 330 LYS B C 1
ATOM 5665 O O . LYS B 1 308 ? -15.184 73.761 -50.420 1.00 104.78 330 LYS B O 1
ATOM 5671 N N . ASN B 1 309 ? -14.770 71.565 -50.160 1.00 38.77 331 ASN B N 1
ATOM 5672 C CA . ASN B 1 309 ? -14.440 71.340 -51.559 1.00 42.18 331 ASN B CA 1
ATOM 5673 C C . ASN B 1 309 ? -15.639 70.852 -52.365 1.00 42.10 331 ASN B C 1
ATOM 5674 O O . ASN B 1 309 ? -15.468 70.361 -53.485 1.00 43.60 331 ASN B O 1
ATOM 5679 N N . SER B 1 310 ? -16.846 70.973 -51.818 1.00 42.31 332 SER B N 1
ATOM 5680 C CA . SER B 1 310 ? -18.044 70.660 -52.580 1.00 43.02 332 SER B CA 1
ATOM 5681 C C . SER B 1 310 ? -18.250 71.712 -53.663 1.00 46.23 332 SER B C 1
ATOM 5682 O O . SER B 1 310 ? -18.134 72.914 -53.400 1.00 46.76 332 SER B O 1
ATOM 5685 N N . LYS B 1 311 ? -18.549 71.262 -54.883 1.00 49.17 333 LYS B N 1
ATOM 5686 C CA . LYS B 1 311 ? -18.886 72.151 -55.991 1.00 51.50 333 LYS B CA 1
ATOM 5687 C C . LYS B 1 311 ? -20.389 72.320 -56.158 1.00 51.49 333 LYS B C 1
ATOM 5688 O O . LYS B 1 311 ? -20.833 72.869 -57.171 1.00 54.80 333 LYS B O 1
ATOM 5694 N N . ASN B 1 312 ? -21.179 71.841 -55.206 1.00 48.80 334 ASN B N 1
ATOM 5695 C CA . ASN B 1 312 ? -22.627 71.977 -55.235 1.00 47.31 334 ASN B CA 1
ATOM 5696 C C . ASN B 1 312 ? -23.123 72.430 -53.879 1.00 46.12 334 ASN B C 1
ATOM 5697 O O . ASN B 1 312 ? -24.051 71.866 -53.298 1.00 44.97 334 ASN B O 1
ATOM 5702 N N . LYS B 1 313 ? -22.481 73.469 -53.352 1.00 45.84 335 LYS B N 1
ATOM 5703 C CA . LYS B 1 313 ? -22.967 74.114 -52.148 1.00 45.98 335 LYS B CA 1
ATOM 5704 C C . LYS B 1 313 ? -24.310 74.784 -52.432 1.00 49.39 335 LYS B C 1
ATOM 5705 O O . LYS B 1 313 ? -24.795 74.804 -53.567 1.00 53.89 335 LYS B O 1
ATOM 5711 N N . ALA B 1 314 ? -24.923 75.315 -51.371 1.00 48.50 336 ALA B N 1
ATOM 5712 C CA . ALA B 1 314 ? -26.272 75.881 -51.410 1.00 49.24 336 ALA B CA 1
ATOM 5713 C C . ALA B 1 314 ? -27.319 74.793 -51.639 1.00 47.66 336 ALA B C 1
ATOM 5714 O O . ALA B 1 314 ? -28.314 74.725 -50.911 1.00 48.96 336 ALA B O 1
ATOM 5716 N N . THR B 1 315 ? -27.113 73.941 -52.648 1.00 46.01 337 THR B N 1
ATOM 5717 C CA . THR B 1 315 ? -27.912 72.723 -52.747 1.00 44.25 337 THR B CA 1
ATOM 5718 C C . THR B 1 315 ? -27.646 71.809 -51.559 1.00 41.42 337 THR B C 1
ATOM 5719 O O . THR B 1 315 ? -28.578 71.233 -50.984 1.00 41.42 337 THR B O 1
ATOM 5723 N N . ALA B 1 316 ? -26.374 71.667 -51.175 1.00 37.98 338 ALA B N 1
ATOM 5724 C CA . ALA B 1 316 ? -26.043 70.946 -49.952 1.00 35.12 338 ALA B CA 1
ATOM 5725 C C . ALA B 1 316 ? -26.638 71.634 -48.732 1.00 33.51 338 ALA B C 1
ATOM 5726 O O . ALA B 1 316 ? -27.017 70.966 -47.764 1.00 32.01 338 ALA B O 1
ATOM 5728 N N . TYR B 1 317 ? -26.711 72.968 -48.755 1.00 44.33 339 TYR B N 1
ATOM 5729 C CA . TYR B 1 317 ? -27.320 73.705 -47.653 1.00 43.46 339 TYR B CA 1
ATOM 5730 C C . TYR B 1 317 ? -28.796 73.355 -47.505 1.00 32.98 339 TYR B C 1
ATOM 5731 O O . TYR B 1 317 ? -29.303 73.242 -46.383 1.00 31.64 339 TYR B O 1
ATOM 5740 N N . GLU B 1 318 ? -29.502 73.183 -48.627 1.00 39.27 340 GLU B N 1
ATOM 5741 C CA . GLU B 1 318 ? -30.903 72.775 -48.565 1.00 39.78 340 GLU B CA 1
ATOM 5742 C C . GLU B 1 318 ? -31.042 71.385 -47.959 1.00 38.07 340 GLU B C 1
ATOM 5743 O O . GLU B 1 318 ? -32.001 71.109 -47.228 1.00 35.21 340 GLU B O 1
ATOM 5749 N N . VAL B 1 319 ? -30.091 70.494 -48.252 1.00 37.52 341 VAL B N 1
ATOM 5750 C CA . VAL B 1 319 ? -30.101 69.165 -47.651 1.00 35.13 341 VAL B CA 1
ATOM 5751 C C . VAL B 1 319 ? -29.805 69.258 -46.160 1.00 32.85 341 VAL B C 1
ATOM 5752 O O . VAL B 1 319 ? -30.365 68.510 -45.350 1.00 32.14 341 VAL B O 1
ATOM 5756 N N . LEU B 1 320 ? -28.918 70.178 -45.778 1.00 31.72 342 LEU B N 1
ATOM 5757 C CA . LEU B 1 320 ? -28.533 70.322 -44.379 1.00 32.69 342 LEU B CA 1
ATOM 5758 C C . LEU B 1 320 ? -29.702 70.791 -43.519 1.00 34.14 342 LEU B C 1
ATOM 5759 O O . LEU B 1 320 ? -29.873 70.324 -42.386 1.00 33.82 342 LEU B O 1
ATOM 5764 N N . LYS B 1 321 ? -30.520 71.711 -44.040 1.00 34.95 343 LYS B N 1
ATOM 5765 C CA . LYS B 1 321 ? -31.593 72.301 -43.245 1.00 33.92 343 LYS B CA 1
ATOM 5766 C C . LYS B 1 321 ? -32.677 71.290 -42.889 1.00 33.57 343 LYS B C 1
ATOM 5767 O O . LYS B 1 321 ? -33.291 71.399 -41.821 1.00 32.15 343 LYS B O 1
ATOM 5773 N N . VAL B 1 322 ? -32.935 70.315 -43.765 1.00 34.59 344 VAL B N 1
ATOM 5774 C CA . VAL B 1 322 ? -33.995 69.343 -43.508 1.00 33.22 344 VAL B CA 1
ATOM 5775 C C . VAL B 1 322 ? -33.709 68.543 -42.243 1.00 32.29 344 VAL B C 1
ATOM 5776 O O . VAL B 1 322 ? -34.638 68.117 -41.545 1.00 34.76 344 VAL B O 1
ATOM 5780 N N . PHE B 1 323 ? -32.430 68.346 -41.911 1.00 30.29 345 PHE B N 1
ATOM 5781 C CA . PHE B 1 323 ? -32.075 67.668 -40.669 1.00 27.85 345 PHE B CA 1
ATOM 5782 C C . PHE B 1 323 ? -32.592 68.406 -39.440 1.00 27.02 345 PHE B C 1
ATOM 5783 O O . PHE B 1 323 ? -32.730 67.794 -38.375 1.00 25.20 345 PHE B O 1
ATOM 5791 N N . LEU B 1 324 ? -32.881 69.701 -39.564 1.00 28.21 346 LEU B N 1
ATOM 5792 C CA . LEU B 1 324 ? -33.369 70.513 -38.458 1.00 27.49 346 LEU B CA 1
ATOM 5793 C C . LEU B 1 324 ? -34.888 70.595 -38.397 1.00 28.82 346 LEU B C 1
ATOM 5794 O O . LEU B 1 324 ? -35.422 71.153 -37.431 1.00 27.90 346 LEU B O 1
ATOM 5799 N N . SER B 1 325 ? -35.590 70.072 -39.399 1.00 29.92 347 SER B N 1
ATOM 5800 C CA . SER B 1 325 ? -37.034 70.242 -39.475 1.00 30.41 347 SER B CA 1
ATOM 5801 C C . SER B 1 325 ? -37.725 69.582 -38.287 1.00 29.15 347 SER B C 1
ATOM 5802 O O . SER B 1 325 ? -37.280 68.552 -37.773 1.00 27.89 347 SER B O 1
ATOM 5805 N N . LYS B 1 326 ? -38.829 70.196 -37.851 1.00 30.80 348 LYS B N 1
ATOM 5806 C CA . LYS B 1 326 ? -39.608 69.639 -36.748 1.00 32.01 348 LYS B CA 1
ATOM 5807 C C . LYS B 1 326 ? -40.060 68.216 -37.038 1.00 30.15 348 LYS B C 1
ATOM 5808 O O . LYS B 1 326 ? -40.147 67.394 -36.119 1.00 29.31 348 LYS B O 1
ATOM 5814 N N . GLU B 1 327 ? -40.351 67.908 -38.303 1.00 30.80 349 GLU B N 1
ATOM 5815 C CA . GLU B 1 327 ? -40.820 66.573 -38.656 1.00 32.37 349 GLU B CA 1
ATOM 5816 C C . GLU B 1 327 ? -39.716 65.541 -38.465 1.00 30.42 349 GLU B C 1
ATOM 5817 O O . GLU B 1 327 ? -39.946 64.467 -37.897 1.00 30.43 349 GLU B O 1
ATOM 5823 N N . ILE B 1 328 ? -38.508 65.851 -38.939 1.00 29.34 350 ILE B N 1
ATOM 5824 C CA . ILE B 1 328 ? -37.381 64.944 -38.750 1.00 28.26 350 ILE B CA 1
ATOM 5825 C C . ILE B 1 328 ? -37.009 64.858 -37.275 1.00 26.97 350 ILE B C 1
ATOM 5826 O O . ILE B 1 328 ? -36.833 63.765 -36.726 1.00 27.66 350 ILE B O 1
ATOM 5831 N N . GLN B 1 329 ? -36.899 66.011 -36.607 1.00 26.91 351 GLN B N 1
ATOM 5832 C CA . GLN B 1 329 ? -36.413 66.038 -35.231 1.00 25.80 351 GLN B CA 1
ATOM 5833 C C . GLN B 1 329 ? -37.359 65.344 -34.259 1.00 26.85 351 GLN B C 1
ATOM 5834 O O . GLN B 1 329 ? -36.920 64.927 -33.183 1.00 26.54 351 GLN B O 1
ATOM 5840 N N . SER B 1 330 ? -38.639 65.219 -34.604 1.00 28.16 352 SER B N 1
ATOM 5841 C CA .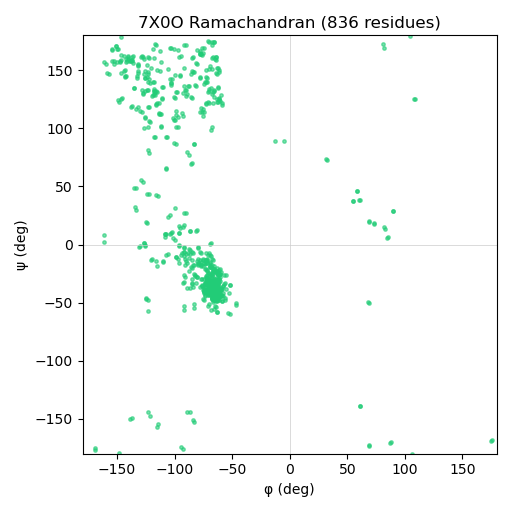 SER B 1 330 ? -39.609 64.524 -33.768 1.00 30.77 352 SER B CA 1
ATOM 5842 C C . SER B 1 330 ? -39.954 63.139 -34.301 1.00 30.85 352 SER B C 1
ATOM 5843 O O . SER B 1 330 ? -40.881 62.504 -33.789 1.00 32.46 352 SER B O 1
ATOM 5846 N N . SER B 1 331 ? -39.228 62.655 -35.305 1.00 29.69 353 SER B N 1
ATOM 5847 C CA . SER B 1 331 ? -39.564 61.389 -35.937 1.00 32.35 353 SER B CA 1
ATOM 5848 C C . SER B 1 331 ? -39.116 60.209 -35.080 1.00 32.45 353 SER B C 1
ATOM 5849 O O . SER B 1 331 ? -38.305 60.340 -34.159 1.00 30.95 353 SER B O 1
ATOM 5852 N N . GLN B 1 332 ? -39.666 59.038 -35.405 1.00 35.28 354 GLN B N 1
ATOM 5853 C CA . GLN B 1 332 ? -39.321 57.822 -34.675 1.00 35.20 354 GLN B CA 1
ATOM 5854 C C . GLN B 1 332 ? -37.869 57.429 -34.912 1.00 31.43 354 GLN B C 1
ATOM 5855 O O . GLN B 1 332 ? -37.166 57.032 -33.974 1.00 29.80 354 GLN B O 1
ATOM 5861 N N . GLN B 1 333 ? -37.404 57.531 -36.160 1.00 30.67 355 GLN B N 1
ATOM 5862 C CA . GLN B 1 333 ? -36.015 57.210 -36.472 1.00 35.87 355 GLN B CA 1
ATOM 5863 C C . GLN B 1 333 ? -35.058 58.139 -35.736 1.00 34.55 355 GLN B C 1
ATOM 5864 O O . GLN B 1 333 ? -34.010 57.703 -35.244 1.00 33.71 355 GLN B O 1
ATOM 5870 N N . PHE B 1 334 ? -35.395 59.429 -35.671 1.00 32.87 356 PHE B N 1
ATOM 5871 C CA . PHE B 1 334 ? -34.575 60.375 -34.921 1.00 34.35 356 PHE B CA 1
ATOM 5872 C C . PHE B 1 334 ? -34.537 60.006 -33.445 1.00 35.00 356 PHE B C 1
ATOM 5873 O O . PHE B 1 334 ? -33.500 60.139 -32.786 1.00 35.52 356 PHE B O 1
ATOM 5881 N N . ARG B 1 335 ? -35.665 59.538 -32.911 1.00 33.87 357 ARG B N 1
ATOM 5882 C CA . ARG B 1 335 ? -35.726 59.145 -31.509 1.00 34.20 357 ARG B CA 1
ATOM 5883 C C . ARG B 1 335 ? -34.870 57.917 -31.230 1.00 34.86 357 ARG B C 1
ATOM 5884 O O . ARG B 1 335 ? -34.265 57.815 -30.158 1.00 32.00 357 ARG B O 1
ATOM 5892 N N . ASP B 1 336 ? -34.787 56.992 -32.185 1.00 38.66 358 ASP B N 1
ATOM 5893 C CA . ASP B 1 336 ? -34.091 55.732 -31.964 1.00 40.49 358 ASP B CA 1
ATOM 5894 C C . ASP B 1 336 ? -32.584 55.836 -32.162 1.00 41.58 358 ASP B C 1
ATOM 5895 O O . ASP B 1 336 ? -31.842 55.032 -31.588 1.00 42.72 358 ASP B O 1
ATOM 5900 N N . ARG B 1 337 ? -32.117 56.794 -32.959 1.00 41.53 359 ARG B N 1
ATOM 5901 C CA . ARG B 1 337 ? -30.726 56.827 -33.381 1.00 42.00 359 ARG B CA 1
ATOM 5902 C C . ARG B 1 337 ? -29.970 58.089 -32.987 1.00 39.19 359 ARG B C 1
ATOM 5903 O O . ARG B 1 337 ? -28.738 58.100 -33.088 1.00 37.31 359 ARG B O 1
ATOM 5911 N N . MET B 1 338 ? -30.656 59.139 -32.550 1.00 38.01 360 MET B N 1
ATOM 5912 C CA . MET B 1 338 ? -30.032 60.426 -32.285 1.00 36.50 360 MET B CA 1
ATOM 5913 C C . MET B 1 338 ? -30.151 60.803 -30.813 1.00 32.27 360 MET B C 1
ATOM 5914 O O . MET B 1 338 ? -30.821 60.136 -30.021 1.00 32.35 360 MET B O 1
ATOM 5919 N N . GLY B 1 339 ? -29.470 61.893 -30.458 1.00 27.71 361 GLY B N 1
ATOM 5920 C CA . GLY B 1 339 ? -29.521 62.446 -29.118 1.00 25.40 361 GLY B CA 1
ATOM 5921 C C . GLY B 1 339 ? -30.715 63.353 -28.910 1.00 26.35 361 GLY B C 1
ATOM 5922 O O . GLY B 1 339 ? -31.766 63.197 -29.542 1.00 26.29 361 GLY B O 1
ATOM 5923 N N . ILE B 1 340 ? -30.552 64.321 -28.012 1.00 27.53 362 ILE B N 1
ATOM 5924 C CA . ILE B 1 340 ? -31.609 65.283 -27.706 1.00 29.17 362 ILE B CA 1
ATOM 5925 C C . ILE B 1 340 ? -31.801 66.222 -28.891 1.00 28.99 362 ILE B C 1
ATOM 5926 O O . ILE B 1 340 ? -30.849 66.898 -29.304 1.00 27.75 362 ILE B O 1
ATOM 5931 N N . PRO B 1 341 ? -33.002 66.296 -29.465 1.00 29.41 363 PRO B N 1
ATOM 5932 C CA . PRO B 1 341 ? -33.217 67.184 -30.613 1.00 29.31 363 PRO B CA 1
ATOM 5933 C C . PRO B 1 341 ? -33.011 68.645 -30.241 1.00 27.73 363 PRO B C 1
ATOM 5934 O O . PRO B 1 341 ? -33.202 69.054 -29.093 1.00 27.16 363 PRO B O 1
ATOM 5938 N N . VAL B 1 342 ? -32.607 69.437 -31.238 1.00 26.92 364 VAL B N 1
ATOM 5939 C CA . VAL B 1 342 ? -32.397 70.869 -31.047 1.00 28.78 364 VAL B CA 1
ATOM 5940 C C . VAL B 1 342 ? -33.577 71.704 -31.523 1.00 29.60 364 VAL B C 1
ATOM 5941 O O . VAL B 1 342 ? -33.616 72.913 -31.243 1.00 30.00 364 VAL B O 1
ATOM 5945 N N . ASN B 1 343 ? -34.533 71.110 -32.233 1.00 29.01 365 ASN B N 1
ATOM 5946 C CA . ASN B 1 343 ? -35.735 71.825 -32.648 1.00 32.10 365 ASN B CA 1
ATOM 5947 C C . ASN B 1 343 ? -36.668 71.924 -31.448 1.00 35.78 365 ASN B C 1
ATOM 5948 O O . ASN B 1 343 ? -37.179 70.909 -30.963 1.00 36.14 365 ASN B O 1
ATOM 5953 N N . ASP B 1 344 ? -36.891 73.150 -30.966 1.00 39.06 366 ASP B N 1
ATOM 5954 C CA . ASP B 1 344 ? -37.650 73.333 -29.732 1.00 43.47 366 ASP B CA 1
ATOM 5955 C C . ASP B 1 344 ? -39.129 73.016 -29.921 1.00 42.38 366 ASP B C 1
ATOM 5956 O O . ASP B 1 344 ? -39.796 72.602 -28.966 1.00 43.19 366 ASP B O 1
ATOM 5961 N N . GLU B 1 345 ? -39.663 73.206 -31.130 1.00 41.34 367 GLU B N 1
ATOM 5962 C CA . GLU B 1 345 ? -41.046 72.808 -31.367 1.00 42.84 367 GLU B CA 1
ATOM 5963 C C . GLU B 1 345 ? -41.174 71.291 -31.358 1.00 40.79 367 GLU B C 1
ATOM 5964 O O . GLU B 1 345 ? -42.198 70.756 -30.918 1.00 42.17 367 GLU B O 1
ATOM 5970 N N . ALA B 1 346 ? -40.141 70.588 -31.826 1.00 36.77 368 ALA B N 1
ATOM 5971 C CA . ALA B 1 346 ? -40.125 69.133 -31.725 1.00 35.72 368 ALA B CA 1
ATOM 5972 C C . ALA B 1 346 ? -40.109 68.697 -30.265 1.00 36.63 368 ALA B C 1
ATOM 5973 O O . ALA B 1 346 ? -40.878 67.819 -29.858 1.00 38.27 368 ALA B O 1
ATOM 5975 N N . ILE B 1 347 ? -39.233 69.308 -29.460 1.00 36.87 369 ILE B N 1
ATOM 5976 C CA . ILE B 1 347 ? -39.196 69.014 -28.028 1.00 37.86 369 ILE B CA 1
ATOM 5977 C C . ILE B 1 347 ? -40.548 69.305 -27.387 1.00 37.37 369 ILE B C 1
ATOM 5978 O O . ILE B 1 347 ? -41.054 68.513 -26.583 1.00 36.67 369 ILE B O 1
ATOM 5983 N N . ARG B 1 348 ? -41.156 70.442 -27.736 1.00 38.72 370 ARG B N 1
ATOM 5984 C CA . ARG B 1 348 ? -42.467 70.779 -27.190 1.00 41.65 370 ARG B CA 1
ATOM 5985 C C . ARG B 1 348 ? -43.508 69.739 -27.583 1.00 41.39 370 ARG B C 1
ATOM 5986 O O . ARG B 1 348 ? -44.346 69.347 -26.763 1.00 44.26 370 ARG B O 1
ATOM 5994 N N . GLU B 1 349 ? -43.468 69.279 -28.836 1.00 39.45 371 GLU B N 1
ATOM 5995 C CA . GLU B 1 349 ? -44.421 68.270 -29.288 1.00 41.60 371 GLU B CA 1
ATOM 5996 C C . GLU B 1 349 ? -44.211 66.951 -28.558 1.00 40.92 371 GLU B C 1
ATOM 5997 O O . GLU B 1 349 ? -45.180 66.287 -28.171 1.00 42.61 371 GLU B O 1
ATOM 6003 N N . LEU B 1 350 ? -42.952 66.555 -28.364 1.00 38.49 372 LEU B N 1
ATOM 6004 C CA . LEU B 1 350 ? -42.665 65.279 -27.718 1.00 39.02 372 LEU B CA 1
ATOM 6005 C C . LEU B 1 350 ? -43.073 65.300 -26.249 1.00 41.58 372 LEU B C 1
ATOM 6006 O O . LEU B 1 350 ? -43.696 64.354 -25.756 1.00 42.77 372 LEU B O 1
ATOM 6011 N N . ILE B 1 351 ? -42.732 66.377 -25.535 1.00 42.14 373 ILE B N 1
ATOM 6012 C CA . ILE B 1 351 ? -43.083 66.474 -24.120 1.00 43.88 373 ILE B CA 1
ATOM 6013 C C . ILE B 1 351 ? -44.595 66.475 -23.938 1.00 46.98 373 ILE B C 1
ATOM 6014 O O . ILE B 1 351 ? -45.129 65.807 -23.044 1.00 48.56 373 ILE B O 1
ATOM 6019 N N . GLU B 1 352 ? -45.309 67.223 -24.784 1.00 47.98 374 GLU B N 1
ATOM 6020 C CA . GLU B 1 352 ? -46.768 67.218 -24.733 1.00 51.37 374 GLU B CA 1
ATOM 6021 C C . GLU B 1 352 ? -47.323 65.827 -25.011 1.00 49.88 374 GLU B C 1
ATOM 6022 O O . GLU B 1 352 ? -48.314 65.408 -24.398 1.00 48.76 374 GLU B O 1
ATOM 6028 N N . LYS B 1 353 ? -46.685 65.089 -25.922 1.00 49.05 375 LYS B N 1
ATOM 6029 C CA . LYS B 1 353 ? -47.177 63.767 -26.294 1.00 51.23 375 LYS B CA 1
ATOM 6030 C C . LYS B 1 353 ? -47.102 62.795 -25.122 1.00 51.66 375 LYS B C 1
ATOM 6031 O O . LYS B 1 353 ? -48.042 62.029 -24.880 1.00 51.68 375 LYS B O 1
ATOM 6037 N N . TYR B 1 354 ? -46.001 62.818 -24.374 1.00 50.01 376 TYR B 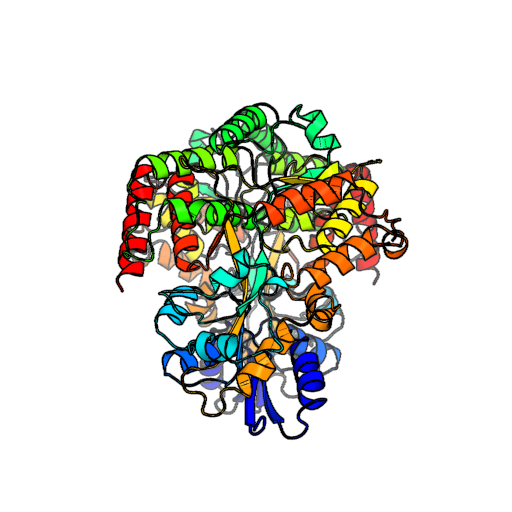N 1
ATOM 6038 C CA . TYR B 1 354 ? -45.811 61.910 -23.249 1.00 50.85 376 TYR B CA 1
ATOM 6039 C C . TYR B 1 354 ? -46.390 62.441 -21.944 1.00 52.61 376 TYR B C 1
ATOM 6040 O O . TYR B 1 354 ? -46.352 61.730 -20.935 1.00 53.31 376 TYR B O 1
ATOM 6049 N N . SER B 1 355 ? -46.913 63.666 -21.932 1.00 53.36 377 SER B N 1
ATOM 6050 C CA . SER B 1 355 ? -47.586 64.201 -20.756 1.00 55.72 377 SER B CA 1
ATOM 6051 C C . SER B 1 355 ? -49.085 63.936 -20.764 1.00 60.40 377 SER B C 1
ATOM 6052 O O . SER B 1 355 ? -49.756 64.221 -19.766 1.00 62.32 377 SER B O 1
ATOM 6055 N N . GLY B 1 356 ? -49.618 63.398 -21.858 1.00 61.56 378 GLY B N 1
ATOM 6056 C CA . GLY B 1 356 ? -51.042 63.172 -21.996 1.00 65.97 378 GLY B CA 1
ATOM 6057 C C . GLY B 1 356 ? -51.426 61.734 -22.276 1.00 66.80 378 GLY B C 1
ATOM 6058 O O . GLY B 1 356 ? -50.807 60.796 -21.764 1.00 64.87 378 GLY B O 1
ATOM 6059 N N . GLU B 1 357 ? -52.466 61.563 -23.097 1.00 69.87 379 GLU B N 1
ATOM 6060 C CA . GLU B 1 357 ? -53.035 60.242 -23.344 1.00 72.15 379 GLU B CA 1
ATOM 6061 C C . GLU B 1 357 ? -52.030 59.299 -23.997 1.00 70.50 379 GLU B C 1
ATOM 6062 O O . GLU B 1 357 ? -52.068 58.088 -23.755 1.00 71.68 379 GLU B O 1
ATOM 6068 N N . GLU B 1 358 ? -51.133 59.823 -24.835 1.00 67.02 380 GLU B N 1
ATOM 6069 C CA . GLU B 1 358 ? -50.125 58.965 -25.446 1.00 65.04 380 GLU B CA 1
ATOM 6070 C C . GLU B 1 358 ? -49.112 58.443 -24.433 1.00 64.24 380 GLU B C 1
ATOM 6071 O O . GLU B 1 358 ? -48.440 57.443 -24.707 1.00 63.56 380 GLU B O 1
ATOM 6073 N N . GLY B 1 359 ? -48.990 59.090 -23.272 1.00 63.45 381 GLY B N 1
ATOM 6074 C CA . GLY B 1 359 ? -48.104 58.609 -22.227 1.00 59.58 381 GLY B CA 1
ATOM 6075 C C . GLY B 1 359 ? -48.649 57.488 -21.370 1.00 58.22 381 GLY B C 1
ATOM 6076 O O . GLY B 1 359 ? -47.876 56.858 -20.640 1.00 55.30 381 GLY B O 1
ATOM 6077 N N . LYS B 1 360 ? -49.952 57.219 -21.434 1.00 60.87 382 LYS B N 1
ATOM 6078 C CA . LYS B 1 360 ? -50.560 56.106 -20.705 1.00 61.89 382 LYS B CA 1
ATOM 6079 C C . LYS B 1 360 ? -50.757 54.954 -21.688 1.00 61.87 382 LYS B C 1
ATOM 6080 O O . LYS B 1 360 ? -51.812 54.806 -22.307 1.00 63.65 382 LYS B O 1
ATOM 6086 N N . THR B 1 361 ? -49.719 54.131 -21.830 1.00 60.17 383 THR B N 1
ATOM 6087 C CA . THR B 1 361 ? -49.775 52.963 -22.700 1.00 60.80 383 THR B CA 1
ATOM 6088 C C . THR B 1 361 ? -49.141 51.770 -21.997 1.00 60.40 383 THR B C 1
ATOM 6089 O O . THR B 1 361 ? -49.199 51.674 -20.766 1.00 60.85 383 THR B O 1
ATOM 6093 N N . THR B 1 362 ? -48.535 50.857 -22.752 1.00 60.43 384 THR B N 1
ATOM 6094 C CA . THR B 1 362 ? -47.881 49.692 -22.175 1.00 61.48 384 THR B CA 1
ATOM 6095 C C . THR B 1 362 ? -46.423 49.643 -22.609 1.00 59.48 384 THR B C 1
ATOM 6096 O O . THR B 1 362 ? -46.094 49.937 -23.763 1.00 59.03 384 THR B O 1
ATOM 6100 N N . LEU B 1 363 ? -45.556 49.265 -21.672 1.00 59.58 385 LEU B N 1
ATOM 6101 C CA . LEU B 1 363 ? -44.136 49.069 -21.909 1.00 58.45 385 LEU B CA 1
ATOM 6102 C C . LEU B 1 363 ? -43.731 47.675 -21.449 1.00 60.84 385 LEU B C 1
ATOM 6103 O O . LEU B 1 363 ? -44.255 47.178 -20.446 1.00 62.87 385 LEU B O 1
ATOM 6108 N N . PRO B 1 364 ? -42.813 47.011 -22.166 1.00 60.78 386 PRO B N 1
ATOM 6109 C CA . PRO B 1 364 ? -42.360 45.680 -21.747 1.00 61.86 386 PRO B CA 1
ATOM 6110 C C . PRO B 1 364 ? -41.577 45.723 -20.438 1.00 61.08 386 PRO B C 1
ATOM 6111 O O . PRO B 1 364 ? -41.032 46.777 -20.107 1.00 58.94 386 PRO B O 1
ATOM 6115 N N . THR B 1 372 ? -45.240 42.854 -19.710 1.00 64.95 394 THR B N 1
ATOM 6116 C CA . THR B 1 372 ? -45.830 44.158 -19.994 1.00 65.10 394 THR B CA 1
ATOM 6117 C C . THR B 1 372 ? -46.059 44.948 -18.708 1.00 66.75 394 THR B C 1
ATOM 6118 O O . THR B 1 372 ? -46.262 44.368 -17.641 1.00 69.09 394 THR B O 1
ATOM 6120 N N . MET B 1 373 ? -46.034 46.275 -18.821 1.00 64.61 395 MET B N 1
ATOM 6121 C CA . MET B 1 373 ? -46.223 47.156 -17.679 1.00 65.18 395 MET B CA 1
ATOM 6122 C C . MET B 1 373 ? -47.148 48.297 -18.072 1.00 64.02 395 MET B C 1
ATOM 6123 O O . MET B 1 373 ? -47.298 48.626 -19.251 1.00 63.45 395 MET B O 1
ATOM 6128 N N . ASP B 1 374 ? -47.774 48.898 -17.064 1.00 63.31 396 ASP B N 1
ATOM 6129 C CA . ASP B 1 374 ? -48.595 50.082 -17.266 1.00 62.81 396 ASP B CA 1
ATOM 6130 C C . ASP B 1 374 ? -47.731 51.325 -17.109 1.00 61.21 396 ASP B C 1
ATOM 6131 O O . ASP B 1 374 ? -47.029 51.477 -16.103 1.00 62.03 396 ASP B O 1
ATOM 6136 N N . THR B 1 375 ? -47.778 52.206 -18.100 1.00 59.11 397 THR B N 1
ATOM 6137 C CA . THR B 1 375 ? -47.034 53.454 -18.058 1.00 56.07 397 THR B CA 1
ATOM 6138 C C . THR B 1 375 ? -47.926 54.582 -17.556 1.00 57.28 397 THR B C 1
ATOM 6139 O O . THR B 1 375 ? -49.156 54.487 -17.561 1.00 57.05 397 THR B O 1
ATOM 6143 N N . VAL B 1 376 ? -47.285 55.660 -17.119 1.00 57.91 398 VAL B N 1
ATOM 6144 C CA . VAL B 1 376 ? -47.995 56.858 -16.684 1.00 60.49 398 VAL B CA 1
ATOM 6145 C C . VAL B 1 376 ? -47.419 58.036 -17.462 1.00 58.58 398 VAL B C 1
ATOM 6146 O O . VAL B 1 376 ? -46.221 58.034 -17.777 1.00 55.87 398 VAL B O 1
ATOM 6150 N N . PRO B 1 377 ? -48.213 59.048 -17.803 1.00 59.14 399 PRO B N 1
ATOM 6151 C CA . PRO B 1 377 ? -47.646 60.243 -18.435 1.00 56.52 399 PRO B CA 1
ATOM 6152 C C . PRO B 1 377 ? -46.704 60.983 -17.495 1.00 54.52 399 PRO B C 1
ATOM 6153 O O . PRO B 1 377 ? -46.735 60.816 -16.274 1.00 56.30 399 PRO B O 1
ATOM 6157 N N . LEU B 1 378 ? -45.844 61.801 -18.098 1.00 50.67 400 LEU B N 1
ATOM 6158 C CA . LEU B 1 378 ? -44.870 62.576 -17.337 1.00 48.95 400 LEU B CA 1
ATOM 6159 C C . LEU B 1 378 ? -45.564 63.542 -16.376 1.00 51.31 400 LEU B C 1
ATOM 6160 O O . LEU B 1 378 ? -46.433 64.320 -16.800 1.00 52.36 400 LEU B O 1
ATOM 6165 N N . PRO B 1 379 ? -45.243 63.499 -15.085 1.00 49.58 401 PRO B N 1
ATOM 6166 C CA . PRO B 1 379 ? -45.787 64.482 -14.143 1.00 53.20 401 PRO B CA 1
ATOM 6167 C C . PRO B 1 379 ? -45.208 65.869 -14.396 1.00 52.31 401 PRO B C 1
ATOM 6168 O O . PRO B 1 379 ? -44.120 66.020 -14.951 1.00 48.16 401 PRO B O 1
ATOM 6172 N N . GLU B 1 380 ? -45.983 66.895 -14.020 1.00 56.22 402 GLU B N 1
ATOM 6173 C CA . GLU B 1 380 ? -45.497 68.275 -14.107 1.00 57.98 402 GLU B CA 1
ATOM 6174 C C . GLU B 1 380 ? -44.150 68.448 -13.402 1.00 56.98 402 GLU B C 1
ATOM 6175 O O . GLU B 1 380 ? -43.253 69.132 -13.910 1.00 55.62 402 GLU B O 1
ATOM 6181 N N . SER B 1 381 ? -43.988 67.825 -12.230 1.00 57.23 403 SER B N 1
ATOM 6182 C CA . SER B 1 381 ? -42.741 67.957 -11.475 1.00 55.37 403 SER B CA 1
ATOM 6183 C C . SER B 1 381 ? -41.549 67.500 -12.305 1.00 50.47 403 SER B C 1
ATOM 6184 O O . SER B 1 381 ? -40.501 68.158 -12.322 1.00 48.05 403 SER B O 1
ATOM 6187 N N . VAL B 1 382 ? -41.707 66.398 -13.035 1.00 49.60 404 VAL B N 1
ATOM 6188 C CA . VAL B 1 382 ? -40.609 65.880 -13.844 1.00 46.87 404 VAL B CA 1
ATOM 6189 C C . VAL B 1 382 ? -40.371 66.768 -15.064 1.00 45.46 404 VAL B C 1
ATOM 6190 O O . VAL B 1 382 ? -39.222 67.024 -15.446 1.00 42.14 404 VAL B O 1
ATOM 6194 N N . VAL B 1 383 ? -41.445 67.265 -15.684 1.00 46.92 405 VAL B N 1
ATOM 6195 C CA . VAL B 1 383 ? -41.294 68.120 -16.861 1.00 45.27 405 VAL B CA 1
ATOM 6196 C C . VAL B 1 383 ? -40.589 69.420 -16.494 1.00 46.14 405 VAL B C 1
ATOM 6197 O O . VAL B 1 383 ? -39.748 69.924 -17.250 1.00 43.66 405 VAL B O 1
ATOM 6201 N N . ALA B 1 384 ? -40.914 69.981 -15.327 1.00 49.37 406 ALA B N 1
ATOM 6202 C CA . ALA B 1 384 ? -40.267 71.217 -14.900 1.00 50.95 406 ALA B CA 1
ATOM 6203 C C . ALA B 1 384 ? -38.795 70.987 -14.584 1.00 49.01 406 ALA B C 1
ATOM 6204 O O . ALA B 1 384 ? -37.950 71.838 -14.885 1.00 47.86 406 ALA B O 1
ATOM 6206 N N . GLU B 1 385 ? -38.469 69.844 -13.975 1.00 47.52 407 GLU B N 1
ATOM 6207 C CA . GLU B 1 385 ? -37.073 69.535 -13.687 1.00 45.20 407 GLU B CA 1
ATOM 6208 C C . GLU B 1 385 ? -36.297 69.233 -14.962 1.00 42.17 407 GLU B C 1
ATOM 6209 O O . GLU B 1 385 ? -35.127 69.612 -15.086 1.00 40.87 407 GLU B O 1
ATOM 6215 N N . TYR B 1 386 ? -36.929 68.548 -15.920 1.00 41.99 408 TYR B N 1
ATOM 6216 C CA . TYR B 1 386 ? -36.289 68.345 -17.215 1.00 40.36 408 TYR B CA 1
ATOM 6217 C C . TYR B 1 386 ? -35.995 69.681 -17.880 1.00 41.24 408 TYR B C 1
ATOM 6218 O O . TYR B 1 386 ? -34.897 69.894 -18.406 1.00 38.63 408 TYR B O 1
ATOM 6227 N N . ASN B 1 387 ? -36.963 70.600 -17.845 1.00 44.09 409 ASN B N 1
ATOM 6228 C CA . ASN B 1 387 ? -36.780 71.905 -18.472 1.00 44.21 409 ASN B CA 1
ATOM 6229 C C . ASN B 1 387 ? -35.718 72.728 -17.752 1.00 44.19 409 ASN B C 1
ATOM 6230 O O . ASN B 1 387 ? -34.971 73.477 -18.390 1.00 43.41 409 ASN B O 1
ATOM 6235 N N . SER B 1 388 ? -35.634 72.603 -16.426 1.00 46.07 410 SER B N 1
ATOM 6236 C CA . SER B 1 388 ? -34.606 73.324 -15.681 1.00 46.72 410 SER B CA 1
ATOM 6237 C C . SER B 1 388 ? -33.202 72.909 -16.109 1.00 45.67 410 SER B C 1
ATOM 6238 O O . SER B 1 388 ? -32.253 73.690 -15.968 1.00 45.87 410 SER B O 1
ATOM 6241 N N . ILE B 1 389 ? -33.049 71.689 -16.622 1.00 44.08 411 ILE B N 1
ATOM 6242 C CA . ILE B 1 389 ? -31.739 71.210 -17.050 1.00 42.18 411 ILE B CA 1
ATOM 6243 C C . ILE B 1 389 ? -31.420 71.696 -18.459 1.00 42.20 411 ILE B C 1
ATOM 6244 O O . ILE B 1 389 ? -30.344 72.248 -18.711 1.00 40.88 411 ILE B O 1
ATOM 6249 N N . ILE B 1 390 ? -32.340 71.483 -19.404 1.00 44.13 412 ILE B N 1
ATOM 6250 C CA . ILE B 1 390 ? -32.079 71.865 -20.790 1.00 45.77 412 ILE B CA 1
ATOM 6251 C C . ILE B 1 390 ? -31.952 73.378 -20.917 1.00 46.60 412 ILE B C 1
ATOM 6252 O O . ILE B 1 390 ? -31.087 73.880 -21.640 1.00 45.11 412 ILE B O 1
ATOM 6257 N N . ASN B 1 391 ? -32.796 74.135 -20.208 1.00 47.68 413 ASN B N 1
ATOM 6258 C CA . ASN B 1 391 ? -32.721 75.591 -20.277 1.00 49.12 413 ASN B CA 1
ATOM 6259 C C . ASN B 1 391 ? -31.604 76.164 -19.415 1.00 49.79 413 ASN B C 1
ATOM 6260 O O . ASN B 1 391 ? -31.229 77.325 -19.602 1.00 49.70 413 ASN B O 1
ATOM 6265 N N . GLY B 1 392 ? -31.063 75.378 -18.484 1.00 49.46 414 GLY B N 1
ATOM 6266 C CA . GLY B 1 392 ? -29.929 75.821 -17.699 1.00 48.49 414 GLY B CA 1
ATOM 6267 C C . GLY B 1 392 ? -28.589 75.609 -18.361 1.00 44.68 414 GLY B C 1
ATOM 6268 O O . GLY B 1 392 ? -27.572 76.068 -17.832 1.00 43.19 414 GLY B O 1
ATOM 6269 N N . VAL B 1 393 ? -28.566 74.922 -19.505 1.00 43.08 415 VAL B N 1
ATOM 6270 C CA . VAL B 1 393 ? -27.321 74.719 -20.236 1.00 40.42 415 VAL B CA 1
ATOM 6271 C C . VAL B 1 393 ? -26.741 76.077 -20.598 1.00 40.16 415 VAL B C 1
ATOM 6272 O O . VAL B 1 393 ? -27.374 76.876 -21.298 1.00 40.61 415 VAL B O 1
ATOM 6276 N N . THR B 1 394 ? -25.530 76.346 -20.115 1.00 40.27 416 THR B N 1
ATOM 6277 C CA . THR B 1 394 ? -24.886 77.631 -20.348 1.00 40.82 416 THR B CA 1
ATOM 6278 C C . THR B 1 394 ? -24.007 77.630 -21.589 1.00 40.96 416 THR B C 1
ATOM 6279 O O . THR B 1 394 ? -23.798 78.690 -22.190 1.00 41.93 416 THR B O 1
ATOM 6283 N N . GLU B 1 395 ? -23.495 76.469 -21.991 1.00 41.58 417 GLU B N 1
ATOM 6284 C CA . GLU B 1 395 ? -22.684 76.390 -23.196 1.00 43.24 417 GLU B CA 1
ATOM 6285 C C . GLU B 1 395 ? -22.649 74.952 -23.689 1.00 37.58 417 GLU B C 1
ATOM 6286 O O . GLU B 1 395 ? -22.844 74.004 -22.924 1.00 37.26 417 GLU B O 1
ATOM 6292 N N . CYS B 1 396 ? -22.400 74.812 -24.989 1.00 34.41 418 CYS B N 1
ATOM 6293 C CA . CYS B 1 396 ? -22.283 73.518 -25.650 1.00 33.34 418 CYS B CA 1
ATOM 6294 C C . CYS B 1 396 ? -21.043 73.566 -26.527 1.00 31.76 418 CYS B C 1
ATOM 6295 O O . CYS B 1 396 ? -20.969 74.386 -27.447 1.00 30.92 418 CYS B O 1
ATOM 6298 N N . VAL B 1 397 ? -20.060 72.718 -26.227 1.00 29.73 419 VAL B N 1
ATOM 6299 C CA . VAL B 1 397 ? -18.754 72.770 -26.877 1.00 29.77 419 VAL B CA 1
ATOM 6300 C C . VAL B 1 397 ? -18.396 71.387 -27.403 1.00 27.36 419 VAL B C 1
ATOM 6301 O O . VAL B 1 397 ? -18.543 70.388 -26.689 1.00 24.07 419 VAL B O 1
ATOM 6305 N N . LEU B 1 398 ? -17.933 71.333 -28.650 1.00 28.19 420 LEU B N 1
ATOM 6306 C CA . LEU B 1 398 ? -17.363 70.120 -29.230 1.00 28.28 420 LEU B CA 1
ATOM 6307 C C . LEU B 1 398 ? -15.952 69.915 -28.689 1.00 29.78 420 LEU B C 1
ATOM 6308 O O . LEU B 1 398 ? -15.053 70.719 -28.958 1.00 33.45 420 LEU B O 1
ATOM 6313 N N . VAL B 1 399 ? -15.756 68.852 -27.912 1.00 27.25 421 VAL B N 1
ATOM 6314 C CA . VAL B 1 399 ? -14.464 68.531 -27.313 1.00 27.15 421 VAL B CA 1
ATOM 6315 C C . VAL B 1 399 ? -13.826 67.378 -28.075 1.00 25.42 421 VAL B C 1
ATOM 6316 O O . VAL B 1 399 ? -14.516 66.457 -28.529 1.00 24.82 421 VAL B O 1
ATOM 6320 N N . ASP B 1 400 ? -12.507 67.444 -28.244 1.00 26.01 422 ASP B N 1
ATOM 6321 C CA . ASP B 1 400 ? -11.763 66.315 -28.788 1.00 27.30 422 ASP B CA 1
ATOM 6322 C C . ASP B 1 400 ? -11.873 65.116 -27.855 1.00 27.59 422 ASP B C 1
ATOM 6323 O O . ASP B 1 400 ? -11.571 65.214 -26.662 1.00 27.99 422 ASP B O 1
ATOM 6328 N N . GLU B 1 401 ? -12.324 63.985 -28.401 1.00 28.42 423 GLU B N 1
ATOM 6329 C CA . GLU B 1 401 ? -12.454 62.772 -27.599 1.00 30.03 423 GLU B CA 1
ATOM 6330 C C . GLU B 1 401 ? -11.116 62.331 -27.019 1.00 29.45 423 GLU B C 1
ATOM 6331 O O . GLU B 1 401 ? -11.078 61.692 -25.960 1.00 25.71 423 GLU B O 1
ATOM 6337 N N . GLN B 1 402 ? -10.011 62.660 -27.694 1.00 32.43 424 GLN B N 1
ATOM 6338 C CA . GLN B 1 402 ? -8.693 62.267 -27.206 1.00 35.07 424 GLN B CA 1
ATOM 6339 C C . GLN B 1 402 ? -8.337 62.981 -25.906 1.00 34.71 424 GLN B C 1
ATOM 6340 O O . GLN B 1 402 ? -7.695 62.394 -25.028 1.00 25.32 424 GLN B O 1
ATOM 6346 N N . ILE B 1 403 ? -8.732 64.249 -25.772 1.00 24.19 425 ILE B N 1
ATOM 6347 C CA . ILE B 1 403 ? -8.479 64.982 -24.533 1.00 29.15 425 ILE B CA 1
ATOM 6348 C C . ILE B 1 403 ? -9.217 64.329 -23.370 1.00 29.24 425 ILE B C 1
ATOM 6349 O O . ILE B 1 403 ? -8.656 64.134 -22.284 1.00 28.81 425 ILE B O 1
ATOM 6354 N N . ILE B 1 404 ? -10.487 63.978 -23.585 1.00 29.00 426 ILE B N 1
ATOM 6355 C CA . ILE B 1 404 ? -11.265 63.308 -22.545 1.00 28.19 426 ILE B CA 1
ATOM 6356 C C . ILE B 1 404 ? -10.618 61.981 -22.170 1.00 30.87 426 ILE B C 1
ATOM 6357 O O . ILE B 1 404 ? -10.568 61.607 -20.991 1.00 32.17 426 ILE B O 1
ATOM 6362 N N . ASP B 1 405 ? -10.103 61.252 -23.164 1.00 32.45 427 ASP B N 1
ATOM 6363 C CA . ASP B 1 405 ? -9.434 59.986 -22.882 1.00 33.62 427 ASP B CA 1
ATOM 6364 C C . ASP B 1 405 ? -8.147 60.203 -22.096 1.00 33.21 427 ASP B C 1
ATOM 6365 O O . ASP B 1 405 ? -7.784 59.379 -21.249 1.00 34.22 427 ASP B O 1
ATOM 6370 N N . PHE B 1 406 ? -7.440 61.303 -22.367 1.00 32.47 428 PHE B N 1
ATOM 6371 C CA . PHE B 1 406 ? -6.230 61.607 -21.610 1.00 32.51 428 PHE B CA 1
ATOM 6372 C C . PHE B 1 406 ? -6.548 61.893 -20.148 1.00 30.90 428 PHE B C 1
ATOM 6373 O O . PHE B 1 406 ? -5.784 61.512 -19.254 1.00 31.35 428 PHE B O 1
ATOM 6381 N N . MET B 1 407 ? -7.672 62.563 -19.884 1.00 29.49 429 MET B N 1
ATOM 6382 C CA . MET B 1 407 ? -8.048 62.865 -18.507 1.00 30.89 429 MET B CA 1
ATOM 6383 C C . MET B 1 407 ? -8.394 61.601 -17.731 1.00 31.62 429 MET B C 1
ATOM 6384 O O . MET B 1 407 ? -8.139 61.528 -16.524 1.00 33.46 429 MET B O 1
ATOM 6389 N N . ILE B 1 408 ? -8.969 60.601 -18.403 1.00 29.81 430 ILE B N 1
ATOM 6390 C CA . ILE B 1 408 ? -9.377 59.377 -17.718 1.00 29.38 430 ILE B CA 1
ATOM 6391 C C . ILE B 1 408 ? -8.163 58.518 -17.384 1.00 31.06 430 ILE B C 1
ATOM 6392 O O . ILE B 1 408 ? -8.018 58.035 -16.255 1.00 31.23 430 ILE B O 1
ATOM 6397 N N . GLU B 1 409 ? -7.274 58.312 -18.359 1.00 31.71 431 GLU B N 1
ATOM 6398 C CA . GLU B 1 409 ? -6.069 57.533 -18.096 1.00 34.30 431 GLU B CA 1
ATOM 6399 C C . GLU B 1 409 ? -5.169 58.208 -17.071 1.00 34.59 431 GLU B C 1
ATOM 6400 O O . GLU B 1 409 ? -4.379 57.526 -16.413 1.00 35.84 431 GLU B O 1
ATOM 6406 N N . GLY B 1 410 ? -5.278 59.529 -16.913 1.00 34.37 432 GLY B N 1
ATOM 6407 C CA . GLY B 1 410 ? -4.572 60.192 -15.830 1.00 36.33 432 GLY B CA 1
ATOM 6408 C C . GLY B 1 410 ? -5.198 59.914 -14.477 1.00 37.42 432 GLY B C 1
ATOM 6409 O O . GLY B 1 410 ? -4.492 59.738 -13.481 1.00 37.96 432 GLY B O 1
ATOM 6410 N N . PHE B 1 411 ? -6.533 59.876 -14.421 1.00 37.01 433 PHE B N 1
ATOM 6411 C CA . PHE B 1 411 ? -7.210 59.520 -13.177 1.00 35.97 433 PHE B CA 1
ATOM 6412 C C . PHE B 1 411 ? -6.913 58.078 -12.783 1.00 32.88 433 PHE B C 1
ATOM 6413 O O . PHE B 1 411 ? -6.768 57.769 -11.594 1.00 32.32 433 PHE B O 1
ATOM 6421 N N . ASN B 1 412 ? -6.826 57.179 -13.768 1.00 32.86 434 ASN B N 1
ATOM 6422 C CA . ASN B 1 412 ? -6.551 55.777 -13.470 1.00 34.08 434 ASN B CA 1
ATOM 6423 C C . ASN B 1 412 ? -5.147 55.581 -12.912 1.00 36.50 434 ASN B C 1
ATOM 6424 O O . ASN B 1 412 ? -4.938 54.706 -12.065 1.00 35.95 434 ASN B O 1
ATOM 6429 N N . GLU B 1 413 ? -4.177 56.375 -13.373 1.00 38.72 435 GLU B N 1
ATOM 6430 C CA . GLU B 1 413 ? -2.833 56.301 -12.806 1.00 41.52 435 GLU B CA 1
ATOM 6431 C C . GLU B 1 413 ? -2.844 56.664 -11.329 1.00 40.62 435 GLU B C 1
ATOM 6432 O O . GLU B 1 413 ? -2.191 56.004 -10.512 1.00 40.18 435 GLU B O 1
ATOM 6438 N N . TYR B 1 414 ? -3.588 57.710 -10.968 1.00 39.66 436 TYR B N 1
ATOM 6439 C CA . TYR B 1 414 ? -3.688 58.110 -9.569 1.00 41.74 436 TYR B CA 1
ATOM 6440 C C . TYR B 1 414 ? -4.529 57.119 -8.771 1.00 43.52 436 TYR B C 1
ATOM 6441 O O . TYR B 1 414 ? -4.202 56.807 -7.620 1.00 45.95 436 TYR B O 1
ATOM 6450 N N . LYS B 1 415 ? -5.615 56.616 -9.364 1.00 42.63 437 LYS B N 1
ATOM 6451 C CA . LYS B 1 415 ? -6.477 55.670 -8.659 1.00 43.43 437 LYS B CA 1
ATOM 6452 C C . LYS B 1 415 ? -5.749 54.361 -8.371 1.00 46.27 437 LYS B C 1
ATOM 6453 O O . LYS B 1 415 ? -5.808 53.837 -7.253 1.00 48.29 437 LYS B O 1
ATOM 6459 N N . ASN B 1 416 ? -5.054 53.819 -9.369 1.00 45.08 438 ASN B N 1
ATOM 6460 C CA . ASN B 1 416 ? -4.379 52.534 -9.236 1.00 46.33 438 ASN B CA 1
ATOM 6461 C C . ASN B 1 416 ? -3.024 52.628 -8.537 1.00 46.48 438 ASN B C 1
ATOM 6462 O O . ASN B 1 416 ? -2.265 51.654 -8.563 1.00 46.55 438 ASN B O 1
ATOM 6467 N N . GLY B 1 417 ? -2.705 53.764 -7.920 1.00 46.07 439 GLY B N 1
ATOM 6468 C CA . GLY B 1 417 ? -1.495 53.882 -7.129 1.00 48.10 439 GLY B CA 1
ATOM 6469 C C . GLY B 1 417 ? -0.193 53.849 -7.894 1.00 49.07 439 GLY B C 1
ATOM 6470 O O . GLY B 1 417 ? 0.854 53.585 -7.298 1.00 49.95 439 GLY B O 1
ATOM 6471 N N . LYS B 1 418 ? -0.219 54.111 -9.200 1.00 49.04 440 LYS B N 1
ATOM 6472 C CA . LYS B 1 418 ? 1.012 54.151 -9.979 1.00 53.18 440 LYS B CA 1
ATOM 6473 C C . LYS B 1 418 ? 1.685 55.513 -9.915 1.00 54.79 440 LYS B C 1
ATOM 6474 O O . LYS B 1 418 ? 2.915 55.598 -10.013 1.00 56.49 440 LYS B O 1
ATOM 6480 N N . MET B 1 419 ? 0.904 56.577 -9.751 1.00 53.74 441 MET B N 1
ATOM 6481 C CA . MET B 1 419 ? 1.431 57.926 -9.636 1.00 55.65 441 MET B CA 1
ATOM 6482 C C . MET B 1 419 ? 0.708 58.645 -8.509 1.00 54.30 441 MET B C 1
ATOM 6483 O O . MET B 1 419 ? -0.364 58.228 -8.064 1.00 53.33 441 MET B O 1
ATOM 6488 N N . SER B 1 420 ? 1.315 59.735 -8.046 1.00 54.82 442 SER B N 1
ATOM 6489 C CA . SER B 1 420 ? 0.623 60.651 -7.158 1.00 54.30 442 SER B CA 1
ATOM 6490 C C . SER B 1 420 ? -0.386 61.474 -7.961 1.00 51.58 442 SER B C 1
ATOM 6491 O O . SER B 1 420 ? -0.411 61.443 -9.194 1.00 50.42 442 SER B O 1
ATOM 6494 N N . ALA B 1 421 ? -1.247 62.200 -7.245 1.00 49.78 443 ALA B N 1
ATOM 6495 C CA . ALA B 1 421 ? -2.289 62.970 -7.917 1.00 46.53 443 ALA B CA 1
ATOM 6496 C C . ALA B 1 421 ? -1.716 64.064 -8.810 1.00 45.38 443 ALA B C 1
ATOM 6497 O O . ALA B 1 421 ? -2.233 64.300 -9.909 1.00 42.20 443 ALA B O 1
ATOM 6499 N N . LYS B 1 422 ? -0.653 64.735 -8.365 1.00 48.08 444 LYS B N 1
ATOM 6500 C CA . LYS B 1 422 ? -0.107 65.841 -9.139 1.00 51.35 444 LYS B CA 1
ATOM 6501 C C . LYS B 1 422 ? 0.908 65.346 -10.169 1.00 51.64 444 LYS B C 1
ATOM 6502 O O . LYS B 1 422 ? 1.129 66.015 -11.186 1.00 52.07 444 LYS B O 1
ATOM 6508 N N . ASP B 1 423 ? 1.505 64.167 -9.948 1.00 50.72 445 ASP B N 1
ATOM 6509 C CA . ASP B 1 423 ? 2.305 63.552 -11.003 1.00 50.17 445 ASP B CA 1
ATOM 6510 C C . ASP B 1 423 ? 1.422 63.029 -12.128 1.00 47.89 445 ASP B C 1
ATOM 6511 O O . ASP B 1 423 ? 1.836 63.037 -13.293 1.00 47.38 445 ASP B O 1
ATOM 6516 N N . ALA B 1 424 ? 0.216 62.563 -11.793 1.00 45.74 446 ALA B N 1
ATOM 6517 C CA . ALA B 1 424 ? -0.752 62.211 -12.821 1.00 42.93 446 ALA B CA 1
ATOM 6518 C C . ALA B 1 424 ? -1.295 63.458 -13.500 1.00 41.79 446 ALA B C 1
ATOM 6519 O O . ALA B 1 424 ? -1.600 63.431 -14.698 1.00 38.97 446 ALA B O 1
ATOM 6521 N N . ALA B 1 425 ? -1.428 64.556 -12.750 1.00 43.07 447 ALA B N 1
ATOM 6522 C CA . ALA B 1 425 ? -1.826 65.825 -13.348 1.00 42.65 447 ALA B CA 1
ATOM 6523 C C . ALA B 1 425 ? -0.768 66.339 -14.315 1.00 43.44 447 ALA B C 1
ATOM 6524 O O . ALA B 1 425 ? -1.102 66.987 -15.314 1.00 41.50 447 ALA B O 1
ATOM 6526 N N . ARG B 1 426 ? 0.508 66.063 -14.038 1.00 46.38 448 ARG B N 1
ATOM 6527 C CA . ARG B 1 426 ? 1.570 66.493 -14.939 1.00 48.81 448 ARG B CA 1
ATOM 6528 C C . ARG B 1 426 ? 1.575 65.668 -16.219 1.00 47.87 448 ARG B C 1
ATOM 6529 O O . ARG B 1 426 ? 1.895 66.192 -17.293 1.00 47.40 448 ARG B O 1
ATOM 6537 N N . MET B 1 427 ? 1.205 64.389 -16.131 1.00 47.77 449 MET B N 1
ATOM 6538 C CA . MET B 1 427 ? 1.158 63.553 -17.325 1.00 48.71 449 MET B CA 1
ATOM 6539 C C . MET B 1 427 ? 0.019 63.969 -18.248 1.00 44.77 449 MET B C 1
ATOM 6540 O O . MET B 1 427 ? 0.184 63.989 -19.474 1.00 44.16 449 MET B O 1
ATOM 6545 N N . VAL B 1 428 ? -1.147 64.293 -17.684 1.00 41.88 450 VAL B N 1
ATOM 6546 C CA . VAL B 1 428 ? -2.250 64.785 -18.505 1.00 40.21 450 VAL B CA 1
ATOM 6547 C C . VAL B 1 428 ? -1.877 66.110 -19.154 1.00 40.82 450 VAL B C 1
ATOM 6548 O O . VAL B 1 428 ? -2.147 66.336 -20.340 1.00 33.35 450 VAL B O 1
ATOM 6552 N N . GLN B 1 429 ? -1.252 67.008 -18.388 1.00 35.53 451 GLN B N 1
ATOM 6553 C CA . GLN B 1 429 ? -0.835 68.293 -18.939 1.00 44.30 451 GLN B CA 1
ATOM 6554 C C . GLN B 1 429 ? 0.152 68.113 -20.086 1.00 45.54 451 GLN B C 1
ATOM 6555 O O . GLN B 1 429 ? 0.088 68.835 -21.086 1.00 46.20 451 GLN B O 1
ATOM 6561 N N . GLN B 1 430 ? 1.071 67.154 -19.961 1.00 45.66 452 GLN B N 1
ATOM 6562 C CA . GLN B 1 430 ? 2.028 66.897 -21.033 1.00 47.23 452 GLN B CA 1
ATOM 6563 C C . GLN B 1 430 ? 1.321 66.439 -22.304 1.00 43.85 452 GLN B C 1
ATOM 6564 O O . GLN B 1 430 ? 1.456 67.058 -23.365 1.00 42.09 452 GLN B O 1
ATOM 6570 N N . LYS B 1 431 ? 0.561 65.345 -22.211 1.00 37.19 453 LYS B N 1
ATOM 6571 C CA . LYS B 1 431 ? -0.045 64.752 -23.400 1.00 39.38 453 LYS B CA 1
ATOM 6572 C C . LYS B 1 431 ? -1.031 65.706 -24.065 1.00 36.96 453 LYS B C 1
ATOM 6573 O O . LYS B 1 431 ? -1.114 65.763 -25.298 1.00 35.71 453 LYS B O 1
ATOM 6579 N N . VAL B 1 432 ? -1.787 66.466 -23.269 1.00 36.50 454 VAL B N 1
ATOM 6580 C CA . VAL B 1 432 ? -2.793 67.359 -23.839 1.00 35.94 454 VAL B CA 1
ATOM 6581 C C . VAL B 1 432 ? -2.134 68.577 -24.479 1.00 36.79 454 VAL B C 1
ATOM 6582 O O . VAL B 1 432 ? -2.544 69.025 -25.557 1.00 36.59 454 VAL B O 1
ATOM 6586 N N . ASN B 1 433 ? -1.105 69.131 -23.831 1.00 39.12 455 ASN B N 1
ATOM 6587 C CA . ASN B 1 433 ? -0.431 70.304 -24.382 1.00 40.35 455 ASN B CA 1
ATOM 6588 C C . ASN B 1 433 ? 0.195 69.998 -25.737 1.00 42.38 455 ASN B C 1
ATOM 6589 O O . ASN B 1 433 ? 0.165 70.836 -26.646 1.00 44.48 455 ASN B O 1
ATOM 6594 N N . LEU B 1 434 ? 0.764 68.802 -25.894 1.00 42.09 456 LEU B N 1
ATOM 6595 C CA . LEU B 1 434 ? 1.334 68.416 -27.178 1.00 44.13 456 LEU B CA 1
ATOM 6596 C C . LEU B 1 434 ? 0.279 67.961 -28.178 1.00 41.93 456 LEU B C 1
ATOM 6597 O O . LEU B 1 434 ? 0.564 67.920 -29.379 1.00 43.88 456 LEU B O 1
ATOM 6602 N N . PHE B 1 435 ? -0.927 67.623 -27.717 1.00 37.26 457 PHE B N 1
ATOM 6603 C CA . PHE B 1 435 ? -2.022 67.379 -28.649 1.00 35.97 457 PHE B CA 1
ATOM 6604 C C . PHE B 1 435 ? -2.581 68.686 -29.194 1.00 34.42 457 PHE B C 1
ATOM 6605 O O . PHE B 1 435 ? -2.982 68.756 -30.361 1.00 33.95 457 PHE B O 1
ATOM 6613 N N . LEU B 1 436 ? -2.613 69.731 -28.364 1.00 35.07 458 LEU B N 1
ATOM 6614 C CA . LEU B 1 436 ? -3.175 71.002 -28.802 1.00 37.93 458 LEU B CA 1
ATOM 6615 C C . LEU B 1 436 ? -2.269 71.716 -29.796 1.00 40.69 458 LEU B C 1
ATOM 6616 O O . LEU B 1 436 ? -2.764 72.433 -30.673 1.00 39.96 458 LEU B O 1
ATOM 6621 N N . ASN B 1 437 ? -0.951 71.543 -29.683 1.00 45.58 459 ASN B N 1
ATOM 6622 C CA . ASN B 1 437 ? -0.023 72.253 -30.552 1.00 50.07 459 ASN B CA 1
ATOM 6623 C C . ASN B 1 437 ? 0.536 71.405 -31.688 1.00 52.49 459 ASN B C 1
ATOM 6624 O O . ASN B 1 437 ? 1.416 71.886 -32.407 1.00 54.38 459 ASN B O 1
ATOM 6629 N N . GLU B 1 438 ? -0.006 70.215 -31.933 1.00 53.07 460 GLU B N 1
ATOM 6630 C CA . GLU B 1 438 ? 0.526 69.333 -32.976 1.00 56.70 460 GLU B CA 1
ATOM 6631 C C . GLU B 1 438 ? -0.485 68.238 -33.307 1.00 56.34 460 GLU B C 1
ATOM 6632 O O . GLU B 1 438 ? -0.500 67.177 -32.675 1.00 57.00 460 GLU B O 1
#

Organism: Acetivibrio thermocellus (strain ATCC 27405 / DSM 1237 / JCM 9322 / NBRC 103400 / NCIMB 10682 / NRRL B-4536 / VPI 7372) (NCBI:txid203119)

Foldseek 3Di:
DQADEFEEEAEQVDDQVVVLVVVLCVPPVRHHYDYHYDNDLVVVVVVQLVQLVVQHHTFKYKAQQPDAAPHSHDQFVVVSLVVPQFAFCVVVQVVDPVDDCVQFQVQAQCQCQDPNGNRWGQFFWFFWKKKAWLVLCVVLPCNPPPQVDALQNLLVSLLVLCVVDVPAAAEDDAPFNLLSQCQFEVVVFADLVVLAGPLLDPQVLVVLVSVLSNCSSDYYYCVVQVVDPLRVLVCCLVRNYRMYTGRHAGCALVNLQVVQFSNVFSPCIGMDMHHDRYDDPDQAREMEGRMIMGGGPSDPNPVSSVSSSCSSLDLDSCLDPSVNVPGHHGGRNVNSVVSLVCQQDDVVQDADVHGTGDRHDPVSVVNVCCNVVSHPHYHHDRNNLSVLSVVLSVCCSVVNDPSSVSSVSSSVVSSVVSVD/DQADEFEEEAEQVDDQLVVLCVVLCVPPVRHHYDYHYDNDLCVRCVVQVVQLVVQHHTFKYKAQAPDAAPHSHDQFVVVSLVVPQFAFCVVVQVVDPVDDCVQFQVQQQCQCQDPNGNRWGQFFWFFWKKKFWLVLCVVLPCNPPQQVAALLNLLVSLLVLLVVDPQAAAEDDAPFVLLSQCQFEVVVFADLVVLAGNLLDVQVLVVLVSVLSNCSSDYYYQVVQVVDPLRVLVCCLVVNYRMYTGRHAGCALVNLQVVQFSNVQSPCIGMDMHHDRYGDPDDAREMEGRMIMGGGPSDPNPPSSVSSRCVSLDLPSCLDPSCNVNGHHGGRVVNSVVSLVCQQDPNVQDADPNGTGHGHDPVSVVNVCCNSVVHPHYHHDRNNLSVLSVVLSVCCSVVVDPSSVSSVSSSVVSSVVSVD

B-factor: mean 41.12, std 10.92, range [19.33, 104.78]

Secondary structure (DSSP, 8-state):
---EEEEEEE-TT--SHHHHHHHHHHS-TTEEEEEEE-S-HHHHHHHHHHHHTTT-S-SEEEE--S-STT----TTHHHHHHTT-B--SHHHHHH-SS--GGGB-HHHHGGGEETTEE--EEEEEE--EEEEEHHHHHHTT-TTTGGG--HHHHHHHHHHHHHH-SSS-SEE-STHHHHHHHHHHGGGTEETTTTEE--SSHHHHHHHHHHHHHHHT-EE-HHHHTTSTTHHHHHHHTTS-SEE--SSS---HHHHHHHHHHHHHH----EEEEEPP--SSS---EEEEEEEEEEBTT-SSTTHHHHHHHHTTSHHHHTSHHHHHHS-EE-BHHHHHHHHHHHHSGGGSSEE--EE--PPPHHHHHHHHHHHTT--EE----HHHHHHHHHHHHHHHTTSS-HHHHHHHHHHHHHHHHT-/---EEEEEEE-TT--SHHHHHHHHHHSSTTEEEEEEE-SSHHHHHHHHHHHHTTT---SEEEE--SSSTT----TTHHHHHHTT-B--SHHHHHH-SS--GGGB-HHHHGGGEETTEE--EEEEEE--EEEEEHHHHHHTT-TTTSTT-BHHHHHHHHHHHHHH-SSS-SEE-TTHHHHHHHHHHGGGTEETTTTEE--SSHHHHHHHHHHHHHHHT-EE-HHHHTTSTTHHHHHHHHTS-SEE--SSS---HHHHHHHHHHHHHH----EEEEEPPB-SSS---EEEEEEEEEEBTT-SSTTHHHHHHHHTTSHHHHTSHHHHHH--EE-BHHHHHHHHHHHHSGGGSSEE--EE--PPPHHHHHHHHHHHTT--EE----HHHHHHHHHHHHHHHTTSS-HHHHHHHHHHHHHHHHT-

Solvent-accessible surface area: 34396 Å² total; per-residue (Å²): 188,44,10,37,131,0,32,0,14,10,26,56,50,43,90,2,3,48,41,0,42,91,57,2,99,86,119,67,109,107,6,103,33,88,53,34,84,13,151,84,46,110,87,4,63,64,90,2,22,82,34,8,123,68,32,102,28,2,17,0,3,18,3,25,3,4,26,14,119,51,21,24,46,6,64,50,2,26,61,15,0,66,82,21,15,0,9,37,0,57,80,49,17,85,184,27,164,102,14,100,40,79,64,18,30,87,50,0,2,83,4,0,60,4,94,69,92,21,18,0,1,0,0,0,3,8,2,5,11,4,8,0,0,27,49,16,0,92,139,17,124,14,78,103,89,2,43,112,23,59,0,117,60,3,6,99,19,0,83,81,3,57,88,118,50,66,68,49,88,0,4,0,20,12,114,6,2,27,31,2,0,0,3,10,1,2,73,32,3,3,51,37,146,101,111,108,9,57,0,78,37,122,58,0,14,71,0,0,81,8,1,10,25,0,49,95,4,15,32,8,45,56,71,42,9,87,56,15,91,12,40,16,3,21,13,2,100,83,29,68,1,10,2,0,0,20,9,57,83,8,4,8,0,53,15,0,10,56,11,0,0,17,0,34,119,46,45,146,18,34,0,33,1,6,68,6,1,37,21,41,105,108,64,58,35,5,0,8,2,2,1,1,0,0,0,7,95,87,12,206,32,59,45,1,0,9,28,0,2,35,16,0,0,29,82,108,2,2,36,19,106,62,2,56,65,102,16,0,0,4,1,2,67,59,0,21,115,63,26,20,104,81,10,47,29,159,116,0,137,59,87,20,129,140,12,101,2,48,45,8,41,160,83,4,24,62,35,2,51,73,11,16,120,22,15,71,44,9,22,8,4,0,7,41,0,0,39,30,0,32,63,0,2,21,25,61,63,17,54,53,63,62,11,141,77,0,0,145,37,0,34,80,72,0,46,102,22,10,86,111,149,50,15,30,124,0,30,0,14,10,22,54,50,35,78,5,3,49,43,0,34,91,56,0,98,91,97,66,107,111,6,84,28,95,52,36,90,25,146,82,41,105,48,6,64,67,102,2,24,88,36,1,122,64,28,99,28,1,20,1,2,27,5,18,4,6,33,17,142,50,24,24,40,6,63,30,3,20,94,8,0,53,82,21,16,0,7,31,0,99,76,35,16,87,151,25,105,103,16,85,52,89,60,18,29,95,45,0,2,84,2,0,57,8,107,70,87,34,21,0,1,0,0,0,3,9,1,5,10,2,10,0,0,34,42,17,0,107,141,36,132,18,34,85,82,3,60,113,25,69,1,123,58,3,1,71,17,0,74,70,8,72,139,146,49,73,98,48,99,0,2,0,13,18,116,10,2,25,30,2,1,0,3,11,3,1,91,69,2,4,57,25,150,75,109,102,17,54,0,77,35,110,58,0,9,85,0,0,80,7,2,9,24,2,39,118,6,15,40,5,48,49,63,29,9,71,55,12,124,11,88,17,1,16,0,0,106,80,26,20,1,10,0,0,0,19,12,62,82,4,3,8,0,63,16,0,9,50,12,0,0,20,0,42,123,53,35,148,23,24,0,45,3,3,49,7,1,29,35,33,120,69,63,32,30,5,0,11,3,2,4,1,0,0,0,5,100,77,7,188,32,56,36,1,0,8,28,0,1,36,9,2,1,31,79,112,5,2,29,20,111,52,2,71,94,53,13,1,0,5,2,0,70,52,0,20,120,61,15,17,105,89,12,46,30,143,55,0,127,61,89,20,132,124,12,119,12,51,34,8,48,157,82,3,25,58,35,0,52,73,16,20,120,25,11,74,55,7,25,9,6,1,7,59,0,0,44,30,0,31,61,0,0,19,20,58,63,33,48,67,66,64,10,127,87,0,0,105,38,1,25,78,80,0,42,84,27,14,76,168

Sequence (840 aa):
VIGGKIVMYAAPGDNVQSEIRNIVRSKYPNVEFQVVSFNNADEFKSRLLTELMAGEGPDVIVLSPSTKKGSITIETMRKLVESGVFCDLEPYISKDESINLSEYNETVLNSGVINGKRYFIPIAYDVPIFWTANSILEENNIKDEIANWTLKDMADFAVQFKEKNSDNYLFGYGDGFIRNIMYANWREFVDYENKQASFDSQEFVEFLEAIGAIEKAGICDEKLIKEYTGMEFEALKHGKITLISSTEYPINPWELWYRNSHINYYFPDSIRLSKFPTFGDLGRIVAHPTDIVAINKNSKNKATAYEVLKVFLSKEIQSSQQFRDRMGIPVNDEAIRELIEKYSGEEGKTTLPTMDTVPLPESVVAEYNSIINGVTECVLVDEQIIDFMIEGFNEYKNGKMSAKDAARMVQQKVNLFLNEVIGGKIVMYAAPGDNVQSEIRNIVRSKYPNVEFQVVSFNNADEFKSRLLTELMAGEGPDVIVLSPSTKKGSITIETMRKLVESGVFCDLEPYISKDESINLSEYNETVLNSGVINGKRYFIPIAYDVPIFWTANSILEENNIKDEIANWTLKDMADFAVQFKEKNSDNYLFGYGDGFIRNIMYANWREFVDYENKQASFDSQEFVEFLEAIGAIEKAGICDEKLIKEYTGMEFEALKHGKITLISSTEYPINPWELWYRNSHINYYFPDSIRLSKFPTFGDLGRIVAHPTDIVAINKNSKNKATAYEVLKVFLSKEIQSSQQFRDRMGIPVNDEAIRELIEKYSGEEGKTTLPTMDTVPLPESVVAEYNSIINGVTECVLVDEQIIDFMIEGFNEYKNGKMSAKDAARMVQQKVNLFLNE